Protein AF-A0A538RMP4-F1 (afdb_monomer_lite)

Structure (mmCIF, N/CA/C/O backbone):
data_AF-A0A538RMP4-F1
#
_entry.id   AF-A0A538RMP4-F1
#
loop_
_atom_site.group_PDB
_atom_site.id
_atom_site.type_symbol
_atom_site.label_atom_id
_atom_site.label_alt_id
_atom_site.label_comp_id
_atom_site.label_asym_id
_atom_site.label_entity_id
_atom_site.label_seq_id
_atom_site.pdbx_PDB_ins_code
_atom_site.Cartn_x
_atom_site.Cartn_y
_atom_site.Cartn_z
_atom_site.occupancy
_atom_site.B_iso_or_equiv
_atom_site.auth_seq_id
_atom_site.auth_comp_id
_atom_site.auth_asym_id
_atom_site.auth_atom_id
_atom_site.pdbx_PDB_model_num
ATOM 1 N N . MET A 1 1 ? 78.921 9.841 -45.146 1.00 33.06 1 MET A N 1
ATOM 2 C CA . MET A 1 1 ? 80.187 10.019 -44.394 1.00 33.06 1 MET A CA 1
ATOM 3 C C . MET A 1 1 ? 80.258 8.972 -43.280 1.00 33.06 1 MET A C 1
ATOM 5 O O . MET A 1 1 ? 79.299 8.904 -42.537 1.00 33.06 1 MET A O 1
ATOM 9 N N . LYS A 1 2 ? 81.363 8.197 -43.219 1.00 30.70 2 LYS A N 1
ATOM 10 C CA . LYS A 1 2 ? 81.940 7.390 -42.096 1.00 30.70 2 LYS A CA 1
ATOM 11 C C . LYS A 1 2 ? 81.006 6.424 -41.310 1.00 30.70 2 LYS A C 1
ATOM 13 O O . LYS A 1 2 ? 80.068 6.867 -40.678 1.00 30.70 2 LYS A O 1
ATOM 18 N N . ARG A 1 3 ? 81.182 5.088 -41.451 1.00 29.80 3 ARG A N 1
ATOM 19 C CA . ARG A 1 3 ? 81.912 4.120 -40.553 1.00 29.80 3 ARG A CA 1
ATOM 20 C C . ARG A 1 3 ? 81.340 4.068 -39.115 1.00 29.80 3 ARG A C 1
ATOM 22 O O . ARG A 1 3 ? 81.229 5.123 -38.525 1.00 29.80 3 ARG A O 1
ATOM 29 N N . GLY A 1 4 ? 81.050 2.950 -38.435 1.00 28.67 4 GLY A N 1
ATOM 30 C CA . GLY A 1 4 ? 81.331 1.512 -38.581 1.00 28.67 4 GLY A CA 1
ATOM 31 C C . GLY A 1 4 ? 80.819 0.736 -37.330 1.00 28.67 4 GLY A C 1
ATOM 32 O O . GLY A 1 4 ? 80.361 1.353 -36.378 1.00 28.67 4 GLY A O 1
ATOM 33 N N . ARG A 1 5 ? 80.873 -0.606 -37.387 1.00 29.41 5 ARG A N 1
ATOM 34 C CA . ARG A 1 5 ? 80.289 -1.664 -36.512 1.00 29.41 5 ARG A CA 1
ATOM 35 C C . ARG A 1 5 ? 80.741 -1.750 -35.027 1.00 29.41 5 ARG A C 1
ATOM 37 O O . ARG A 1 5 ? 81.821 -1.276 -34.699 1.00 29.41 5 ARG A O 1
ATOM 44 N N . LEU A 1 6 ? 79.989 -2.607 -34.292 1.00 27.27 6 LEU A N 1
ATOM 45 C CA . LEU A 1 6 ? 80.189 -3.312 -32.989 1.00 27.27 6 LEU A CA 1
ATOM 46 C C . LEU A 1 6 ? 79.572 -2.597 -31.761 1.00 27.27 6 LEU A C 1
ATOM 48 O O . LEU A 1 6 ? 79.733 -1.398 -31.636 1.00 27.27 6 LEU A O 1
ATOM 52 N N . ALA A 1 7 ? 78.855 -3.219 -30.811 1.00 27.61 7 ALA A N 1
ATOM 53 C CA . ALA A 1 7 ? 78.671 -4.625 -30.448 1.00 27.61 7 ALA A CA 1
ATOM 54 C C . ALA A 1 7 ? 77.345 -4.858 -29.680 1.00 27.61 7 ALA A C 1
ATOM 56 O O . ALA A 1 7 ? 76.921 -4.050 -28.860 1.00 27.61 7 ALA A O 1
ATOM 57 N N . THR A 1 8 ? 76.747 -6.025 -29.911 1.00 33.31 8 THR A N 1
ATOM 58 C CA . THR A 1 8 ? 75.803 -6.754 -29.048 1.00 33.31 8 THR A CA 1
ATOM 59 C C . THR A 1 8 ? 76.396 -7.081 -27.672 1.00 33.31 8 THR A C 1
ATOM 61 O O . THR A 1 8 ? 77.446 -7.719 -27.630 1.00 33.31 8 THR A O 1
ATOM 64 N N . ARG A 1 9 ? 75.678 -6.746 -26.587 1.00 31.12 9 ARG A N 1
ATOM 65 C CA . ARG A 1 9 ? 75.470 -7.511 -25.327 1.00 31.12 9 ARG A CA 1
ATOM 66 C C . ARG A 1 9 ? 75.148 -6.538 -24.193 1.00 31.12 9 ARG A C 1
ATOM 68 O O . ARG A 1 9 ? 76.014 -5.771 -23.793 1.00 31.12 9 ARG A O 1
ATOM 75 N N . GLY A 1 10 ? 73.934 -6.610 -23.646 1.00 31.98 10 GLY A N 1
ATOM 76 C CA . GLY A 1 10 ? 73.626 -5.824 -22.453 1.00 31.98 10 GLY A CA 1
ATOM 77 C C . GLY A 1 10 ? 72.192 -5.783 -21.939 1.00 31.98 10 GLY A C 1
ATOM 78 O O . GLY A 1 10 ? 71.909 -4.824 -21.255 1.00 31.98 10 GLY A O 1
ATOM 79 N N . TYR A 1 11 ? 71.311 -6.759 -22.200 1.00 30.06 11 TYR A N 1
ATOM 80 C CA . TYR A 1 11 ? 70.056 -6.918 -21.432 1.00 30.06 11 TYR A CA 1
ATOM 81 C C . TYR A 1 11 ? 69.652 -8.394 -21.380 1.00 30.06 11 TYR A C 1
ATOM 83 O O . TYR A 1 11 ? 68.735 -8.847 -22.052 1.00 30.06 11 TYR A O 1
ATOM 91 N N . GLY A 1 12 ? 70.408 -9.170 -20.609 1.00 37.31 12 GLY A N 1
ATOM 92 C CA . GLY A 1 12 ? 70.147 -10.583 -20.356 1.00 37.31 12 GLY A CA 1
ATOM 93 C C . GLY A 1 12 ? 70.353 -10.896 -18.886 1.00 37.31 12 GLY A C 1
ATOM 94 O O . GLY A 1 12 ? 71.245 -11.666 -18.579 1.00 37.31 12 GLY A O 1
ATOM 95 N N . PHE A 1 13 ? 69.598 -10.243 -17.993 1.00 31.55 13 PHE A N 1
ATOM 96 C CA . PHE A 1 13 ? 69.517 -10.620 -16.570 1.00 31.55 13 PHE A CA 1
ATOM 97 C C . PHE A 1 13 ? 68.197 -10.235 -15.864 1.00 31.55 13 PHE A C 1
ATOM 99 O O . PHE A 1 13 ? 68.100 -10.373 -14.652 1.00 31.55 13 PHE A O 1
ATOM 106 N N . LEU A 1 14 ? 67.150 -9.829 -16.597 1.00 33.41 14 LEU A N 1
ATOM 107 C CA . LEU A 1 14 ? 65.811 -9.572 -16.023 1.00 33.41 14 LEU A CA 1
ATOM 108 C C . LEU A 1 14 ? 64.699 -10.481 -16.579 1.00 33.41 14 LEU A C 1
ATOM 110 O O . LEU A 1 14 ? 63.563 -10.394 -16.133 1.00 33.41 14 LEU A O 1
ATOM 114 N N . ALA A 1 15 ? 65.019 -11.403 -17.494 1.00 36.19 15 ALA A N 1
ATOM 115 C CA . ALA A 1 15 ? 64.038 -12.313 -18.099 1.00 36.19 15 ALA A CA 1
ATOM 116 C C . ALA A 1 15 ? 64.035 -13.739 -17.505 1.00 36.19 15 ALA A C 1
ATOM 118 O O . ALA A 1 15 ? 63.148 -14.525 -17.819 1.00 36.19 15 ALA A O 1
ATOM 119 N N . ALA A 1 16 ? 64.988 -14.088 -16.630 1.00 33.38 16 ALA A N 1
ATOM 120 C CA . ALA A 1 16 ? 65.097 -15.441 -16.062 1.00 33.38 16 ALA A CA 1
ATOM 121 C C . ALA A 1 16 ? 64.462 -15.596 -14.662 1.00 33.38 16 ALA A C 1
ATOM 123 O O . ALA A 1 16 ? 64.239 -16.717 -14.220 1.00 33.38 16 ALA A O 1
ATOM 124 N N . GLY A 1 17 ? 64.133 -14.494 -13.974 1.00 33.03 17 GLY A N 1
ATOM 125 C CA . GLY A 1 17 ? 63.445 -14.532 -12.673 1.00 33.03 17 GLY A CA 1
ATOM 126 C C . GLY A 1 17 ? 61.918 -14.636 -12.772 1.00 33.03 17 GLY A C 1
ATOM 127 O O . GLY A 1 17 ? 61.279 -15.152 -11.864 1.00 33.03 17 GLY A O 1
ATOM 128 N N . ALA A 1 18 ? 61.330 -14.199 -13.890 1.00 35.31 18 ALA A N 1
ATOM 129 C CA . ALA A 1 18 ? 59.878 -14.191 -14.079 1.00 35.31 18 ALA A CA 1
ATOM 130 C C . ALA A 1 18 ? 59.322 -15.511 -14.649 1.00 35.31 18 ALA A C 1
ATOM 132 O O . ALA A 1 18 ? 58.129 -15.772 -14.536 1.00 35.31 18 ALA A O 1
ATOM 133 N N . PHE A 1 19 ? 60.174 -16.370 -15.224 1.00 32.66 19 PHE A N 1
ATOM 134 C CA . PHE A 1 19 ? 59.731 -17.606 -15.885 1.00 32.66 19 PHE A CA 1
ATOM 135 C C . PHE A 1 19 ? 59.685 -18.839 -14.966 1.00 32.66 19 PHE A C 1
ATOM 137 O O . PHE A 1 19 ? 58.978 -19.794 -15.271 1.00 32.66 19 PHE A O 1
ATOM 144 N N . SER A 1 20 ? 60.356 -18.810 -13.807 1.00 30.67 20 SER A N 1
ATOM 145 C CA . SER A 1 20 ? 60.280 -19.899 -12.814 1.00 30.67 20 SER A CA 1
ATOM 146 C C . SER A 1 20 ? 59.171 -19.713 -11.770 1.00 30.67 20 SER A C 1
ATOM 148 O O . SER A 1 20 ? 58.892 -20.643 -11.020 1.00 30.67 20 SER A O 1
ATOM 150 N N . ALA A 1 21 ? 58.502 -18.555 -11.735 1.00 31.05 21 ALA A N 1
ATOM 151 C CA . ALA A 1 21 ? 57.351 -18.314 -10.856 1.00 31.05 21 ALA A CA 1
ATOM 152 C C . ALA A 1 21 ? 56.003 -18.713 -11.493 1.00 31.05 21 ALA A C 1
ATOM 154 O O . ALA A 1 21 ? 55.017 -18.870 -10.780 1.00 31.05 21 ALA A O 1
ATOM 155 N N . LEU A 1 22 ? 55.955 -18.927 -12.816 1.00 33.03 22 LEU A N 1
ATOM 156 C CA . LEU A 1 22 ? 54.717 -19.255 -13.538 1.00 33.03 22 LEU A CA 1
ATOM 157 C C . LEU A 1 22 ? 54.430 -20.764 -13.677 1.00 33.03 22 LEU A C 1
ATOM 159 O O . LEU A 1 22 ? 53.358 -21.132 -14.142 1.00 33.03 22 LEU A O 1
ATOM 163 N N . MET A 1 23 ? 55.350 -21.644 -13.268 1.00 30.30 23 MET A N 1
ATOM 164 C CA . MET A 1 23 ? 55.207 -23.108 -13.399 1.00 30.30 23 MET A CA 1
ATOM 165 C C . MET A 1 23 ? 54.836 -23.830 -12.088 1.00 30.30 23 MET A C 1
ATOM 167 O O . MET A 1 23 ? 54.738 -25.052 -12.081 1.00 30.30 23 MET A O 1
ATOM 171 N N . LEU A 1 24 ? 54.591 -23.103 -10.986 1.00 30.56 24 LEU A N 1
ATOM 172 C CA . LEU A 1 24 ? 54.107 -23.685 -9.717 1.00 30.56 24 LEU A CA 1
ATOM 173 C C . LEU A 1 24 ? 52.641 -23.355 -9.369 1.00 30.56 24 LEU A C 1
ATOM 175 O O . LEU A 1 24 ? 52.151 -23.821 -8.347 1.00 30.56 24 LEU A O 1
ATOM 179 N N . ALA A 1 25 ? 51.916 -22.615 -10.215 1.00 32.22 25 ALA A N 1
ATOM 180 C CA . ALA A 1 25 ? 50.516 -22.228 -9.973 1.00 32.22 25 ALA A CA 1
ATOM 181 C C . ALA A 1 25 ? 49.486 -23.059 -10.775 1.00 32.22 25 ALA A C 1
ATOM 183 O O . ALA A 1 25 ? 48.353 -22.630 -10.960 1.00 32.22 25 ALA A O 1
ATOM 184 N N . GLY A 1 26 ? 49.887 -24.229 -11.285 1.00 33.25 26 GLY A N 1
ATOM 185 C CA . GLY A 1 26 ? 49.091 -25.054 -12.204 1.00 33.25 26 GLY A CA 1
ATOM 186 C C . GLY A 1 26 ? 48.867 -26.494 -11.747 1.00 33.25 26 GLY A C 1
ATOM 187 O O . GLY A 1 26 ? 48.781 -27.383 -12.588 1.00 33.25 26 GLY A O 1
ATOM 188 N N . MET A 1 27 ? 48.804 -26.757 -10.440 1.00 29.56 27 MET A N 1
ATOM 189 C CA . MET A 1 27 ? 48.223 -28.014 -9.960 1.00 29.56 27 MET A CA 1
ATOM 190 C C . MET A 1 27 ? 46.710 -27.816 -9.820 1.00 29.56 27 MET A C 1
ATOM 192 O O . MET A 1 27 ? 46.310 -26.864 -9.147 1.00 29.56 27 MET A O 1
ATOM 196 N N . PRO A 1 28 ? 45.861 -28.665 -10.432 1.00 30.44 28 PRO A N 1
ATOM 197 C CA . PRO A 1 28 ? 44.431 -28.619 -10.177 1.00 30.44 28 PRO A CA 1
ATOM 198 C C . PRO A 1 28 ? 44.243 -28.896 -8.689 1.00 30.44 28 PRO A C 1
ATOM 200 O O . PRO A 1 28 ? 44.585 -29.976 -8.203 1.00 30.44 28 PRO A O 1
ATOM 203 N N . ALA A 1 29 ? 43.754 -27.900 -7.950 1.00 30.69 29 ALA A N 1
ATOM 204 C CA . ALA A 1 29 ? 43.217 -28.149 -6.628 1.00 30.69 29 ALA A CA 1
ATOM 205 C C . ALA A 1 29 ? 42.148 -29.226 -6.814 1.00 30.69 29 ALA A C 1
ATOM 207 O O . ALA A 1 29 ? 41.192 -29.031 -7.567 1.00 30.69 29 ALA A O 1
ATOM 208 N N . GLY A 1 30 ? 42.371 -30.396 -6.212 1.00 28.25 30 GLY A N 1
ATOM 209 C CA . GLY A 1 30 ? 41.362 -31.436 -6.168 1.00 28.25 30 GLY A CA 1
ATOM 210 C C . GLY A 1 30 ? 40.080 -30.800 -5.657 1.00 28.25 30 GLY A C 1
ATOM 211 O O . GLY A 1 30 ? 40.077 -30.199 -4.584 1.00 28.25 30 GLY A O 1
ATOM 212 N N . VAL A 1 31 ? 39.026 -30.883 -6.463 1.00 30.55 31 VAL A N 1
ATOM 213 C CA . VAL A 1 31 ? 37.676 -30.519 -6.056 1.00 30.55 31 VAL A CA 1
ATOM 214 C C . VAL A 1 31 ? 37.330 -31.453 -4.902 1.00 30.55 31 VAL A C 1
ATOM 216 O O . VAL A 1 31 ? 36.962 -32.607 -5.110 1.00 30.55 31 VAL A O 1
ATOM 219 N N . SER A 1 32 ? 37.535 -30.994 -3.668 1.00 33.44 32 SER A N 1
ATOM 220 C CA . SER A 1 32 ? 36.871 -31.607 -2.530 1.00 33.44 32 SER A CA 1
ATOM 221 C C . SER A 1 32 ? 35.388 -31.326 -2.705 1.00 33.44 32 SER A C 1
ATOM 223 O O . SER A 1 32 ? 35.019 -30.179 -2.960 1.00 33.44 32 SER A O 1
ATOM 225 N N . ALA A 1 33 ? 34.554 -32.358 -2.586 1.00 30.78 33 ALA A N 1
ATOM 226 C CA . ALA A 1 33 ? 33.108 -32.206 -2.541 1.00 30.78 33 ALA A CA 1
ATOM 227 C C . ALA A 1 33 ? 32.745 -31.053 -1.591 1.00 30.78 33 ALA A C 1
ATOM 229 O O . ALA A 1 33 ? 33.179 -31.049 -0.435 1.00 30.78 33 ALA A O 1
ATOM 230 N N . GLN A 1 34 ? 32.020 -30.057 -2.106 1.00 28.77 34 GLN A N 1
ATOM 231 C CA . GLN A 1 34 ? 31.504 -28.964 -1.291 1.00 28.77 34 GLN A CA 1
ATOM 232 C C . GLN A 1 34 ? 30.661 -29.555 -0.163 1.00 28.77 34 GLN A C 1
ATOM 234 O O . GLN A 1 34 ? 29.852 -30.461 -0.375 1.00 28.77 34 GLN A O 1
ATOM 239 N N . ASN A 1 35 ? 30.911 -29.085 1.053 1.00 30.67 35 ASN A N 1
ATOM 240 C CA . ASN A 1 35 ? 30.190 -29.536 2.230 1.00 30.67 35 ASN A CA 1
ATOM 241 C C . ASN A 1 35 ? 28.821 -28.834 2.251 1.00 30.67 35 ASN A C 1
ATOM 243 O O . ASN A 1 35 ? 28.726 -27.671 1.873 1.00 30.67 35 ASN A O 1
ATOM 247 N N . MET A 1 36 ? 27.766 -29.509 2.714 1.00 36.47 36 MET A N 1
ATOM 248 C CA . MET A 1 36 ? 26.370 -29.020 2.698 1.00 36.47 36 MET A CA 1
ATOM 249 C C . MET A 1 36 ? 26.142 -27.665 3.402 1.00 36.47 36 MET A C 1
ATOM 251 O O . MET A 1 36 ? 25.078 -27.075 3.252 1.00 36.47 36 MET A O 1
ATOM 255 N N . VAL A 1 37 ? 27.127 -27.160 4.153 1.00 38.53 37 VAL A N 1
ATOM 256 C CA . VAL A 1 37 ? 27.102 -25.837 4.802 1.00 38.53 37 VAL A CA 1
ATOM 257 C C . VAL A 1 37 ? 27.294 -24.688 3.792 1.00 38.53 37 VAL A C 1
ATOM 259 O O . VAL A 1 37 ? 26.820 -23.583 4.041 1.00 38.53 37 VAL A O 1
ATOM 262 N N . ASP A 1 38 ? 27.892 -24.943 2.621 1.00 35.31 38 ASP A N 1
ATOM 263 C CA . ASP A 1 38 ? 28.027 -23.940 1.549 1.00 35.31 38 ASP A CA 1
ATOM 264 C C . ASP A 1 38 ? 26.698 -23.671 0.806 1.00 35.31 38 ASP A C 1
ATOM 266 O O . ASP A 1 38 ? 26.561 -22.637 0.157 1.00 35.31 38 ASP A O 1
ATOM 270 N N . TYR A 1 39 ? 25.699 -24.558 0.936 1.00 39.03 39 TYR A N 1
ATOM 271 C CA . TYR A 1 39 ? 24.376 -24.432 0.297 1.00 39.03 39 TYR A CA 1
ATOM 272 C C . TYR A 1 39 ? 23.325 -23.714 1.163 1.00 39.03 39 TYR A C 1
ATOM 274 O O . TYR A 1 39 ? 22.231 -23.429 0.686 1.00 39.03 39 TYR A O 1
ATOM 282 N N . THR A 1 40 ? 23.643 -23.400 2.424 1.00 36.94 40 THR A N 1
ATOM 283 C CA . THR A 1 40 ? 22.779 -22.603 3.322 1.00 36.94 40 THR A CA 1
ATOM 284 C C . THR A 1 40 ? 23.194 -21.134 3.400 1.00 36.94 40 THR A C 1
ATOM 286 O O . THR A 1 40 ? 22.779 -20.416 4.309 1.00 36.94 40 THR A O 1
ATOM 289 N N . ASN A 1 41 ? 24.062 -20.678 2.497 1.00 39.88 41 ASN A N 1
ATOM 290 C CA . ASN A 1 41 ? 24.567 -19.319 2.553 1.00 39.88 41 ASN A CA 1
ATOM 291 C C . ASN A 1 41 ? 23.560 -18.363 1.910 1.00 39.88 41 ASN A C 1
ATOM 293 O O . ASN A 1 41 ? 23.322 -18.424 0.705 1.00 39.88 41 ASN A O 1
ATOM 297 N N . TYR A 1 42 ? 23.025 -17.439 2.715 1.00 41.75 42 TYR A N 1
ATOM 298 C CA . TYR A 1 42 ? 22.528 -16.166 2.198 1.00 41.75 42 TYR A CA 1
ATOM 299 C C . TYR A 1 42 ? 23.577 -15.632 1.212 1.00 41.75 42 TYR A C 1
ATOM 301 O O . TYR A 1 42 ? 24.753 -15.566 1.593 1.00 41.75 42 TYR A O 1
ATOM 309 N N . PRO A 1 43 ? 23.214 -15.281 -0.034 1.00 41.94 43 PRO A N 1
ATOM 310 C CA . PRO A 1 43 ? 24.154 -14.674 -0.960 1.00 41.94 43 PRO A CA 1
ATOM 311 C C . PRO A 1 43 ? 24.964 -13.580 -0.256 1.00 41.94 43 PRO A C 1
ATOM 313 O O . PRO A 1 43 ? 24.392 -12.661 0.327 1.00 41.94 43 PRO A O 1
ATOM 316 N N . ILE A 1 44 ? 26.298 -13.674 -0.315 1.00 39.47 44 ILE A N 1
ATOM 317 C CA . ILE A 1 44 ? 27.253 -12.739 0.322 1.00 39.47 44 ILE A CA 1
ATOM 318 C C . ILE A 1 44 ? 27.020 -11.268 -0.105 1.00 39.47 44 ILE A C 1
ATOM 320 O O . ILE A 1 44 ? 27.551 -10.347 0.512 1.00 39.47 44 ILE A O 1
ATOM 324 N N . PHE A 1 45 ? 26.199 -11.044 -1.135 1.00 41.78 45 PHE A N 1
ATOM 325 C CA . PHE A 1 45 ? 25.865 -9.745 -1.717 1.00 41.78 45 PHE A CA 1
ATOM 326 C C . PHE A 1 45 ? 24.465 -9.215 -1.364 1.00 41.78 45 PHE A C 1
ATOM 328 O O . PHE A 1 45 ? 24.097 -8.146 -1.845 1.00 41.78 45 PHE A O 1
ATOM 335 N N . LEU A 1 46 ? 23.677 -9.912 -0.539 1.00 41.47 46 LEU A N 1
ATOM 336 C CA . LEU A 1 46 ? 22.384 -9.384 -0.098 1.00 41.47 46 LEU A CA 1
ATOM 337 C C . LEU A 1 46 ? 22.580 -8.319 0.977 1.00 41.47 46 LEU A C 1
ATOM 339 O O . LEU A 1 46 ? 23.123 -8.593 2.050 1.00 41.47 46 LEU A O 1
ATOM 343 N N . SER A 1 47 ? 22.092 -7.106 0.710 1.00 46.19 47 SER A N 1
ATOM 344 C CA . SER A 1 47 ? 21.916 -6.123 1.772 1.00 46.19 47 SER A CA 1
ATOM 345 C C . SER A 1 47 ? 20.894 -6.682 2.756 1.00 46.19 47 SER A C 1
ATOM 347 O O . SER A 1 47 ? 19.794 -7.053 2.346 1.00 46.19 47 SER A O 1
ATOM 349 N N . GLN A 1 48 ? 21.236 -6.747 4.042 1.00 49.94 48 GLN A N 1
ATOM 350 C CA . GLN A 1 48 ? 20.229 -6.961 5.078 1.00 49.94 48 GLN A CA 1
ATOM 351 C C . GLN A 1 48 ? 19.140 -5.899 4.900 1.00 49.94 48 GLN A C 1
ATOM 353 O O . GLN A 1 48 ? 19.463 -4.717 4.776 1.00 49.94 48 GLN A O 1
ATOM 358 N N . THR A 1 49 ? 17.874 -6.313 4.839 1.00 55.28 49 THR A N 1
ATOM 359 C CA . THR A 1 49 ? 16.746 -5.386 4.753 1.00 55.28 49 THR A CA 1
ATOM 360 C C . THR A 1 49 ? 16.778 -4.503 5.996 1.00 55.28 49 THR A C 1
ATOM 362 O O . THR A 1 49 ? 16.604 -4.989 7.113 1.00 55.28 49 THR A O 1
ATOM 365 N N . VAL A 1 50 ? 17.077 -3.219 5.819 1.00 70.94 50 VAL A N 1
ATOM 366 C CA . VAL A 1 50 ? 17.144 -2.266 6.927 1.00 70.94 50 VAL A CA 1
ATOM 367 C C . VAL A 1 50 ? 15.723 -1.779 7.211 1.00 70.94 50 VAL A C 1
ATOM 369 O O . VAL A 1 50 ? 15.090 -1.257 6.289 1.00 70.94 50 VAL A O 1
ATOM 372 N N . PRO A 1 51 ? 15.203 -1.920 8.445 1.00 77.25 51 PRO A N 1
ATOM 373 C CA . PRO A 1 51 ? 13.896 -1.376 8.794 1.00 77.25 51 PRO A CA 1
ATOM 374 C C . PRO A 1 51 ? 13.838 0.139 8.529 1.00 77.25 51 PRO A C 1
ATOM 376 O O . PRO A 1 51 ? 14.789 0.848 8.869 1.00 77.25 51 PRO A O 1
ATOM 379 N N . PRO A 1 52 ? 12.752 0.667 7.938 1.00 86.38 52 PRO A N 1
ATOM 380 C CA . PRO A 1 52 ? 12.599 2.103 7.743 1.00 86.38 52 PRO A CA 1
ATOM 381 C C . PRO A 1 52 ? 12.374 2.840 9.067 1.00 86.38 52 PRO A C 1
ATOM 383 O O . PRO A 1 52 ? 11.758 2.304 9.992 1.00 86.38 52 PRO A O 1
ATOM 386 N N . ASN A 1 53 ? 12.812 4.100 9.120 1.00 89.75 53 ASN A N 1
ATOM 387 C CA . ASN A 1 53 ? 12.557 4.996 10.247 1.00 89.75 53 ASN A CA 1
ATOM 388 C C . ASN A 1 53 ? 11.220 5.706 10.063 1.00 89.75 53 ASN A C 1
ATOM 390 O O . ASN A 1 53 ? 11.072 6.482 9.122 1.00 89.75 53 ASN A O 1
ATOM 394 N N . ILE A 1 54 ? 10.277 5.510 10.978 1.00 92.19 54 ILE A N 1
ATOM 395 C CA . ILE A 1 54 ? 8.919 6.047 10.873 1.00 92.19 54 ILE A CA 1
ATOM 396 C C . ILE A 1 54 ? 8.595 6.867 12.120 1.00 92.19 54 ILE A C 1
ATOM 398 O O . ILE A 1 54 ? 8.471 6.332 13.224 1.00 92.19 54 ILE A O 1
ATOM 402 N N . LEU A 1 55 ? 8.432 8.175 11.938 1.00 92.56 55 LEU A N 1
ATOM 403 C CA . LEU A 1 55 ? 7.934 9.082 12.963 1.00 92.56 55 LEU A CA 1
ATOM 404 C C . LEU A 1 55 ? 6.420 9.263 12.801 1.00 92.56 55 LEU A C 1
ATOM 406 O O . LEU A 1 55 ? 5.961 9.874 11.838 1.00 92.56 55 LEU A O 1
ATOM 410 N N . PHE A 1 56 ? 5.644 8.784 13.770 1.00 91.69 56 PHE A N 1
ATOM 411 C CA . PHE A 1 56 ? 4.228 9.126 13.883 1.00 91.69 56 PHE A CA 1
ATOM 412 C C . PHE A 1 56 ? 4.097 10.520 14.487 1.00 91.69 56 PHE A C 1
ATOM 414 O O . PHE A 1 56 ? 4.559 10.756 15.605 1.00 91.69 56 PHE A O 1
ATOM 421 N N . LEU A 1 57 ? 3.438 11.425 13.770 1.00 91.50 57 LEU A N 1
ATOM 422 C CA . LEU A 1 57 ? 3.143 12.777 14.228 1.00 91.50 57 LEU A CA 1
ATOM 423 C C . LEU A 1 57 ? 1.633 12.928 14.419 1.00 91.50 57 LEU A C 1
ATOM 425 O O . LEU A 1 57 ? 0.872 12.957 13.456 1.00 91.50 57 LEU A O 1
ATOM 429 N N . VAL A 1 58 ? 1.185 12.988 15.668 1.00 89.69 58 VAL A N 1
ATOM 430 C CA . VAL A 1 58 ? -0.241 12.950 16.012 1.00 89.69 58 VAL A CA 1
ATOM 431 C C . VAL A 1 58 ? -0.720 14.328 16.459 1.00 89.69 58 VAL A C 1
ATOM 433 O O . VAL A 1 58 ? -0.196 14.912 17.410 1.00 89.69 58 VAL A O 1
ATOM 436 N N . ASP A 1 59 ? -1.751 14.836 15.792 1.00 86.38 59 ASP A N 1
ATOM 437 C CA . ASP A 1 59 ? -2.396 16.102 16.127 1.00 86.38 59 ASP A CA 1
ATOM 438 C C . ASP A 1 59 ? -3.554 15.892 17.112 1.00 86.38 59 ASP A C 1
ATOM 440 O O . ASP A 1 59 ? -4.514 15.187 16.809 1.00 86.38 59 ASP A O 1
ATOM 444 N N . MET A 1 60 ? -3.474 16.541 18.277 1.00 77.56 60 MET A N 1
ATOM 445 C CA . MET A 1 60 ? -4.515 16.580 19.317 1.00 77.56 60 MET A CA 1
ATOM 446 C C . MET A 1 60 ? -5.004 18.015 19.585 1.00 77.56 60 MET A C 1
ATOM 448 O O . MET A 1 60 ? -5.403 18.359 20.704 1.00 77.56 60 MET A O 1
ATOM 452 N N . GLY A 1 61 ? -4.952 18.871 18.566 1.00 75.06 61 GLY A N 1
ATOM 453 C CA . GLY A 1 61 ? -5.419 20.247 18.627 1.00 75.06 61 GLY A CA 1
ATOM 454 C C . GLY A 1 61 ? -6.931 20.372 18.800 1.00 75.06 61 GLY A C 1
ATOM 455 O O . GLY A 1 61 ? -7.693 19.400 18.739 1.00 75.06 61 GLY A O 1
ATOM 456 N N . ASN A 1 62 ? -7.393 21.602 19.006 1.00 70.25 62 ASN A N 1
ATOM 457 C CA . ASN A 1 62 ? -8.786 21.921 19.327 1.00 70.25 62 ASN A CA 1
ATOM 458 C C . ASN A 1 62 ? -9.819 21.400 18.303 1.00 70.25 62 ASN A C 1
ATOM 460 O O . ASN A 1 62 ? -10.957 21.125 18.672 1.00 70.25 62 ASN A O 1
ATOM 464 N N . TYR A 1 63 ? -9.449 21.188 17.040 1.00 73.31 63 TYR A N 1
ATOM 465 C CA . TYR A 1 63 ? -10.348 20.643 16.020 1.00 73.31 63 TYR A CA 1
ATOM 466 C C . TYR A 1 63 ? -10.624 19.142 16.163 1.00 73.31 63 TYR A C 1
ATOM 468 O O . TYR A 1 63 ? -11.530 18.627 15.505 1.00 73.31 63 TYR A O 1
ATOM 476 N N . THR A 1 64 ? -9.910 18.448 17.052 1.00 77.25 64 THR A N 1
ATOM 477 C CA . THR A 1 64 ? -10.214 17.062 17.440 1.00 77.25 64 THR A CA 1
ATOM 478 C C . THR A 1 64 ? -11.328 16.962 18.498 1.00 77.25 64 THR A C 1
ATOM 480 O O . THR A 1 64 ? -11.845 15.870 18.744 1.00 77.25 64 THR A O 1
ATOM 483 N N . LEU A 1 65 ? -11.745 18.090 19.096 1.00 71.88 65 LEU A N 1
ATOM 484 C CA . LEU A 1 65 ? -12.843 18.169 20.077 1.00 71.88 65 LEU A CA 1
ATOM 485 C C . LEU A 1 65 ? -14.237 18.114 19.455 1.00 71.88 65 LEU A C 1
ATOM 487 O O . LEU A 1 65 ? -15.210 17.842 20.160 1.00 71.88 65 LEU A O 1
ATOM 491 N N . GLU A 1 66 ? -14.342 18.407 18.161 1.00 74.19 66 GLU A N 1
ATOM 492 C CA . GLU A 1 66 ? -15.601 18.337 17.425 1.00 74.19 66 GLU A CA 1
ATOM 493 C C . GLU A 1 66 ? -16.145 16.898 17.443 1.00 74.19 66 GLU A C 1
ATOM 495 O O . GLU A 1 66 ? -15.380 15.926 17.435 1.00 74.19 66 GLU A O 1
ATOM 500 N N . ALA A 1 67 ? -17.474 16.753 17.416 1.00 79.62 67 ALA A N 1
ATOM 501 C CA . ALA A 1 67 ? -18.097 15.446 17.226 1.00 79.62 67 ALA A CA 1
ATOM 502 C C . ALA A 1 67 ? -17.528 14.770 15.963 1.00 79.62 67 ALA A C 1
ATOM 504 O O . ALA A 1 67 ? -17.383 15.418 14.922 1.00 79.62 67 ALA A O 1
ATOM 505 N N . ALA A 1 68 ? -17.218 13.475 16.053 1.00 82.69 68 ALA A N 1
ATOM 506 C CA . ALA A 1 68 ? -16.709 12.701 14.919 1.00 82.69 68 ALA A CA 1
ATOM 507 C C . ALA A 1 68 ? -17.757 12.594 13.802 1.00 82.69 68 ALA A C 1
ATOM 509 O O . ALA A 1 68 ? -17.418 12.582 12.621 1.00 82.69 68 ALA A O 1
ATOM 510 N N . TYR A 1 69 ? -19.036 12.568 14.187 1.00 84.31 69 TYR A N 1
ATOM 511 C CA . TYR A 1 69 ? -20.160 12.359 13.284 1.00 84.31 69 TYR A CA 1
ATOM 512 C C . TYR A 1 69 ? -21.094 13.568 13.275 1.00 84.31 69 TYR A C 1
ATOM 514 O O . TYR A 1 69 ? -21.796 13.842 14.257 1.00 84.31 69 TYR A O 1
ATOM 522 N N . SER A 1 70 ? -21.105 14.274 12.145 1.00 75.44 70 SER A N 1
ATOM 523 C CA . SER A 1 70 ? -22.004 15.387 11.846 1.00 75.44 70 SER A CA 1
ATOM 524 C C . SER A 1 70 ? -22.574 15.290 10.433 1.00 75.44 70 SER A C 1
ATOM 526 O O . SER A 1 70 ? -22.035 14.592 9.573 1.00 75.44 70 SER A O 1
ATOM 528 N N . GLY A 1 71 ? -23.683 15.993 10.196 1.00 67.50 71 GLY A N 1
ATOM 529 C CA . GLY A 1 71 ? -24.327 16.052 8.888 1.00 67.50 71 GLY A CA 1
ATOM 530 C C . GLY A 1 71 ? -23.453 16.750 7.842 1.00 67.50 71 GLY A C 1
ATOM 531 O O . GLY A 1 71 ? -22.539 17.517 8.162 1.00 67.50 71 GLY A O 1
ATOM 532 N N . SER A 1 72 ? -23.749 16.519 6.561 1.00 62.94 72 SER A N 1
ATOM 533 C CA . SER A 1 72 ? -23.035 17.165 5.457 1.00 62.94 72 SER A CA 1
ATOM 534 C C . SER A 1 72 ? -23.095 18.693 5.591 1.00 62.94 72 SER A C 1
ATOM 536 O O . SER A 1 72 ? -24.170 19.276 5.721 1.00 62.94 72 SER A O 1
ATOM 538 N N . ASN A 1 73 ? -21.931 19.346 5.547 1.00 61.84 73 ASN A N 1
ATOM 539 C CA . ASN A 1 73 ? -21.756 20.794 5.732 1.00 61.84 73 ASN A CA 1
ATOM 540 C C . ASN A 1 73 ? -22.073 21.350 7.128 1.00 61.84 73 ASN A C 1
ATOM 542 O O . ASN A 1 73 ? -22.285 22.559 7.262 1.00 61.84 73 ASN A O 1
ATOM 546 N N . GLN A 1 74 ? -22.066 20.509 8.163 1.00 63.91 74 GLN A N 1
ATOM 547 C CA . GLN A 1 74 ? -22.339 20.924 9.537 1.00 63.91 74 GLN A CA 1
ATOM 548 C C . GLN A 1 74 ? -21.184 20.619 10.470 1.00 63.91 74 GLN A C 1
ATOM 550 O O . GLN A 1 74 ? -20.532 19.577 10.377 1.00 63.91 74 GLN A O 1
ATOM 555 N N . ARG A 1 75 ? -20.981 21.525 11.427 1.00 62.59 75 ARG A N 1
ATOM 556 C CA . ARG A 1 75 ? -20.001 21.356 12.495 1.00 62.59 75 ARG A CA 1
ATOM 557 C C . ARG A 1 75 ? -20.615 21.674 13.841 1.00 62.59 75 ARG A C 1
ATOM 559 O O . ARG A 1 75 ? -21.298 22.679 14.022 1.00 62.59 75 ARG A O 1
ATOM 566 N N . TYR A 1 76 ? -20.278 20.828 14.800 1.00 67.12 76 TYR A N 1
ATOM 567 C CA . TYR A 1 76 ? -20.534 21.068 16.207 1.00 67.12 76 TYR A CA 1
ATOM 568 C C . TYR A 1 76 ? -19.291 21.719 16.802 1.00 67.12 76 TYR A C 1
ATOM 570 O O . TYR A 1 76 ? -18.425 21.040 17.351 1.00 67.12 76 TYR A O 1
ATOM 578 N N . TRP A 1 77 ? -19.181 23.037 16.624 1.00 57.72 77 TRP A N 1
ATOM 579 C CA . TRP A 1 77 ? -18.171 23.831 17.317 1.00 57.72 77 TRP A CA 1
ATOM 580 C C . TRP A 1 77 ? -18.354 23.689 18.825 1.00 57.72 77 TRP A C 1
ATOM 582 O O . TRP A 1 77 ? -19.405 23.280 19.320 1.00 57.72 77 TRP A O 1
ATOM 592 N N . ILE A 1 78 ? -17.333 24.041 19.577 1.00 54.41 78 ILE A N 1
ATOM 593 C CA . ILE A 1 78 ? -17.407 23.985 21.023 1.00 54.41 78 ILE A CA 1
ATOM 594 C C . ILE A 1 78 ? -18.079 25.271 21.526 1.00 54.41 78 ILE A C 1
ATOM 596 O O . ILE A 1 78 ? -17.689 26.362 21.120 1.00 54.41 78 ILE A O 1
ATOM 600 N N . SER A 1 79 ? -19.111 25.160 22.368 1.00 53.41 79 SER A N 1
ATOM 601 C CA . SER A 1 79 ? -19.821 26.325 22.917 1.00 53.41 79 SER A CA 1
ATOM 602 C C . SER A 1 79 ? -18.883 27.210 23.750 1.00 53.41 79 SER A C 1
ATOM 604 O O . SER A 1 79 ? -18.266 26.724 24.695 1.00 53.41 79 SER A O 1
ATOM 606 N N . PHE A 1 80 ? -18.808 28.511 23.445 1.00 43.50 80 PHE A N 1
ATOM 607 C CA . PHE A 1 80 ? -18.021 29.490 24.204 1.00 43.50 80 PHE A CA 1
ATOM 608 C C . PHE A 1 80 ? -18.915 30.264 25.177 1.00 43.50 80 PHE A C 1
ATOM 610 O O . PHE A 1 80 ? -19.774 31.035 24.756 1.00 43.50 80 PHE A O 1
ATOM 617 N N . LYS A 1 81 ? -18.664 30.146 26.485 1.00 40.72 81 LYS A N 1
ATOM 618 C CA . LYS A 1 81 ? -19.165 31.122 27.462 1.00 40.72 81 LYS A CA 1
ATOM 619 C C . LYS A 1 81 ? -18.150 32.257 27.607 1.00 40.72 81 LYS A C 1
ATOM 621 O O . LYS A 1 81 ? -17.309 32.226 28.501 1.00 40.72 81 LYS A O 1
ATOM 626 N N . ALA A 1 82 ? -18.191 33.246 26.716 1.00 33.25 82 ALA A N 1
ATOM 627 C CA . ALA A 1 82 ? -17.419 34.474 26.904 1.00 33.25 82 ALA A CA 1
ATOM 628 C C . ALA A 1 82 ? -18.139 35.387 27.913 1.00 33.25 82 ALA A C 1
ATOM 630 O O . ALA A 1 82 ? -19.363 35.454 27.950 1.00 33.25 82 ALA A O 1
ATOM 631 N N . GLY A 1 83 ? -17.381 36.047 28.787 1.00 35.69 83 GLY A N 1
ATOM 632 C CA . GLY A 1 83 ? -17.914 36.855 29.884 1.00 35.69 83 GLY A CA 1
ATOM 633 C C . GLY A 1 83 ? -18.936 37.929 29.472 1.00 35.69 83 GLY A C 1
ATOM 634 O O . GLY A 1 83 ? -18.865 38.520 28.401 1.00 35.69 83 GLY A O 1
ATOM 635 N N . THR A 1 84 ? -19.818 38.227 30.433 1.00 33.62 84 THR A N 1
ATOM 636 C CA . THR A 1 84 ? -21.093 38.977 30.393 1.00 33.62 84 THR A CA 1
ATOM 637 C C . THR A 1 84 ? -22.268 38.209 29.782 1.00 33.62 84 THR A C 1
ATOM 639 O O . THR A 1 84 ? -22.201 37.675 28.687 1.00 33.62 84 THR A O 1
ATOM 642 N N . ALA A 1 85 ? -23.358 38.128 30.553 1.00 39.25 85 ALA A N 1
ATOM 643 C CA . ALA A 1 85 ? -24.505 37.228 30.389 1.00 39.25 85 ALA A CA 1
ATOM 644 C C . ALA A 1 85 ? -25.395 37.477 29.145 1.00 39.25 85 ALA A C 1
ATOM 646 O O . ALA A 1 85 ? -26.577 37.150 29.174 1.00 39.25 85 ALA A O 1
ATOM 647 N N . ALA A 1 86 ? -24.864 38.101 28.091 1.00 40.12 86 ALA A N 1
ATOM 648 C CA . ALA A 1 86 ? -25.618 38.544 26.921 1.00 40.12 86 ALA A CA 1
ATOM 649 C C . ALA A 1 86 ? -25.320 37.753 25.630 1.00 40.12 86 ALA A C 1
ATOM 651 O O . ALA A 1 86 ? -26.184 37.729 24.760 1.00 40.12 86 ALA A O 1
ATOM 652 N N . ASP A 1 87 ? -24.175 37.066 25.515 1.00 44.53 87 ASP A N 1
ATOM 653 C CA . ASP A 1 87 ? -23.814 36.250 24.339 1.00 44.53 87 ASP A CA 1
ATOM 654 C C . ASP A 1 87 ? -23.595 34.786 24.730 1.00 44.53 87 ASP A C 1
ATOM 656 O O . ASP A 1 87 ? -22.477 34.287 24.849 1.00 44.53 87 ASP A O 1
ATOM 660 N N . LEU A 1 88 ? -24.698 34.086 24.968 1.00 50.72 88 LEU A N 1
ATOM 661 C CA . LEU A 1 88 ? -24.694 32.696 25.392 1.00 50.72 88 LEU A CA 1
ATOM 662 C C . LEU A 1 88 ? -25.299 31.832 24.276 1.00 50.72 88 LEU A C 1
ATOM 664 O O . LEU A 1 88 ? -26.513 31.731 24.152 1.00 50.72 88 LEU A O 1
ATOM 668 N N . LYS A 1 89 ? -24.467 31.260 23.401 1.00 54.28 89 LYS A N 1
ATOM 669 C CA . LYS A 1 89 ? -24.926 30.364 22.327 1.00 54.28 89 LYS A CA 1
ATOM 670 C C . LYS A 1 89 ? -24.244 29.014 22.440 1.00 54.28 89 LYS A C 1
ATOM 672 O O . LYS A 1 89 ? -23.028 28.945 22.297 1.00 54.28 89 LYS A O 1
ATOM 677 N N . TYR A 1 90 ? -25.029 27.957 22.635 1.00 59.31 90 TYR A N 1
ATOM 678 C CA . TYR A 1 90 ? -24.524 26.589 22.541 1.00 59.31 90 TYR A CA 1
ATOM 679 C C . TYR A 1 90 ? -24.644 26.069 21.111 1.00 59.31 90 TYR A C 1
ATOM 681 O O . TYR A 1 90 ? -25.672 26.245 20.449 1.00 59.31 90 TYR A O 1
ATOM 689 N N . SER A 1 91 ? -23.610 25.374 20.654 1.00 65.12 91 SER A N 1
ATOM 690 C CA . SER A 1 91 ? -23.604 24.677 19.372 1.00 65.12 91 SER A CA 1
ATOM 691 C C . SER A 1 91 ? -24.556 23.488 19.405 1.00 65.12 91 SER A C 1
ATOM 693 O O . SER A 1 91 ? -24.402 22.583 20.233 1.00 65.12 91 SER A O 1
ATOM 695 N N . ALA A 1 92 ? -25.521 23.472 18.489 1.00 71.12 92 ALA A N 1
ATOM 696 C CA . ALA A 1 92 ? -26.504 22.401 18.387 1.00 71.12 92 ALA A CA 1
ATOM 697 C C . ALA A 1 92 ? -26.758 21.981 16.934 1.00 71.12 92 ALA A C 1
ATOM 699 O O . ALA A 1 92 ? -26.314 22.643 16.006 1.00 71.12 92 ALA A O 1
ATOM 700 N N . ASN A 1 93 ? -27.508 20.899 16.716 1.00 75.12 93 ASN A N 1
ATOM 701 C CA . ASN A 1 93 ? -28.064 20.564 15.393 1.00 75.12 93 ASN A CA 1
ATOM 702 C C . ASN A 1 93 ? -29.403 21.271 15.110 1.00 75.12 93 ASN A C 1
ATOM 704 O O . ASN A 1 93 ? -30.041 20.991 14.102 1.00 75.12 93 ASN A O 1
ATOM 708 N N . VAL A 1 94 ? -29.859 22.166 15.987 1.00 72.31 94 VAL A N 1
ATOM 709 C CA . VAL A 1 94 ? -31.112 22.924 15.845 1.00 72.31 94 VAL A CA 1
ATOM 710 C C . VAL A 1 94 ? -30.891 24.388 16.218 1.00 72.31 94 VAL A C 1
ATOM 712 O O . VAL A 1 94 ? -29.993 24.701 16.998 1.00 72.31 94 VAL A O 1
ATOM 715 N N . THR A 1 95 ? -31.731 25.280 15.691 1.00 67.38 95 THR A N 1
ATOM 716 C CA . THR A 1 95 ? -31.730 26.704 16.055 1.00 67.38 95 THR A CA 1
ATOM 717 C C . THR A 1 95 ? -32.968 27.035 16.889 1.00 67.38 95 THR A C 1
ATOM 719 O O . THR A 1 95 ? -34.089 26.950 16.391 1.00 67.38 95 THR A O 1
ATOM 722 N N . VAL A 1 96 ? -32.774 27.447 18.146 1.00 63.34 96 VAL A N 1
ATOM 723 C CA . VAL A 1 96 ? -33.843 27.824 19.087 1.00 63.34 96 VAL A CA 1
ATOM 724 C C . VAL A 1 96 ? -33.597 29.250 19.592 1.00 63.34 96 VAL A C 1
ATOM 726 O O . VAL A 1 96 ? -32.700 29.497 20.387 1.00 63.34 96 VAL A O 1
ATOM 729 N N . THR A 1 97 ? -34.389 30.206 19.116 1.00 51.03 97 THR A N 1
ATOM 730 C CA . THR A 1 97 ? -34.518 31.595 19.605 1.00 51.03 97 THR A CA 1
ATOM 731 C C . THR A 1 97 ? -35.733 31.698 20.558 1.00 51.03 97 THR A C 1
ATOM 733 O O . THR A 1 97 ? -36.662 30.904 20.444 1.00 51.03 97 THR A O 1
ATOM 736 N N . ASP A 1 98 ? -35.732 32.628 21.517 1.00 49.16 98 ASP A N 1
ATOM 737 C CA . ASP A 1 98 ? -36.786 32.865 22.540 1.00 49.16 98 ASP A CA 1
ATOM 738 C C . ASP A 1 98 ? -36.872 31.922 23.764 1.00 49.16 98 ASP A C 1
ATOM 740 O O . ASP A 1 98 ? -37.752 32.088 24.621 1.00 49.16 98 ASP A O 1
ATOM 744 N N . ALA A 1 99 ? -35.909 31.015 23.957 1.00 46.44 99 ALA A N 1
ATOM 745 C CA . ALA A 1 99 ? -35.660 30.458 25.288 1.00 46.44 99 ALA A CA 1
ATOM 746 C C . ALA A 1 99 ? -35.112 31.577 26.193 1.00 46.44 99 ALA A C 1
ATOM 748 O O . ALA A 1 99 ? -34.169 32.279 25.833 1.00 46.44 99 ALA A O 1
ATOM 749 N N . THR A 1 100 ? -35.716 31.807 27.359 1.00 40.22 100 THR A N 1
ATOM 750 C CA . THR A 1 100 ? -35.180 32.764 28.339 1.00 40.22 100 THR A CA 1
ATOM 751 C C . THR A 1 100 ? -33.814 32.281 28.834 1.00 40.22 100 THR A C 1
ATOM 753 O O . THR A 1 100 ? -33.760 31.430 29.719 1.00 40.22 100 THR A O 1
ATOM 756 N N . GLY A 1 101 ? -32.746 32.849 28.264 1.00 49.16 101 GLY A N 1
ATOM 757 C CA . GLY A 1 101 ? -31.347 32.549 28.574 1.00 49.16 101 GLY A CA 1
ATOM 758 C C . GLY A 1 101 ? -30.740 31.497 27.647 1.00 49.16 101 GLY A C 1
ATOM 759 O O . GLY A 1 101 ? -30.690 30.344 28.027 1.00 49.16 101 GLY A O 1
ATOM 760 N N . ASP A 1 102 ? -30.215 31.927 26.494 1.00 52.03 102 ASP A N 1
ATOM 761 C CA . ASP A 1 102 ? -29.154 31.250 25.710 1.00 52.03 102 ASP A CA 1
ATOM 762 C C . ASP A 1 102 ? -29.652 30.496 24.456 1.00 52.03 102 ASP A C 1
ATOM 764 O O . ASP A 1 102 ? -30.099 29.350 24.555 1.00 52.03 102 ASP A O 1
ATOM 768 N N . PRO A 1 103 ? -29.609 31.093 23.242 1.00 57.41 103 PRO A N 1
ATOM 769 C CA . PRO A 1 103 ? -30.064 30.397 22.038 1.00 57.41 103 PRO A CA 1
ATOM 770 C C . PRO A 1 103 ? -29.135 29.239 21.624 1.00 57.41 103 PRO A C 1
ATOM 772 O O . PRO A 1 103 ? -27.949 29.442 21.367 1.00 57.41 103 PRO A O 1
ATOM 775 N N . LEU A 1 104 ? -29.683 28.023 21.491 1.00 65.88 104 LEU A N 1
ATOM 776 C CA . LEU A 1 104 ? -29.029 26.901 20.798 1.00 65.88 104 LEU A CA 1
ATOM 777 C C . LEU A 1 104 ? -28.969 27.219 19.297 1.00 65.88 104 LEU A C 1
ATOM 779 O O . LEU A 1 104 ? -29.988 27.626 18.734 1.00 65.88 104 LEU A O 1
ATOM 783 N N . VAL A 1 105 ? -27.819 27.053 18.639 1.00 65.19 105 VAL A N 1
ATOM 784 C CA . VAL A 1 105 ? -27.649 27.448 17.229 1.00 65.19 105 VAL A CA 1
ATOM 785 C C . VAL A 1 105 ? -26.947 26.368 16.410 1.00 65.19 105 VAL A C 1
ATOM 787 O O . VAL A 1 105 ? -25.847 25.931 16.754 1.00 65.19 105 VAL A O 1
ATOM 790 N N . ALA A 1 106 ? -27.556 26.007 15.277 1.00 68.94 106 ALA A N 1
ATOM 791 C CA . ALA A 1 106 ? -26.909 25.217 14.237 1.00 68.94 106 ALA A CA 1
ATOM 792 C C . ALA A 1 106 ? -25.948 26.069 13.407 1.00 68.94 106 ALA A C 1
ATOM 794 O O . ALA A 1 106 ? -26.284 27.187 13.009 1.00 68.94 106 ALA A O 1
ATOM 795 N N . ALA A 1 107 ? -24.760 25.532 13.129 1.00 63.72 107 ALA A N 1
ATOM 796 C CA . ALA A 1 107 ? -23.726 26.200 12.349 1.00 63.72 107 ALA A CA 1
ATOM 797 C C . ALA A 1 107 ? -23.263 25.336 11.172 1.00 63.72 107 ALA A C 1
ATOM 799 O O . ALA A 1 107 ? -23.201 24.106 11.255 1.00 63.72 107 ALA A O 1
ATOM 800 N N . ASN A 1 108 ? -22.927 25.996 10.066 1.00 61.50 108 ASN A N 1
ATOM 801 C CA . ASN A 1 108 ? -22.308 25.329 8.927 1.00 61.50 108 ASN A CA 1
ATOM 802 C C . ASN A 1 108 ? -20.809 25.056 9.176 1.00 61.50 108 ASN A C 1
ATOM 804 O O . ASN A 1 108 ? -20.242 25.469 10.189 1.00 61.50 108 ASN A O 1
ATOM 808 N N . ASN A 1 109 ? -20.140 24.401 8.221 1.00 58.78 109 ASN A N 1
ATOM 809 C CA . ASN A 1 109 ? -18.694 24.123 8.270 1.00 58.78 109 ASN A CA 1
ATOM 810 C C . ASN A 1 109 ? -17.803 25.356 8.508 1.00 58.78 109 ASN A C 1
ATOM 812 O O . ASN A 1 109 ? -16.679 25.205 8.991 1.00 58.78 109 ASN A O 1
ATOM 816 N N . ASN A 1 110 ? -18.299 26.553 8.196 1.00 54.47 110 ASN A N 1
ATOM 817 C CA . ASN A 1 110 ? -17.572 27.808 8.351 1.00 54.47 110 ASN A CA 1
ATOM 818 C C . ASN A 1 110 ? -17.859 28.484 9.700 1.00 54.47 110 ASN A C 1
ATOM 820 O O . ASN A 1 110 ? -17.390 29.591 9.914 1.00 54.47 110 ASN A O 1
ATOM 824 N N . GLY A 1 111 ? -18.629 27.865 10.603 1.00 55.38 111 GLY A N 1
ATOM 825 C CA . GLY A 1 111 ? -18.989 28.458 11.897 1.00 55.38 111 GLY A CA 1
ATOM 826 C C . GLY A 1 111 ? -20.074 29.536 11.805 1.00 55.38 111 GLY A C 1
ATOM 827 O O . GLY A 1 111 ? -20.371 30.207 12.791 1.00 55.38 111 GLY A O 1
ATOM 828 N N . VAL A 1 112 ? -20.701 29.705 10.636 1.00 60.72 112 VAL A N 1
ATOM 829 C CA . VAL A 1 112 ? -21.794 30.663 10.451 1.00 60.72 112 VAL A CA 1
ATOM 830 C C . VAL A 1 112 ? -23.093 30.030 10.930 1.00 60.72 112 VAL A C 1
ATOM 832 O O . VAL A 1 112 ? -23.466 28.942 10.481 1.00 60.72 112 VAL A O 1
ATOM 835 N N . ALA A 1 113 ? -23.797 30.739 11.814 1.00 62.56 113 ALA A N 1
ATOM 836 C CA . ALA A 1 113 ? -25.139 30.375 12.244 1.00 62.56 113 ALA A CA 1
ATOM 837 C C . ALA A 1 113 ? -26.065 30.215 11.031 1.00 62.56 113 ALA A C 1
ATOM 839 O O . ALA A 1 113 ? -26.201 31.126 10.211 1.00 62.56 113 ALA A O 1
ATOM 840 N N . ILE A 1 114 ? -26.742 29.076 10.942 1.00 63.03 114 ILE A N 1
ATOM 841 C CA . ILE A 1 114 ? -27.740 28.811 9.910 1.00 63.03 114 ILE A CA 1
ATOM 842 C C . ILE A 1 114 ? -29.018 29.558 10.317 1.00 63.03 114 ILE A C 1
ATOM 844 O O . ILE A 1 114 ? -29.916 29.008 10.952 1.00 63.03 114 ILE A O 1
ATOM 848 N N . ASN A 1 115 ? -29.076 30.857 10.011 1.00 58.00 115 ASN A N 1
ATOM 849 C CA . ASN A 1 115 ? -30.251 31.689 10.256 1.00 58.00 115 ASN A CA 1
ATOM 850 C C . ASN A 1 115 ? -31.172 31.624 9.034 1.00 58.00 115 ASN A C 1
ATOM 852 O O . ASN A 1 115 ? -31.040 32.410 8.099 1.00 58.00 115 ASN A O 1
ATOM 856 N N . THR A 1 116 ? -32.067 30.639 9.010 1.00 49.75 116 THR A N 1
ATOM 857 C CA . THR A 1 116 ? -33.066 30.510 7.945 1.00 49.75 116 THR A CA 1
ATOM 858 C C . THR A 1 116 ? -34.449 30.453 8.575 1.00 49.75 116 THR A C 1
ATOM 860 O O . THR A 1 116 ? -34.695 29.674 9.492 1.00 49.75 116 THR A O 1
ATOM 863 N N . SER A 1 117 ? -35.355 31.314 8.119 1.00 45.66 117 SER A N 1
ATOM 864 C CA . SER A 1 117 ? -36.709 31.496 8.655 1.00 45.66 117 SER A CA 1
ATOM 865 C C . SER A 1 117 ? -37.665 30.316 8.374 1.00 45.66 117 SER A C 1
ATOM 867 O O . SER A 1 117 ? -38.836 30.542 8.089 1.00 45.66 117 SER A O 1
ATOM 869 N N . GLY A 1 118 ? -37.196 29.062 8.415 1.00 51.44 118 GLY A N 1
ATOM 870 C CA . GLY A 1 118 ? -38.001 27.899 8.022 1.00 51.44 118 GLY A CA 1
ATOM 871 C C . GLY A 1 118 ? -37.386 26.519 8.272 1.00 51.44 118 GLY A C 1
ATOM 872 O O . GLY A 1 118 ? -37.541 25.637 7.432 1.00 51.44 118 GLY A O 1
ATOM 873 N N . VAL A 1 119 ? -36.689 26.297 9.389 1.00 52.81 119 VAL A N 1
ATOM 874 C CA . VAL A 1 119 ? -36.158 24.959 9.715 1.00 52.81 119 VAL A CA 1
ATOM 875 C C . VAL A 1 119 ? -37.277 24.064 10.274 1.00 52.81 119 VAL A C 1
ATOM 877 O O . VAL A 1 119 ? -37.800 24.330 11.352 1.00 52.81 119 VAL A O 1
ATOM 880 N N . THR A 1 120 ? -37.641 22.999 9.551 1.00 55.47 120 THR A N 1
ATOM 881 C CA . THR A 1 120 ? -38.668 22.009 9.947 1.00 55.47 120 THR A CA 1
ATOM 882 C C . THR A 1 120 ? -38.092 20.720 10.553 1.00 55.47 120 THR A C 1
ATOM 884 O O . THR A 1 120 ? -38.852 19.895 11.059 1.00 55.47 120 THR A O 1
ATOM 887 N N . SER A 1 121 ? -36.764 20.534 10.536 1.00 63.22 121 SER A N 1
ATOM 888 C CA . SER A 1 121 ? -36.067 19.340 11.042 1.00 63.22 121 SER A CA 1
ATOM 889 C C . SER A 1 121 ? -34.659 19.665 11.569 1.00 63.22 121 SER A C 1
ATOM 891 O O . SER A 1 121 ? -34.088 20.682 11.172 1.00 63.22 121 SER A O 1
ATOM 893 N N . PRO A 1 122 ? -34.060 18.816 12.428 1.00 73.06 122 PRO A N 1
ATOM 894 C CA . PRO A 1 122 ? -32.661 18.962 12.821 1.00 73.06 122 PRO A CA 1
ATOM 895 C C . PRO A 1 122 ? -31.729 18.947 11.611 1.00 73.06 122 PRO A C 1
ATOM 897 O O . PRO A 1 122 ? -32.012 18.301 10.603 1.00 73.06 122 PRO A O 1
ATOM 900 N N . ALA A 1 123 ? -30.615 19.659 11.729 1.00 69.00 123 ALA A N 1
ATOM 901 C CA . ALA A 1 123 ? -29.610 19.778 10.690 1.00 69.00 123 ALA A CA 1
ATOM 902 C C . ALA A 1 123 ? -28.935 18.410 10.422 1.00 69.00 123 ALA A C 1
ATOM 904 O O . ALA A 1 123 ? -28.709 18.043 9.272 1.00 69.00 123 ALA A O 1
ATOM 905 N N . ASP A 1 124 ? -28.706 17.613 11.465 1.00 79.25 124 ASP A N 1
ATOM 906 C CA . ASP A 1 124 ? -28.120 16.271 11.395 1.00 79.25 124 ASP A CA 1
ATOM 907 C C . ASP A 1 124 ? -28.995 15.277 12.164 1.00 79.25 124 ASP A C 1
ATOM 909 O O . ASP A 1 124 ? -29.522 15.593 13.240 1.00 79.25 124 ASP A O 1
ATOM 913 N N . THR A 1 125 ? -29.133 14.076 11.607 1.00 84.00 125 THR A N 1
ATOM 914 C CA . THR A 1 125 ? -29.999 13.000 12.092 1.00 84.00 125 THR A CA 1
ATOM 915 C C . THR A 1 125 ? -29.267 11.667 12.039 1.00 84.00 125 THR A C 1
ATOM 917 O O . THR A 1 125 ? -28.593 11.367 11.058 1.00 84.00 125 THR A O 1
ATOM 920 N N . PHE A 1 126 ? -29.453 10.845 13.068 1.00 89.00 126 PHE A N 1
ATOM 921 C CA . PHE A 1 126 ? -28.916 9.488 13.123 1.00 89.00 126 PHE A CA 1
ATOM 922 C C . PHE A 1 126 ? -29.440 8.614 11.973 1.00 89.00 126 PHE A C 1
ATOM 924 O O . PHE A 1 126 ? -30.655 8.500 11.793 1.00 89.00 126 PHE A O 1
ATOM 931 N N . ASP A 1 127 ? -28.530 7.955 11.255 1.00 89.50 127 ASP A N 1
ATOM 932 C CA . ASP A 1 127 ? -28.849 6.946 10.245 1.00 89.50 127 ASP A CA 1
ATOM 933 C C . ASP A 1 127 ? -28.592 5.547 10.815 1.00 89.50 127 ASP A C 1
ATOM 935 O O . ASP A 1 127 ? -27.452 5.136 11.013 1.00 89.50 127 ASP A O 1
ATOM 939 N N . SER A 1 128 ? -29.658 4.786 11.066 1.00 89.00 128 SER A N 1
ATOM 940 C CA . SER A 1 128 ? -29.528 3.437 11.622 1.00 89.00 128 SER A CA 1
ATOM 941 C C . SER A 1 128 ? -28.909 2.423 10.659 1.00 89.00 128 SER A C 1
ATOM 943 O O . SER A 1 128 ? -28.470 1.371 11.108 1.00 89.00 128 SER A O 1
ATOM 945 N N . SER A 1 129 ? -28.882 2.692 9.352 1.00 88.75 129 SER A N 1
ATOM 946 C CA . SER A 1 129 ? -28.240 1.797 8.380 1.00 88.75 129 SER A CA 1
ATOM 947 C C . SER A 1 129 ? -26.712 1.914 8.382 1.00 88.75 129 SER A C 1
ATOM 949 O O . SER A 1 129 ? -26.023 1.003 7.923 1.00 88.75 129 SER A O 1
ATOM 951 N N . LYS A 1 130 ? -26.181 3.004 8.945 1.00 87.75 130 LYS A N 1
ATOM 952 C CA . LYS A 1 130 ? -24.753 3.295 9.026 1.00 87.75 130 LYS A CA 1
ATOM 953 C C . LYS A 1 130 ? -24.157 2.783 10.336 1.00 87.75 130 LYS A C 1
ATOM 955 O O . LYS A 1 130 ? -24.744 2.972 11.398 1.00 87.75 130 LYS A O 1
ATOM 960 N N . SER A 1 131 ? -22.976 2.167 10.272 1.00 89.06 131 SER A N 1
ATOM 961 C CA . SER A 1 131 ? -22.195 1.811 11.464 1.00 89.06 131 SER A CA 1
ATOM 962 C C . SER A 1 131 ? -21.290 2.974 11.862 1.00 89.06 131 SER A C 1
ATOM 964 O O . SER A 1 131 ? -20.502 3.452 11.049 1.00 89.06 131 SER A O 1
ATOM 966 N N . TYR A 1 132 ? -21.394 3.427 13.106 1.00 89.25 132 TYR A N 1
ATOM 967 C CA . TYR A 1 132 ? -20.563 4.491 13.657 1.00 89.25 132 TYR A CA 1
ATOM 968 C C . TYR A 1 132 ? -19.494 3.884 14.559 1.00 89.25 132 TYR A C 1
ATOM 970 O O . TYR A 1 132 ? -19.814 3.170 15.506 1.00 89.25 132 TYR A O 1
ATOM 978 N N . TYR A 1 133 ? -18.226 4.177 14.289 1.00 88.94 133 TYR A N 1
ATOM 979 C CA . TYR A 1 133 ? -17.109 3.714 15.109 1.00 88.94 133 TYR A CA 1
ATOM 980 C C . TYR A 1 133 ? -16.959 4.556 16.384 1.00 88.94 133 TYR A C 1
ATOM 982 O O . TYR A 1 133 ? -17.156 5.771 16.385 1.00 88.94 133 TYR A O 1
ATOM 990 N N . GLY A 1 134 ? -16.606 3.924 17.491 1.00 87.81 134 GLY A N 1
ATOM 991 C CA . GLY A 1 134 ? -16.419 4.592 18.772 1.00 87.81 134 GLY A CA 1
ATOM 992 C C . GLY A 1 134 ? -16.281 3.579 19.893 1.00 87.81 134 GLY A C 1
ATOM 993 O O . GLY A 1 134 ? -16.085 2.384 19.640 1.00 87.81 134 GLY A O 1
ATOM 994 N N . MET A 1 135 ? -16.390 4.052 21.135 1.00 86.56 135 MET A N 1
ATOM 995 C CA . MET A 1 135 ? -16.180 3.233 22.334 1.00 86.56 135 MET A CA 1
ATOM 996 C C . MET A 1 135 ? -17.204 2.098 22.472 1.00 86.56 135 MET A C 1
ATOM 998 O O . MET A 1 135 ? -16.880 1.025 22.984 1.00 86.56 135 MET A O 1
ATOM 1002 N N . TYR A 1 136 ? -18.418 2.287 21.957 1.00 89.81 136 TYR A N 1
ATOM 1003 C CA . TYR A 1 136 ? -19.465 1.274 21.961 1.00 89.81 136 TYR A CA 1
ATOM 1004 C C . TYR A 1 136 ? -19.347 0.381 20.727 1.00 89.81 136 TYR A C 1
ATOM 1006 O O . TYR A 1 136 ? -18.766 0.750 19.707 1.00 89.81 136 TYR A O 1
ATOM 1014 N N . ASP A 1 137 ? -19.890 -0.820 20.811 1.00 88.75 137 ASP A N 1
ATOM 1015 C CA . ASP A 1 137 ? -20.010 -1.713 19.671 1.00 88.75 137 ASP A CA 1
ATOM 1016 C C . ASP A 1 137 ? -21.369 -1.504 18.994 1.00 88.75 137 ASP A C 1
ATOM 1018 O O . ASP A 1 137 ? -22.412 -1.528 19.654 1.00 88.75 137 ASP A O 1
ATOM 1022 N N . SER A 1 138 ? -21.365 -1.310 17.673 1.00 90.81 138 SER A N 1
ATOM 1023 C CA . SER A 1 138 ? -22.566 -1.008 16.887 1.00 90.81 138 SER A CA 1
ATOM 1024 C C . SER A 1 138 ? -23.622 -2.118 16.895 1.00 90.81 138 SER A C 1
ATOM 1026 O O . SER A 1 138 ? -24.791 -1.846 16.606 1.00 90.81 138 SER A O 1
ATOM 1028 N N . LEU A 1 139 ? -23.248 -3.358 17.218 1.00 89.69 139 LEU A N 1
ATOM 1029 C CA . LEU A 1 139 ? -24.159 -4.496 17.338 1.00 89.69 139 LEU A CA 1
ATOM 1030 C C . LEU A 1 139 ? -24.609 -4.745 18.779 1.00 89.69 139 LEU A C 1
ATOM 1032 O O . LEU A 1 139 ? -25.536 -5.524 18.984 1.00 89.69 139 LEU A O 1
ATOM 1036 N N . ARG A 1 140 ? -24.008 -4.100 19.784 1.00 90.06 140 ARG A N 1
ATOM 1037 C CA . ARG A 1 140 ? -24.323 -4.362 21.194 1.00 90.06 140 ARG A CA 1
ATOM 1038 C C . ARG A 1 140 ? -25.316 -3.358 21.768 1.00 90.06 140 ARG A C 1
ATOM 1040 O O . ARG A 1 140 ? -25.411 -2.198 21.366 1.00 90.06 140 ARG A O 1
ATOM 1047 N N . CYS A 1 141 ? -26.055 -3.849 22.750 1.00 92.88 141 CYS A N 1
ATOM 1048 C CA . CYS A 1 141 ? -27.008 -3.114 23.555 1.00 92.88 141 CYS A CA 1
ATOM 1049 C C . CYS A 1 141 ? -26.489 -3.011 24.982 1.00 92.88 141 CYS A C 1
ATOM 1051 O O . CYS A 1 141 ? -25.972 -3.989 25.529 1.00 92.88 141 CYS A O 1
ATOM 1053 N N . TYR A 1 142 ? -26.673 -1.847 25.597 1.00 93.75 142 TYR A N 1
ATOM 1054 C CA . TYR A 1 142 ? -26.071 -1.519 26.881 1.00 93.75 142 TYR A CA 1
ATOM 1055 C C . TYR A 1 142 ? -27.112 -1.169 27.944 1.00 93.75 142 TYR A C 1
ATOM 1057 O O . TYR A 1 142 ? -28.147 -0.561 27.667 1.00 93.75 142 TYR A O 1
ATOM 1065 N N . THR A 1 143 ? -26.810 -1.520 29.189 1.00 92.94 143 THR A N 1
ATOM 1066 C CA . THR A 1 143 ? -27.485 -1.009 30.387 1.00 92.94 143 THR A CA 1
ATOM 1067 C C . THR A 1 143 ? -26.524 -0.130 31.174 1.00 92.94 143 THR A C 1
ATOM 1069 O O . THR A 1 143 ? -25.311 -0.294 31.089 1.00 92.94 143 THR A O 1
ATOM 1072 N N . THR A 1 144 ? -27.045 0.788 31.976 1.00 88.44 144 THR A N 1
ATOM 1073 C CA . THR A 1 144 ? -26.223 1.675 32.806 1.00 88.44 144 THR A CA 1
ATOM 1074 C C . THR A 1 144 ? -26.009 1.046 34.183 1.00 88.44 144 THR A C 1
ATOM 1076 O O . THR A 1 144 ? -26.974 0.695 34.864 1.00 88.44 144 THR A O 1
ATOM 1079 N N . GLY A 1 145 ? -24.752 0.861 34.577 1.00 81.69 145 GLY A N 1
ATOM 1080 C CA . GLY A 1 145 ? -24.322 0.537 35.935 1.00 81.69 145 GLY A CA 1
ATOM 1081 C C . GLY A 1 145 ? -24.089 1.794 36.775 1.00 81.69 145 GLY A C 1
ATOM 1082 O O . GLY A 1 145 ? -24.531 2.881 36.417 1.00 81.69 145 GLY A O 1
ATOM 1083 N N . SER A 1 146 ? -23.377 1.654 37.898 1.00 78.06 146 SER A N 1
ATOM 1084 C CA . SER A 1 146 ? -23.121 2.783 38.803 1.00 78.06 146 SER A CA 1
ATOM 1085 C C . SER A 1 146 ? -22.311 3.910 38.161 1.00 78.06 146 SER A C 1
ATOM 1087 O O . SER A 1 146 ? -22.579 5.055 38.488 1.00 78.06 146 SER A O 1
ATOM 1089 N N . ASN A 1 147 ? -21.366 3.599 37.264 1.00 82.38 147 ASN A N 1
ATOM 1090 C CA . ASN A 1 147 ? -20.526 4.586 36.569 1.00 82.38 147 ASN A CA 1
ATOM 1091 C C . ASN A 1 147 ? -20.148 4.157 35.134 1.00 82.38 147 ASN A C 1
ATOM 1093 O O . ASN A 1 147 ? -19.175 4.659 34.593 1.00 82.38 147 ASN A O 1
ATOM 1097 N N . SER A 1 148 ? -20.855 3.200 34.528 1.00 88.06 148 SER A N 1
ATOM 1098 C CA . SER A 1 148 ? -20.452 2.638 33.232 1.00 88.06 148 SER A CA 1
ATOM 1099 C C . SER A 1 148 ? -21.617 2.039 32.457 1.00 88.06 148 SER A C 1
ATOM 1101 O O . SER A 1 148 ? -22.667 1.715 33.013 1.00 88.06 148 SER A O 1
ATOM 1103 N N . PHE A 1 149 ? -21.427 1.878 31.156 1.00 91.94 149 PHE A N 1
ATOM 1104 C CA . PHE A 1 149 ? -22.270 1.104 30.267 1.00 91.94 149 PHE A CA 1
ATOM 1105 C C . PHE A 1 149 ? -21.791 -0.347 30.268 1.00 91.94 149 PHE A C 1
ATOM 1107 O O . PHE A 1 149 ? -20.650 -0.662 29.924 1.00 91.94 149 PHE A O 1
ATOM 1114 N N . ASN A 1 150 ? -22.698 -1.232 30.657 1.00 91.94 150 ASN A N 1
ATOM 1115 C CA . ASN A 1 150 ? -22.478 -2.664 30.759 1.00 91.94 150 ASN A CA 1
ATOM 1116 C C . ASN A 1 150 ? -23.212 -3.372 29.623 1.00 91.94 150 ASN A C 1
ATOM 1118 O O . ASN A 1 150 ? -24.298 -2.943 29.221 1.00 91.94 150 ASN A O 1
ATOM 1122 N N . TYR A 1 151 ? -22.638 -4.467 29.137 1.00 90.44 151 TYR A N 1
ATOM 1123 C CA . TYR A 1 151 ? -23.272 -5.330 28.151 1.00 90.44 151 TYR A CA 1
ATOM 1124 C C . TYR A 1 151 ? -24.651 -5.799 28.639 1.00 90.44 151 TYR A C 1
ATOM 1126 O O . TYR A 1 151 ? -24.818 -6.186 29.798 1.00 90.44 151 TYR A O 1
ATOM 1134 N N . ALA A 1 152 ? -25.638 -5.773 27.744 1.00 90.38 152 ALA A N 1
ATOM 1135 C CA . ALA A 1 152 ? -26.971 -6.308 27.995 1.00 90.38 152 ALA A CA 1
ATOM 1136 C C . ALA A 1 152 ? -27.367 -7.379 26.972 1.00 90.38 152 ALA A C 1
ATOM 1138 O O . ALA A 1 152 ? -27.747 -8.484 27.355 1.00 90.38 152 ALA A O 1
ATOM 1139 N N . SER A 1 153 ? -27.309 -7.057 25.679 1.00 88.38 153 SER A N 1
ATOM 1140 C CA . SER A 1 153 ? -27.685 -7.976 24.596 1.00 88.38 153 SER A CA 1
ATOM 1141 C C . SER A 1 153 ? -27.002 -7.610 23.274 1.00 88.38 153 SER A C 1
ATOM 1143 O O . SER A 1 153 ? -26.308 -6.596 23.190 1.00 88.38 153 SER A O 1
ATOM 1145 N N . VAL A 1 154 ? -27.193 -8.440 22.247 1.00 86.81 154 VAL A N 1
ATOM 1146 C CA . VAL A 1 154 ? -26.659 -8.254 20.891 1.00 86.81 154 VAL A CA 1
ATOM 1147 C C . VAL A 1 154 ? -27.798 -8.175 19.873 1.00 86.81 154 VAL A C 1
ATOM 1149 O O . VAL A 1 154 ? -28.823 -8.845 20.014 1.00 86.81 154 VAL A O 1
ATOM 1152 N N . LYS A 1 155 ? -27.616 -7.342 18.851 1.00 87.25 155 LYS A N 1
ATOM 1153 C CA . LYS A 1 155 ? -28.520 -7.149 17.714 1.00 87.25 155 LYS A CA 1
ATOM 1154 C C . LYS A 1 155 ? -28.140 -8.060 16.547 1.00 87.25 155 LYS A C 1
ATOM 1156 O O . LYS A 1 155 ? -26.970 -8.388 16.376 1.00 87.25 155 LYS A O 1
ATOM 1161 N N . ALA A 1 156 ? -29.113 -8.412 15.704 1.00 85.19 156 ALA A N 1
ATOM 1162 C CA . ALA A 1 156 ? -28.858 -9.186 14.486 1.00 85.19 156 ALA A CA 1
ATOM 1163 C C . ALA A 1 156 ? -28.279 -8.315 13.355 1.00 85.19 156 ALA A C 1
ATOM 1165 O O . ALA A 1 156 ? -27.447 -8.774 12.577 1.00 85.19 156 ALA A O 1
ATOM 1166 N N . SER A 1 157 ? -28.701 -7.053 13.278 1.00 87.75 157 SER A N 1
ATOM 1167 C CA . SER A 1 157 ? -28.192 -6.043 12.352 1.00 87.75 157 SER A CA 1
ATOM 1168 C C . SER A 1 157 ? -27.914 -4.725 13.076 1.00 87.75 157 SER A C 1
ATOM 1170 O O . SER A 1 157 ? -28.562 -4.387 14.067 1.00 87.75 157 SER A O 1
ATOM 1172 N N . VAL A 1 158 ? -26.991 -3.923 12.537 1.00 88.00 158 VAL A N 1
ATOM 1173 C CA . VAL A 1 158 ? -26.698 -2.559 13.018 1.00 88.00 158 VAL A CA 1
ATOM 1174 C C . VAL A 1 158 ? -27.961 -1.685 13.039 1.00 88.00 158 VAL A C 1
ATOM 1176 O O . VAL A 1 158 ? -28.128 -0.871 13.950 1.00 88.00 158 VAL A O 1
ATOM 1179 N N . SER A 1 159 ? -28.877 -1.912 12.092 1.00 89.38 159 SER A N 1
ATOM 1180 C CA . SER A 1 159 ? -30.132 -1.162 11.954 1.00 89.38 159 SER A CA 1
ATOM 1181 C C . SER A 1 159 ? -31.205 -1.486 12.998 1.00 89.38 159 SER A C 1
ATOM 1183 O O . SER A 1 159 ? -32.075 -0.644 13.271 1.00 89.38 159 SER A O 1
ATOM 1185 N N . ASP A 1 160 ? -31.116 -2.649 13.646 1.00 89.81 160 ASP A N 1
ATOM 1186 C CA . ASP A 1 160 ? -32.068 -3.081 14.671 1.00 89.81 160 ASP A CA 1
ATOM 1187 C C . ASP A 1 160 ? -31.946 -2.229 15.940 1.00 89.81 160 ASP A C 1
ATOM 1189 O O . ASP A 1 160 ? -30.912 -1.610 16.187 1.00 89.81 160 ASP A O 1
ATOM 1193 N N . ALA A 1 161 ? -33.015 -2.142 16.737 1.00 87.88 161 ALA A N 1
ATOM 1194 C CA . ALA A 1 161 ? -33.032 -1.405 18.009 1.00 87.88 161 ALA A CA 1
ATOM 1195 C C . ALA A 1 161 ? -32.902 -2.345 19.209 1.00 87.88 161 ALA A C 1
ATOM 1197 O O . ALA A 1 161 ? -33.274 -3.513 19.141 1.00 87.88 161 ALA A O 1
ATOM 1198 N N . CYS A 1 162 ? -32.426 -1.807 20.330 1.00 84.38 162 CYS A N 1
ATOM 1199 C CA . CYS A 1 162 ? -31.974 -2.585 21.479 1.00 84.38 162 CYS A CA 1
ATOM 1200 C C . CYS A 1 162 ? -33.061 -2.985 22.483 1.00 84.38 162 CYS A C 1
ATOM 1202 O O . CYS A 1 162 ? -32.752 -3.643 23.465 1.00 84.38 162 CYS A O 1
ATOM 1204 N N . GLY A 1 163 ? -34.331 -2.653 22.235 1.00 83.69 163 GLY A N 1
ATOM 1205 C CA . GLY A 1 163 ? -35.449 -2.895 23.159 1.00 83.69 163 GLY A CA 1
ATOM 1206 C C . GLY A 1 163 ? -35.634 -1.768 24.186 1.00 83.69 163 GLY A C 1
ATOM 1207 O O . GLY A 1 163 ? -34.740 -0.962 24.421 1.00 83.69 163 GLY A O 1
ATOM 1208 N N . ASN A 1 164 ? -36.821 -1.678 24.795 1.00 87.75 164 ASN A N 1
ATOM 1209 C CA . ASN A 1 164 ? -37.291 -0.467 25.499 1.00 87.75 164 ASN A CA 1
ATOM 1210 C C . ASN A 1 164 ? -36.528 -0.074 26.781 1.00 87.75 164 ASN A C 1
ATOM 1212 O O . ASN A 1 164 ? -36.744 1.022 27.299 1.00 87.75 164 ASN A O 1
ATOM 1216 N N . SER A 1 165 ? -35.665 -0.943 27.310 1.00 88.81 165 SER A N 1
ATOM 1217 C CA . SER A 1 165 ? -34.911 -0.715 28.554 1.00 88.81 165 SER A CA 1
ATOM 1218 C C . SER A 1 165 ? -33.412 -0.504 28.338 1.00 88.81 165 SER A C 1
ATOM 1220 O O . SER A 1 165 ? -32.688 -0.331 29.315 1.00 88.81 165 SER A O 1
ATOM 1222 N N . TYR A 1 166 ? -32.942 -0.526 27.090 1.00 92.06 166 TYR A N 1
ATOM 1223 C CA . TYR A 1 166 ? -31.519 -0.573 26.768 1.00 92.06 166 TYR A CA 1
ATOM 1224 C C . TYR A 1 166 ? -31.094 0.592 25.873 1.00 92.06 166 TYR A C 1
ATOM 1226 O O . TYR A 1 166 ? -31.908 1.231 25.204 1.00 92.06 166 TYR A O 1
ATOM 1234 N N . TRP A 1 167 ? -29.793 0.854 25.871 1.00 93.31 167 TRP A N 1
ATOM 1235 C CA . TRP A 1 167 ? -29.132 1.816 25.005 1.00 93.31 167 TRP A CA 1
ATOM 1236 C C . TRP A 1 167 ? -28.535 1.117 23.787 1.00 93.31 167 TRP A C 1
ATOM 1238 O O . TRP A 1 167 ? -27.855 0.101 23.923 1.00 93.31 167 TRP A O 1
ATOM 1248 N N . ASP A 1 168 ? -28.770 1.668 22.602 1.00 94.31 168 ASP A N 1
ATOM 1249 C CA . ASP A 1 168 ? -28.206 1.182 21.344 1.00 94.31 168 ASP A CA 1
ATOM 1250 C C . ASP A 1 168 ? -26.764 1.673 21.169 1.00 94.31 168 ASP A C 1
ATOM 1252 O O . ASP A 1 168 ? -26.516 2.878 21.120 1.00 94.31 168 ASP A O 1
ATOM 1256 N N . GLY A 1 169 ? -25.808 0.742 21.075 1.00 93.25 169 GLY A N 1
ATOM 1257 C CA . GLY A 1 169 ? -24.387 1.055 20.937 1.00 93.25 169 GLY A CA 1
ATOM 1258 C C . GLY A 1 169 ? -24.049 1.862 19.686 1.00 93.25 169 GLY A C 1
ATOM 1259 O O . GLY A 1 169 ? -23.256 2.799 19.756 1.00 93.25 169 GLY A O 1
ATOM 1260 N N . ASN A 1 170 ? -24.709 1.583 18.557 1.00 93.25 170 ASN A N 1
ATOM 1261 C CA . ASN A 1 170 ? -24.488 2.340 17.322 1.00 93.25 170 ASN A CA 1
ATOM 1262 C C . ASN A 1 170 ? -24.979 3.789 17.463 1.00 93.25 170 ASN A C 1
ATOM 1264 O O . ASN A 1 170 ? -24.326 4.737 17.023 1.00 93.25 170 ASN A O 1
ATOM 1268 N N . PHE A 1 171 ? -26.125 3.962 18.127 1.00 93.69 171 PHE A N 1
ATOM 1269 C CA . PHE A 1 171 ? -26.675 5.278 18.441 1.00 93.69 171 PHE A CA 1
ATOM 1270 C C . PHE A 1 171 ? -25.772 6.053 19.405 1.00 93.69 171 PHE A C 1
ATOM 1272 O O . PHE A 1 171 ? -25.513 7.235 19.177 1.00 93.69 171 PHE A O 1
ATOM 1279 N N . LEU A 1 172 ? -25.255 5.390 20.445 1.00 93.75 172 LEU A N 1
ATOM 1280 C CA . LEU A 1 172 ? -24.315 5.993 21.386 1.00 93.75 172 LEU A CA 1
ATOM 1281 C C . LEU A 1 172 ? -23.037 6.463 20.679 1.00 93.75 172 LEU A C 1
ATOM 1283 O O . LEU A 1 172 ? -22.642 7.605 20.882 1.00 93.75 172 LEU A O 1
ATOM 1287 N N . ASN A 1 173 ? -22.454 5.671 19.772 1.00 92.06 173 ASN A N 1
ATOM 1288 C CA . ASN A 1 173 ? -21.284 6.099 18.994 1.00 92.06 173 ASN A CA 1
ATOM 1289 C C . ASN A 1 173 ? -21.547 7.363 18.158 1.00 92.06 173 ASN A C 1
ATOM 1291 O O . ASN A 1 173 ? -20.740 8.291 18.177 1.00 92.06 173 ASN A O 1
ATOM 1295 N N . TRP A 1 174 ? -22.677 7.446 17.448 1.00 91.06 174 TRP A N 1
ATOM 1296 C CA . TRP A 1 174 ? -23.047 8.668 16.717 1.00 91.06 174 TRP A CA 1
ATOM 1297 C C . TRP A 1 174 ? -23.253 9.871 17.648 1.00 91.06 174 TRP A C 1
ATOM 1299 O O . TRP A 1 174 ? -22.960 11.017 17.284 1.00 91.06 174 TRP A O 1
ATOM 1309 N N . LEU A 1 175 ? -23.799 9.620 18.837 1.00 90.06 175 LEU A N 1
ATOM 1310 C CA . LEU A 1 175 ? -24.167 10.654 19.788 1.00 90.06 175 LEU A CA 1
ATOM 1311 C C . LEU A 1 175 ? -22.954 11.222 20.535 1.00 90.06 175 LEU A C 1
ATOM 1313 O O . LEU A 1 175 ? -22.871 12.439 20.688 1.00 90.06 175 LEU A O 1
ATOM 1317 N N . THR A 1 176 ? -22.040 10.366 21.002 1.00 88.69 176 THR A N 1
ATOM 1318 C CA . THR A 1 176 ? -21.049 10.721 22.031 1.00 88.69 176 THR A CA 1
ATOM 1319 C C . THR A 1 176 ? -19.606 10.793 21.538 1.00 88.69 176 THR A C 1
ATOM 1321 O O . THR A 1 176 ? -18.778 11.402 22.212 1.00 88.69 176 THR A O 1
ATOM 1324 N N . THR A 1 177 ? -19.273 10.194 20.393 1.00 87.56 177 THR A N 1
ATOM 1325 C CA . THR A 1 177 ? -17.882 10.115 19.919 1.00 87.56 177 THR A CA 1
ATOM 1326 C C . THR A 1 177 ? -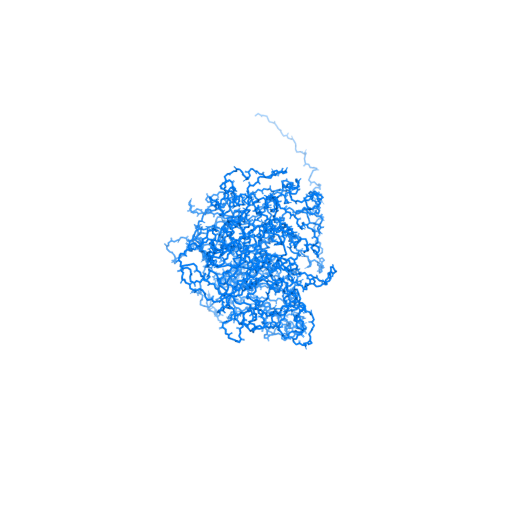17.380 11.458 19.377 1.00 87.56 177 THR A C 1
ATOM 1328 O O . THR A 1 177 ? -17.985 12.037 18.467 1.00 87.56 177 THR A O 1
ATOM 1331 N N . ARG A 1 178 ? -16.231 11.939 19.878 1.00 82.69 178 ARG A N 1
ATOM 1332 C CA . ARG A 1 178 ? -15.460 13.028 19.250 1.00 82.69 178 ARG A CA 1
ATOM 1333 C C . ARG A 1 178 ? -14.304 12.445 18.443 1.00 82.69 178 ARG A C 1
ATOM 1335 O O . ARG A 1 178 ? -13.962 11.260 18.546 1.00 82.69 178 ARG A O 1
ATOM 1342 N N . LYS A 1 179 ? -13.706 13.278 17.592 1.00 83.69 179 LYS A N 1
ATOM 1343 C CA . LYS A 1 179 ? -12.593 12.850 16.729 1.00 83.69 179 LYS A CA 1
ATOM 1344 C C . LYS A 1 179 ? -11.408 12.355 17.557 1.00 83.69 179 LYS A C 1
ATOM 1346 O O . LYS A 1 179 ? -10.803 11.346 17.211 1.00 83.69 179 LYS A O 1
ATOM 1351 N N . LYS A 1 180 ? -11.133 13.007 18.691 1.00 81.62 180 LYS A N 1
ATOM 1352 C CA . LYS A 1 180 ? -10.102 12.588 19.646 1.00 81.62 180 LYS A CA 1
ATOM 1353 C C . LYS A 1 180 ? -10.316 11.165 20.173 1.00 81.62 180 LYS A C 1
ATOM 1355 O O . LYS A 1 180 ? -9.376 10.377 20.121 1.00 81.62 180 LYS A O 1
ATOM 1360 N N . GLU A 1 181 ? -11.512 10.818 20.663 1.00 83.12 181 GLU A N 1
ATOM 1361 C CA . GLU A 1 181 ? -11.776 9.456 21.159 1.00 83.12 181 GLU A CA 1
ATOM 1362 C C . GLU A 1 181 ? -11.523 8.414 20.078 1.00 83.12 181 GLU A C 1
ATOM 1364 O O . GLU A 1 181 ? -10.926 7.380 20.354 1.00 83.12 181 GLU A O 1
ATOM 1369 N N . THR A 1 182 ? -11.925 8.715 18.843 1.00 87.06 182 THR A N 1
ATOM 1370 C CA . THR A 1 182 ? -11.688 7.833 17.696 1.00 87.06 182 THR A CA 1
ATOM 1371 C C . THR A 1 182 ? -10.192 7.622 17.465 1.00 87.06 182 THR A C 1
ATOM 1373 O O . THR A 1 182 ? -9.746 6.480 17.387 1.00 87.06 182 THR A O 1
ATOM 1376 N N . ILE A 1 183 ? -9.402 8.703 17.414 1.00 86.62 183 ILE A N 1
ATOM 1377 C CA . ILE A 1 183 ? -7.949 8.628 17.205 1.00 86.62 183 ILE A CA 1
ATOM 1378 C C . ILE A 1 183 ? -7.284 7.823 18.330 1.00 86.62 183 ILE A C 1
ATOM 1380 O O . ILE A 1 183 ? -6.483 6.935 18.055 1.00 86.62 183 ILE A O 1
ATOM 1384 N N . TYR A 1 184 ? -7.632 8.063 19.595 1.00 83.06 184 TYR A N 1
ATOM 1385 C CA . TYR A 1 184 ? -7.061 7.300 20.709 1.00 83.06 184 TYR A CA 1
ATOM 1386 C C . TYR A 1 184 ? -7.455 5.840 20.723 1.00 83.06 184 TYR A C 1
ATOM 1388 O O . TYR A 1 184 ? -6.599 4.989 20.961 1.00 83.06 184 TYR A O 1
ATOM 1396 N N . GLN A 1 185 ? -8.719 5.543 20.456 1.00 82.75 185 GLN A N 1
ATOM 1397 C CA . GLN A 1 185 ? -9.171 4.167 20.404 1.00 82.75 185 GLN A CA 1
ATOM 1398 C C . GLN A 1 185 ? -8.436 3.399 19.302 1.00 82.75 185 GLN A C 1
ATOM 1400 O O . GLN A 1 185 ? -7.985 2.284 19.548 1.00 82.75 185 GLN A O 1
ATOM 1405 N N . VAL A 1 186 ? -8.241 4.014 18.129 1.00 85.88 186 VAL A N 1
ATOM 1406 C CA . VAL A 1 186 ? -7.466 3.415 17.034 1.00 85.88 186 VAL A CA 1
ATOM 1407 C C . VAL A 1 186 ? -5.989 3.269 17.398 1.00 85.88 186 VAL A C 1
ATOM 1409 O O . VAL A 1 186 ? -5.417 2.215 17.158 1.00 85.88 186 VAL A O 1
ATOM 1412 N N . LEU A 1 187 ? -5.350 4.278 17.997 1.00 83.50 187 LEU A N 1
ATOM 1413 C CA . LEU A 1 187 ? -3.907 4.247 18.265 1.00 83.50 187 LEU A CA 1
ATOM 1414 C C . LEU A 1 187 ? -3.518 3.358 19.456 1.00 83.50 187 LEU A C 1
ATOM 1416 O O . LEU A 1 187 ? -2.549 2.605 19.364 1.00 83.50 187 LEU A O 1
ATOM 1420 N N . VAL A 1 188 ? -4.243 3.446 20.576 1.00 79.75 188 VAL A N 1
ATOM 1421 C CA . VAL A 1 188 ? -3.849 2.849 21.869 1.00 79.75 188 VAL A CA 1
ATOM 1422 C C . VAL A 1 188 ? -4.966 2.092 22.602 1.00 79.75 188 VAL A C 1
ATOM 1424 O O . VAL A 1 188 ? -4.767 1.695 23.749 1.00 79.75 188 VAL A O 1
ATOM 1427 N N . GLY A 1 189 ? -6.149 1.912 22.009 1.00 82.19 189 GLY A N 1
ATOM 1428 C CA . GLY A 1 189 ? -7.194 1.043 22.567 1.00 82.19 189 GLY A CA 1
ATOM 1429 C C . GLY A 1 189 ? -7.730 1.460 23.951 1.00 82.19 189 GLY A C 1
ATOM 1430 O O . GLY A 1 189 ? -7.894 2.652 24.219 1.00 82.19 189 GLY A O 1
ATOM 1431 N N . GLY A 1 190 ? -8.003 0.477 24.829 1.00 75.31 190 GLY A N 1
ATOM 1432 C CA . GLY A 1 190 ? -8.632 0.608 26.167 1.00 75.31 190 GLY A CA 1
ATOM 1433 C C . GLY A 1 190 ? -7.697 0.423 27.382 1.00 75.31 190 GLY A C 1
ATOM 1434 O O . GLY A 1 190 ? -6.517 0.119 27.227 1.00 75.31 190 GLY A O 1
ATOM 1435 N N . GLU A 1 191 ? -8.153 0.681 28.619 1.00 70.06 191 GLU A N 1
ATOM 1436 C CA . GLU A 1 191 ? -7.323 0.665 29.857 1.00 70.06 191 GLU A CA 1
ATOM 1437 C C . GLU A 1 191 ? -7.329 -0.686 30.610 1.00 70.06 191 GLU A C 1
ATOM 1439 O O . GLU A 1 191 ? -8.409 -1.246 30.822 1.00 70.06 191 GLU A O 1
ATOM 1444 N N . PRO A 1 192 ? -6.168 -1.229 31.039 1.00 62.75 192 PRO A N 1
ATOM 1445 C CA . PRO A 1 192 ? -6.082 -2.480 31.811 1.00 62.75 192 PRO A CA 1
ATOM 1446 C C . PRO A 1 192 ? -6.288 -2.290 33.334 1.00 62.75 192 PRO A C 1
ATOM 1448 O O . PRO A 1 192 ? -6.178 -1.184 33.853 1.00 62.75 192 PRO A O 1
ATOM 1451 N N . ILE A 1 193 ? -6.543 -3.378 34.084 1.00 53.41 193 ILE A N 1
ATOM 1452 C CA . ILE A 1 193 ? -6.574 -3.419 35.572 1.00 53.41 193 ILE A CA 1
ATOM 1453 C C . ILE A 1 193 ? -5.791 -4.664 36.051 1.00 53.41 193 ILE A C 1
ATOM 1455 O O . ILE A 1 193 ? -6.140 -5.738 35.562 1.00 53.41 193 ILE A O 1
ATOM 1459 N N . PRO A 1 194 ? -4.855 -4.620 37.036 1.00 51.69 194 PRO A N 1
ATOM 1460 C CA . PRO A 1 194 ? -4.048 -3.505 37.555 1.00 51.69 194 PRO A CA 1
ATOM 1461 C C . PRO A 1 194 ? -2.797 -3.245 36.683 1.00 51.69 194 PRO A C 1
ATOM 1463 O O . PRO A 1 194 ? -2.527 -3.976 35.742 1.00 51.69 194 PRO A O 1
ATOM 1466 N N . ALA A 1 195 ? -1.989 -2.233 37.033 1.00 45.25 195 ALA A N 1
ATOM 1467 C CA . ALA A 1 195 ? -0.762 -1.797 36.335 1.00 45.25 195 ALA A CA 1
ATOM 1468 C C . ALA A 1 195 ? 0.362 -2.856 36.175 1.00 45.25 195 ALA A C 1
ATOM 1470 O O . ALA A 1 195 ? 1.440 -2.542 35.669 1.00 45.25 195 ALA A O 1
ATOM 1471 N N . GLN A 1 196 ? 0.136 -4.101 36.604 1.00 45.12 196 GLN A N 1
ATOM 1472 C CA . GLN A 1 196 ? 0.960 -5.238 36.212 1.00 45.12 196 GLN A CA 1
ATOM 1473 C C . GLN A 1 196 ? 0.335 -5.842 34.962 1.00 45.12 196 GLN A C 1
ATOM 1475 O O . GLN A 1 196 ? -0.750 -6.407 35.033 1.00 45.12 196 GLN A O 1
ATOM 1480 N N . ALA A 1 197 ? 1.018 -5.645 33.834 1.00 45.41 197 ALA A N 1
ATOM 1481 C CA . ALA A 1 197 ? 0.608 -6.074 32.507 1.00 45.41 197 ALA A CA 1
ATOM 1482 C C . ALA A 1 197 ? -0.118 -7.428 32.533 1.00 45.41 197 ALA A C 1
ATOM 1484 O O . ALA A 1 197 ? 0.467 -8.437 32.936 1.00 45.41 197 ALA A O 1
ATOM 1485 N N . ASN A 1 198 ? -1.366 -7.459 32.053 1.00 51.81 198 ASN A N 1
ATOM 1486 C CA . ASN A 1 198 ? -1.894 -8.700 31.506 1.00 51.81 198 ASN A CA 1
ATOM 1487 C C . ASN A 1 198 ? -0.853 -9.201 30.494 1.00 51.81 198 ASN A C 1
ATOM 1489 O O . ASN A 1 198 ? -0.381 -8.419 29.666 1.00 51.81 198 ASN A O 1
ATOM 1493 N N . GLN A 1 199 ? -0.448 -10.470 30.582 1.00 49.03 199 GLN A N 1
ATOM 1494 C CA . GLN A 1 199 ? 0.576 -11.025 29.684 1.00 49.03 199 GLN A CA 1
ATOM 1495 C C . GLN A 1 199 ? 0.153 -10.956 28.206 1.00 49.03 199 GLN A C 1
ATOM 1497 O O . GLN A 1 199 ? 1.011 -11.000 27.332 1.00 49.03 199 GLN A O 1
ATOM 1502 N N . ASP A 1 200 ? -1.150 -10.810 27.940 1.00 54.12 200 ASP A N 1
ATOM 1503 C CA . ASP A 1 200 ? -1.745 -10.660 26.610 1.00 54.12 200 ASP A CA 1
ATOM 1504 C C . ASP A 1 200 ? -1.961 -9.195 26.165 1.00 54.12 200 ASP A C 1
ATOM 1506 O O . ASP A 1 200 ? -2.390 -8.956 25.038 1.00 54.12 200 ASP A O 1
ATOM 1510 N N . GLY A 1 201 ? -1.682 -8.206 27.027 1.00 58.66 201 GLY A N 1
ATOM 1511 C CA . GLY A 1 201 ? -1.836 -6.777 26.728 1.00 58.66 201 GLY A CA 1
ATOM 1512 C C . GLY A 1 201 ? -3.278 -6.251 26.650 1.00 58.66 201 GLY A C 1
ATOM 1513 O O . GLY A 1 201 ? -3.456 -5.076 26.321 1.00 58.66 201 GLY A O 1
ATOM 1514 N N . THR A 1 202 ? -4.293 -7.069 26.952 1.00 65.56 202 THR A N 1
ATOM 1515 C CA . THR A 1 202 ? -5.714 -6.690 26.854 1.00 65.56 202 THR A CA 1
ATOM 1516 C C . THR A 1 202 ? -6.159 -5.734 27.962 1.00 65.56 202 THR A C 1
ATOM 1518 O O . THR A 1 202 ? -5.605 -5.709 29.066 1.00 65.56 202 THR A O 1
ATOM 1521 N N . ALA A 1 203 ? -7.188 -4.941 27.668 1.00 72.00 203 ALA A N 1
ATOM 1522 C CA . ALA A 1 203 ? -7.752 -3.946 28.568 1.00 72.00 203 ALA A CA 1
ATOM 1523 C C . ALA A 1 203 ? -9.195 -4.257 28.998 1.00 72.00 203 ALA A C 1
ATOM 1525 O O . ALA A 1 203 ? -9.928 -4.990 28.337 1.00 72.00 203 ALA A O 1
ATOM 1526 N N . ASN A 1 204 ? -9.605 -3.666 30.122 1.00 75.81 204 ASN A N 1
ATOM 1527 C CA . ASN A 1 204 ? -10.847 -3.984 30.826 1.00 75.81 204 ASN A CA 1
ATOM 1528 C C . ASN A 1 204 ? -11.926 -2.902 30.685 1.00 75.81 204 ASN A C 1
ATOM 1530 O O . ASN A 1 204 ? -13.092 -3.172 30.975 1.00 75.81 204 ASN A O 1
ATOM 1534 N N . LYS A 1 205 ? -11.560 -1.692 30.249 1.00 80.62 205 LYS A N 1
ATOM 1535 C CA . LYS A 1 205 ? -12.506 -0.589 30.041 1.00 80.62 205 LYS A CA 1
ATOM 1536 C C . LYS A 1 205 ? -12.132 0.315 28.865 1.00 80.62 205 LYS A C 1
ATOM 1538 O O . LYS A 1 205 ? -10.959 0.409 28.495 1.00 80.62 205 LYS A O 1
ATOM 1543 N N . LEU A 1 206 ? -13.139 0.965 28.286 1.00 84.81 206 LEU A N 1
ATOM 1544 C CA . LEU A 1 206 ? -12.994 2.069 27.332 1.00 84.81 206 LEU A CA 1
ATOM 1545 C C . LEU A 1 206 ? -13.622 3.317 27.941 1.00 84.81 206 LEU A C 1
ATOM 1547 O O . LEU A 1 206 ? -14.802 3.284 28.281 1.00 84.81 206 LEU A O 1
ATOM 1551 N N . ASP A 1 207 ? -12.867 4.410 28.011 1.00 80.75 207 ASP A N 1
ATOM 1552 C CA . ASP A 1 207 ? -13.278 5.597 28.760 1.00 80.75 207 ASP A CA 1
ATOM 1553 C C . ASP A 1 207 ? -13.307 6.831 27.857 1.00 80.75 207 ASP A C 1
ATOM 1555 O O . ASP A 1 207 ? -12.431 7.037 27.013 1.00 80.75 207 ASP A O 1
ATOM 1559 N N . GLY A 1 208 ? -14.319 7.671 28.053 1.00 77.75 208 GLY A N 1
ATOM 1560 C CA . GLY A 1 208 ? -14.408 8.995 27.459 1.00 77.75 208 GLY A CA 1
ATOM 1561 C C . GLY A 1 208 ? -13.468 9.977 28.151 1.00 77.75 208 GLY A C 1
ATOM 1562 O O . GLY A 1 208 ? -13.239 9.906 29.356 1.00 77.75 208 GLY A O 1
ATOM 1563 N N . GLU A 1 209 ? -12.938 10.936 27.394 1.00 74.25 209 GLU A N 1
ATOM 1564 C CA . GLU A 1 209 ? -11.968 11.896 27.923 1.00 74.25 209 GLU A CA 1
ATOM 1565 C C . GLU A 1 209 ? -12.627 12.847 28.952 1.00 74.25 209 GLU A C 1
ATOM 1567 O O . GLU A 1 209 ? -13.518 13.628 28.572 1.00 74.25 209 GLU A O 1
ATOM 1572 N N . PRO A 1 210 ? -12.178 12.832 30.228 1.00 68.75 210 PRO A N 1
ATOM 1573 C CA . PRO A 1 210 ? -12.763 13.640 31.297 1.00 68.75 210 PRO A CA 1
ATOM 1574 C C . PRO A 1 210 ? -12.448 15.136 31.168 1.00 68.75 210 PRO A C 1
ATOM 1576 O O . PRO A 1 210 ? -13.157 15.960 31.746 1.00 68.75 210 PRO A O 1
ATOM 1579 N N . LYS A 1 211 ? -11.409 15.526 30.418 1.00 65.75 211 LYS A N 1
ATOM 1580 C CA . LYS A 1 211 ? -11.002 16.930 30.272 1.00 65.75 211 LYS A CA 1
ATOM 1581 C C . LYS A 1 211 ? -11.584 17.558 29.009 1.00 65.75 211 LYS A C 1
ATOM 1583 O O . LYS A 1 211 ? -11.426 17.046 27.904 1.00 65.75 211 LYS A O 1
ATOM 1588 N N . THR A 1 212 ? -12.234 18.711 29.160 1.00 58.44 212 THR A N 1
ATOM 1589 C CA . THR A 1 212 ? -12.806 19.461 28.025 1.00 58.44 212 THR A CA 1
ATOM 1590 C C . THR A 1 212 ? -12.307 20.890 27.895 1.00 58.44 212 THR A C 1
ATOM 1592 O O . THR A 1 212 ? -12.579 21.506 26.872 1.00 58.44 212 THR A O 1
ATOM 1595 N N . GLY A 1 213 ? -11.569 21.408 28.884 1.00 55.12 213 GLY A N 1
ATOM 1596 C CA . GLY A 1 213 ? -11.004 22.758 28.881 1.00 55.12 213 GLY A CA 1
ATOM 1597 C C . GLY A 1 213 ? -10.048 23.027 27.712 1.00 55.12 213 GLY A C 1
ATOM 1598 O O . GLY A 1 213 ? -9.319 22.137 27.269 1.00 55.12 213 GLY A O 1
ATOM 1599 N N . GLN A 1 214 ? -9.986 24.284 27.260 1.00 50.22 214 GLN A N 1
ATOM 1600 C CA . GLN A 1 214 ? -8.910 24.765 26.390 1.00 50.22 214 GLN A CA 1
ATOM 1601 C C . GLN A 1 214 ? -7.579 24.559 27.126 1.00 50.22 214 GLN A C 1
ATOM 1603 O O . GLN A 1 214 ? -7.457 24.953 28.285 1.00 50.22 214 GLN A O 1
ATOM 1608 N N . ASN A 1 215 ? -6.610 23.905 26.478 1.00 49.75 215 ASN A N 1
ATOM 1609 C CA . ASN A 1 215 ? -5.333 23.468 27.074 1.00 49.75 215 ASN A CA 1
ATOM 1610 C C . ASN A 1 215 ? -5.422 22.340 28.115 1.00 49.75 215 ASN A C 1
ATOM 1612 O O . ASN A 1 215 ? -4.498 22.171 28.910 1.00 49.75 215 ASN A O 1
ATOM 1616 N N . GLY A 1 216 ? -6.511 21.566 28.150 1.00 48.91 216 GLY A N 1
ATOM 1617 C CA . GLY A 1 216 ? -6.597 20.410 29.043 1.00 48.91 216 GLY A CA 1
ATOM 1618 C C . GLY A 1 216 ? -6.671 20.777 30.524 1.00 48.91 216 GLY A C 1
ATOM 1619 O O . GLY A 1 216 ? -6.312 19.957 31.379 1.00 48.91 216 GLY A O 1
ATOM 1620 N N . SER A 1 217 ? -7.108 22.003 30.839 1.00 49.97 217 SER A N 1
ATOM 1621 C CA . SER A 1 217 ? -7.360 22.417 32.217 1.00 49.97 217 SER A CA 1
ATOM 1622 C C . SER A 1 217 ? -8.424 21.521 32.863 1.00 49.97 217 SER A C 1
ATOM 1624 O O . SER A 1 217 ? -9.301 20.960 32.202 1.00 49.97 217 SER A O 1
ATOM 1626 N N . THR A 1 218 ? -8.356 21.391 34.189 1.00 48.81 218 THR A N 1
ATOM 1627 C CA . THR A 1 218 ? -9.312 20.654 35.035 1.00 48.81 218 THR A CA 1
ATOM 1628 C C . THR A 1 218 ? -10.674 21.349 35.158 1.00 48.81 218 THR A C 1
ATOM 1630 O O . THR A 1 218 ? -11.383 21.128 36.141 1.00 48.81 218 THR A O 1
ATOM 1633 N N . ASP A 1 219 ? -11.018 22.251 34.238 1.00 49.34 219 ASP A N 1
ATOM 1634 C CA . ASP A 1 219 ? -12.184 23.120 34.361 1.00 49.34 219 ASP A CA 1
ATOM 1635 C C . ASP A 1 219 ? -13.463 22.318 34.096 1.00 49.34 219 ASP A C 1
ATOM 1637 O O . ASP A 1 219 ? -13.992 22.276 32.989 1.00 49.34 219 ASP A O 1
ATOM 1641 N N . THR A 1 220 ? -13.938 21.655 35.149 1.00 49.91 220 THR A N 1
ATOM 1642 C CA . THR A 1 220 ? -15.284 21.088 35.217 1.00 49.91 220 THR A CA 1
ATOM 1643 C C . THR A 1 220 ? -16.320 22.215 35.139 1.00 49.91 220 THR A C 1
ATOM 1645 O O . THR A 1 220 ? -16.105 23.309 35.670 1.00 49.91 220 THR A O 1
ATOM 1648 N N . CYS A 1 221 ? -17.485 21.950 34.544 1.00 50.09 221 CYS A N 1
ATOM 1649 C CA . CYS A 1 221 ? -18.646 22.850 34.429 1.00 50.09 221 CYS A CA 1
ATOM 1650 C C . CYS A 1 221 ? -19.233 23.327 35.776 1.00 50.09 221 CYS A C 1
ATOM 1652 O O . CYS A 1 221 ? -20.312 23.912 35.813 1.00 50.09 221 CYS A O 1
ATOM 1654 N N . ALA A 1 222 ? -18.558 23.079 36.898 1.00 44.94 222 ALA A N 1
ATOM 1655 C CA . ALA A 1 222 ? -19.055 23.289 38.250 1.00 44.94 222 ALA A CA 1
ATOM 1656 C C . ALA A 1 222 ? -19.245 24.768 38.633 1.00 44.94 222 ALA A C 1
ATOM 1658 O O . ALA A 1 222 ? -19.907 25.051 39.631 1.00 44.94 222 ALA A O 1
ATOM 1659 N N . THR A 1 223 ? -18.682 25.726 37.881 1.00 42.59 223 THR A N 1
ATOM 1660 C CA . THR A 1 223 ? -18.857 27.158 38.170 1.00 42.59 223 THR A CA 1
ATOM 1661 C C . THR A 1 223 ? -19.150 27.982 36.919 1.00 42.59 223 THR A C 1
ATOM 1663 O O . THR A 1 223 ? -18.520 27.867 35.874 1.00 42.59 223 THR A O 1
ATOM 1666 N N . ASN A 1 224 ? -20.111 28.889 37.054 1.00 39.81 224 ASN A N 1
ATOM 1667 C CA . ASN A 1 224 ? -20.606 29.809 36.034 1.00 39.81 224 ASN A CA 1
ATOM 1668 C C . ASN A 1 224 ? -19.614 30.929 35.644 1.00 39.81 224 ASN A C 1
ATOM 1670 O O . ASN A 1 224 ? -19.974 31.783 34.831 1.00 39.81 224 ASN A O 1
ATOM 1674 N N . SER A 1 225 ? -18.391 30.915 36.177 1.00 38.91 225 SER A N 1
ATOM 1675 C CA . SER A 1 225 ? -17.315 31.887 35.951 1.00 38.91 225 SER A CA 1
ATOM 1676 C C . SER A 1 225 ? -16.217 31.405 34.986 1.00 38.91 225 SER A C 1
ATOM 1678 O O . SER A 1 225 ? -15.266 32.152 34.749 1.00 38.91 225 SER A O 1
ATOM 1680 N N . LYS A 1 226 ? -16.324 30.188 34.428 1.00 42.25 226 LYS A N 1
ATOM 1681 C CA . LYS A 1 226 ? -15.329 29.577 33.527 1.00 42.25 226 LYS A CA 1
ATOM 1682 C C . LYS A 1 226 ? -15.970 29.050 32.235 1.00 42.25 226 LYS A C 1
ATOM 1684 O O . LYS A 1 226 ? -17.134 28.655 32.238 1.00 42.25 226 LYS A O 1
ATOM 1689 N N . SER A 1 227 ? -15.211 29.074 31.139 1.00 45.16 227 SER A N 1
ATOM 1690 C CA . SER A 1 227 ? -15.621 28.563 29.824 1.00 45.16 227 SER A CA 1
ATOM 1691 C C . SER A 1 227 ? -15.591 27.036 29.831 1.00 45.16 227 SER A C 1
ATOM 1693 O O . SER A 1 227 ? -14.518 26.453 29.962 1.00 45.16 227 SER A O 1
ATOM 1695 N N . CYS A 1 228 ? -16.748 26.392 29.696 1.00 51.19 228 CYS A N 1
ATOM 1696 C CA . CYS A 1 228 ? -16.857 24.942 29.610 1.00 51.19 228 CYS A CA 1
ATOM 1697 C C . CYS A 1 228 ? -17.489 24.506 28.284 1.00 51.19 228 CYS A C 1
ATOM 1699 O O . CYS A 1 228 ? -18.269 25.235 27.669 1.00 51.19 228 CYS A O 1
ATOM 1701 N N . TRP A 1 229 ? -17.106 23.319 27.831 1.00 59.00 229 TRP A N 1
ATOM 1702 C CA . TRP A 1 229 ? -17.096 22.951 26.422 1.00 59.00 229 TRP A CA 1
ATOM 1703 C C . TRP A 1 229 ? -17.997 21.730 26.188 1.00 59.00 229 TRP A C 1
ATOM 1705 O O . TRP A 1 229 ? -17.622 20.603 26.511 1.00 59.00 229 TRP A O 1
ATOM 1715 N N . ARG A 1 230 ? -19.207 21.948 25.655 1.00 69.12 230 ARG A N 1
ATOM 1716 C CA . ARG A 1 230 ? -20.188 20.893 25.326 1.00 69.12 230 ARG A CA 1
ATOM 1717 C C . ARG A 1 230 ? -20.809 21.154 23.952 1.00 69.12 230 ARG A C 1
ATOM 1719 O O . ARG A 1 230 ? -21.064 22.312 23.612 1.00 69.12 230 ARG A O 1
ATOM 1726 N N . PHE A 1 231 ? -21.084 20.094 23.191 1.00 74.56 231 PHE A N 1
ATOM 1727 C CA . PHE A 1 231 ? -21.990 20.154 22.037 1.00 74.56 231 PHE A CA 1
ATOM 1728 C C . PHE A 1 231 ? -23.313 19.470 22.376 1.00 74.56 231 PHE A C 1
ATOM 1730 O O . PHE A 1 231 ? -23.369 18.598 23.248 1.00 74.56 231 PHE A O 1
ATOM 1737 N N . VAL A 1 232 ? -24.382 19.885 21.696 1.00 76.50 232 VAL A N 1
ATOM 1738 C CA . VAL A 1 232 ? -25.739 19.414 21.978 1.00 76.50 232 VAL A CA 1
ATOM 1739 C C . VAL A 1 232 ? -26.371 18.815 20.726 1.00 76.50 232 VAL A C 1
ATOM 1741 O O . VAL A 1 232 ? -26.406 19.448 19.674 1.00 76.50 232 VAL A O 1
ATOM 1744 N N . LYS A 1 233 ? -26.930 17.608 20.833 1.00 81.88 233 LYS A N 1
ATOM 1745 C CA . LYS A 1 233 ? -27.758 17.005 19.782 1.00 81.88 233 LYS A CA 1
ATOM 1746 C C . LYS A 1 233 ? -29.202 16.894 20.264 1.00 81.88 233 LYS A C 1
ATOM 1748 O O . LYS A 1 233 ? -29.481 16.271 21.286 1.00 81.88 233 LYS A O 1
ATOM 1753 N N . PHE A 1 234 ? -30.125 17.502 19.528 1.00 79.75 234 PHE A N 1
ATOM 1754 C CA . PHE A 1 234 ? -31.554 17.252 19.660 1.00 79.75 234 PHE A CA 1
ATOM 1755 C C . PHE A 1 234 ? -31.949 16.068 18.781 1.00 79.75 234 PHE A C 1
ATOM 1757 O O . PHE A 1 234 ? -31.628 16.041 17.590 1.00 79.75 234 PHE A O 1
ATOM 1764 N N . VAL A 1 235 ? -32.669 15.110 19.359 1.00 84.31 235 VAL A N 1
ATOM 1765 C CA . VAL A 1 235 ? -33.126 13.909 18.656 1.00 84.31 235 VAL A CA 1
ATOM 1766 C C . VAL A 1 235 ? -34.645 13.772 18.806 1.00 84.31 235 VAL A C 1
ATOM 1768 O O . VAL A 1 235 ? -35.137 13.708 19.938 1.00 84.31 235 VAL A O 1
ATOM 1771 N N . PRO A 1 236 ? -35.407 13.713 17.696 1.00 82.12 236 PRO A N 1
ATOM 1772 C CA . PRO A 1 236 ? -36.852 13.504 17.736 1.00 82.12 236 PRO A CA 1
ATOM 1773 C C . PRO A 1 236 ? -37.242 12.148 18.341 1.00 82.12 236 PRO A C 1
ATOM 1775 O O . PRO A 1 236 ? -36.570 11.137 18.138 1.00 82.12 236 PRO A O 1
ATOM 1778 N N . SER A 1 237 ? -38.392 12.099 19.015 1.00 82.56 237 SER A N 1
ATOM 1779 C CA . SER A 1 237 ? -38.973 10.871 19.587 1.00 82.56 237 SER A CA 1
ATOM 1780 C C . SER A 1 237 ? -39.200 9.769 18.553 1.00 82.56 237 SER A C 1
ATOM 1782 O O . SER A 1 237 ? -39.049 8.598 18.881 1.00 82.56 237 SER A O 1
ATOM 1784 N N . THR A 1 238 ? -39.486 10.123 17.299 1.00 83.19 238 THR A N 1
ATOM 1785 C CA . THR A 1 238 ? -39.619 9.172 16.186 1.00 83.19 238 THR A CA 1
ATOM 1786 C C . THR A 1 238 ? -38.311 8.449 15.855 1.00 83.19 238 THR A C 1
ATOM 1788 O O . THR A 1 238 ? -38.346 7.316 15.388 1.00 83.19 238 THR A O 1
ATOM 1791 N N . THR A 1 239 ? -37.157 9.069 16.118 1.00 87.19 239 THR A N 1
ATOM 1792 C CA . THR A 1 239 ? -35.833 8.448 15.958 1.00 87.19 239 THR A CA 1
ATOM 1793 C C . THR A 1 239 ? -35.448 7.630 17.192 1.00 87.19 239 THR A C 1
ATOM 1795 O O . THR A 1 239 ? -34.847 6.566 17.061 1.00 87.19 239 THR A O 1
ATOM 1798 N N . LEU A 1 240 ? -35.806 8.104 18.390 1.00 87.88 240 LEU A N 1
ATOM 1799 C CA . LEU A 1 240 ? -35.515 7.420 19.658 1.00 87.88 240 LEU A CA 1
ATOM 1800 C C . LEU A 1 240 ? -36.366 6.156 19.851 1.00 87.88 240 LEU A C 1
ATOM 1802 O O . LEU A 1 240 ? -35.863 5.134 20.322 1.00 87.88 240 LEU A O 1
ATOM 1806 N N . TRP A 1 241 ? -37.640 6.224 19.457 1.00 88.31 241 TRP A N 1
ATOM 1807 C CA . TRP A 1 241 ? -38.658 5.186 19.638 1.00 88.31 241 TRP A CA 1
ATOM 1808 C C . TRP A 1 241 ? -39.465 4.977 18.347 1.00 88.31 241 TRP A C 1
ATOM 1810 O O . TRP A 1 241 ? -40.653 5.304 18.294 1.00 88.31 241 TRP A O 1
ATOM 1820 N N . PRO A 1 242 ? -38.838 4.440 17.283 1.00 76.44 242 PRO A N 1
ATOM 1821 C CA . PRO A 1 242 ? -39.495 4.254 15.989 1.00 76.44 242 PRO A CA 1
ATOM 1822 C C . PRO A 1 242 ? -40.672 3.267 16.045 1.00 76.44 242 PRO A C 1
ATOM 1824 O O . PRO A 1 242 ? -41.615 3.400 15.267 1.00 76.44 242 PRO A O 1
ATOM 1827 N N . THR A 1 243 ? -40.661 2.302 16.978 1.00 72.94 243 THR A N 1
ATOM 1828 C CA . THR A 1 243 ? -41.813 1.432 17.268 1.00 72.94 243 THR A CA 1
ATOM 1829 C C . THR A 1 243 ? -41.975 1.227 18.778 1.00 72.94 243 THR A C 1
ATOM 1831 O O . THR A 1 243 ? -41.003 1.279 19.526 1.00 72.94 243 THR A O 1
ATOM 1834 N N . GLY A 1 244 ? -43.197 0.965 19.254 1.00 62.31 244 GLY A N 1
ATOM 1835 C CA . GLY A 1 244 ? -43.486 0.837 20.692 1.00 62.31 244 GLY A CA 1
ATOM 1836 C C . GLY A 1 244 ? -42.808 -0.344 21.408 1.00 62.31 244 GLY A C 1
ATOM 1837 O O . GLY A 1 244 ? -42.825 -0.389 22.636 1.00 62.31 244 GLY A O 1
ATOM 1838 N N . SER A 1 245 ? -42.216 -1.292 20.673 1.00 66.19 245 SER A N 1
ATOM 1839 C CA . SER A 1 245 ? -41.500 -2.460 21.214 1.00 66.19 245 SER A CA 1
ATOM 1840 C C . SER A 1 245 ? -39.979 -2.409 21.026 1.00 66.19 245 SER A C 1
ATOM 1842 O O . SER A 1 245 ? -39.283 -3.277 21.550 1.00 66.19 245 SER A O 1
ATOM 1844 N N . THR A 1 246 ? -39.453 -1.433 20.277 1.00 75.25 246 THR A N 1
ATOM 1845 C CA . THR A 1 246 ? -38.018 -1.310 19.987 1.00 75.25 246 THR A CA 1
ATOM 1846 C C . THR A 1 246 ? -37.559 0.138 20.139 1.00 75.25 246 THR A C 1
ATOM 1848 O O . THR A 1 246 ? -38.052 1.026 19.441 1.00 75.25 246 THR A O 1
ATOM 1851 N N . ALA A 1 247 ? -36.563 0.365 20.992 1.00 86.12 247 ALA A N 1
ATOM 1852 C CA . ALA A 1 247 ? -36.031 1.687 21.297 1.00 86.12 247 ALA A CA 1
ATOM 1853 C C . ALA A 1 247 ? -34.518 1.777 21.053 1.00 86.12 247 ALA A C 1
ATOM 1855 O O . ALA A 1 247 ? -33.807 0.775 21.153 1.00 86.12 247 ALA A O 1
ATOM 1856 N N . ARG A 1 248 ? -34.028 2.986 20.754 1.00 91.31 248 ARG A N 1
ATOM 1857 C CA . ARG A 1 248 ? -32.590 3.320 20.729 1.00 91.31 248 ARG A CA 1
ATOM 1858 C C . ARG A 1 248 ? -32.066 3.715 22.109 1.00 91.31 248 ARG A C 1
ATOM 1860 O O . ARG A 1 248 ? -30.885 3.558 22.394 1.00 91.31 248 ARG A O 1
ATOM 1867 N N . VAL A 1 249 ? -32.950 4.252 22.946 1.00 90.81 249 VAL A N 1
ATOM 1868 C CA . VAL A 1 249 ? -32.675 4.665 24.326 1.00 90.81 249 VAL A CA 1
ATOM 1869 C C . VAL A 1 249 ? -33.834 4.237 25.230 1.00 90.81 249 VAL A C 1
ATOM 1871 O O . VAL A 1 249 ? -34.959 4.103 24.734 1.00 90.81 249 VAL A O 1
ATOM 1874 N N . PRO A 1 250 ? -33.628 4.080 26.548 1.00 89.62 250 PRO A N 1
ATOM 1875 C CA . PRO A 1 250 ? -34.696 3.673 27.454 1.00 89.62 250 PRO A CA 1
ATOM 1876 C C . PRO A 1 250 ? -35.948 4.561 27.356 1.00 89.62 250 PRO A C 1
ATOM 1878 O O . PRO A 1 250 ? -35.861 5.789 27.390 1.00 89.62 250 PRO A O 1
ATOM 1881 N N . THR A 1 251 ? -37.136 3.952 27.286 1.00 85.69 251 THR A N 1
ATOM 1882 C CA . THR A 1 251 ? -38.422 4.681 27.190 1.00 85.69 251 THR A CA 1
ATOM 1883 C C . THR A 1 251 ? -38.783 5.447 28.465 1.00 85.69 251 THR A C 1
ATOM 1885 O O . THR A 1 251 ? -39.749 6.202 28.482 1.00 85.69 251 THR A O 1
ATOM 1888 N N . THR A 1 252 ? -38.042 5.234 29.554 1.00 82.50 252 THR A N 1
ATOM 1889 C CA . THR A 1 252 ? -38.198 5.941 30.834 1.00 82.50 252 THR A CA 1
ATOM 1890 C C . THR A 1 252 ? -37.564 7.332 30.836 1.00 82.50 252 THR A C 1
ATOM 1892 O O . THR A 1 252 ? -37.747 8.068 31.804 1.00 82.50 252 THR A O 1
ATOM 1895 N N . LEU A 1 253 ? -36.799 7.691 29.800 1.00 80.00 253 LEU A N 1
ATOM 1896 C CA . LEU A 1 253 ? -36.151 8.998 29.710 1.00 80.00 253 LEU A CA 1
ATOM 1897 C C . LEU A 1 253 ? -37.175 10.129 29.497 1.00 80.00 253 LEU A C 1
ATOM 1899 O O . LEU A 1 253 ? -38.154 9.950 28.767 1.00 80.00 253 LEU A O 1
ATOM 1903 N N . PRO A 1 254 ? -36.965 11.307 30.112 1.00 72.12 254 PRO A N 1
ATOM 1904 C CA . PRO A 1 254 ? -37.883 12.432 29.986 1.00 72.12 254 PRO A CA 1
ATOM 1905 C C . PRO A 1 254 ? -37.873 12.998 28.560 1.00 72.12 254 PRO A C 1
ATOM 1907 O O . PRO A 1 254 ? -36.814 13.232 27.985 1.00 72.12 254 PRO A O 1
ATOM 1910 N N . VAL A 1 255 ? -39.058 13.271 28.006 1.00 68.56 255 VAL A N 1
ATOM 1911 C CA . VAL A 1 255 ? -39.221 13.899 26.684 1.00 68.56 255 VAL A CA 1
ATOM 1912 C C . VAL A 1 255 ? -39.516 15.389 26.848 1.00 68.56 255 VAL A C 1
ATOM 1914 O O . VAL A 1 255 ? -40.363 15.780 27.657 1.00 68.56 255 VAL A O 1
ATOM 1917 N N . ALA A 1 256 ? -38.833 16.224 26.068 1.00 63.47 256 ALA A N 1
ATOM 1918 C CA . ALA A 1 256 ? -39.092 17.654 25.957 1.00 63.47 256 ALA A CA 1
ATOM 1919 C C . ALA A 1 256 ? -39.889 17.964 24.676 1.00 63.47 256 ALA A C 1
ATOM 1921 O O . ALA A 1 256 ? -39.684 17.347 23.629 1.00 63.47 256 ALA A O 1
ATOM 1922 N N . THR A 1 257 ? -40.787 18.946 24.744 1.00 59.72 257 THR A N 1
ATOM 1923 C CA . THR A 1 257 ? -41.429 19.534 23.555 1.00 59.72 257 THR A CA 1
ATOM 1924 C C . THR A 1 257 ? -40.655 20.789 23.165 1.00 59.72 257 THR A C 1
ATOM 1926 O O . THR A 1 257 ? -40.342 21.595 24.042 1.00 59.72 257 THR A O 1
ATOM 1929 N N . VAL A 1 258 ? -40.324 20.947 21.880 1.00 56.78 258 VAL A N 1
ATOM 1930 C CA . VAL A 1 258 ? -39.515 22.067 21.375 1.00 56.78 258 VAL A CA 1
ATOM 1931 C C . VAL A 1 258 ? -40.269 22.792 20.265 1.00 56.78 258 VAL A C 1
ATOM 1933 O O . VAL A 1 258 ? -40.519 22.217 19.209 1.00 56.78 258 VAL A O 1
ATOM 1936 N N . ASP A 1 259 ? -40.577 24.068 20.483 1.00 54.94 259 ASP A N 1
ATOM 1937 C CA . ASP A 1 259 ? -41.065 24.962 19.432 1.00 54.94 259 ASP A CA 1
ATOM 1938 C C . ASP A 1 259 ? -39.863 25.654 18.762 1.00 54.94 259 ASP A C 1
ATOM 1940 O O . ASP A 1 259 ? -39.039 26.272 19.443 1.00 54.94 259 ASP A O 1
ATOM 1944 N N . LEU A 1 260 ? -39.728 25.532 17.433 1.00 53.19 260 LEU A N 1
ATOM 1945 C CA . LEU A 1 260 ? -38.686 26.228 16.667 1.00 53.19 260 LEU A CA 1
ATOM 1946 C C . LEU A 1 260 ? -39.172 27.599 16.177 1.00 53.19 260 LEU A C 1
ATOM 1948 O O . LEU A 1 260 ? -40.369 27.876 16.073 1.00 53.19 260 LEU A O 1
ATOM 1952 N N . ASN A 1 261 ? -38.222 28.480 15.855 1.00 50.84 261 ASN A N 1
ATOM 1953 C CA . ASN A 1 261 ? -38.539 29.845 15.433 1.00 50.84 261 ASN A CA 1
ATOM 1954 C C . ASN A 1 261 ? -39.234 29.882 14.080 1.00 50.84 261 ASN A C 1
ATOM 1956 O O . ASN A 1 261 ? -38.766 29.287 13.115 1.00 50.84 261 ASN A O 1
ATOM 1960 N N . GLY A 1 262 ? -40.331 30.637 14.015 1.00 48.22 262 GLY A N 1
ATOM 1961 C CA . GLY A 1 262 ? -41.100 30.844 12.789 1.00 48.22 262 GLY A CA 1
ATOM 1962 C C . GLY A 1 262 ? -42.424 30.081 12.712 1.00 48.22 262 GLY A C 1
ATOM 1963 O O . GLY A 1 262 ? -43.052 30.096 11.660 1.00 48.22 262 GLY A O 1
ATOM 1964 N N . GLY A 1 263 ? -42.882 29.455 13.802 1.00 46.78 263 GLY A N 1
ATOM 1965 C CA . GLY A 1 263 ? -44.232 28.876 13.878 1.00 46.78 263 GLY A CA 1
ATOM 1966 C C . GLY A 1 263 ? -44.367 27.455 13.320 1.00 46.78 263 GLY A C 1
ATOM 1967 O O . GLY A 1 263 ? -45.487 26.999 13.102 1.00 46.78 263 GLY A O 1
ATOM 1968 N N . GLY A 1 264 ? -43.251 26.750 13.104 1.00 54.41 264 GLY A N 1
ATOM 1969 C CA . GLY A 1 264 ? -43.241 25.308 12.849 1.00 54.41 264 GLY A CA 1
ATOM 1970 C C . GLY A 1 264 ? -43.055 24.512 14.146 1.00 54.41 264 GLY A C 1
ATOM 1971 O O . GLY A 1 264 ? -42.131 24.782 14.912 1.00 54.41 264 GLY A O 1
ATOM 1972 N N . THR A 1 265 ? -43.911 23.519 14.394 1.00 52.31 265 THR A N 1
ATOM 1973 C CA . THR A 1 265 ? -43.760 22.590 15.524 1.00 52.31 265 THR A CA 1
ATOM 1974 C C . THR A 1 265 ? -42.745 21.510 15.157 1.00 52.31 265 THR A C 1
ATOM 1976 O O . THR A 1 265 ? -42.986 20.735 14.230 1.00 52.31 265 THR A O 1
ATOM 1979 N N . VAL A 1 266 ? -41.629 21.417 15.887 1.00 54.28 266 VAL A N 1
ATOM 1980 C CA . VAL A 1 266 ? -40.825 20.189 15.877 1.00 54.28 266 VAL A CA 1
ATOM 1981 C C . VAL A 1 266 ? -41.432 19.218 16.881 1.00 54.28 266 VAL A C 1
ATOM 1983 O O . VAL A 1 266 ? -41.866 19.598 17.966 1.00 54.28 266 VAL A O 1
ATOM 1986 N N . ALA A 1 267 ? -41.524 17.952 16.478 1.00 62.12 267 ALA A N 1
ATOM 1987 C CA . ALA A 1 267 ? -42.044 16.872 17.306 1.00 62.12 267 ALA A CA 1
ATOM 1988 C C . ALA A 1 267 ? -41.320 16.783 18.667 1.00 62.12 267 ALA A C 1
ATOM 1990 O O . ALA A 1 267 ? -40.182 17.225 18.819 1.00 62.12 267 ALA A O 1
ATOM 1991 N N . SER A 1 268 ? -41.959 16.163 19.662 1.00 74.50 268 SER A N 1
ATOM 1992 C CA . SER A 1 268 ? -41.345 15.884 20.967 1.00 74.50 268 SER A CA 1
ATOM 1993 C C . SER A 1 268 ? -40.036 15.092 20.812 1.00 74.50 268 SER A C 1
ATOM 1995 O O . SER A 1 268 ? -39.956 14.217 19.949 1.00 74.50 268 SER A O 1
ATOM 1997 N N . GLY A 1 269 ? -39.017 15.367 21.630 1.00 77.88 269 GLY A N 1
ATOM 1998 C CA . GLY A 1 269 ? -37.689 14.744 21.538 1.00 77.88 269 GLY A CA 1
ATOM 1999 C C . GLY A 1 269 ? -36.823 14.969 22.781 1.00 77.88 269 GLY A C 1
ATOM 2000 O O . GLY A 1 269 ? -37.313 15.432 23.810 1.00 77.88 269 GLY A O 1
ATOM 2001 N N . ILE A 1 270 ? -35.536 14.628 22.704 1.00 80.12 270 ILE A N 1
ATOM 2002 C CA . ILE A 1 270 ? -34.574 14.780 23.809 1.00 80.12 270 ILE A CA 1
ATOM 2003 C C . ILE A 1 270 ? -33.369 15.606 23.353 1.00 80.12 270 ILE A C 1
ATOM 2005 O O . ILE A 1 270 ? -32.879 15.435 22.238 1.00 80.12 270 ILE A O 1
ATOM 2009 N N . PHE A 1 271 ? -32.881 16.481 24.237 1.00 78.94 271 PHE A N 1
ATOM 2010 C CA . PHE A 1 271 ? -31.564 17.101 24.106 1.00 78.94 271 PHE A CA 1
ATOM 2011 C C . PHE A 1 271 ? -30.522 16.279 24.858 1.00 78.94 271 PHE A C 1
ATOM 2013 O O . PHE A 1 271 ? -30.666 16.039 26.060 1.00 78.94 271 PHE A O 1
ATOM 2020 N N . PHE A 1 272 ? -29.466 15.909 24.146 1.00 82.00 272 PHE A N 1
ATOM 2021 C CA . PHE A 1 272 ? -28.296 15.228 24.674 1.00 82.00 272 PHE A CA 1
ATOM 2022 C C . PHE A 1 272 ? -27.105 16.180 24.614 1.00 82.00 272 PHE A C 1
ATOM 2024 O O . PHE A 1 272 ? -26.750 16.657 23.536 1.00 82.00 272 PHE A O 1
ATOM 2031 N N . GLY A 1 273 ? -26.513 16.478 25.765 1.00 79.06 273 GLY A N 1
ATOM 2032 C CA . GLY A 1 273 ? -25.269 17.232 25.878 1.00 79.06 273 GLY A CA 1
ATOM 2033 C C . GLY A 1 273 ? -24.106 16.277 26.105 1.00 79.06 273 GLY A C 1
ATOM 2034 O O . GLY A 1 273 ? -24.227 15.354 26.904 1.00 79.06 273 GLY A O 1
ATOM 2035 N N . VAL A 1 274 ? -22.982 16.485 25.427 1.00 79.75 274 VAL A N 1
ATOM 2036 C CA . VAL A 1 274 ? -21.800 15.621 25.570 1.00 79.75 274 VAL A CA 1
ATOM 2037 C C . VAL A 1 274 ? -20.582 16.460 25.932 1.00 79.75 274 VAL A C 1
ATOM 2039 O O . VAL A 1 274 ? -20.301 17.475 25.291 1.00 79.75 274 VAL A O 1
ATOM 2042 N N . GLY A 1 275 ? -19.864 16.026 26.967 1.00 74.88 275 GLY A N 1
ATOM 2043 C CA . GLY A 1 275 ? -18.594 16.599 27.407 1.00 74.88 275 GLY A CA 1
ATOM 2044 C C . GLY A 1 275 ? -18.127 15.975 28.723 1.00 74.88 275 GLY A C 1
ATOM 2045 O O . GLY A 1 275 ? -18.899 15.339 29.419 1.00 74.88 275 GLY A O 1
ATOM 2046 N N . GLU A 1 276 ? -16.858 16.153 29.076 1.00 73.69 276 GLU A N 1
ATOM 2047 C CA . GLU A 1 276 ? -16.286 15.784 30.387 1.00 73.69 276 GLU A CA 1
ATOM 2048 C C . GLU A 1 276 ? -16.414 14.290 30.686 1.00 73.69 276 GLU A C 1
ATOM 2050 O O . GLU A 1 276 ? -16.766 13.887 31.793 1.00 73.69 276 GLU A O 1
ATOM 2055 N N . GLY A 1 277 ? -16.218 13.462 29.657 1.00 78.81 277 GLY A N 1
ATOM 2056 C CA . GLY A 1 277 ? -16.434 12.022 29.748 1.00 78.81 277 GLY A CA 1
ATOM 2057 C C . GLY A 1 277 ? -17.852 11.663 30.194 1.00 78.81 277 GLY A C 1
ATOM 2058 O O . GLY A 1 277 ? -18.038 10.622 30.804 1.00 78.81 277 GLY A O 1
ATOM 2059 N N . THR A 1 278 ? -18.845 12.526 29.954 1.00 80.50 278 THR A N 1
ATOM 2060 C CA . THR A 1 278 ? -20.209 12.375 30.471 1.00 80.50 278 THR A CA 1
ATOM 2061 C C . THR A 1 278 ? -21.251 12.730 29.404 1.00 80.50 278 THR A C 1
ATOM 2063 O O . THR A 1 278 ? -21.134 13.715 28.669 1.00 80.50 278 THR A O 1
ATOM 2066 N N . LEU A 1 279 ? -22.301 11.914 29.322 1.00 85.19 279 LEU A N 1
ATOM 2067 C CA . LEU A 1 279 ? -23.530 12.196 28.591 1.00 85.19 279 LEU A CA 1
ATOM 2068 C C . LEU A 1 279 ? -24.554 12.819 29.544 1.00 85.19 279 LEU A C 1
ATOM 2070 O O . LEU A 1 279 ? -24.936 12.224 30.551 1.00 85.19 279 LEU A O 1
ATOM 2074 N N . PHE A 1 280 ? -25.029 14.006 29.191 1.00 79.75 280 PHE A N 1
ATOM 2075 C CA . PHE A 1 280 ? -26.031 14.763 29.926 1.00 79.75 280 PHE A CA 1
ATOM 2076 C C . PHE A 1 280 ? -27.368 14.712 29.196 1.00 79.75 280 PHE A C 1
ATOM 2078 O O . PHE A 1 280 ? -27.447 14.967 27.992 1.00 79.75 280 PHE A O 1
ATOM 2085 N N . ILE A 1 281 ? -28.437 14.444 29.938 1.00 78.56 281 ILE A N 1
ATOM 2086 C CA . ILE A 1 281 ? -29.807 14.480 29.426 1.00 78.56 281 ILE A CA 1
ATOM 2087 C C . ILE A 1 281 ? -30.543 15.633 30.095 1.00 78.56 281 ILE A C 1
ATOM 2089 O O . ILE A 1 281 ? -30.426 15.842 31.302 1.00 78.56 281 ILE A O 1
ATOM 2093 N N . ASN A 1 282 ? -31.299 16.391 29.304 1.00 70.56 282 ASN A N 1
ATOM 2094 C CA . ASN A 1 282 ? -32.061 17.522 29.822 1.00 70.56 282 ASN A CA 1
ATOM 2095 C C . ASN A 1 282 ? -33.096 17.095 30.882 1.00 70.56 282 ASN A C 1
ATOM 2097 O O . ASN A 1 282 ? -33.831 16.127 30.676 1.00 70.56 282 ASN A O 1
ATOM 2101 N N . ASP A 1 283 ? -33.195 17.854 31.978 1.00 56.28 283 ASP A N 1
ATOM 2102 C CA . ASP A 1 283 ? -34.250 17.712 32.983 1.00 56.28 283 ASP A CA 1
ATOM 2103 C C . ASP A 1 283 ? -35.386 18.726 32.751 1.00 56.28 283 ASP A C 1
ATOM 2105 O O . ASP A 1 283 ? -35.198 19.942 32.774 1.00 56.28 283 ASP A O 1
ATOM 2109 N N . ASN A 1 284 ? -36.608 18.229 32.555 1.00 50.91 284 ASN A N 1
ATOM 2110 C CA . ASN A 1 284 ? -37.789 19.036 32.234 1.00 50.91 284 ASN A CA 1
ATOM 2111 C C . ASN A 1 284 ? -38.453 19.658 33.491 1.00 50.91 284 ASN A C 1
ATOM 2113 O O . ASN A 1 284 ? -39.660 19.910 33.516 1.00 50.91 284 ASN A O 1
ATOM 2117 N N . THR A 1 285 ? -37.711 19.881 34.583 1.00 43.28 285 THR A N 1
ATOM 2118 C CA . THR A 1 285 ? -38.300 20.174 35.905 1.00 43.28 285 THR A CA 1
ATOM 2119 C C . THR A 1 285 ? -38.831 21.599 36.118 1.00 43.28 285 THR A C 1
ATOM 2121 O O . THR A 1 285 ? -39.433 21.856 37.166 1.00 43.28 285 THR A O 1
ATOM 2124 N N . LYS A 1 286 ? -38.778 22.525 35.142 1.00 41.03 286 LYS A N 1
ATOM 2125 C CA . LYS A 1 286 ? -39.546 23.791 35.228 1.00 41.03 286 LYS A CA 1
ATOM 2126 C C . LYS A 1 286 ? -40.883 23.755 34.480 1.00 41.03 286 LYS A C 1
ATOM 2128 O O . LYS A 1 286 ? -41.029 24.140 33.327 1.00 41.03 286 LYS A O 1
ATOM 2133 N N . LYS A 1 287 ? -41.882 23.395 35.287 1.00 38.66 287 LYS A N 1
ATOM 2134 C CA . LYS A 1 287 ? -43.353 23.397 35.184 1.00 38.66 287 LYS A CA 1
ATOM 2135 C C . LYS A 1 287 ? -44.076 24.625 34.576 1.00 38.66 287 LYS A C 1
ATOM 2137 O O . LYS A 1 287 ? -45.237 24.834 34.915 1.00 38.66 287 LYS A O 1
ATOM 2142 N N . THR A 1 288 ? -43.473 25.436 33.705 1.00 38.34 288 THR A N 1
ATOM 2143 C CA . THR A 1 288 ? -44.150 26.587 33.065 1.00 38.34 288 THR A CA 1
ATOM 2144 C C . THR A 1 288 ? -43.535 26.952 31.705 1.00 38.34 288 THR A C 1
ATOM 2146 O O . THR A 1 288 ? -42.935 28.013 31.564 1.00 38.34 288 THR A O 1
ATOM 2149 N N . GLY A 1 289 ? -43.666 26.081 30.700 1.00 44.28 289 GLY A N 1
ATOM 2150 C CA . GLY A 1 289 ? -43.683 26.462 29.275 1.00 44.28 289 GLY A CA 1
ATOM 2151 C C . GLY A 1 289 ? -42.481 27.211 28.671 1.00 44.28 289 GLY A C 1
ATOM 2152 O O . GLY A 1 289 ? -42.636 27.761 27.587 1.00 44.28 289 GLY A O 1
ATOM 2153 N N . LYS A 1 290 ? -41.309 27.268 29.321 1.00 46.12 290 LYS A N 1
ATOM 2154 C CA . LYS A 1 290 ? -40.077 27.855 28.759 1.00 46.12 290 LYS A CA 1
ATOM 2155 C C . LYS A 1 290 ? -38.840 27.065 29.189 1.00 46.12 290 LYS A C 1
ATOM 2157 O O . LYS A 1 290 ? -38.681 26.770 30.372 1.00 46.12 290 LYS A O 1
ATOM 2162 N N . VAL A 1 291 ? -37.977 26.752 28.220 1.00 45.47 291 VAL A N 1
ATOM 2163 C CA . VAL A 1 291 ? -36.691 26.051 28.398 1.00 45.47 291 VAL A CA 1
ATOM 2164 C C . VAL A 1 291 ? -35.747 26.901 29.264 1.00 45.47 291 VAL A C 1
ATOM 2166 O O . VAL A 1 291 ? -35.652 28.113 29.070 1.00 45.47 291 VAL A O 1
ATOM 2169 N N . THR A 1 292 ? -35.093 26.282 30.252 1.00 41.09 292 THR A N 1
ATOM 2170 C CA . THR A 1 292 ? -34.166 26.927 31.202 1.00 41.09 292 THR A CA 1
ATOM 2171 C C . THR A 1 292 ? -32.719 27.012 30.704 1.00 41.09 292 THR A C 1
ATOM 2173 O O . THR A 1 292 ? -32.246 26.117 30.011 1.00 41.09 292 THR A O 1
ATOM 2176 N N . ALA A 1 293 ? -32.019 28.056 31.170 1.00 45.41 293 ALA A N 1
ATOM 2177 C CA . ALA A 1 293 ? -30.713 28.594 30.751 1.00 45.41 293 ALA A CA 1
ATOM 2178 C C . ALA A 1 293 ? -29.442 27.719 30.894 1.00 45.41 293 ALA A C 1
ATOM 2180 O O . ALA A 1 293 ? -28.333 28.232 30.903 1.00 45.41 293 ALA A O 1
ATOM 2181 N N . SER A 1 294 ? -29.591 26.409 31.061 1.00 51.47 294 SER A N 1
ATOM 2182 C CA . SER A 1 294 ? -28.551 25.387 30.878 1.00 51.47 294 SER A CA 1
ATOM 2183 C C . SER A 1 294 ? -29.254 24.053 31.130 1.00 51.47 294 SER A C 1
ATOM 2185 O O . SER A 1 294 ? -29.472 23.692 32.292 1.00 51.47 294 SER A O 1
ATOM 2187 N N . PRO A 1 295 ? -29.717 23.338 30.089 1.00 52.31 295 PRO A N 1
ATOM 2188 C CA . PRO A 1 295 ? -30.560 22.156 30.278 1.00 52.31 295 PRO A CA 1
ATOM 2189 C C . PRO A 1 295 ? -29.874 21.009 31.047 1.00 52.31 295 PRO A C 1
ATOM 2191 O O . PRO A 1 295 ? -30.525 20.032 31.401 1.00 52.31 295 PRO A O 1
ATOM 2194 N N . PHE A 1 296 ? -28.575 21.118 31.347 1.00 58.44 296 PHE A N 1
ATOM 2195 C CA . PHE A 1 296 ? -27.736 20.000 31.781 1.00 58.44 296 PHE A CA 1
ATOM 2196 C C . PHE A 1 296 ? -27.155 20.117 33.204 1.00 58.44 296 PHE A C 1
ATOM 2198 O O . PHE A 1 296 ? -26.497 19.184 33.658 1.00 58.44 296 PHE A O 1
ATOM 2205 N N . ASP A 1 297 ? -27.413 21.208 33.941 1.00 52.19 297 ASP A N 1
ATOM 2206 C CA . ASP A 1 297 ? -26.665 21.512 35.181 1.00 52.19 297 ASP A CA 1
ATOM 2207 C C . ASP A 1 297 ? -27.396 21.203 36.507 1.00 52.19 297 ASP A C 1
ATOM 2209 O O . ASP A 1 297 ? -26.832 21.436 37.575 1.00 52.19 297 ASP A O 1
ATOM 2213 N N . THR A 1 298 ? -28.638 20.693 36.501 1.00 49.97 298 THR A N 1
ATOM 2214 C CA . THR A 1 298 ? -29.465 20.647 37.736 1.00 49.97 298 THR A CA 1
ATOM 2215 C C . THR A 1 298 ? -29.861 19.264 38.274 1.00 49.97 298 THR A C 1
ATOM 2217 O O . THR A 1 298 ? -30.346 19.201 39.404 1.00 49.97 298 THR A O 1
ATOM 2220 N N . ALA A 1 299 ? -29.593 18.152 37.571 1.00 53.97 299 ALA A N 1
ATOM 2221 C CA . ALA A 1 299 ? -29.988 16.808 38.025 1.00 53.97 299 ALA A CA 1
ATOM 2222 C C . ALA A 1 299 ? -28.853 15.760 37.916 1.00 53.97 299 ALA A C 1
ATOM 2224 O O . ALA A 1 299 ? -28.580 15.275 36.817 1.00 53.97 299 ALA A O 1
ATOM 2225 N N . PRO A 1 300 ? -28.246 15.317 39.041 1.00 59.91 300 PRO A N 1
ATOM 2226 C CA . PRO A 1 300 ? -27.278 14.210 39.062 1.00 59.91 300 PRO A CA 1
ATOM 2227 C C . PRO A 1 300 ? -27.823 12.883 38.505 1.00 59.91 300 PRO A C 1
ATOM 2229 O O . PRO A 1 300 ? -27.058 12.045 38.050 1.00 59.91 300 PRO A O 1
ATOM 2232 N N . ALA A 1 301 ? -29.148 12.689 38.520 1.00 63.09 301 ALA A N 1
ATOM 2233 C CA . ALA A 1 301 ? -29.810 11.478 38.026 1.00 63.09 301 ALA A CA 1
ATOM 2234 C C . ALA A 1 301 ? -29.846 11.353 36.486 1.00 63.09 301 ALA A C 1
ATOM 2236 O O . ALA A 1 301 ? -30.205 10.295 35.979 1.00 63.09 301 ALA A O 1
ATOM 2237 N N . ASN A 1 302 ? -29.483 12.410 35.748 1.00 74.06 302 ASN A N 1
ATOM 2238 C CA . ASN A 1 302 ? -29.520 12.462 34.280 1.00 74.06 302 ASN A CA 1
ATOM 2239 C C . ASN A 1 302 ? -28.115 12.592 33.660 1.00 74.06 302 ASN A C 1
ATOM 2241 O O . ASN A 1 302 ? -27.962 13.124 32.557 1.00 74.06 302 ASN A O 1
ATOM 2245 N N . GLN A 1 303 ? -27.093 12.136 34.386 1.00 81.00 303 GLN A N 1
ATOM 2246 C CA . GLN A 1 303 ? -25.693 12.148 33.973 1.00 81.00 303 GLN A CA 1
ATOM 2247 C C . GLN A 1 303 ? -25.192 10.710 33.856 1.00 81.00 303 GLN A C 1
ATOM 2249 O O . GLN A 1 303 ? -25.324 9.926 34.794 1.00 81.00 303 GLN A O 1
ATOM 2254 N N . TYR A 1 304 ? -24.625 10.372 32.703 1.00 86.00 304 TYR A N 1
ATOM 2255 C CA . TYR A 1 304 ? -24.141 9.031 32.394 1.00 86.00 304 TYR A CA 1
ATOM 2256 C C . TYR A 1 304 ? -22.661 9.116 32.025 1.00 86.00 304 TYR A C 1
ATOM 2258 O O . TYR A 1 304 ? -22.347 9.628 30.947 1.00 86.00 304 TYR A O 1
ATOM 2266 N N . PRO A 1 305 ? -21.743 8.654 32.889 1.00 86.31 305 PRO A N 1
ATOM 2267 C CA . PRO A 1 305 ? -20.332 8.587 32.541 1.00 86.31 305 PRO A CA 1
ATOM 2268 C C . PRO A 1 305 ? -20.121 7.724 31.291 1.00 86.31 305 PRO A C 1
ATOM 2270 O O . PRO A 1 305 ? -20.686 6.635 31.158 1.00 86.31 305 PRO A O 1
ATOM 2273 N N . LEU A 1 306 ? -19.328 8.236 30.358 1.00 88.81 306 LEU A N 1
ATOM 2274 C CA . LEU A 1 306 ? -18.917 7.562 29.135 1.00 88.81 306 LEU A CA 1
ATOM 2275 C C . LEU A 1 306 ? -17.800 6.581 29.479 1.00 88.81 306 LEU A C 1
ATOM 2277 O O . LEU A 1 306 ? -16.623 6.879 29.328 1.00 88.81 306 LEU A O 1
ATOM 2281 N N . GLU A 1 307 ? -18.181 5.422 29.986 1.00 88.50 307 GLU A N 1
ATOM 2282 C CA . GLU A 1 307 ? -17.276 4.316 30.280 1.00 88.50 307 GLU A CA 1
ATOM 2283 C C . GLU A 1 307 ? -17.940 3.027 29.799 1.00 88.50 307 GLU A C 1
ATOM 2285 O O . GLU A 1 307 ? -19.123 2.816 30.059 1.00 88.50 307 GLU A O 1
ATOM 2290 N N . VAL A 1 308 ? -17.211 2.157 29.106 1.00 89.12 308 VAL A N 1
ATOM 2291 C CA . VAL A 1 308 ? -17.677 0.823 28.711 1.00 89.12 308 VAL A CA 1
ATOM 2292 C C . VAL A 1 308 ? -16.887 -0.212 29.489 1.00 89.12 308 VAL A C 1
ATOM 2294 O O . VAL A 1 308 ? -15.674 -0.330 29.321 1.00 89.12 308 VAL A O 1
ATOM 2297 N N . ASN A 1 309 ? -17.582 -1.002 30.304 1.00 87.06 309 ASN A N 1
ATOM 2298 C CA . ASN A 1 309 ? -16.961 -2.087 31.053 1.00 87.06 309 ASN A CA 1
ATOM 2299 C C . ASN A 1 309 ? -16.880 -3.355 30.192 1.00 87.06 309 ASN A C 1
ATOM 2301 O O . ASN A 1 309 ? -17.882 -4.052 29.991 1.00 87.06 309 ASN A O 1
ATOM 2305 N N . LEU A 1 310 ? -15.674 -3.684 29.725 1.00 84.44 310 LEU A N 1
ATOM 2306 C CA . LEU A 1 310 ? -15.428 -4.824 28.840 1.00 84.44 310 LEU A CA 1
ATOM 2307 C C . LEU A 1 310 ? -15.542 -6.180 29.558 1.00 84.44 310 LEU A C 1
ATOM 2309 O O . LEU A 1 310 ? -15.578 -7.201 28.886 1.00 84.44 310 LEU A O 1
ATOM 2313 N N . LEU A 1 311 ? -15.642 -6.217 30.894 1.00 81.62 311 LEU A N 1
ATOM 2314 C CA . LEU A 1 311 ? -15.772 -7.456 31.684 1.00 81.62 311 LEU A CA 1
ATOM 2315 C C . LEU A 1 311 ? -17.215 -7.954 31.833 1.00 81.62 311 LEU A C 1
ATOM 2317 O O . LEU A 1 311 ? -17.453 -8.996 32.440 1.00 81.62 311 LEU A O 1
ATOM 2321 N N . THR A 1 312 ? -18.192 -7.188 31.356 1.00 82.12 312 THR A N 1
ATOM 2322 C CA . THR A 1 312 ? -19.615 -7.481 31.602 1.00 82.12 312 THR A CA 1
ATOM 2323 C C . THR A 1 312 ? -20.236 -8.424 30.584 1.00 82.12 312 THR A C 1
ATOM 2325 O O . THR A 1 312 ? -21.383 -8.838 30.751 1.00 82.12 312 THR A O 1
ATOM 2328 N N . GLU A 1 313 ? -19.492 -8.780 29.542 1.00 78.75 313 GLU A N 1
ATOM 2329 C CA . GLU A 1 313 ? -19.977 -9.679 28.512 1.00 78.75 313 GLU A CA 1
ATOM 2330 C C . GLU A 1 313 ? -19.906 -11.148 28.974 1.00 78.75 313 GLU A C 1
ATOM 2332 O O . GLU A 1 313 ? -18.894 -11.579 29.534 1.00 78.75 313 GLU A O 1
ATOM 2337 N N . PRO A 1 314 ? -20.980 -11.939 28.804 1.00 70.62 314 PRO A N 1
ATOM 2338 C CA . PRO A 1 314 ? -21.023 -13.287 29.342 1.00 70.62 314 PRO A CA 1
ATOM 2339 C C . PRO A 1 314 ? -20.256 -14.269 28.438 1.00 70.62 314 PRO A C 1
ATOM 2341 O O . PRO A 1 314 ? -20.326 -14.206 27.213 1.00 70.62 314 PRO A O 1
ATOM 2344 N N . ASN A 1 315 ? -19.564 -15.233 29.050 1.00 62.56 315 ASN A N 1
ATOM 2345 C CA . ASN A 1 315 ? -18.920 -16.351 28.350 1.00 62.56 315 ASN A CA 1
ATOM 2346 C C . ASN A 1 315 ? -19.970 -17.398 27.941 1.00 62.56 315 ASN A C 1
ATOM 2348 O O . ASN A 1 315 ? -20.174 -18.372 28.670 1.00 62.56 315 ASN A O 1
ATOM 2352 N N . VAL A 1 316 ? -20.692 -17.201 26.834 1.00 58.59 316 VAL A N 1
ATOM 2353 C CA . VAL A 1 316 ? -21.732 -18.154 26.400 1.00 58.59 316 VAL A CA 1
ATOM 2354 C C . VAL A 1 316 ? -21.672 -18.366 24.893 1.00 58.59 316 VAL A C 1
ATOM 2356 O O . VAL A 1 316 ? -21.669 -17.359 24.196 1.00 58.59 316 VAL A O 1
ATOM 2359 N N . PRO A 1 317 ? -21.712 -19.626 24.403 1.00 54.00 317 PRO A N 1
ATOM 2360 C CA . PRO A 1 317 ? -21.784 -20.891 25.129 1.00 54.00 317 PRO A CA 1
ATOM 2361 C C . PRO A 1 317 ? -20.412 -21.452 25.528 1.00 54.00 317 PRO A C 1
ATOM 2363 O O . PRO A 1 317 ? -19.375 -21.175 24.933 1.00 54.00 317 PRO A O 1
ATOM 2366 N N . SER A 1 318 ? -20.440 -22.308 26.550 1.00 46.81 318 SER A N 1
ATOM 2367 C CA . SER A 1 318 ? -19.315 -23.107 27.032 1.00 46.81 318 SER A CA 1
ATOM 2368 C C . SER A 1 318 ? -18.855 -24.120 25.972 1.00 46.81 318 SER A C 1
ATOM 2370 O O . SER A 1 318 ? -19.249 -25.287 26.004 1.00 46.81 318 SER A O 1
ATOM 2372 N N . GLY A 1 319 ? -18.058 -23.687 25.002 1.00 46.22 319 GLY A N 1
ATOM 2373 C CA . GLY A 1 319 ? -17.327 -24.591 24.118 1.00 46.22 319 GLY A CA 1
ATOM 2374 C C . GLY A 1 319 ? -16.083 -25.165 24.808 1.00 46.22 319 GLY A C 1
ATOM 2375 O O . GLY A 1 319 ? -15.480 -24.533 25.670 1.00 46.22 319 GLY A O 1
ATOM 2376 N N . THR A 1 320 ? -15.666 -26.371 24.431 1.00 47.69 320 THR A N 1
ATOM 2377 C CA . THR A 1 320 ? -14.344 -26.922 24.765 1.00 47.69 320 THR A CA 1
ATOM 2378 C C . THR A 1 320 ? -13.406 -26.661 23.586 1.00 47.69 320 THR A C 1
ATOM 2380 O O . THR A 1 320 ? -13.472 -27.376 22.589 1.00 47.69 320 THR A O 1
ATOM 2383 N N . GLY A 1 321 ? -12.567 -25.627 23.669 1.00 49.19 321 GLY A N 1
ATOM 2384 C CA . GLY A 1 321 ? -11.596 -25.256 22.634 1.00 49.19 321 GLY A CA 1
ATOM 2385 C C . GLY A 1 321 ? -10.375 -24.572 23.249 1.00 49.19 321 GLY A C 1
ATOM 2386 O O . GLY A 1 321 ? -10.501 -23.874 24.252 1.00 49.19 321 GLY A O 1
ATOM 2387 N N . SER A 1 322 ? -9.188 -24.832 22.697 1.00 46.59 322 SER A N 1
ATOM 2388 C CA . SER A 1 322 ? -7.924 -24.255 23.173 1.00 46.59 322 SER A CA 1
ATOM 2389 C C . SER A 1 322 ? -7.825 -22.773 22.798 1.00 46.59 322 SER A C 1
ATOM 2391 O O . SER A 1 322 ? -8.206 -22.393 21.695 1.00 46.59 322 SER A O 1
ATOM 2393 N N . VAL A 1 323 ? -7.257 -21.956 23.691 1.00 48.50 323 VAL A N 1
ATOM 2394 C CA . VAL A 1 323 ? -7.026 -20.496 23.566 1.00 48.50 323 VAL A CA 1
ATOM 2395 C C . VAL A 1 323 ? -5.929 -20.160 22.528 1.00 48.50 323 VAL A C 1
ATOM 2397 O O . VAL A 1 323 ? -5.318 -19.099 22.572 1.00 48.50 323 VAL A O 1
ATOM 2400 N N . SER A 1 324 ? -5.622 -21.081 21.611 1.00 44.53 324 SER A N 1
ATOM 2401 C CA . SER A 1 324 ? -4.531 -20.953 20.645 1.00 44.53 324 SER A CA 1
ATOM 2402 C C . SER A 1 324 ? -4.970 -20.151 19.411 1.00 44.53 324 SER A C 1
ATOM 2404 O O . SER A 1 324 ? -5.608 -20.680 18.501 1.00 44.53 324 SER A O 1
ATOM 2406 N N . ASP A 1 325 ? -4.614 -18.868 19.439 1.00 44.56 325 ASP A N 1
ATOM 2407 C CA . ASP A 1 325 ? -4.311 -17.916 18.356 1.00 44.56 325 ASP A CA 1
ATOM 2408 C C . ASP A 1 325 ? -5.342 -17.521 17.286 1.00 44.56 325 ASP A C 1
ATOM 2410 O O . ASP A 1 325 ? -5.200 -16.431 16.731 1.00 44.56 325 ASP A O 1
ATOM 2414 N N . ASN A 1 326 ? -6.439 -18.246 17.061 1.00 51.66 326 ASN A N 1
ATOM 2415 C CA . ASN A 1 326 ? -7.420 -17.853 16.035 1.00 51.66 326 ASN A CA 1
ATOM 2416 C C . ASN A 1 326 ? -8.762 -17.414 16.642 1.00 51.66 326 ASN A C 1
ATOM 2418 O O . ASN A 1 326 ? -9.724 -18.180 16.642 1.00 51.66 326 ASN A O 1
ATOM 2422 N N . CYS A 1 327 ? -8.858 -16.170 17.134 1.00 54.47 327 CYS A N 1
ATOM 2423 C CA . CYS A 1 327 ? -10.182 -15.570 17.346 1.00 54.47 327 CYS A CA 1
ATOM 2424 C C . CYS A 1 327 ? -10.845 -15.338 15.991 1.00 54.47 327 CYS A C 1
ATOM 2426 O O . CYS A 1 327 ? -10.324 -14.594 15.159 1.00 54.47 327 CYS A O 1
ATOM 2428 N N . ILE A 1 328 ? -12.005 -15.952 15.792 1.00 52.62 328 ILE A N 1
ATOM 2429 C CA . ILE A 1 328 ? -12.899 -15.621 14.689 1.00 52.62 328 ILE A CA 1
ATOM 2430 C C . ILE A 1 328 ? -13.795 -14.484 15.184 1.00 52.62 328 ILE A C 1
ATOM 2432 O O . ILE A 1 328 ? -14.531 -14.640 16.159 1.00 52.62 328 ILE A O 1
ATOM 2436 N N . VAL A 1 329 ? -13.681 -13.321 14.543 1.00 48.09 329 VAL A N 1
ATOM 2437 C CA . VAL A 1 329 ? -14.432 -12.110 14.898 1.00 48.09 329 VAL A CA 1
ATOM 2438 C C . VAL A 1 329 ? -15.935 -12.381 14.789 1.00 48.09 329 VAL A C 1
ATOM 2440 O O . VAL A 1 329 ? -16.410 -12.853 13.758 1.00 48.09 329 VAL A O 1
ATOM 2443 N N . GLY A 1 330 ? -16.689 -12.049 15.839 1.00 50.53 330 GLY A N 1
ATOM 2444 C CA . GLY A 1 330 ? -18.154 -12.072 15.808 1.00 50.53 330 GLY A CA 1
ATOM 2445 C C . GLY A 1 330 ? -18.806 -13.453 15.901 1.00 50.53 330 GLY A C 1
ATOM 2446 O O . GLY A 1 330 ? -19.983 -13.558 15.568 1.00 50.53 330 GLY A O 1
ATOM 2447 N N . ASP A 1 331 ? -18.092 -14.491 16.351 1.00 54.75 331 ASP A N 1
ATOM 2448 C CA . ASP A 1 331 ? -18.702 -15.786 16.671 1.00 54.75 331 ASP A CA 1
ATOM 2449 C C . ASP A 1 331 ? -19.160 -15.831 18.146 1.00 54.75 331 ASP A C 1
ATOM 2451 O O . ASP A 1 331 ? -18.347 -16.098 19.040 1.00 54.75 331 ASP A O 1
ATOM 2455 N N . PRO A 1 332 ? -20.456 -15.602 18.441 1.00 52.00 332 PRO A N 1
ATOM 2456 C CA . PRO A 1 332 ? -20.983 -15.728 19.794 1.00 52.00 332 PRO A CA 1
ATOM 2457 C C . PRO A 1 332 ? -21.002 -17.187 20.271 1.00 52.00 332 PRO A C 1
ATOM 2459 O O . PRO A 1 332 ? -21.433 -17.431 21.387 1.00 52.00 332 PRO A O 1
ATOM 2462 N N . LEU A 1 333 ? -20.596 -18.168 19.452 1.00 53.28 333 LEU A N 1
ATOM 2463 C CA . LEU A 1 333 ? -20.554 -19.588 19.804 1.00 53.28 333 LEU A CA 1
ATOM 2464 C C . LEU A 1 333 ? -19.173 -20.058 20.307 1.00 53.28 333 LEU A C 1
ATOM 2466 O O . LEU A 1 333 ? -19.035 -21.218 20.707 1.00 53.28 333 LEU A O 1
ATOM 2470 N N . PHE A 1 334 ? -18.162 -19.180 20.334 1.00 60.88 334 PHE A N 1
ATOM 2471 C CA . PHE A 1 334 ? -16.793 -19.522 20.730 1.00 60.88 334 PHE A CA 1
ATOM 2472 C C . PHE A 1 334 ? -16.567 -19.508 22.256 1.00 60.88 334 PHE A C 1
ATOM 2474 O O . PHE A 1 334 ? -16.930 -18.572 22.965 1.00 60.88 334 PHE A O 1
ATOM 2481 N N . ALA A 1 335 ? -15.854 -20.522 22.760 1.00 56.34 335 ALA A N 1
ATOM 2482 C CA . ALA A 1 335 ? -15.536 -20.722 24.182 1.00 56.34 335 ALA A CA 1
ATOM 2483 C C . ALA A 1 335 ? -14.742 -19.580 24.849 1.00 56.34 335 ALA A C 1
ATOM 2485 O O . ALA A 1 335 ? -14.768 -19.445 26.071 1.00 56.34 335 ALA A O 1
ATOM 2486 N N . GLY A 1 336 ? -14.022 -18.782 24.054 1.00 61.50 336 GLY A N 1
ATOM 2487 C CA . GLY A 1 336 ? -13.229 -17.626 24.481 1.00 61.50 336 GLY A CA 1
ATOM 2488 C C . GLY A 1 336 ? -13.777 -16.291 23.974 1.00 61.50 336 GLY A C 1
ATOM 2489 O O . GLY A 1 336 ? -12.999 -15.362 23.781 1.00 61.50 336 GLY A O 1
ATOM 2490 N N . HIS A 1 337 ? -15.087 -16.191 23.718 1.00 67.12 337 HIS A N 1
ATOM 2491 C CA . HIS A 1 337 ? -15.722 -14.999 23.145 1.00 67.12 337 HIS A CA 1
ATOM 2492 C C . HIS A 1 337 ? -15.375 -13.697 23.888 1.00 67.12 337 HIS A C 1
ATOM 2494 O O . HIS A 1 337 ? -15.009 -12.722 23.241 1.00 67.12 337 HIS A O 1
ATOM 2500 N N . LEU A 1 338 ? -15.400 -13.688 25.229 1.00 70.06 338 LEU A N 1
ATOM 2501 C CA . LEU A 1 338 ? -15.026 -12.508 26.022 1.00 70.06 338 LEU A CA 1
ATOM 2502 C C . LEU A 1 338 ? -13.571 -12.090 25.781 1.00 70.06 338 LEU A C 1
ATOM 2504 O O . LEU A 1 338 ? -13.296 -10.908 25.621 1.00 70.06 338 LEU A O 1
ATOM 2508 N N . ILE A 1 339 ? -12.651 -13.056 25.717 1.00 68.94 339 ILE A N 1
ATOM 2509 C CA . ILE A 1 339 ? -11.226 -12.796 25.469 1.00 68.94 339 ILE A CA 1
ATOM 2510 C C . ILE A 1 339 ? -11.045 -12.214 24.067 1.00 68.94 339 ILE A C 1
ATOM 2512 O O . ILE A 1 339 ? -10.308 -11.250 23.893 1.00 68.94 339 ILE A O 1
ATOM 2516 N N . CYS A 1 340 ? -11.747 -12.753 23.069 1.00 68.19 340 CYS A N 1
ATOM 2517 C CA . CYS A 1 340 ? -11.695 -12.237 21.704 1.00 68.19 340 CYS A CA 1
ATOM 2518 C C . CYS A 1 340 ? -12.306 -10.835 21.598 1.00 68.19 340 CYS A C 1
ATOM 2520 O O . CYS A 1 340 ? -11.681 -9.947 21.030 1.00 68.19 340 CYS A O 1
ATOM 2522 N N . TYR A 1 341 ? -13.457 -10.595 22.228 1.00 73.12 341 TYR A N 1
ATOM 2523 C CA . TYR A 1 341 ? -14.057 -9.266 22.299 1.00 73.12 341 TYR A CA 1
ATOM 2524 C C . TYR A 1 341 ? -13.133 -8.256 22.985 1.00 73.12 341 TYR A C 1
ATOM 2526 O O . TYR A 1 341 ? -12.919 -7.160 22.468 1.00 73.12 341 TYR A O 1
ATOM 2534 N N . GLN A 1 342 ? -12.537 -8.626 24.121 1.00 74.44 342 GLN A N 1
ATOM 2535 C CA . GLN A 1 342 ? -11.551 -7.796 24.803 1.00 74.44 342 GLN A CA 1
ATOM 2536 C C . GLN A 1 342 ? -10.363 -7.527 23.891 1.00 74.44 342 GLN A C 1
ATOM 2538 O O . GLN A 1 342 ? -10.017 -6.373 23.682 1.00 74.44 342 GLN A O 1
ATOM 2543 N N . ARG A 1 343 ? -9.760 -8.546 23.285 1.00 72.31 343 ARG A N 1
ATOM 2544 C CA . ARG A 1 343 ? -8.622 -8.378 22.377 1.00 72.31 343 ARG A CA 1
ATOM 2545 C C . ARG A 1 343 ? -8.939 -7.437 21.213 1.00 72.31 343 ARG A C 1
ATOM 2547 O O . ARG A 1 343 ? -8.155 -6.533 20.935 1.00 72.31 343 ARG A O 1
ATOM 2554 N N . ASP A 1 344 ? -10.104 -7.593 20.596 1.00 72.94 344 ASP A N 1
ATOM 2555 C CA . ASP A 1 344 ? -10.510 -6.805 19.433 1.00 72.94 344 ASP A CA 1
ATOM 2556 C C . ASP A 1 344 ? -10.830 -5.348 19.801 1.00 72.94 344 ASP A C 1
ATOM 2558 O O . ASP A 1 344 ? -10.495 -4.431 19.052 1.00 72.94 344 ASP A O 1
ATOM 2562 N N . ARG A 1 345 ? -11.451 -5.112 20.965 1.00 77.12 345 ARG A N 1
ATOM 2563 C CA . ARG A 1 345 ? -11.891 -3.774 21.404 1.00 77.12 345 ARG A CA 1
ATOM 2564 C C . ARG A 1 345 ? -10.866 -3.011 22.228 1.00 77.12 345 ARG A C 1
ATOM 2566 O O . ARG A 1 345 ? -10.968 -1.792 22.339 1.00 77.12 345 ARG A O 1
ATOM 2573 N N . SER A 1 346 ? -9.932 -3.716 22.854 1.00 75.00 346 SER A N 1
ATOM 2574 C CA . SER A 1 346 ? -9.038 -3.146 23.860 1.00 75.00 346 SER A CA 1
ATOM 2575 C C . SER A 1 346 ? -7.640 -2.829 23.341 1.00 75.00 346 SER A C 1
ATOM 2577 O O . SER A 1 346 ? -6.952 -2.023 23.964 1.00 75.00 346 SER A O 1
ATOM 2579 N N . LEU A 1 347 ? -7.232 -3.409 22.208 1.00 75.69 347 LEU A N 1
ATOM 2580 C CA . LEU A 1 347 ? -5.920 -3.174 21.610 1.00 75.69 347 LEU A CA 1
ATOM 2581 C C . LEU A 1 347 ? -6.001 -2.098 20.525 1.00 75.69 347 LEU A C 1
ATOM 2583 O O . LEU A 1 347 ? -6.792 -2.211 19.589 1.00 75.69 347 LEU A O 1
ATOM 2587 N N . GLY A 1 348 ? -5.148 -1.083 20.631 1.00 76.06 348 GLY A N 1
ATOM 2588 C CA . GLY A 1 348 ? -4.898 -0.124 19.559 1.00 76.06 348 GLY A CA 1
ATOM 2589 C C . GLY A 1 348 ? -3.772 -0.566 18.625 1.00 76.06 348 GLY A C 1
ATOM 2590 O O . GLY A 1 348 ? -3.064 -1.543 18.879 1.00 76.06 348 GLY A O 1
ATOM 2591 N N . LEU A 1 349 ? -3.568 0.201 17.560 1.00 79.38 349 LEU A N 1
ATOM 2592 C CA . LEU A 1 349 ? -2.537 0.003 16.551 1.00 79.38 349 LEU A CA 1
ATOM 2593 C C . LEU A 1 349 ? -1.150 -0.202 17.170 1.00 79.38 349 LEU A C 1
ATOM 2595 O O . LEU A 1 349 ? -0.508 -1.201 16.873 1.00 79.38 349 LEU A O 1
ATOM 2599 N N . PHE A 1 350 ? -0.703 0.669 18.082 1.00 75.38 350 PHE A N 1
ATOM 2600 C CA . PHE A 1 350 ? 0.638 0.566 18.681 1.00 75.38 350 PHE A CA 1
ATOM 2601 C C . PHE A 1 350 ? 0.848 -0.707 19.514 1.00 75.38 350 PHE A C 1
ATOM 2603 O O . PHE A 1 350 ? 1.987 -1.106 19.732 1.00 75.38 350 PHE A O 1
ATOM 2610 N N . GLN A 1 351 ? -0.230 -1.361 19.958 1.00 72.06 351 GLN A N 1
ATOM 2611 C CA . GLN A 1 351 ? -0.166 -2.643 20.666 1.00 72.06 351 GLN A CA 1
ATOM 2612 C C . GLN A 1 351 ? -0.244 -3.843 19.710 1.00 72.06 351 GLN A C 1
ATOM 2614 O O . GLN A 1 351 ? 0.262 -4.912 20.038 1.00 72.06 351 GLN A O 1
ATOM 2619 N N . LYS A 1 352 ? -0.883 -3.679 18.542 1.00 67.75 352 LYS A N 1
ATOM 2620 C CA . LYS A 1 352 ? -1.006 -4.711 17.497 1.00 67.75 352 LYS A CA 1
ATOM 2621 C C . LYS A 1 352 ? 0.166 -4.712 16.510 1.00 67.75 352 LYS A C 1
ATOM 2623 O O . LYS A 1 352 ? 0.389 -5.715 15.835 1.00 67.75 352 LYS A O 1
ATOM 2628 N N . MET A 1 353 ? 0.878 -3.593 16.376 1.00 63.50 353 MET A N 1
ATOM 2629 C CA . MET A 1 353 ? 1.954 -3.449 15.401 1.00 63.50 353 MET A CA 1
ATOM 2630 C C . MET A 1 353 ? 3.088 -4.432 15.689 1.00 63.50 353 MET A C 1
ATOM 2632 O O . MET A 1 353 ? 3.686 -4.426 16.763 1.00 63.50 353 MET A O 1
ATOM 2636 N N . ARG A 1 354 ? 3.423 -5.246 14.683 1.00 53.97 354 ARG A N 1
ATOM 2637 C CA . ARG A 1 354 ? 4.675 -6.002 14.660 1.00 53.97 354 ARG A CA 1
ATOM 2638 C C . ARG A 1 354 ? 5.813 -5.023 14.395 1.00 53.97 354 ARG A C 1
ATOM 2640 O O . ARG A 1 354 ? 6.050 -4.635 13.256 1.00 53.97 354 ARG A O 1
ATOM 2647 N N . THR A 1 355 ? 6.502 -4.606 15.450 1.00 53.31 355 THR A N 1
ATOM 2648 C CA . THR A 1 355 ? 7.640 -3.677 15.362 1.00 53.31 355 THR A CA 1
ATOM 2649 C C . THR A 1 355 ? 8.893 -4.306 14.754 1.00 53.31 355 THR A C 1
ATOM 2651 O O . THR A 1 355 ? 9.858 -3.598 14.505 1.00 53.31 355 THR A O 1
ATOM 2654 N N . ASP A 1 356 ? 8.897 -5.614 14.487 1.00 57.66 356 ASP A N 1
ATOM 2655 C CA . ASP A 1 356 ? 10.087 -6.336 14.013 1.00 57.66 356 ASP A CA 1
ATOM 2656 C C . ASP A 1 356 ? 10.625 -5.806 12.670 1.00 57.66 356 ASP A C 1
ATOM 2658 O O . ASP A 1 356 ? 11.819 -5.911 12.401 1.00 57.66 356 ASP A O 1
ATOM 2662 N N . ASN A 1 357 ? 9.763 -5.177 11.861 1.00 67.75 357 ASN A N 1
ATOM 2663 C CA . ASN A 1 357 ? 10.101 -4.660 10.532 1.00 67.75 357 ASN A CA 1
ATOM 2664 C C . ASN A 1 357 ? 10.136 -3.121 10.449 1.00 67.75 357 ASN A C 1
ATOM 2666 O O . ASN A 1 357 ? 10.271 -2.586 9.351 1.00 67.75 357 ASN A O 1
ATOM 2670 N N . MET A 1 358 ? 9.995 -2.390 11.563 1.00 80.06 358 MET A N 1
ATOM 2671 C CA . MET A 1 358 ? 9.929 -0.918 11.574 1.00 80.06 358 MET A CA 1
ATOM 2672 C C . MET A 1 358 ? 10.729 -0.326 12.733 1.00 80.06 358 MET A C 1
ATOM 2674 O O . MET A 1 358 ? 10.637 -0.796 13.864 1.00 80.06 358 MET A O 1
ATOM 2678 N N . HIS A 1 359 ? 11.432 0.778 12.485 1.00 85.00 359 HIS A N 1
ATOM 2679 C CA . HIS A 1 359 ? 12.042 1.579 13.539 1.00 85.00 359 HIS A CA 1
ATOM 2680 C C . HIS A 1 359 ? 11.165 2.808 13.810 1.00 85.00 359 HIS A C 1
ATOM 2682 O O . HIS A 1 359 ? 10.995 3.645 12.930 1.00 85.00 359 HIS A O 1
ATOM 2688 N N . VAL A 1 360 ? 10.540 2.897 14.991 1.00 86.25 360 VAL A N 1
ATOM 2689 C CA . VAL A 1 360 ? 9.394 3.800 15.223 1.00 86.25 360 VAL A CA 1
ATOM 2690 C C . VAL A 1 360 ? 9.664 4.841 16.310 1.00 86.25 360 VAL A C 1
ATOM 2692 O O . VAL A 1 360 ? 10.239 4.526 17.348 1.00 86.25 360 VAL A O 1
ATOM 2695 N N . ALA A 1 361 ? 9.161 6.060 16.103 1.00 86.75 361 ALA A N 1
ATOM 2696 C CA . ALA A 1 361 ? 9.014 7.103 17.118 1.00 86.75 361 ALA A CA 1
ATOM 2697 C C . ALA A 1 361 ? 7.592 7.701 17.082 1.00 86.75 361 ALA A C 1
ATOM 2699 O O . ALA A 1 361 ? 6.937 7.680 16.041 1.00 86.75 361 ALA A O 1
ATOM 2700 N N . VAL A 1 362 ? 7.105 8.245 18.203 1.00 85.88 362 VAL A N 1
ATOM 2701 C CA . VAL A 1 362 ? 5.787 8.903 18.300 1.00 85.88 362 VAL A CA 1
ATOM 2702 C C . VAL A 1 362 ? 5.923 10.278 18.942 1.00 85.88 362 VAL A C 1
ATOM 2704 O O . VAL A 1 362 ? 6.362 10.415 20.089 1.00 85.88 362 VAL A O 1
ATOM 2707 N N . MET A 1 363 ? 5.481 11.294 18.211 1.00 86.19 363 MET A N 1
ATOM 2708 C CA . MET A 1 363 ? 5.436 12.690 18.620 1.00 86.19 363 MET A CA 1
ATOM 2709 C C . MET A 1 363 ? 4.001 13.205 18.568 1.00 86.19 363 MET A C 1
ATOM 2711 O O . MET A 1 363 ? 3.249 12.910 17.643 1.00 86.19 363 MET A O 1
ATOM 2715 N N . PHE A 1 364 ? 3.631 14.003 19.563 1.00 84.56 364 PHE A N 1
ATOM 2716 C CA . PHE A 1 364 ? 2.374 14.743 19.577 1.00 84.56 364 PHE A CA 1
ATOM 2717 C C . PHE A 1 364 ? 2.646 16.211 19.298 1.00 84.56 364 PHE A C 1
ATOM 2719 O O . PHE A 1 364 ? 3.601 16.769 19.828 1.00 84.56 364 PHE A O 1
ATOM 2726 N N . ILE A 1 365 ? 1.809 16.859 18.500 1.00 81.31 365 ILE A N 1
ATOM 2727 C CA . ILE A 1 365 ? 1.954 18.291 18.223 1.00 81.31 365 ILE A CA 1
ATOM 2728 C C . ILE A 1 365 ? 1.695 19.084 19.516 1.00 81.31 365 ILE A C 1
ATOM 2730 O O . ILE A 1 365 ? 0.669 18.884 20.175 1.00 81.31 365 ILE A O 1
ATOM 2734 N N . ASN A 1 366 ? 2.623 19.967 19.916 1.00 68.75 366 ASN A N 1
ATOM 2735 C CA . ASN A 1 366 ? 2.495 20.710 21.171 1.00 68.75 366 ASN A CA 1
ATOM 2736 C C . ASN A 1 366 ? 1.645 21.969 20.983 1.00 68.75 366 ASN A C 1
ATOM 2738 O O . ASN A 1 366 ? 2.106 23.086 20.749 1.00 68.75 366 ASN A O 1
ATOM 2742 N N . ALA A 1 367 ? 0.355 21.776 21.183 1.00 58.31 367 ALA A N 1
ATOM 2743 C CA . ALA A 1 367 ? -0.646 22.801 20.994 1.00 58.31 367 ALA A CA 1
ATOM 2744 C C . ALA A 1 367 ? -0.897 23.691 22.234 1.00 58.31 367 ALA A C 1
ATOM 2746 O O . ALA A 1 367 ? -1.800 24.530 22.207 1.00 58.31 367 ALA A O 1
ATOM 2747 N N . SER A 1 368 ? -0.151 23.513 23.336 1.00 57.19 368 SER A N 1
ATOM 2748 C CA . SER A 1 368 ? -0.398 24.245 24.597 1.00 57.19 368 SER A CA 1
ATOM 2749 C C . SER A 1 368 ? 0.167 25.668 24.591 1.00 57.19 368 SER A C 1
ATOM 2751 O O . SER A 1 368 ? -0.438 26.578 25.160 1.00 57.19 368 SER A O 1
ATOM 2753 N N . THR A 1 369 ? 1.281 25.871 23.887 1.00 57.56 369 THR A N 1
ATOM 2754 C CA . THR A 1 369 ? 1.889 27.182 23.610 1.00 57.56 369 THR A CA 1
ATOM 2755 C C . THR A 1 369 ? 1.804 27.572 22.134 1.00 57.56 369 THR A C 1
ATOM 2757 O O . THR A 1 369 ? 2.028 28.734 21.820 1.00 57.56 369 THR A O 1
ATOM 2760 N N . GLY A 1 370 ? 1.406 26.639 21.252 1.00 59.38 370 GLY A N 1
ATOM 2761 C CA . GLY A 1 370 ? 1.298 26.863 19.804 1.00 59.38 370 GLY A CA 1
ATOM 2762 C C . GLY A 1 370 ? 2.601 26.656 19.040 1.00 59.38 370 GLY A C 1
ATOM 2763 O O . GLY A 1 370 ? 2.739 27.204 17.963 1.00 59.38 370 GLY A O 1
ATOM 2764 N N . GLN A 1 371 ? 3.562 25.908 19.590 1.00 68.75 371 GLN A N 1
ATOM 2765 C CA . GLN A 1 371 ? 4.895 25.770 19.004 1.00 68.75 371 GLN A CA 1
ATOM 2766 C C . GLN A 1 371 ? 5.460 24.356 19.205 1.00 68.75 371 GLN A C 1
ATOM 2768 O O . GLN A 1 371 ? 5.528 23.866 20.337 1.00 68.75 371 GLN A O 1
ATOM 2773 N N . GLY A 1 372 ? 5.920 23.741 18.112 1.00 74.31 372 GLY A N 1
ATOM 2774 C CA . GLY A 1 372 ? 6.693 22.496 18.094 1.00 74.31 372 GLY A CA 1
ATOM 2775 C C . GLY A 1 372 ? 5.902 21.208 18.348 1.00 74.31 372 GLY A C 1
ATOM 2776 O O . GLY A 1 372 ? 4.686 21.121 18.164 1.00 74.31 372 GLY A O 1
ATOM 2777 N N . GLY A 1 373 ? 6.617 20.176 18.793 1.00 77.75 373 GLY A N 1
ATOM 2778 C CA . GLY A 1 373 ? 6.092 18.840 19.066 1.00 77.75 373 GLY A CA 1
ATOM 2779 C C . GLY A 1 373 ? 6.715 18.237 20.323 1.00 77.75 373 GLY A C 1
ATOM 2780 O O . GLY A 1 373 ? 7.852 18.525 20.673 1.00 77.75 373 GLY A O 1
ATOM 2781 N N . SER A 1 374 ? 5.961 17.409 21.038 1.00 78.81 374 SER A N 1
ATOM 2782 C CA . SER A 1 374 ? 6.411 16.701 22.231 1.00 78.81 374 SER A CA 1
ATOM 2783 C C . SER A 1 374 ? 6.584 15.217 21.929 1.00 78.81 374 SER A C 1
ATOM 2785 O O . SER A 1 374 ? 5.615 14.497 21.664 1.00 78.81 374 SER A O 1
ATOM 2787 N N . LEU A 1 375 ? 7.832 14.754 21.977 1.00 80.25 375 LEU A N 1
ATOM 2788 C CA . LEU A 1 375 ? 8.183 13.353 21.774 1.00 80.25 375 LEU A CA 1
ATOM 2789 C C . LEU A 1 375 ? 7.710 12.512 22.966 1.00 80.25 375 LEU A C 1
ATOM 2791 O O . LEU A 1 375 ? 8.177 12.692 24.089 1.00 80.25 375 LEU A O 1
ATOM 2795 N N . GLN A 1 376 ? 6.790 11.581 22.713 1.00 79.06 376 GLN A N 1
ATOM 2796 C CA . GLN A 1 376 ? 6.278 10.655 23.731 1.00 79.06 376 GLN A CA 1
ATOM 2797 C C . GLN A 1 376 ? 7.029 9.328 23.727 1.00 79.06 376 GLN A C 1
ATOM 2799 O O . GLN A 1 376 ? 7.149 8.669 24.758 1.00 79.06 376 GLN A O 1
ATOM 2804 N N . PHE A 1 377 ? 7.530 8.941 22.558 1.00 77.50 377 PHE A N 1
ATOM 2805 C CA . PHE A 1 377 ? 8.223 7.686 22.337 1.00 77.50 377 PHE A CA 1
ATOM 2806 C C . PHE A 1 377 ? 9.353 7.919 21.339 1.00 77.50 377 PHE A C 1
ATOM 2808 O O . PHE A 1 377 ? 9.098 8.327 20.207 1.00 77.50 377 PHE A O 1
ATOM 2815 N N . ALA A 1 378 ? 10.596 7.716 21.768 1.00 79.88 378 ALA A N 1
ATOM 2816 C CA . ALA A 1 378 ? 11.761 7.881 20.903 1.00 79.88 378 ALA A CA 1
ATOM 2817 C C . ALA A 1 378 ? 12.115 6.575 20.178 1.00 79.88 378 ALA A C 1
ATOM 2819 O O . ALA A 1 378 ? 11.746 5.490 20.624 1.00 79.88 378 ALA A O 1
ATOM 2820 N N . PHE A 1 379 ? 12.908 6.698 19.114 1.00 82.38 379 PHE A N 1
ATOM 2821 C CA . PHE A 1 379 ? 13.590 5.574 18.474 1.00 82.38 379 PHE A CA 1
ATOM 2822 C C . PHE A 1 379 ? 14.359 4.719 19.505 1.00 82.38 379 PHE A C 1
ATOM 2824 O O . PHE A 1 379 ? 14.826 5.236 20.525 1.00 82.38 379 PHE A O 1
ATOM 2831 N N . ASP A 1 380 ? 14.436 3.408 19.262 1.00 79.00 380 ASP A N 1
ATOM 2832 C CA . ASP A 1 380 ? 14.978 2.366 20.155 1.00 79.00 380 ASP A CA 1
ATOM 2833 C C . ASP A 1 380 ? 14.305 2.192 21.539 1.00 79.00 380 ASP A C 1
ATOM 2835 O O . ASP A 1 380 ? 14.728 1.335 22.324 1.00 79.00 380 ASP A O 1
ATOM 2839 N N . GLN A 1 381 ? 13.272 2.966 21.896 1.00 77.56 381 GLN A N 1
ATOM 2840 C CA . GLN A 1 381 ? 12.583 2.769 23.177 1.00 77.56 381 GLN A CA 1
ATOM 2841 C C . GLN A 1 381 ? 11.659 1.546 23.133 1.00 77.56 381 GLN A C 1
ATOM 2843 O O . GLN A 1 381 ? 11.022 1.255 22.129 1.00 77.56 381 GLN A O 1
ATOM 2848 N N . SER A 1 382 ? 11.540 0.812 24.242 1.00 72.88 382 SER A N 1
ATOM 2849 C CA . SER A 1 382 ? 10.579 -0.296 24.335 1.00 72.88 382 SER A CA 1
ATOM 2850 C C . SER A 1 382 ? 9.173 0.233 24.626 1.00 72.88 382 SER A C 1
ATOM 2852 O O . SER A 1 382 ? 8.958 0.876 25.658 1.00 72.88 382 SER A O 1
ATOM 2854 N N . PHE A 1 383 ? 8.206 -0.063 23.752 1.00 71.50 383 PHE A N 1
ATOM 2855 C CA . PHE A 1 383 ? 6.804 0.303 23.966 1.00 71.50 383 PHE A CA 1
ATOM 2856 C C . PHE A 1 383 ? 6.208 -0.546 25.099 1.00 71.50 383 PHE A C 1
ATOM 2858 O O . PHE A 1 383 ? 6.215 -1.773 25.037 1.00 71.50 383 PHE A O 1
ATOM 2865 N N . ASN A 1 384 ? 5.727 0.091 26.168 1.00 69.62 384 ASN A N 1
ATOM 2866 C CA . ASN A 1 384 ? 5.208 -0.599 27.353 1.00 69.62 384 ASN A CA 1
ATOM 2867 C C . ASN A 1 384 ? 3.928 0.069 27.895 1.00 69.62 384 ASN A C 1
ATOM 2869 O O . ASN A 1 384 ? 3.457 1.074 27.367 1.00 69.62 384 ASN A O 1
ATOM 2873 N N . ALA A 1 385 ? 3.351 -0.470 28.974 1.00 66.12 385 ALA A N 1
ATOM 2874 C CA . ALA A 1 385 ? 2.118 0.062 29.572 1.00 66.12 385 ALA A CA 1
ATOM 2875 C C . ALA A 1 385 ? 2.226 1.537 30.025 1.00 66.12 385 ALA A C 1
ATOM 2877 O O . ALA A 1 385 ? 1.237 2.273 29.998 1.00 66.12 385 ALA A O 1
ATOM 2878 N N . SER A 1 386 ? 3.427 1.996 30.398 1.00 69.00 386 SER A N 1
ATOM 2879 C CA . SER A 1 386 ? 3.685 3.409 30.702 1.00 69.00 386 SER A CA 1
ATOM 2880 C C . SER A 1 386 ? 3.595 4.272 29.441 1.00 69.00 386 SER A C 1
ATOM 2882 O O . SER A 1 386 ? 3.056 5.373 29.499 1.00 69.00 386 SER A O 1
ATOM 2884 N N . SER A 1 387 ? 4.038 3.761 28.287 1.00 70.75 387 SER A N 1
ATOM 2885 C CA . SER A 1 387 ? 3.914 4.435 26.985 1.00 70.75 387 SER A CA 1
ATOM 2886 C C . SER A 1 387 ? 2.446 4.654 26.603 1.00 70.75 387 SER A C 1
ATOM 2888 O O . SER A 1 387 ? 2.061 5.767 26.252 1.00 70.75 387 SER A O 1
ATOM 2890 N N . VAL A 1 388 ? 1.600 3.627 26.760 1.00 71.94 388 VAL A N 1
ATOM 2891 C CA . VAL A 1 388 ? 0.139 3.724 26.551 1.00 71.94 388 VAL A CA 1
ATOM 2892 C C . VAL A 1 388 ? -0.477 4.784 27.469 1.00 71.94 388 VAL A C 1
ATOM 2894 O O . VAL A 1 388 ? -1.250 5.636 27.027 1.00 71.94 388 VAL A O 1
ATOM 2897 N N . THR A 1 389 ? -0.086 4.773 28.745 1.00 71.12 389 THR A N 1
ATOM 2898 C CA . THR A 1 389 ? -0.548 5.748 29.742 1.00 71.12 389 THR A CA 1
ATOM 2899 C C . THR A 1 389 ? -0.105 7.175 29.391 1.00 71.12 389 THR A C 1
ATOM 2901 O O . THR A 1 389 ? -0.898 8.109 29.489 1.00 71.12 389 THR A O 1
ATOM 2904 N N . GLY A 1 390 ? 1.136 7.361 28.929 1.00 71.25 390 GLY A N 1
ATOM 2905 C CA . GLY A 1 390 ? 1.672 8.651 28.486 1.00 71.25 390 GLY A CA 1
ATOM 2906 C C . GLY A 1 390 ? 0.940 9.226 27.271 1.00 71.25 390 GLY A C 1
ATOM 2907 O O . GLY A 1 390 ? 0.637 10.419 27.257 1.00 71.25 390 GLY A O 1
ATOM 2908 N N . ILE A 1 391 ? 0.582 8.375 26.302 1.00 75.00 391 ILE A N 1
ATOM 2909 C CA . ILE A 1 391 ? -0.210 8.767 25.126 1.00 75.00 391 ILE A CA 1
ATOM 2910 C C . ILE A 1 391 ? -1.622 9.210 25.533 1.00 75.00 391 ILE A C 1
ATOM 2912 O O . ILE A 1 391 ? -2.095 10.244 25.068 1.00 75.00 391 ILE A O 1
ATOM 2916 N N . ARG A 1 392 ? -2.290 8.487 26.439 1.00 72.81 392 ARG A N 1
ATOM 2917 C CA . ARG A 1 392 ? -3.626 8.890 26.922 1.00 72.81 392 ARG A CA 1
ATOM 2918 C C . ARG A 1 392 ? -3.627 10.151 27.761 1.00 72.81 392 ARG A C 1
ATOM 2920 O O . ARG A 1 392 ? -4.590 10.908 27.731 1.00 72.81 392 ARG A O 1
ATOM 2927 N N . ASN A 1 393 ? -2.548 10.380 28.497 1.00 71.94 393 ASN A N 1
ATOM 2928 C CA . ASN A 1 393 ? -2.376 11.601 29.267 1.00 71.94 393 ASN A CA 1
ATOM 2929 C C . ASN A 1 393 ? -2.065 12.815 28.385 1.00 71.94 393 ASN A C 1
ATOM 2931 O O . ASN A 1 393 ? -2.017 13.924 28.916 1.00 71.94 393 ASN A O 1
ATOM 2935 N N . GLN A 1 394 ? -1.888 12.650 27.066 1.00 72.31 394 GLN A N 1
ATOM 2936 C CA . GLN A 1 394 ? -1.790 13.797 26.172 1.00 72.31 394 GLN A CA 1
ATOM 2937 C C . GLN A 1 394 ? -3.101 14.579 26.201 1.00 72.31 394 GLN A C 1
ATOM 2939 O O . GLN A 1 394 ? -4.194 14.099 25.891 1.00 72.31 394 GLN A O 1
ATOM 2944 N N . HIS A 1 395 ? -3.005 15.821 26.649 1.00 66.50 395 HIS A N 1
ATOM 2945 C CA . HIS A 1 395 ? -4.174 16.663 26.773 1.00 66.50 395 HIS A CA 1
ATOM 2946 C C . HIS A 1 395 ? -4.472 17.371 25.462 1.00 66.50 395 HIS A C 1
ATOM 2948 O O . HIS A 1 395 ? -3.595 17.635 24.646 1.00 66.50 395 HIS A O 1
ATOM 2954 N N . LEU A 1 396 ? -5.751 17.681 25.287 1.00 66.25 396 LEU A N 1
ATOM 2955 C CA . LEU A 1 396 ? -6.193 18.576 24.232 1.00 66.25 396 LEU A CA 1
ATOM 2956 C C . LEU A 1 396 ? -5.583 19.942 24.446 1.00 66.25 396 LEU A C 1
ATOM 2958 O O . LEU A 1 396 ? -5.568 20.442 25.575 1.00 66.25 396 LEU A O 1
ATOM 2962 N N . ALA A 1 397 ? -5.152 20.566 23.365 1.00 67.12 397 ALA A N 1
ATOM 2963 C CA . ALA A 1 397 ? -4.598 21.892 23.470 1.00 67.12 397 ALA A CA 1
ATOM 2964 C C . ALA A 1 397 ? -5.194 22.867 22.454 1.00 67.12 397 ALA A C 1
ATOM 2966 O O . ALA A 1 397 ? -5.880 22.477 21.510 1.00 67.12 397 ALA A O 1
ATOM 2967 N N . ALA A 1 398 ? -5.081 24.158 22.772 1.00 65.75 398 ALA A N 1
ATOM 2968 C CA . ALA A 1 398 ? -5.830 25.220 22.107 1.00 65.75 398 ALA A CA 1
ATOM 2969 C C . ALA A 1 398 ? -5.471 25.386 20.632 1.00 65.75 398 ALA A C 1
ATOM 2971 O O . ALA A 1 398 ? -6.299 25.880 19.868 1.00 65.75 398 ALA A O 1
ATOM 2972 N N . ASN A 1 399 ? -4.249 25.009 20.276 1.00 72.75 399 ASN A N 1
ATOM 2973 C CA . ASN A 1 399 ? -3.646 25.301 18.988 1.00 72.75 399 ASN A CA 1
ATOM 2974 C C . ASN A 1 399 ? -3.518 24.016 18.156 1.00 72.75 399 ASN A C 1
ATOM 2976 O O . ASN A 1 399 ? -3.902 22.939 18.605 1.00 72.75 399 ASN A O 1
ATOM 2980 N N . ALA A 1 400 ? -3.021 24.127 16.933 1.00 77.25 400 ALA A N 1
ATOM 2981 C CA . ALA A 1 400 ? -2.684 22.996 16.074 1.00 77.25 400 ALA A CA 1
ATOM 2982 C C . ALA A 1 400 ? -1.548 23.446 15.140 1.00 77.25 400 ALA A C 1
ATOM 2984 O O . ALA A 1 400 ? -1.811 23.723 13.974 1.00 77.25 400 ALA A O 1
ATOM 2985 N N . PRO A 1 401 ? -0.323 23.630 15.664 1.00 81.69 401 PRO A N 1
ATOM 2986 C CA . PRO A 1 401 ? 0.823 24.105 14.889 1.00 81.69 401 PRO A CA 1
ATOM 2987 C C . PRO A 1 401 ? 1.399 22.954 14.040 1.00 81.69 401 PRO A C 1
ATOM 2989 O O . PRO A 1 401 ? 2.328 22.252 14.455 1.00 81.69 401 PRO A O 1
ATOM 2992 N N . LEU A 1 402 ? 0.762 22.660 12.899 1.00 86.19 402 LEU A N 1
ATOM 2993 C CA . LEU A 1 402 ? 1.073 21.476 12.091 1.00 86.19 402 LEU A CA 1
ATOM 2994 C C . LEU A 1 402 ? 2.462 21.587 11.464 1.00 86.19 402 LEU A C 1
ATOM 2996 O O . LEU A 1 402 ? 3.225 20.615 11.485 1.00 86.19 402 LEU A O 1
ATOM 3000 N N . SER A 1 403 ? 2.802 22.767 10.947 1.00 86.19 403 SER A N 1
ATOM 3001 C CA . SER A 1 403 ? 4.092 23.014 10.298 1.00 86.19 403 SER A CA 1
ATOM 3002 C C . SER A 1 403 ? 5.242 22.969 11.300 1.00 86.19 403 SER A C 1
ATOM 3004 O O . SER A 1 403 ? 6.289 22.394 11.016 1.00 86.19 403 SER A O 1
ATOM 3006 N N . GLU A 1 404 ? 5.052 23.522 12.496 1.00 85.38 404 GLU A N 1
ATOM 3007 C CA . GLU A 1 404 ? 6.037 23.520 13.577 1.00 85.38 404 GLU A CA 1
ATOM 3008 C C . GLU A 1 404 ? 6.231 22.115 14.146 1.00 85.38 404 GLU A C 1
ATOM 3010 O O . GLU A 1 404 ? 7.360 21.717 14.432 1.00 85.38 404 GLU A O 1
ATOM 3015 N N . GLY A 1 405 ? 5.147 21.343 14.277 1.00 87.81 405 GLY A N 1
ATOM 3016 C CA . GLY A 1 405 ? 5.212 19.934 14.654 1.00 87.81 405 GLY A CA 1
ATOM 3017 C C . GLY A 1 405 ? 6.029 19.115 13.653 1.00 87.81 405 GLY A C 1
ATOM 3018 O O . GLY A 1 405 ? 6.892 18.332 14.053 1.00 87.81 405 GLY A O 1
ATOM 3019 N N . LEU A 1 406 ? 5.817 19.333 12.349 1.00 91.00 406 LEU A N 1
ATOM 3020 C CA . LEU A 1 406 ? 6.616 18.684 11.309 1.00 91.00 406 LEU A CA 1
ATOM 3021 C C . LEU A 1 406 ? 8.076 19.160 11.336 1.00 91.00 406 LEU A C 1
ATOM 3023 O O . LEU A 1 406 ? 8.982 18.331 11.262 1.00 91.00 406 LEU A O 1
ATOM 3027 N N . TYR A 1 407 ? 8.317 20.462 11.508 1.00 89.88 407 TYR A N 1
ATOM 3028 C CA . TYR A 1 407 ? 9.661 21.040 11.608 1.00 89.88 407 TYR A CA 1
ATOM 3029 C C . TYR A 1 407 ? 10.433 20.435 12.787 1.00 89.88 407 TYR A C 1
ATOM 3031 O O . TYR A 1 407 ? 11.589 20.040 12.645 1.00 89.88 407 TYR A O 1
ATOM 3039 N N . GLU A 1 408 ? 9.781 20.285 13.941 1.00 88.00 408 GLU A N 1
ATOM 3040 C CA . GLU A 1 408 ? 10.348 19.631 15.121 1.00 88.00 408 GLU A CA 1
ATOM 3041 C C . GLU A 1 408 ? 10.644 18.139 14.868 1.00 88.00 408 GLU A C 1
ATOM 3043 O O . GLU A 1 408 ? 11.665 17.616 15.326 1.00 88.00 408 GLU A O 1
ATOM 3048 N N . GLY A 1 409 ? 9.804 17.459 14.082 1.00 89.75 409 GLY A N 1
ATOM 3049 C CA . GLY A 1 409 ? 10.069 16.113 13.571 1.00 89.75 409 GLY A CA 1
ATOM 3050 C C . GLY A 1 409 ? 11.323 16.041 12.695 1.00 89.75 409 GLY A C 1
ATOM 3051 O O . GLY A 1 409 ? 12.159 15.156 12.882 1.00 89.75 409 GLY A O 1
ATOM 3052 N N . LEU A 1 410 ? 11.525 17.004 11.791 1.00 90.88 410 LEU A N 1
ATOM 3053 C CA . LEU A 1 410 ? 12.758 17.096 11.000 1.00 90.88 410 LEU A CA 1
ATOM 3054 C C . LEU A 1 410 ? 13.983 17.370 11.889 1.00 90.88 410 LEU A C 1
ATOM 3056 O O . LEU A 1 410 ? 15.064 16.833 11.638 1.00 90.88 410 LEU A O 1
ATOM 3060 N N . CYS A 1 411 ? 13.828 18.149 12.964 1.00 87.56 411 CYS A N 1
ATOM 3061 C CA . CYS A 1 411 ? 14.894 18.360 13.947 1.00 87.56 411 CYS A CA 1
ATOM 3062 C C . CYS A 1 411 ? 15.274 17.066 14.681 1.00 87.56 411 CYS A C 1
ATOM 3064 O O . CYS A 1 411 ? 16.463 16.825 14.910 1.00 87.56 411 CYS A O 1
ATOM 3066 N N . LEU A 1 412 ? 14.304 16.185 14.961 1.00 87.12 412 LEU A N 1
ATOM 3067 C CA . LEU A 1 412 ? 14.575 14.846 15.494 1.00 87.12 412 LEU A CA 1
ATOM 3068 C C . LEU A 1 412 ? 15.407 14.006 14.514 1.00 87.12 412 LEU A C 1
ATOM 3070 O O . LEU A 1 412 ? 16.385 13.389 14.933 1.00 87.12 412 LEU A O 1
ATOM 3074 N N . TYR A 1 413 ? 15.074 14.035 13.217 1.00 89.50 413 TYR A N 1
ATOM 3075 C CA . TYR A 1 413 ? 15.859 13.371 12.166 1.00 89.50 413 TYR A CA 1
ATOM 3076 C C . TYR A 1 413 ? 17.281 13.911 12.044 1.00 89.50 413 TYR A C 1
ATOM 3078 O O . TYR A 1 413 ? 18.229 13.136 11.897 1.00 89.50 413 TYR A O 1
ATOM 3086 N N . ARG A 1 414 ? 17.446 15.230 12.172 1.00 86.81 414 ARG A N 1
ATOM 3087 C CA . ARG A 1 414 ? 18.757 15.882 12.152 1.00 86.81 414 ARG A CA 1
ATOM 3088 C C . ARG A 1 414 ? 19.603 15.556 13.382 1.00 86.81 414 ARG A C 1
ATOM 3090 O O . ARG A 1 414 ? 20.823 15.470 13.238 1.00 86.81 414 ARG A O 1
ATOM 3097 N N . LYS A 1 415 ? 18.978 15.397 14.561 1.00 79.81 415 LYS A N 1
ATOM 3098 C CA . LYS A 1 415 ? 19.523 15.024 15.890 1.00 79.81 415 LYS A CA 1
ATOM 3099 C C . LYS A 1 415 ? 20.636 15.918 16.468 1.00 79.81 415 LYS A C 1
ATOM 3101 O O . LYS A 1 415 ? 20.615 16.243 17.650 1.00 79.81 415 LYS A O 1
ATOM 3106 N N . SER A 1 416 ? 21.600 16.340 15.656 1.00 68.06 416 SER A N 1
ATOM 3107 C CA . SER A 1 416 ? 22.829 17.066 16.007 1.00 68.06 416 SER A CA 1
ATOM 3108 C C . SER A 1 416 ? 22.642 18.388 16.763 1.00 68.06 416 SER A C 1
ATOM 3110 O O . SER A 1 416 ? 23.602 18.859 17.369 1.00 68.06 416 SER A O 1
ATOM 3112 N N . GLN A 1 417 ? 21.448 18.989 16.746 1.00 70.00 417 GLN A N 1
ATOM 3113 C CA . GLN A 1 417 ? 21.190 20.316 17.328 1.00 70.00 417 GLN A CA 1
ATOM 3114 C C . GLN A 1 417 ? 20.191 20.315 18.497 1.00 70.00 417 GLN A C 1
ATOM 3116 O O . GLN A 1 417 ? 20.003 21.353 19.127 1.00 70.00 417 GLN A O 1
ATOM 3121 N N . GLY A 1 418 ? 19.601 19.163 18.839 1.00 75.62 418 GLY A N 1
ATOM 3122 C CA . GLY A 1 418 ? 18.540 19.084 19.847 1.00 75.62 418 GLY A CA 1
ATOM 3123 C C . GLY A 1 418 ? 17.185 19.611 19.340 1.00 75.62 418 GLY A C 1
ATOM 3124 O O . GLY A 1 418 ? 16.971 19.641 18.126 1.00 75.62 418 GLY A O 1
ATOM 3125 N N . PRO A 1 419 ? 16.254 19.970 20.246 1.00 80.75 419 PRO A N 1
ATOM 3126 C CA . PRO A 1 419 ? 14.924 20.443 19.868 1.00 80.75 419 PRO A CA 1
ATOM 3127 C C . PRO A 1 419 ? 14.969 21.849 19.252 1.00 80.75 419 PRO A C 1
ATOM 3129 O O . PRO A 1 419 ? 15.802 22.679 19.632 1.00 80.75 419 PRO A O 1
ATOM 3132 N N . CYS A 1 420 ? 14.052 22.127 18.327 1.00 83.81 420 CYS A N 1
ATOM 3133 C CA . CYS A 1 420 ? 13.981 23.408 17.616 1.00 83.81 420 CYS A CA 1
ATOM 3134 C C . CYS A 1 420 ? 13.048 24.418 18.284 1.00 83.81 420 CYS A C 1
ATOM 3136 O O . CYS A 1 420 ? 13.263 25.626 18.147 1.00 83.81 420 CYS A O 1
ATOM 3138 N N . TYR A 1 421 ? 12.084 23.927 19.064 1.00 81.44 421 TYR A N 1
ATOM 3139 C CA . TYR A 1 421 ? 11.188 24.743 19.874 1.00 81.44 421 TYR A CA 1
ATOM 3140 C C . TYR A 1 421 ? 11.404 24.552 21.382 1.00 81.44 421 TYR A C 1
ATOM 3142 O O . TYR A 1 421 ? 11.612 23.444 21.881 1.00 81.44 421 TYR A O 1
ATOM 3150 N N . SER A 1 422 ? 11.304 25.643 22.145 1.00 75.19 422 SER A N 1
ATOM 3151 C CA . SER A 1 422 ? 11.519 25.668 23.604 1.00 75.19 422 SER A CA 1
ATOM 3152 C C . SER A 1 422 ? 10.511 24.833 24.394 1.00 75.19 422 SER A C 1
ATOM 3154 O O . SER A 1 422 ? 10.780 24.412 25.523 1.00 75.19 422 SER A O 1
ATOM 3156 N N . ASN A 1 423 ? 9.367 24.546 23.774 1.00 68.00 423 ASN A N 1
ATOM 3157 C CA . ASN A 1 423 ? 8.240 23.843 24.367 1.00 68.00 423 ASN A CA 1
ATOM 3158 C C . ASN A 1 423 ? 8.210 22.341 24.044 1.00 68.00 423 ASN A C 1
ATOM 3160 O O . ASN A 1 423 ? 7.303 21.649 24.502 1.00 68.00 423 ASN A O 1
ATOM 3164 N N . SER A 1 424 ? 9.199 21.794 23.334 1.00 67.75 424 SER A N 1
ATOM 3165 C CA . SER A 1 424 ? 9.228 20.383 22.900 1.00 67.75 424 SER A CA 1
ATOM 3166 C C . SER A 1 424 ? 9.436 19.348 24.033 1.00 67.75 424 SER A C 1
ATOM 3168 O O . SER A 1 424 ? 9.577 18.152 23.786 1.00 67.75 424 SER A O 1
ATOM 3170 N N . GLY A 1 425 ? 9.370 19.775 25.302 1.00 56.97 425 GLY A N 1
ATOM 3171 C CA . GLY A 1 425 ? 9.542 18.938 26.495 1.00 56.97 425 GLY A CA 1
ATOM 3172 C C . GLY A 1 425 ? 10.985 18.922 27.014 1.00 56.97 425 GLY A C 1
ATOM 3173 O O . GLY A 1 425 ? 11.934 19.250 26.312 1.00 56.97 425 GLY A O 1
ATOM 3174 N N . SER A 1 426 ? 11.163 18.595 28.299 1.00 47.66 426 SER A N 1
ATOM 3175 C CA . SER A 1 426 ? 12.468 18.625 28.979 1.00 47.66 426 SER A CA 1
ATOM 3176 C C . SER A 1 426 ? 13.513 17.722 28.300 1.00 47.66 426 SER A C 1
ATOM 3178 O O . SER A 1 426 ? 13.204 16.587 27.937 1.00 47.66 426 SER A O 1
ATOM 3180 N N . TRP A 1 427 ? 14.755 18.224 28.238 1.00 43.94 427 TRP A N 1
ATOM 3181 C CA . TRP A 1 427 ? 16.053 17.694 27.766 1.00 43.94 427 TRP A CA 1
ATOM 3182 C C . TRP A 1 427 ? 16.459 16.247 28.150 1.00 43.94 427 TRP A C 1
ATOM 3184 O O . TRP A 1 427 ? 17.645 15.913 28.135 1.00 43.94 427 TRP A O 1
ATOM 3194 N N . SER A 1 428 ? 15.529 15.372 28.517 1.00 43.62 428 SER A N 1
ATOM 3195 C CA . SER A 1 428 ? 15.767 13.964 28.868 1.00 43.62 428 SER A CA 1
ATOM 3196 C C . SER A 1 428 ? 15.085 12.964 27.927 1.00 43.62 428 SER A C 1
ATOM 3198 O O . SER A 1 428 ? 15.299 11.763 28.067 1.00 43.62 428 SER A O 1
ATOM 3200 N N . THR A 1 429 ? 14.303 13.430 26.950 1.00 52.06 429 THR A N 1
ATOM 3201 C CA . THR A 1 429 ? 13.569 12.580 26.001 1.00 52.06 429 THR A CA 1
ATOM 3202 C C . THR A 1 429 ? 14.167 12.722 24.604 1.00 52.06 429 THR A C 1
ATOM 3204 O O . THR A 1 429 ? 14.043 13.770 23.992 1.00 52.06 429 THR A O 1
ATOM 3207 N N . GLY A 1 430 ? 14.867 11.694 24.113 1.00 54.34 430 GLY A N 1
ATOM 3208 C CA . GLY A 1 430 ? 15.173 11.452 22.692 1.00 54.34 430 GLY A CA 1
ATOM 3209 C C . GLY A 1 430 ? 16.023 12.466 21.905 1.00 54.34 430 GLY A C 1
ATOM 3210 O O . GLY A 1 430 ? 16.740 12.036 21.019 1.00 54.34 430 GLY A O 1
ATOM 3211 N N . TYR A 1 431 ? 16.033 13.764 22.205 1.00 62.25 431 TYR A N 1
ATOM 3212 C CA . TYR A 1 431 ? 16.762 14.794 21.452 1.00 62.25 431 TYR A CA 1
ATOM 3213 C C . TYR A 1 431 ? 18.210 14.985 21.923 1.00 62.25 431 TYR A C 1
ATOM 3215 O O . TYR A 1 431 ? 19.091 15.280 21.123 1.00 62.25 431 TYR A O 1
ATOM 3223 N N . SER A 1 432 ? 18.472 14.800 23.217 1.00 51.66 432 SER A N 1
ATOM 3224 C CA . SER A 1 432 ? 19.721 15.208 23.886 1.00 51.66 432 SER A CA 1
ATOM 3225 C C . SER A 1 432 ? 20.483 14.067 24.568 1.00 51.66 432 SER A C 1
ATOM 3227 O O . SER A 1 432 ? 21.652 14.236 24.915 1.00 51.66 432 SER A O 1
ATOM 3229 N N . SER A 1 433 ? 19.876 12.892 24.757 1.00 52.47 433 SER A N 1
ATOM 3230 C CA . SER A 1 433 ? 20.585 11.716 25.271 1.00 52.47 433 SER A CA 1
ATOM 3231 C C . SER A 1 433 ? 21.417 11.068 24.158 1.00 52.47 433 SER A C 1
ATOM 3233 O O . SER A 1 433 ? 20.862 10.626 23.154 1.00 52.47 433 SER A O 1
ATOM 3235 N N . GLY A 1 434 ? 22.740 11.012 24.337 1.00 57.78 434 GLY A N 1
ATOM 3236 C CA . GLY A 1 434 ? 23.664 10.211 23.518 1.00 57.78 434 GLY A CA 1
ATOM 3237 C C . GLY A 1 434 ? 24.327 10.912 22.322 1.00 57.78 434 GLY A C 1
ATOM 3238 O O . GLY A 1 434 ? 25.419 10.506 21.945 1.00 57.78 434 GLY A O 1
ATOM 3239 N N . GLY A 1 435 ? 23.742 11.986 21.777 1.00 71.19 435 GLY A N 1
ATOM 3240 C CA . GLY A 1 435 ? 24.248 12.642 20.558 1.00 71.19 435 GLY A CA 1
ATOM 3241 C C . GLY A 1 435 ? 23.948 11.849 19.277 1.00 71.19 435 GLY A C 1
ATOM 3242 O O . GLY A 1 435 ? 23.023 11.039 19.256 1.00 71.19 435 GLY A O 1
ATOM 3243 N N . ILE A 1 436 ? 24.697 12.114 18.202 1.00 80.00 436 ILE A N 1
ATOM 3244 C CA . ILE A 1 436 ? 24.673 11.296 16.973 1.00 80.00 436 ILE A CA 1
ATOM 3245 C C . ILE A 1 436 ? 25.334 9.931 17.222 1.00 80.00 436 ILE A C 1
ATOM 3247 O O . ILE A 1 436 ? 26.223 9.827 18.066 1.00 80.00 436 ILE A O 1
ATOM 3251 N N . ALA A 1 437 ? 24.932 8.905 16.466 1.00 82.31 437 ALA A N 1
ATOM 3252 C CA . ALA A 1 437 ? 25.445 7.534 16.574 1.00 82.31 437 ALA A CA 1
ATOM 3253 C C . ALA A 1 437 ? 25.271 6.906 17.976 1.00 82.31 437 ALA A C 1
ATOM 3255 O O . ALA A 1 437 ? 26.149 6.201 18.475 1.00 82.31 437 ALA A O 1
ATOM 3256 N N . ALA A 1 438 ? 24.135 7.181 18.618 1.00 83.44 438 ALA A N 1
ATOM 3257 C CA . ALA A 1 438 ? 23.765 6.645 19.923 1.00 83.44 438 ALA A CA 1
ATOM 3258 C C . ALA A 1 438 ? 22.262 6.339 19.980 1.00 83.44 438 ALA A C 1
ATOM 3260 O O . ALA A 1 438 ? 21.513 6.748 19.098 1.00 83.44 438 ALA A O 1
ATOM 3261 N N . ALA A 1 439 ? 21.815 5.650 21.035 1.00 80.69 439 ALA A N 1
ATOM 3262 C CA . ALA A 1 439 ? 20.406 5.297 21.220 1.00 80.69 439 ALA A CA 1
ATOM 3263 C C . ALA A 1 439 ? 19.476 6.518 21.069 1.00 80.69 439 ALA A C 1
ATOM 3265 O O . ALA A 1 439 ? 19.691 7.568 21.690 1.00 80.69 439 ALA A O 1
ATOM 3266 N N . GLY A 1 440 ? 18.442 6.369 20.240 1.00 78.00 440 GLY A N 1
ATOM 3267 C CA . GLY A 1 440 ? 17.514 7.442 19.893 1.00 78.00 440 GLY A CA 1
ATOM 3268 C C . GLY A 1 440 ? 18.014 8.405 18.808 1.00 78.00 440 GLY A C 1
ATOM 3269 O O . GLY A 1 440 ? 17.372 9.429 18.580 1.00 78.00 440 GLY A O 1
ATOM 3270 N N . ASP A 1 441 ? 19.174 8.176 18.183 1.00 86.44 441 ASP A N 1
ATOM 3271 C CA . ASP A 1 441 ? 19.480 8.722 16.851 1.00 86.44 441 ASP A CA 1
ATOM 3272 C C . ASP A 1 441 ? 18.720 7.874 15.816 1.00 86.44 441 ASP A C 1
ATOM 3274 O O . ASP A 1 441 ? 18.938 6.666 15.774 1.00 86.44 441 ASP A O 1
ATOM 3278 N N . PRO A 1 442 ? 17.867 8.464 14.960 1.00 88.00 442 PRO A N 1
ATOM 3279 C CA . PRO A 1 442 ? 17.102 7.709 13.964 1.00 88.00 442 PRO A CA 1
ATOM 3280 C C . PRO A 1 442 ? 17.971 6.842 13.043 1.00 88.00 442 PRO A C 1
ATOM 3282 O O . PRO A 1 442 ? 17.535 5.793 12.585 1.00 88.00 442 PRO A O 1
ATOM 3285 N N . PHE A 1 443 ? 19.215 7.246 12.781 1.00 88.31 443 PHE A N 1
ATOM 3286 C CA . PHE A 1 443 ? 20.123 6.509 11.902 1.00 88.31 443 PHE A CA 1
ATOM 3287 C C . PHE A 1 443 ? 21.009 5.509 12.655 1.00 88.31 443 PHE A C 1
ATOM 3289 O O . PHE A 1 443 ? 21.798 4.818 12.016 1.00 88.31 443 PHE A O 1
ATOM 3296 N N . PHE A 1 444 ? 20.911 5.406 13.983 1.00 87.12 444 PHE A N 1
ATOM 3297 C CA . PHE A 1 444 ? 21.646 4.435 14.793 1.00 87.12 444 PHE A CA 1
ATOM 3298 C C . PHE A 1 444 ? 20.714 3.328 15.274 1.00 87.12 444 PHE A C 1
ATOM 3300 O O . PHE A 1 444 ? 19.742 3.594 15.967 1.00 87.12 444 PHE A O 1
ATOM 3307 N N . PHE A 1 445 ? 21.037 2.078 14.950 1.00 84.62 445 PHE A N 1
ATOM 3308 C CA . PHE A 1 445 ? 20.239 0.928 15.365 1.00 84.62 445 PHE A CA 1
ATOM 3309 C C . PHE A 1 445 ? 20.893 0.276 16.578 1.00 84.62 445 PHE A C 1
ATOM 3311 O O . PHE A 1 445 ? 21.955 -0.340 16.444 1.00 84.62 445 PHE A O 1
ATOM 3318 N N . VAL A 1 446 ? 20.264 0.357 17.757 1.00 82.44 446 VAL A N 1
ATOM 3319 C CA . VAL A 1 446 ? 20.810 -0.253 18.989 1.00 82.44 446 VAL A CA 1
ATOM 3320 C C . VAL A 1 446 ? 20.958 -1.770 18.846 1.00 82.44 446 VAL A C 1
ATOM 3322 O O . VAL A 1 446 ? 21.928 -2.342 19.341 1.00 82.44 446 VAL A O 1
ATOM 3325 N N . SER A 1 447 ? 20.045 -2.418 18.118 1.00 77.81 447 SER A N 1
ATOM 3326 C CA . SER A 1 447 ? 20.086 -3.860 17.839 1.00 77.81 447 SER A CA 1
ATOM 3327 C C . SER A 1 447 ? 21.325 -4.291 17.047 1.00 77.81 447 SER A C 1
ATOM 3329 O O . SER A 1 447 ? 21.825 -5.396 17.250 1.00 77.81 447 SER A O 1
ATOM 33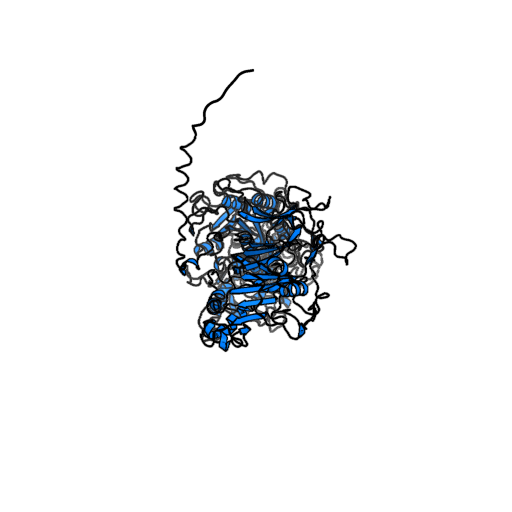31 N N . MET A 1 448 ? 21.837 -3.419 16.174 1.00 78.75 448 MET A N 1
ATOM 3332 C CA . MET A 1 448 ? 23.013 -3.673 15.332 1.00 78.75 448 MET A CA 1
ATOM 3333 C C . MET A 1 448 ? 24.274 -2.972 15.853 1.00 78.75 448 MET A C 1
ATOM 3335 O O . MET A 1 448 ? 25.372 -3.238 15.371 1.00 78.75 448 MET A O 1
ATOM 3339 N N . ASN A 1 449 ? 24.124 -2.081 16.839 1.00 83.81 449 ASN A N 1
ATOM 3340 C CA . ASN A 1 449 ? 25.170 -1.210 17.370 1.00 83.81 449 ASN A CA 1
ATOM 3341 C C . ASN A 1 449 ? 25.942 -0.463 16.260 1.00 83.81 449 ASN A C 1
ATOM 3343 O O . ASN A 1 449 ? 27.172 -0.367 16.291 1.00 83.81 449 ASN A O 1
ATOM 3347 N N . GLN A 1 450 ? 25.219 0.030 15.250 1.00 84.50 450 GLN A N 1
ATOM 3348 C CA . GLN A 1 450 ? 25.795 0.653 14.059 1.00 84.50 450 GLN A CA 1
ATOM 3349 C C . GLN A 1 450 ? 24.894 1.766 13.507 1.00 84.50 450 GLN A C 1
ATOM 3351 O O . GLN A 1 450 ? 23.667 1.670 13.547 1.00 84.50 450 GLN A O 1
ATOM 3356 N N . THR A 1 451 ? 25.518 2.805 12.941 1.00 84.12 451 THR A N 1
ATOM 3357 C CA . THR A 1 451 ? 24.832 3.834 12.150 1.00 84.12 451 THR A CA 1
ATOM 3358 C C . THR A 1 451 ? 24.622 3.363 10.711 1.00 84.12 451 THR A C 1
ATOM 3360 O O . THR A 1 451 ? 25.586 3.020 10.021 1.00 84.12 451 THR A O 1
ATOM 3363 N N . ILE A 1 452 ? 23.377 3.377 10.242 1.00 81.25 452 ILE A N 1
ATOM 3364 C CA . ILE A 1 452 ? 22.979 2.910 8.915 1.00 81.25 452 ILE A CA 1
ATOM 3365 C C . ILE A 1 452 ? 22.515 4.096 8.072 1.00 81.25 452 ILE A C 1
ATOM 3367 O O . ILE A 1 452 ? 21.449 4.656 8.296 1.00 81.25 452 ILE A O 1
ATOM 3371 N N . ARG A 1 453 ? 23.310 4.475 7.067 1.00 77.69 453 ARG A N 1
ATOM 3372 C CA . ARG A 1 453 ? 23.045 5.661 6.228 1.00 77.69 453 ARG A CA 1
ATOM 3373 C C . ARG A 1 453 ? 21.967 5.473 5.153 1.00 77.69 453 ARG A C 1
ATOM 3375 O O . ARG A 1 453 ? 21.417 6.460 4.687 1.00 77.69 453 ARG A O 1
ATOM 3382 N N . CYS A 1 454 ? 21.714 4.232 4.730 1.00 72.88 454 CYS A N 1
ATOM 3383 C CA . CYS A 1 454 ? 20.779 3.905 3.646 1.00 72.88 454 CYS A CA 1
ATOM 3384 C C . CYS A 1 454 ? 19.342 3.654 4.131 1.00 72.88 454 CYS A C 1
ATOM 3386 O O . CYS A 1 454 ? 18.484 3.300 3.327 1.00 72.88 454 CYS A O 1
ATOM 3388 N N . CYS A 1 455 ? 19.059 3.809 5.431 1.00 78.25 455 CYS A N 1
ATOM 3389 C CA . CYS A 1 455 ? 17.694 3.660 5.927 1.00 78.25 455 CYS A CA 1
ATOM 3390 C C . CYS A 1 455 ? 16.806 4.794 5.389 1.00 78.25 455 CYS A C 1
ATOM 3392 O O . CYS A 1 455 ? 17.134 5.978 5.499 1.00 78.25 455 CYS A O 1
ATOM 3394 N N . LYS A 1 456 ? 15.665 4.427 4.799 1.00 85.25 456 LYS A N 1
ATOM 3395 C CA . LYS A 1 456 ? 14.666 5.401 4.348 1.00 85.25 456 LYS A CA 1
ATOM 3396 C C . LYS A 1 456 ? 13.906 5.944 5.562 1.00 85.25 456 LYS A C 1
ATOM 3398 O O . LYS A 1 456 ? 13.575 5.188 6.478 1.00 85.25 456 LYS A O 1
ATOM 3403 N N . SER A 1 457 ? 13.657 7.252 5.571 1.00 90.94 457 SER A N 1
ATOM 3404 C CA . SER A 1 457 ? 13.024 7.961 6.687 1.00 90.94 457 SER A CA 1
ATOM 3405 C C . SER A 1 457 ? 11.676 8.553 6.279 1.00 90.94 457 SER A C 1
ATOM 3407 O O . SER A 1 457 ? 11.533 9.091 5.182 1.00 90.94 457 SER A O 1
ATOM 3409 N N . PHE A 1 458 ? 10.686 8.448 7.164 1.00 94.94 458 PHE A N 1
ATOM 3410 C CA . PHE A 1 458 ? 9.290 8.772 6.884 1.00 94.94 458 PHE A CA 1
ATOM 3411 C C . PHE A 1 458 ? 8.628 9.479 8.065 1.00 94.94 458 PHE A C 1
ATOM 3413 O O . PHE A 1 458 ? 8.804 9.080 9.215 1.00 94.94 458 PHE A O 1
ATOM 3420 N N . VAL A 1 459 ? 7.785 10.466 7.780 1.00 96.62 459 VAL A N 1
ATOM 3421 C CA . VAL A 1 459 ? 6.850 11.032 8.761 1.00 96.62 459 VAL A CA 1
ATOM 3422 C C . VAL A 1 459 ? 5.439 10.652 8.355 1.00 96.62 459 VAL A C 1
ATOM 3424 O O . VAL A 1 459 ? 5.039 10.929 7.231 1.00 96.62 459 VAL A O 1
ATOM 3427 N N . LEU A 1 460 ? 4.683 10.057 9.275 1.00 95.75 460 LEU A N 1
ATOM 3428 C CA . LEU A 1 460 ? 3.259 9.784 9.117 1.00 95.75 460 LEU A CA 1
ATOM 3429 C C . LEU A 1 460 ? 2.464 10.707 10.041 1.00 95.75 460 LEU A C 1
ATOM 3431 O O . LEU A 1 460 ? 2.401 10.483 11.252 1.00 95.75 460 LEU A O 1
ATOM 3435 N N . MET A 1 461 ? 1.863 11.750 9.471 1.00 94.62 461 MET A N 1
ATOM 3436 C CA . MET A 1 461 ? 1.013 12.680 10.206 1.00 94.62 461 MET A CA 1
ATOM 3437 C C . MET A 1 461 ? -0.426 12.164 10.284 1.00 94.62 461 MET A C 1
ATOM 3439 O O . MET A 1 461 ? -1.041 11.865 9.266 1.00 94.62 461 MET A O 1
ATOM 3443 N N . ILE A 1 462 ? -0.992 12.116 11.488 1.00 93.38 462 ILE A N 1
ATOM 3444 C CA . ILE A 1 462 ? -2.403 11.800 11.732 1.00 93.38 462 ILE A CA 1
ATOM 3445 C C . ILE A 1 462 ? -3.056 13.065 12.281 1.00 93.38 462 ILE A C 1
ATOM 3447 O O . ILE A 1 462 ? -2.841 13.424 13.441 1.00 93.38 462 ILE A O 1
ATOM 3451 N N . SER A 1 463 ? -3.827 13.759 11.443 1.00 89.19 463 SER A N 1
ATOM 3452 C CA . SER A 1 463 ? -4.421 15.051 11.796 1.00 89.19 463 SER A CA 1
ATOM 3453 C C . SER A 1 463 ? -5.755 15.288 11.085 1.00 89.19 463 SER A C 1
ATOM 3455 O O . SER A 1 463 ? -5.956 14.805 9.973 1.00 89.19 463 SER A O 1
ATOM 3457 N N . PRO A 1 464 ? -6.676 16.075 11.669 1.00 83.25 464 PRO A N 1
ATOM 3458 C CA . PRO A 1 464 ? -7.796 16.666 10.943 1.00 83.25 464 PRO A CA 1
ATOM 3459 C C . PRO A 1 464 ? -7.394 17.748 9.916 1.00 83.25 464 PRO A C 1
ATOM 3461 O O . PRO A 1 464 ? -8.285 18.358 9.327 1.00 83.25 464 PRO A O 1
ATOM 3464 N N . GLY A 1 465 ? -6.105 18.063 9.739 1.00 82.19 465 GLY A N 1
ATOM 3465 C CA . GLY A 1 465 ? -5.594 18.955 8.690 1.00 82.19 465 GLY A CA 1
ATOM 3466 C C . GLY A 1 465 ? -5.994 20.424 8.841 1.00 82.19 465 GLY A C 1
ATOM 3467 O O . GLY A 1 465 ? -6.212 21.115 7.851 1.00 82.19 465 GLY A O 1
ATOM 3468 N N . LYS A 1 466 ? -6.164 20.920 10.069 1.00 76.44 466 LYS A N 1
ATOM 3469 C CA . LYS A 1 466 ? -6.555 22.315 10.316 1.00 76.44 466 LYS A CA 1
ATOM 3470 C C . LYS A 1 466 ? -5.562 23.002 11.251 1.00 76.44 466 LYS A C 1
ATOM 3472 O O . LYS A 1 466 ? -5.678 22.850 12.465 1.00 76.44 466 LYS A O 1
ATOM 3477 N N . GLY A 1 467 ? -4.648 23.793 10.690 1.00 71.88 467 GLY A N 1
ATOM 3478 C CA . GLY A 1 467 ? -3.694 24.575 11.478 1.00 71.88 467 GLY A CA 1
ATOM 3479 C C . GLY A 1 467 ? -4.364 25.676 12.317 1.00 71.88 467 GLY A C 1
ATOM 3480 O O . GLY A 1 467 ? -5.285 26.347 11.842 1.00 71.88 467 GLY A O 1
ATOM 3481 N N . VAL A 1 468 ? -3.923 25.862 13.567 1.00 69.94 468 VAL A N 1
ATOM 3482 C CA . VAL A 1 468 ? -4.319 26.981 14.454 1.00 69.94 468 VAL A CA 1
ATOM 3483 C C . VAL A 1 468 ? -3.083 27.545 15.123 1.00 69.94 468 VAL A C 1
ATOM 3485 O O . VAL A 1 468 ? -2.423 26.802 15.850 1.00 69.94 468 VAL A O 1
ATOM 3488 N N . LEU A 1 469 ? -2.857 28.856 14.962 1.00 67.00 469 LEU A N 1
ATOM 3489 C CA . LEU A 1 469 ? -1.602 29.508 15.362 1.00 67.00 469 LEU A CA 1
ATOM 3490 C C . LEU A 1 469 ? -0.408 28.723 14.814 1.00 67.00 469 LEU A C 1
ATOM 3492 O O . LEU A 1 469 ? 0.444 28.269 15.566 1.00 67.00 469 LEU A O 1
ATOM 3496 N N . ASP A 1 470 ? -0.464 28.496 13.508 1.00 68.88 470 ASP A N 1
ATOM 3497 C CA . ASP A 1 470 ? 0.589 27.866 12.727 1.00 68.88 470 ASP A CA 1
ATOM 3498 C C . ASP A 1 470 ? 1.518 28.971 12.175 1.00 68.88 470 ASP A C 1
ATOM 3500 O O . ASP A 1 470 ? 1.229 30.164 12.311 1.00 68.88 470 ASP A O 1
ATOM 3504 N N . GLY A 1 471 ? 2.609 28.604 11.514 1.00 68.00 471 GLY A N 1
ATOM 3505 C CA . GLY A 1 471 ? 3.512 29.529 10.834 1.00 68.00 471 GLY A CA 1
ATOM 3506 C C . GLY A 1 471 ? 4.535 30.270 11.712 1.00 68.00 471 GLY A C 1
ATOM 3507 O O . GLY A 1 471 ? 5.189 31.192 11.210 1.00 68.00 471 GLY A O 1
ATOM 3508 N N . ASP A 1 472 ? 4.715 29.892 12.979 1.00 75.75 472 ASP A N 1
ATOM 3509 C CA . ASP A 1 472 ? 5.724 30.470 13.868 1.00 75.75 472 ASP A CA 1
ATOM 3510 C C . ASP A 1 472 ? 7.120 29.875 13.606 1.00 75.75 472 ASP A C 1
ATOM 3512 O O . ASP A 1 472 ? 7.357 28.666 13.678 1.00 75.75 472 ASP A O 1
ATOM 3516 N N . ALA A 1 473 ? 8.097 30.752 13.357 1.00 76.44 473 ALA A N 1
ATOM 3517 C CA . ALA A 1 473 ? 9.495 30.352 13.213 1.00 76.44 473 ALA A CA 1
ATOM 3518 C C . ALA A 1 473 ? 10.049 29.735 14.518 1.00 76.44 473 ALA A C 1
ATOM 3520 O O . ALA A 1 473 ? 9.643 30.147 15.609 1.00 76.44 473 ALA A O 1
ATOM 3521 N N . PRO A 1 474 ? 11.007 28.792 14.434 1.00 80.81 474 PRO A N 1
ATOM 3522 C CA . PRO A 1 474 ? 11.591 28.154 15.612 1.00 80.81 474 PRO A CA 1
ATOM 3523 C C . PRO A 1 474 ? 12.302 29.152 16.535 1.00 80.81 474 PRO A C 1
ATOM 3525 O O . PRO A 1 474 ? 13.004 30.056 16.075 1.00 80.81 474 PRO A O 1
ATOM 3528 N N . ASP A 1 475 ? 12.133 28.972 17.849 1.00 80.62 475 ASP A N 1
ATOM 3529 C CA . ASP A 1 475 ? 12.583 29.910 18.886 1.00 80.62 475 ASP A CA 1
ATOM 3530 C C . ASP A 1 475 ? 13.866 29.473 19.621 1.00 80.62 475 ASP A C 1
ATOM 3532 O O . ASP A 1 475 ? 14.528 30.313 20.237 1.00 80.62 475 ASP A O 1
ATOM 3536 N N . LEU A 1 476 ? 14.266 28.196 19.530 1.00 79.88 476 LEU A N 1
ATOM 3537 C CA . LEU A 1 476 ? 15.556 27.717 20.044 1.00 79.88 476 LEU A CA 1
ATOM 3538 C C . LEU A 1 476 ? 16.636 27.668 18.968 1.00 79.88 476 LEU A C 1
ATOM 3540 O O . LEU A 1 476 ? 17.738 28.177 19.186 1.00 79.88 476 LEU A O 1
ATOM 3544 N N . GLN A 1 477 ? 16.362 26.998 17.849 1.00 77.56 477 GLN A N 1
ATOM 3545 C CA . GLN A 1 477 ? 17.327 26.745 16.775 1.00 77.56 477 GLN A CA 1
ATOM 3546 C C . GLN A 1 477 ? 16.599 26.696 15.428 1.00 77.56 477 GLN A C 1
ATOM 3548 O O . GLN A 1 477 ? 15.562 26.054 15.315 1.00 77.56 477 GLN A O 1
ATOM 3553 N N . SER A 1 478 ? 17.176 27.304 14.387 1.00 80.12 478 SER A N 1
ATOM 3554 C CA . SER A 1 478 ? 16.653 27.255 13.011 1.00 80.12 478 SER A CA 1
ATOM 3555 C C . SER A 1 478 ? 17.640 26.533 12.079 1.00 80.12 478 SER A C 1
ATOM 3557 O O . SER A 1 478 ? 18.314 27.192 11.284 1.00 80.12 478 SER A O 1
ATOM 3559 N N . PRO A 1 479 ? 17.790 25.196 12.189 1.00 77.00 479 PRO A N 1
ATOM 3560 C CA . PRO A 1 479 ? 18.701 24.405 11.353 1.00 77.00 479 PRO A CA 1
ATOM 3561 C C . PRO A 1 479 ? 18.383 24.470 9.861 1.00 77.00 479 PRO A C 1
ATOM 3563 O O . PRO A 1 479 ? 19.266 24.240 9.028 1.00 77.00 479 PRO A O 1
ATOM 3566 N N . PHE A 1 480 ? 17.113 24.685 9.540 1.00 82.81 480 PHE A N 1
ATOM 3567 C CA . PHE A 1 480 ? 16.602 24.695 8.179 1.00 82.81 480 PHE A CA 1
ATOM 3568 C C . PHE A 1 480 ? 16.526 26.137 7.678 1.00 82.81 480 PHE A C 1
ATOM 3570 O O . PHE A 1 480 ? 16.553 27.083 8.472 1.00 82.81 480 PHE A O 1
ATOM 3577 N N . GLY A 1 481 ? 16.485 26.307 6.354 1.00 71.19 481 GLY A N 1
ATOM 3578 C CA . GLY A 1 481 ? 16.386 27.623 5.722 1.00 71.19 481 GLY A CA 1
ATOM 3579 C C . GLY A 1 481 ? 15.173 28.427 6.207 1.00 71.19 481 GLY A C 1
ATOM 3580 O O . GLY A 1 481 ? 14.387 27.990 7.043 1.00 71.19 481 GLY A O 1
ATOM 3581 N N . ASN A 1 482 ? 14.996 29.634 5.681 1.00 73.38 482 ASN A N 1
ATOM 3582 C CA . ASN A 1 482 ? 13.918 30.521 6.111 1.00 73.38 482 ASN A CA 1
ATOM 3583 C C . ASN A 1 482 ? 12.541 30.083 5.557 1.00 73.38 482 ASN A C 1
ATOM 3585 O O . ASN A 1 482 ? 12.008 30.706 4.640 1.00 73.38 482 ASN A O 1
ATOM 3589 N N . LEU A 1 483 ? 11.993 28.996 6.109 1.00 79.62 483 LEU A N 1
ATOM 3590 C CA . LEU A 1 483 ? 10.755 28.343 5.659 1.00 79.62 483 LEU A CA 1
ATOM 3591 C C . LEU A 1 483 ? 9.489 29.126 6.037 1.00 79.62 483 LEU A C 1
ATOM 3593 O O . LEU A 1 483 ? 8.488 29.059 5.339 1.00 79.62 483 LEU A O 1
ATOM 3597 N N . PHE A 1 484 ? 9.544 29.936 7.095 1.00 75.44 484 PHE A N 1
ATOM 3598 C CA . PHE A 1 484 ? 8.365 30.618 7.646 1.00 75.44 484 PHE A CA 1
ATOM 3599 C C . PHE A 1 484 ? 8.176 32.061 7.155 1.00 75.44 484 PHE A C 1
ATOM 3601 O O . PHE A 1 484 ? 7.207 32.725 7.523 1.00 75.44 484 PHE A O 1
ATOM 3608 N N . THR A 1 485 ? 9.078 32.587 6.317 1.00 67.81 485 THR A N 1
ATOM 3609 C CA . THR A 1 485 ? 8.947 33.961 5.782 1.00 67.81 485 THR A CA 1
ATOM 3610 C C . THR A 1 485 ? 9.114 34.074 4.260 1.00 67.81 485 THR A C 1
ATOM 3612 O O . THR A 1 485 ? 9.069 35.181 3.723 1.00 67.81 485 THR A O 1
ATOM 3615 N N . GLY A 1 486 ? 9.269 32.944 3.558 1.00 65.62 486 GLY A N 1
ATOM 3616 C CA . GLY A 1 486 ? 9.375 32.867 2.096 1.00 65.62 486 GLY A CA 1
ATOM 3617 C C . GLY A 1 486 ? 8.030 32.784 1.361 1.00 65.62 486 GLY A C 1
ATOM 3618 O O . GLY A 1 486 ? 6.957 32.866 1.970 1.00 65.62 486 GLY A O 1
ATOM 3619 N N . THR A 1 487 ? 8.092 32.611 0.037 1.00 68.19 487 THR A N 1
ATOM 3620 C CA . THR A 1 487 ? 6.927 32.288 -0.806 1.00 68.19 487 THR A CA 1
ATOM 3621 C C . THR A 1 487 ? 6.385 30.915 -0.433 1.00 68.19 487 THR A C 1
ATOM 3623 O O . THR A 1 487 ? 7.165 29.987 -0.268 1.00 68.19 487 THR A O 1
ATOM 3626 N N . ASN A 1 488 ? 5.067 30.826 -0.289 1.00 71.88 488 ASN A N 1
ATOM 3627 C CA . ASN A 1 488 ? 4.358 29.606 0.064 1.00 71.88 488 ASN A CA 1
ATOM 3628 C C . ASN A 1 488 ? 4.191 28.690 -1.161 1.00 71.88 488 ASN A C 1
ATOM 3630 O O . ASN A 1 488 ? 3.808 29.169 -2.235 1.00 71.88 488 ASN A O 1
ATOM 3634 N N . ILE A 1 489 ? 4.493 27.406 -1.000 1.00 77.69 489 ILE A N 1
ATOM 3635 C CA . ILE A 1 489 ? 4.211 26.350 -1.973 1.00 77.69 489 ILE A CA 1
ATOM 3636 C C . ILE A 1 489 ? 2.871 25.697 -1.616 1.00 77.69 489 ILE A C 1
ATOM 3638 O O . ILE A 1 489 ? 2.620 25.412 -0.456 1.00 77.69 489 ILE A O 1
ATOM 3642 N N . GLY A 1 490 ? 2.041 25.394 -2.618 1.00 74.56 490 GLY A N 1
ATOM 3643 C CA . GLY A 1 490 ? 0.819 24.612 -2.419 1.00 74.56 490 GLY A CA 1
ATOM 3644 C C . GLY A 1 490 ? -0.400 25.436 -2.000 1.00 74.56 490 GLY A C 1
ATOM 3645 O O . GLY A 1 490 ? -0.770 26.383 -2.701 1.00 74.56 490 GLY A O 1
ATOM 3646 N N . VAL A 1 491 ? -1.112 25.007 -0.954 1.00 69.19 491 VAL A N 1
ATOM 3647 C CA . VAL A 1 491 ? -2.425 25.571 -0.593 1.00 69.19 491 VAL A CA 1
ATOM 3648 C C . VAL A 1 491 ? -2.270 26.819 0.281 1.00 69.19 491 VAL A C 1
ATOM 3650 O O . VAL A 1 491 ? -1.974 26.736 1.469 1.00 69.19 491 VAL A O 1
ATOM 3653 N N . ASP A 1 492 ? -2.597 27.984 -0.286 1.00 63.69 492 ASP A N 1
ATOM 3654 C CA . ASP A 1 492 ? -2.681 29.255 0.446 1.00 63.69 492 ASP A CA 1
ATOM 3655 C C . ASP A 1 492 ? -4.092 29.473 1.037 1.00 63.69 492 ASP A C 1
ATOM 3657 O O . ASP A 1 492 ? -5.074 29.747 0.329 1.00 63.69 492 ASP A O 1
ATOM 3661 N N . TYR A 1 493 ? -4.213 29.354 2.361 1.00 54.91 493 TYR A N 1
ATOM 3662 C CA . TYR A 1 493 ? -5.455 29.629 3.085 1.00 54.91 493 TYR A CA 1
ATOM 3663 C C . TYR A 1 493 ? -5.653 31.132 3.330 1.00 54.91 493 TYR A C 1
ATOM 3665 O O . TYR A 1 493 ? -5.301 31.679 4.370 1.00 54.91 493 TYR A O 1
ATOM 3673 N N . THR A 1 494 ? -6.358 31.798 2.415 1.00 43.69 494 THR A N 1
ATOM 3674 C CA . THR A 1 494 ? -6.742 33.220 2.564 1.00 43.69 494 THR A CA 1
ATOM 3675 C C . THR A 1 494 ? -7.998 33.462 3.425 1.00 43.69 494 THR A C 1
ATOM 3677 O O . THR A 1 494 ? -8.400 34.609 3.632 1.00 43.69 494 THR A O 1
ATOM 3680 N N . GLN A 1 495 ? -8.649 32.408 3.937 1.00 40.56 495 GLN A N 1
ATOM 3681 C CA . GLN A 1 495 ? -9.892 32.496 4.717 1.00 40.56 495 GLN A CA 1
ATOM 3682 C C . GLN A 1 495 ? -9.674 31.960 6.137 1.00 40.56 495 GLN A C 1
ATOM 3684 O O . GLN A 1 495 ? -9.636 30.750 6.359 1.00 40.56 495 GLN A O 1
ATOM 3689 N N . ALA A 1 496 ? -9.573 32.872 7.106 1.00 39.19 496 ALA A N 1
ATOM 3690 C CA . ALA A 1 496 ? -9.575 32.540 8.527 1.00 39.19 496 ALA A CA 1
ATOM 3691 C C . ALA A 1 496 ? -10.833 31.722 8.886 1.00 39.19 496 ALA A C 1
ATOM 3693 O O . ALA A 1 496 ? -11.943 32.150 8.544 1.00 39.19 496 ALA A O 1
ATOM 3694 N N . PRO A 1 497 ? -10.723 30.599 9.618 1.00 41.62 497 PRO A N 1
ATOM 3695 C CA . PRO A 1 497 ? -11.876 30.016 10.292 1.00 41.62 497 PRO A CA 1
ATOM 3696 C C . PRO A 1 497 ? -12.524 31.092 11.178 1.00 41.62 497 PRO A C 1
ATOM 3698 O O . PRO A 1 497 ? -11.818 31.830 11.871 1.00 41.62 497 PRO A O 1
ATOM 3701 N N . LEU A 1 498 ? -13.857 31.218 11.147 1.00 37.31 498 LEU A N 1
ATOM 3702 C CA . LEU A 1 498 ? -14.610 32.252 11.874 1.00 37.31 498 LEU A CA 1
ATOM 3703 C C . LEU A 1 498 ? -14.617 32.007 13.396 1.00 37.31 498 LEU A C 1
ATOM 3705 O O . LEU A 1 498 ? -15.637 31.711 14.004 1.00 37.31 498 LEU A O 1
ATOM 3709 N N . SER A 1 499 ? -13.454 32.166 14.013 1.00 41.38 499 SER A N 1
ATOM 3710 C CA . SER A 1 499 ? -13.263 32.607 15.397 1.00 41.38 499 SER A CA 1
ATOM 3711 C C . SER A 1 499 ? -11.910 33.310 15.587 1.00 41.38 499 SER A C 1
ATOM 3713 O O . SER A 1 499 ? -11.491 33.539 16.721 1.00 41.38 499 SER A O 1
ATOM 3715 N N . MET A 1 500 ? -11.202 33.640 14.499 1.00 41.16 500 MET A N 1
ATOM 3716 C CA . MET A 1 500 ? -9.904 34.307 14.540 1.00 41.16 500 MET A CA 1
ATOM 3717 C C . MET A 1 500 ? -10.037 35.718 13.959 1.00 41.16 500 MET A C 1
ATOM 3719 O O . MET A 1 500 ? -10.608 35.920 12.889 1.00 41.16 500 MET A O 1
ATOM 3723 N N . THR A 1 501 ? -9.550 36.724 14.686 1.00 36.34 501 THR A N 1
ATOM 3724 C CA . THR A 1 501 ? -9.416 38.085 14.151 1.00 36.34 501 THR A CA 1
ATOM 3725 C C . THR A 1 501 ? -8.459 38.061 12.954 1.00 36.34 501 THR A C 1
ATOM 3727 O O . THR A 1 501 ? -7.579 37.210 12.887 1.00 36.34 501 THR A O 1
ATOM 3730 N N . ALA A 1 502 ? -8.576 39.008 12.018 1.00 37.84 502 ALA A N 1
ATOM 3731 C CA . ALA A 1 502 ? -7.721 39.081 10.820 1.00 37.84 502 ALA A CA 1
ATOM 3732 C C . ALA A 1 502 ? -6.200 39.135 11.112 1.00 37.84 502 ALA A C 1
ATOM 3734 O O . ALA A 1 502 ? -5.395 38.908 10.217 1.00 37.84 502 ALA A O 1
ATOM 3735 N N . ALA A 1 503 ? -5.799 39.409 12.359 1.00 38.09 503 ALA A N 1
ATOM 3736 C CA . ALA A 1 503 ? -4.413 39.334 12.819 1.00 38.09 503 ALA A CA 1
ATOM 3737 C C . ALA A 1 503 ? -3.942 37.896 13.134 1.00 38.09 503 ALA A C 1
ATOM 3739 O O . ALA A 1 503 ? -2.760 37.609 12.990 1.00 38.09 503 ALA A O 1
ATOM 3740 N N . ASN A 1 504 ? -4.865 36.998 13.497 1.00 40.09 504 ASN A N 1
ATOM 3741 C CA . ASN A 1 504 ? -4.624 35.582 13.802 1.00 40.09 504 ASN A CA 1
ATOM 3742 C C . ASN A 1 504 ? -5.033 34.653 12.638 1.00 40.09 504 ASN A C 1
ATOM 3744 O O . ASN A 1 504 ? -5.025 33.438 12.779 1.00 40.09 504 ASN A O 1
ATOM 3748 N N . ALA A 1 505 ? -5.433 35.238 11.506 1.00 39.19 505 ALA A N 1
ATOM 3749 C CA . ALA A 1 505 ? -5.679 34.568 10.231 1.00 39.19 505 ALA A CA 1
ATOM 3750 C C . ALA A 1 505 ? -4.385 34.210 9.482 1.00 39.19 505 ALA A C 1
ATOM 3752 O O . ALA A 1 505 ? -4.439 33.549 8.449 1.00 39.19 505 ALA A O 1
ATOM 3753 N N . LYS A 1 506 ? -3.232 34.691 9.966 1.00 40.91 506 LYS A N 1
ATOM 3754 C CA . LYS A 1 506 ? -1.933 34.240 9.482 1.00 40.91 506 LYS A CA 1
ATOM 3755 C C . LYS A 1 506 ? -1.786 32.760 9.842 1.00 40.91 506 LYS A C 1
ATOM 3757 O O . LYS A 1 506 ? -1.811 32.441 11.024 1.00 40.91 506 LYS A O 1
ATOM 3762 N N . ALA A 1 507 ? -1.637 31.936 8.807 1.00 51.41 507 ALA A N 1
ATOM 3763 C CA . ALA A 1 507 ? -1.246 30.531 8.837 1.00 51.41 507 ALA A CA 1
ATOM 3764 C C . ALA A 1 507 ? -2.290 29.537 9.383 1.00 51.41 507 ALA A C 1
ATOM 3766 O O . ALA A 1 507 ? -2.276 29.108 10.534 1.00 51.41 507 ALA A O 1
ATOM 3767 N N . ALA A 1 508 ? -3.198 29.109 8.503 1.00 53.03 508 ALA A N 1
ATOM 3768 C CA . ALA A 1 508 ? -3.957 27.870 8.675 1.00 53.03 508 ALA A CA 1
ATOM 3769 C C . ALA A 1 508 ? -3.177 26.698 8.049 1.00 53.03 508 ALA A C 1
ATOM 3771 O O . ALA A 1 508 ? -3.612 26.132 7.050 1.00 53.03 508 ALA A O 1
ATOM 3772 N N . GLY A 1 509 ? -2.004 26.374 8.604 1.00 55.31 509 GLY A N 1
ATOM 3773 C CA . GLY A 1 509 ? -1.145 25.303 8.081 1.00 55.31 509 GLY A CA 1
ATOM 3774 C C . GLY A 1 509 ? -0.496 25.590 6.732 1.00 55.31 509 GLY A C 1
ATOM 3775 O O . GLY A 1 509 ? 0.015 24.673 6.107 1.00 55.31 509 GLY A O 1
ATOM 3776 N N . ASP A 1 510 ? -0.487 26.848 6.293 1.00 65.31 510 ASP A N 1
ATOM 3777 C CA . ASP A 1 510 ? 0.087 27.270 5.013 1.00 65.31 510 ASP A CA 1
ATOM 3778 C C . ASP A 1 510 ? 1.550 26.808 4.864 1.00 65.31 510 ASP A C 1
ATOM 3780 O O . ASP A 1 510 ? 1.965 26.398 3.788 1.00 65.31 510 ASP A O 1
ATOM 3784 N N . ARG A 1 511 ? 2.336 26.787 5.943 1.00 80.31 511 ARG A N 1
ATOM 3785 C CA . ARG A 1 511 ? 3.748 26.367 5.912 1.00 80.31 511 ARG A CA 1
ATOM 3786 C C . ARG A 1 511 ? 3.978 24.862 5.939 1.00 80.31 511 ARG A C 1
ATOM 3788 O O . ARG A 1 511 ? 5.131 24.441 5.836 1.00 80.31 511 ARG A O 1
ATOM 3795 N N . LEU A 1 512 ? 2.933 24.045 6.042 1.00 86.25 512 LEU A N 1
ATOM 3796 C CA . LEU A 1 512 ? 3.095 22.598 6.146 1.00 86.25 512 LEU A CA 1
ATOM 3797 C C . LEU A 1 512 ? 3.708 22.036 4.860 1.00 86.25 512 LEU A C 1
ATOM 3799 O O . LEU A 1 512 ? 4.636 21.232 4.926 1.00 86.25 512 LEU A O 1
ATOM 3803 N N . ASP A 1 513 ? 3.241 22.531 3.715 1.00 86.56 513 ASP A N 1
ATOM 3804 C CA . ASP A 1 513 ? 3.737 22.190 2.382 1.00 86.56 513 ASP A CA 1
ATOM 3805 C C . ASP A 1 513 ? 5.226 22.553 2.237 1.00 86.56 513 ASP A C 1
ATOM 3807 O O . ASP A 1 513 ? 6.025 21.726 1.796 1.00 86.56 513 ASP A O 1
ATOM 3811 N N . ASP A 1 514 ? 5.619 23.752 2.688 1.00 86.81 514 ASP A N 1
ATOM 3812 C CA . ASP A 1 514 ? 7.003 24.246 2.643 1.00 86.81 514 ASP A CA 1
ATOM 3813 C C . ASP A 1 514 ? 7.949 23.360 3.477 1.00 86.81 514 ASP A C 1
ATOM 3815 O O . ASP A 1 514 ? 9.045 22.999 3.034 1.00 86.81 514 ASP A O 1
ATOM 3819 N N . VAL A 1 515 ? 7.533 22.991 4.695 1.00 89.75 515 VAL A N 1
ATOM 3820 C CA . VAL A 1 515 ? 8.329 22.142 5.596 1.00 89.75 515 VAL A CA 1
ATOM 3821 C C . VAL A 1 515 ? 8.402 20.706 5.074 1.00 89.75 515 VAL A C 1
ATOM 3823 O O . VAL A 1 515 ? 9.480 20.106 5.090 1.00 89.75 515 VAL A O 1
ATOM 3826 N N . ALA A 1 516 ? 7.292 20.164 4.569 1.00 92.75 516 ALA A N 1
ATOM 3827 C CA . ALA A 1 516 ? 7.239 18.829 3.981 1.00 92.75 516 ALA A CA 1
ATOM 3828 C C . ALA A 1 516 ? 8.133 18.736 2.733 1.00 92.75 516 ALA A C 1
ATOM 3830 O O . ALA A 1 516 ? 8.943 17.814 2.617 1.00 92.75 516 ALA A O 1
ATOM 3831 N N . TYR A 1 517 ? 8.070 19.740 1.855 1.00 91.19 517 TYR A N 1
ATOM 3832 C CA . TYR A 1 517 ? 8.926 19.855 0.675 1.00 91.19 517 TYR A CA 1
ATOM 3833 C C . TYR A 1 517 ? 10.413 19.967 1.034 1.00 91.19 517 TYR A C 1
ATOM 3835 O O . TYR A 1 517 ? 11.258 19.310 0.420 1.00 91.19 517 TYR A O 1
ATOM 3843 N N . TYR A 1 518 ? 10.753 20.753 2.062 1.00 91.31 518 TYR A N 1
ATOM 3844 C CA . TYR A 1 518 ? 12.134 20.864 2.536 1.00 91.31 518 TYR A CA 1
ATOM 3845 C C . TYR A 1 518 ? 12.660 19.520 3.047 1.00 91.31 518 TYR A C 1
ATOM 3847 O O . TYR A 1 518 ? 13.750 19.102 2.658 1.00 91.31 518 TYR A O 1
ATOM 3855 N N . GLY A 1 519 ? 11.879 18.824 3.880 1.00 91.25 519 GLY A N 1
ATOM 3856 C CA . GLY A 1 519 ? 12.232 17.496 4.384 1.00 91.25 519 GLY A CA 1
ATOM 3857 C C . GLY A 1 519 ? 12.498 16.490 3.263 1.00 91.25 519 GLY A C 1
ATOM 3858 O O . GLY A 1 519 ? 13.377 15.639 3.398 1.00 91.25 519 GLY A O 1
ATOM 3859 N N . ARG A 1 520 ? 11.791 16.623 2.136 1.00 91.56 520 ARG A N 1
ATOM 3860 C CA . ARG A 1 520 ? 11.901 15.710 1.000 1.00 91.56 520 ARG A CA 1
ATOM 3861 C C . ARG A 1 520 ? 13.076 15.991 0.063 1.00 91.56 520 ARG A C 1
ATOM 3863 O O . ARG A 1 520 ? 13.620 15.045 -0.508 1.00 91.56 520 ARG A O 1
ATOM 3870 N N . THR A 1 521 ? 13.444 17.259 -0.110 1.00 89.50 521 THR A N 1
ATOM 3871 C CA . THR A 1 521 ? 14.432 17.701 -1.116 1.00 89.50 521 THR A CA 1
ATOM 3872 C C . THR A 1 521 ? 15.812 17.996 -0.542 1.00 89.50 521 THR A C 1
ATOM 3874 O O . THR A 1 521 ? 16.796 18.018 -1.276 1.00 89.50 521 THR A O 1
ATOM 3877 N N . GLN A 1 522 ? 15.909 18.250 0.763 1.00 88.44 522 GLN A N 1
ATOM 3878 C CA . GLN A 1 522 ? 17.159 18.647 1.399 1.00 88.44 522 GLN A CA 1
ATOM 3879 C C . GLN A 1 522 ? 17.766 17.506 2.204 1.00 88.44 522 GLN A C 1
ATOM 3881 O O . GLN A 1 522 ? 17.069 16.663 2.766 1.00 88.44 522 GLN A O 1
ATOM 3886 N N . ASP A 1 523 ? 19.093 17.514 2.292 1.00 89.25 523 ASP A N 1
ATOM 3887 C CA . ASP A 1 523 ? 19.813 16.616 3.182 1.00 89.25 523 ASP A CA 1
ATOM 3888 C C . ASP A 1 523 ? 19.703 17.094 4.637 1.00 89.25 523 ASP A C 1
ATOM 3890 O O . ASP A 1 523 ? 20.167 18.184 4.993 1.00 89.25 523 ASP A O 1
ATOM 3894 N N . LEU A 1 524 ? 19.099 16.271 5.495 1.00 88.69 524 LEU A N 1
ATOM 3895 C CA . LEU A 1 524 ? 18.967 16.562 6.921 1.00 88.69 524 LEU A CA 1
ATOM 3896 C C . LEU A 1 524 ? 20.207 16.152 7.732 1.00 88.69 524 LEU A C 1
ATOM 3898 O O . LEU A 1 524 ? 20.337 16.596 8.879 1.00 88.69 524 LEU A O 1
ATOM 3902 N N . ARG A 1 525 ? 21.112 15.325 7.181 1.00 85.75 525 ARG A N 1
ATOM 3903 C CA . ARG A 1 525 ? 22.252 14.728 7.902 1.00 85.75 525 ARG A CA 1
ATOM 3904 C C . ARG A 1 525 ? 23.576 14.889 7.159 1.00 85.75 525 ARG A C 1
ATOM 3906 O O . ARG A 1 525 ? 24.165 13.937 6.668 1.00 85.75 525 ARG A O 1
ATOM 3913 N N . SER A 1 526 ? 24.155 16.082 7.279 1.00 84.12 526 SER A N 1
ATOM 3914 C CA . SER A 1 526 ? 25.472 16.396 6.706 1.00 84.12 526 SER A CA 1
ATOM 3915 C C . SER A 1 526 ? 26.649 15.566 7.252 1.00 84.12 526 SER A C 1
ATOM 3917 O O . SER A 1 526 ? 27.748 15.628 6.707 1.00 84.12 526 SER A O 1
ATOM 3919 N N . ASP A 1 527 ? 26.483 14.885 8.392 1.00 85.00 527 ASP A N 1
ATOM 3920 C CA . ASP A 1 527 ? 27.486 13.971 8.956 1.00 85.00 527 ASP A CA 1
ATOM 3921 C C . ASP A 1 527 ? 27.508 12.599 8.264 1.00 85.00 527 ASP A C 1
ATOM 3923 O O . ASP A 1 527 ? 28.483 11.855 8.402 1.00 85.00 527 ASP A O 1
ATOM 3927 N N . LEU A 1 528 ? 26.461 12.269 7.510 1.00 84.69 528 LEU A N 1
ATOM 3928 C CA . LEU A 1 528 ? 26.361 11.055 6.717 1.00 84.69 528 LEU A CA 1
ATOM 3929 C C . LEU A 1 528 ? 26.662 11.371 5.248 1.00 84.69 528 LEU A C 1
ATOM 3931 O O . LEU A 1 528 ? 26.602 12.504 4.788 1.00 84.69 528 LEU A O 1
ATOM 3935 N N . SER A 1 529 ? 27.080 10.348 4.504 1.00 79.12 529 SER A N 1
ATOM 3936 C CA . SER A 1 529 ? 27.304 10.484 3.063 1.00 79.12 529 SER A CA 1
ATOM 3937 C C . SER A 1 529 ? 26.025 10.156 2.300 1.00 79.12 529 SER A C 1
ATOM 3939 O O . SER A 1 529 ? 25.371 9.155 2.605 1.00 79.12 529 SER A O 1
ATOM 3941 N N . GLY A 1 530 ? 25.730 10.939 1.265 1.00 77.81 530 GLY A N 1
ATOM 3942 C CA . GLY A 1 530 ? 24.461 10.877 0.536 1.00 77.81 530 GLY A CA 1
ATOM 3943 C C . GLY A 1 530 ? 23.470 11.910 1.069 1.00 77.81 530 GLY A C 1
ATOM 3944 O O . GLY A 1 530 ? 23.843 12.749 1.877 1.00 77.81 530 GLY A O 1
ATOM 3945 N N . THR A 1 531 ? 22.230 11.854 0.595 1.00 82.12 531 THR A N 1
ATOM 3946 C CA . THR A 1 531 ? 21.160 12.769 1.011 1.00 82.12 531 THR A CA 1
ATOM 3947 C C . THR A 1 531 ? 20.192 12.023 1.916 1.00 82.12 531 THR A C 1
ATOM 3949 O O . THR A 1 531 ? 19.554 11.063 1.482 1.00 82.12 531 THR A O 1
ATOM 3952 N N . GLN A 1 532 ? 20.051 12.461 3.165 1.00 87.62 532 GLN A N 1
ATOM 3953 C CA . GLN A 1 532 ? 19.056 11.933 4.093 1.00 87.62 532 GLN A CA 1
ATOM 3954 C C . GLN A 1 532 ? 17.798 12.793 4.034 1.00 87.62 532 GLN A C 1
ATOM 3956 O O . GLN A 1 532 ? 17.636 13.737 4.808 1.00 87.62 532 GLN A O 1
ATOM 3961 N N . SER A 1 533 ? 16.916 12.449 3.098 1.00 89.44 533 SER A N 1
ATOM 3962 C CA . SER A 1 533 ? 15.583 13.042 2.989 1.00 89.44 533 SER A CA 1
ATOM 3963 C C . SER A 1 533 ? 14.544 12.248 3.784 1.00 89.44 533 SER A C 1
ATOM 3965 O O . SER A 1 533 ? 14.738 11.080 4.134 1.00 89.44 533 SER A O 1
ATOM 3967 N N . VAL A 1 534 ? 13.425 12.904 4.075 1.00 92.31 534 VAL A N 1
ATOM 3968 C CA . VAL A 1 534 ? 12.279 12.348 4.791 1.00 92.31 534 VAL A CA 1
ATOM 3969 C C . VAL A 1 534 ? 11.048 12.473 3.905 1.00 92.31 534 VAL A C 1
ATOM 3971 O O . VAL A 1 534 ? 10.706 13.572 3.475 1.00 92.31 534 VAL A O 1
ATOM 3974 N N . ALA A 1 535 ? 10.373 11.355 3.643 1.00 94.00 535 ALA A N 1
ATOM 3975 C CA . ALA A 1 535 ? 9.116 11.356 2.904 1.00 94.00 535 ALA A CA 1
ATOM 3976 C C . ALA A 1 535 ? 7.925 11.591 3.846 1.00 94.00 535 ALA A C 1
ATOM 3978 O O . ALA A 1 535 ? 7.813 10.961 4.901 1.00 94.00 535 ALA A O 1
ATOM 3979 N N . PHE A 1 536 ? 7.027 12.491 3.455 1.00 96.44 536 PHE A N 1
ATOM 3980 C CA . PHE A 1 536 ? 5.844 12.859 4.223 1.00 96.44 536 PHE A CA 1
ATOM 3981 C C . PHE A 1 536 ? 4.610 12.080 3.760 1.00 96.44 536 PHE A C 1
ATOM 3983 O O . PHE A 1 536 ? 4.266 12.059 2.578 1.00 96.44 536 PHE A O 1
ATOM 3990 N N . TYR A 1 537 ? 3.947 11.462 4.729 1.00 97.31 537 TYR A N 1
ATOM 3991 C CA . TYR A 1 537 ? 2.685 10.753 4.603 1.00 97.31 537 TYR A CA 1
ATOM 3992 C C . TYR A 1 537 ? 1.660 11.405 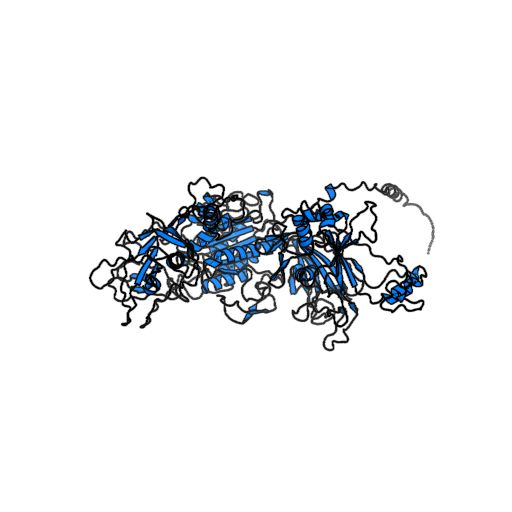5.523 1.00 97.31 537 TYR A C 1
ATOM 3994 O O . TYR A 1 537 ? 1.990 11.822 6.638 1.00 97.31 537 TYR A O 1
ATOM 4002 N N . ALA A 1 538 ? 0.404 11.453 5.091 1.00 95.81 538 ALA A N 1
ATOM 4003 C CA . ALA A 1 538 ? -0.659 12.060 5.877 1.00 95.81 538 ALA A CA 1
ATOM 4004 C C . ALA A 1 538 ? -1.938 11.227 5.867 1.00 95.81 538 ALA A C 1
ATOM 4006 O O . ALA A 1 538 ? -2.392 10.772 4.822 1.00 95.81 538 ALA A O 1
ATOM 4007 N N . VAL A 1 539 ? -2.552 11.092 7.042 1.00 95.06 539 VAL A N 1
ATOM 4008 C CA . VAL A 1 539 ? -3.882 10.518 7.233 1.00 95.06 539 VAL A CA 1
ATOM 4009 C C . VAL A 1 539 ? -4.817 11.620 7.714 1.00 95.06 539 VAL A C 1
ATOM 4011 O O . VAL A 1 539 ? -4.637 12.173 8.805 1.00 95.06 539 VAL A O 1
ATOM 4014 N N . ASN A 1 540 ? -5.837 11.925 6.915 1.00 90.81 540 ASN A N 1
ATOM 4015 C CA . ASN A 1 540 ? -6.876 12.878 7.286 1.00 90.81 540 ASN A CA 1
ATOM 4016 C C . ASN A 1 540 ? -7.834 12.255 8.302 1.00 90.81 540 ASN A C 1
ATOM 4018 O O . ASN A 1 540 ? -8.744 11.527 7.925 1.00 90.81 540 ASN A O 1
ATOM 4022 N N . ALA A 1 541 ? -7.667 12.562 9.585 1.00 89.81 541 ALA A N 1
ATOM 4023 C CA . ALA A 1 541 ? -8.498 12.040 10.664 1.00 89.81 541 ALA A CA 1
ATOM 4024 C C . ALA A 1 541 ? -9.793 12.861 10.827 1.00 89.81 541 ALA A C 1
ATOM 4026 O O . ALA A 1 541 ? -9.926 13.680 11.742 1.00 89.81 541 ALA A O 1
ATOM 4027 N N . MET A 1 542 ? -10.768 12.645 9.936 1.00 85.88 542 MET A N 1
ATOM 4028 C CA . MET A 1 542 ? -12.081 13.312 9.943 1.00 85.88 542 MET A CA 1
ATOM 4029 C C . MET A 1 542 ? -11.994 14.854 9.850 1.00 85.88 542 MET A C 1
ATOM 4031 O O . MET A 1 542 ? -12.780 15.593 10.461 1.00 85.88 542 MET A O 1
ATOM 4035 N N . GLY A 1 543 ? -11.037 15.381 9.084 1.00 76.75 543 GLY A N 1
ATOM 4036 C CA . GLY A 1 543 ? -10.838 16.821 8.861 1.00 76.75 543 GLY A CA 1
ATOM 4037 C C . GLY A 1 543 ? -11.860 17.492 7.939 1.00 76.75 543 GLY A C 1
ATOM 4038 O O . GLY A 1 543 ? -12.044 18.718 7.967 1.00 76.75 543 GLY A O 1
ATOM 4039 N N . GLY A 1 544 ? -12.581 16.692 7.150 1.00 77.44 544 GLY A N 1
ATOM 4040 C CA . GLY A 1 544 ? -13.433 17.165 6.058 1.00 77.44 544 GLY A CA 1
ATOM 4041 C C . GLY A 1 544 ? -12.622 17.751 4.888 1.00 77.44 544 GLY A C 1
ATOM 4042 O O . GLY A 1 544 ? -11.404 17.600 4.864 1.00 77.44 544 GLY A O 1
ATOM 4043 N N . PRO A 1 545 ? -13.269 18.451 3.933 1.00 76.38 545 PRO A N 1
ATOM 4044 C CA . PRO A 1 545 ? -12.619 18.896 2.691 1.00 76.38 545 PRO A CA 1
ATOM 4045 C C . PRO A 1 545 ? -11.422 19.827 2.880 1.00 76.38 545 PRO A C 1
ATOM 4047 O O . PRO A 1 545 ? -10.420 19.681 2.196 1.00 76.38 545 PRO A O 1
ATOM 4050 N N . ASN A 1 546 ? -11.492 20.754 3.839 1.00 74.81 546 ASN A N 1
ATOM 4051 C CA . ASN A 1 546 ? -10.374 21.666 4.097 1.00 74.81 546 ASN A CA 1
ATOM 4052 C C . ASN A 1 546 ? -9.165 20.910 4.674 1.00 74.81 546 ASN A C 1
ATOM 4054 O O . ASN A 1 546 ? -8.045 21.111 4.229 1.00 74.81 546 ASN A O 1
ATOM 4058 N N . GLY A 1 547 ? -9.407 19.996 5.621 1.00 78.31 547 GLY A N 1
ATOM 4059 C CA . GLY A 1 547 ? -8.342 19.161 6.175 1.00 78.31 547 GLY A CA 1
ATOM 4060 C C . GLY A 1 547 ? -7.704 18.253 5.133 1.00 78.31 547 GLY A C 1
ATOM 4061 O O . GLY A 1 547 ? -6.485 18.128 5.075 1.00 78.31 547 GLY A O 1
ATOM 4062 N N . ALA A 1 548 ? -8.543 17.683 4.266 1.00 83.56 548 ALA A N 1
ATOM 4063 C CA . ALA A 1 548 ? -8.105 16.881 3.140 1.00 83.56 548 ALA A CA 1
ATOM 4064 C C . ALA A 1 548 ? -7.217 17.678 2.181 1.00 83.56 548 ALA A C 1
ATOM 4066 O O . ALA A 1 548 ? -6.131 17.220 1.853 1.00 83.56 548 ALA A O 1
ATOM 4067 N N . ALA A 1 549 ? -7.643 18.880 1.782 1.00 82.94 549 ALA A N 1
ATOM 4068 C CA . ALA A 1 549 ? -6.894 19.718 0.852 1.00 82.94 549 ALA A CA 1
ATOM 4069 C C . ALA A 1 549 ? -5.495 20.071 1.377 1.00 82.94 549 ALA A C 1
ATOM 4071 O O . ALA A 1 549 ? -4.526 19.930 0.634 1.00 82.94 549 ALA A O 1
ATOM 4072 N N . LEU A 1 550 ? -5.383 20.473 2.650 1.00 83.94 550 LEU A N 1
ATOM 4073 C CA . LEU A 1 550 ? -4.091 20.802 3.252 1.00 83.94 550 LEU A CA 1
ATOM 4074 C C . LEU A 1 550 ? -3.166 19.580 3.312 1.00 83.94 550 LEU A C 1
ATOM 4076 O O . LEU A 1 550 ? -2.038 19.621 2.837 1.00 83.94 550 LEU A O 1
ATOM 4080 N N . LEU A 1 551 ? -3.651 18.477 3.885 1.00 90.44 551 LEU A N 1
ATOM 4081 C CA . LEU A 1 551 ? -2.837 17.278 4.081 1.00 90.44 551 LEU A CA 1
ATOM 4082 C C . LEU A 1 551 ? -2.458 16.607 2.759 1.00 90.44 551 LEU A C 1
ATOM 4084 O O . LEU A 1 551 ? -1.353 16.087 2.649 1.00 90.44 551 LEU A O 1
ATOM 4088 N N . ALA A 1 552 ? -3.340 16.637 1.759 1.00 90.25 552 ALA A N 1
ATOM 4089 C CA . ALA A 1 552 ? -3.029 16.148 0.422 1.00 90.25 552 ALA A CA 1
ATOM 4090 C C . ALA A 1 552 ? -2.001 17.045 -0.278 1.00 90.25 552 ALA A C 1
ATOM 4092 O O . ALA A 1 552 ? -1.087 16.531 -0.912 1.00 90.25 552 ALA A O 1
ATOM 4093 N N . SER A 1 553 ? -2.087 18.372 -0.133 1.00 87.94 553 SER A N 1
ATOM 4094 C CA . SER A 1 553 ? -1.048 19.275 -0.648 1.00 87.94 553 SER A CA 1
ATOM 4095 C C . SER A 1 553 ? 0.315 18.952 -0.027 1.00 87.94 553 SER A C 1
ATOM 4097 O O . SER A 1 553 ? 1.282 18.701 -0.749 1.00 87.94 553 SER A O 1
ATOM 4099 N N . ALA A 1 554 ? 0.371 18.802 1.297 1.00 90.62 554 ALA A N 1
ATOM 4100 C CA . ALA A 1 554 ? 1.612 18.493 1.999 1.00 90.62 554 ALA A CA 1
ATOM 4101 C C . ALA A 1 554 ? 2.157 17.109 1.625 1.00 90.62 554 ALA A C 1
ATOM 4103 O O . ALA A 1 554 ? 3.360 16.942 1.437 1.00 90.62 554 ALA A O 1
ATOM 4104 N N . ALA A 1 555 ? 1.280 16.116 1.462 1.00 94.19 555 ALA A N 1
ATOM 4105 C CA . ALA A 1 555 ? 1.624 14.783 0.969 1.00 94.19 555 ALA A CA 1
ATOM 4106 C C . ALA A 1 555 ? 2.175 14.825 -0.462 1.00 94.19 555 ALA A C 1
ATOM 4108 O O . ALA A 1 555 ? 3.200 14.209 -0.739 1.00 94.19 555 ALA A O 1
ATOM 4109 N N . LYS A 1 556 ? 1.578 15.626 -1.350 1.00 90.94 556 LYS A N 1
ATOM 4110 C CA . LYS A 1 556 ? 2.085 15.843 -2.707 1.00 90.94 556 LYS A CA 1
ATOM 4111 C C . LYS A 1 556 ? 3.497 16.427 -2.695 1.00 90.94 556 LYS A C 1
ATOM 4113 O O . LYS A 1 556 ? 4.370 15.902 -3.373 1.00 90.94 556 LYS A O 1
ATOM 4118 N N . TYR A 1 557 ? 3.740 17.494 -1.935 1.00 90.62 557 TYR A N 1
ATOM 4119 C CA . TYR A 1 557 ? 5.042 18.173 -1.941 1.00 90.62 557 TYR A CA 1
ATOM 4120 C C . TYR A 1 557 ? 6.106 17.501 -1.063 1.00 90.62 557 TYR A C 1
ATOM 4122 O O . TYR A 1 557 ? 7.291 17.625 -1.351 1.00 90.62 557 TYR A O 1
ATOM 4130 N N . GLY A 1 558 ? 5.722 16.772 -0.016 1.00 92.31 558 GLY A N 1
ATOM 4131 C CA . GLY A 1 558 ? 6.659 16.082 0.874 1.00 92.31 558 GLY A CA 1
ATOM 4132 C C . GLY A 1 558 ? 6.803 14.581 0.629 1.00 92.31 558 GLY A C 1
ATOM 4133 O O . GLY A 1 558 ? 7.738 13.969 1.140 1.00 92.31 558 GLY A O 1
ATOM 4134 N N . GLY A 1 559 ? 5.896 13.958 -0.121 1.00 91.88 559 GLY A N 1
ATOM 4135 C CA . GLY A 1 559 ? 5.867 12.512 -0.363 1.00 91.88 559 GLY A CA 1
ATOM 4136 C C . GLY A 1 559 ? 6.327 12.075 -1.754 1.00 91.88 559 GLY A C 1
ATOM 4137 O O . GLY A 1 559 ? 6.579 10.879 -1.944 1.00 91.88 559 GLY A O 1
ATOM 4138 N N . PHE A 1 560 ? 6.467 13.019 -2.694 1.00 90.94 560 PHE A N 1
ATOM 4139 C CA . PHE A 1 560 ? 6.749 12.725 -4.101 1.00 90.94 560 PHE A CA 1
ATOM 4140 C C . PHE A 1 560 ? 8.043 11.938 -4.327 1.00 90.94 560 PHE A C 1
ATOM 4142 O O . PHE A 1 560 ? 8.981 11.940 -3.524 1.00 90.94 560 PHE A O 1
ATOM 4149 N N . GLU A 1 561 ? 8.113 11.249 -5.452 1.00 87.12 561 GLU A N 1
ATOM 4150 C CA . GLU A 1 561 ? 9.312 10.608 -5.967 1.00 87.12 561 GLU A CA 1
ATOM 4151 C C . GLU A 1 561 ? 9.879 11.474 -7.077 1.00 87.12 561 GLU A C 1
ATOM 4153 O O . GLU A 1 561 ? 9.261 11.617 -8.123 1.00 87.12 561 GLU A O 1
ATOM 4158 N N . ASP A 1 562 ? 11.038 12.078 -6.814 1.00 84.62 562 ASP A N 1
ATOM 4159 C CA . ASP A 1 562 ? 11.771 12.858 -7.805 1.00 84.62 562 ASP A CA 1
ATOM 4160 C C . ASP A 1 562 ? 12.309 11.909 -8.883 1.00 84.62 562 ASP A C 1
ATOM 4162 O O . ASP A 1 562 ? 13.296 11.197 -8.667 1.00 84.62 562 ASP A O 1
ATOM 4166 N N . ARG A 1 563 ? 11.598 11.841 -10.012 1.00 85.19 563 ARG A N 1
ATOM 4167 C CA . ARG A 1 563 ? 11.885 10.887 -11.092 1.00 85.19 563 ARG A CA 1
ATOM 4168 C C . ARG A 1 563 ? 12.819 11.473 -12.142 1.00 85.19 563 ARG A C 1
ATOM 4170 O O . ARG A 1 563 ? 13.467 10.718 -12.857 1.00 85.19 563 ARG A O 1
ATOM 4177 N N . ASN A 1 564 ? 12.921 12.790 -12.270 1.00 83.50 564 ASN A N 1
ATOM 4178 C CA . ASN A 1 564 ? 13.816 13.451 -13.230 1.00 83.50 564 ASN A CA 1
ATOM 4179 C C . ASN A 1 564 ? 15.025 14.130 -12.558 1.00 83.50 564 ASN A C 1
ATOM 4181 O O . ASN A 1 564 ? 15.852 14.729 -13.249 1.00 83.50 564 ASN A O 1
ATOM 4185 N N . ASN A 1 565 ? 15.158 13.987 -11.238 1.00 81.19 565 ASN A N 1
ATOM 4186 C CA . ASN A 1 565 ? 16.239 14.531 -10.427 1.00 81.19 565 ASN A CA 1
ATOM 4187 C C . ASN A 1 565 ? 16.318 16.071 -10.501 1.00 81.19 565 ASN A C 1
ATOM 4189 O O . ASN A 1 565 ? 17.415 16.647 -10.508 1.00 81.19 565 ASN A O 1
ATOM 4193 N N . ASP A 1 566 ? 15.166 16.742 -10.593 1.00 84.62 566 ASP A N 1
ATOM 4194 C CA . ASP A 1 566 ? 15.058 18.206 -10.590 1.00 84.62 566 ASP A CA 1
ATOM 4195 C C . ASP A 1 566 ? 14.635 18.792 -9.229 1.00 84.62 566 ASP A C 1
ATOM 4197 O O . ASP A 1 566 ? 14.631 20.015 -9.052 1.00 84.62 566 ASP A O 1
ATOM 4201 N N . ASN A 1 567 ? 14.391 17.926 -8.238 1.00 84.62 567 ASN A N 1
ATOM 4202 C CA . ASN A 1 567 ? 13.887 18.240 -6.902 1.00 84.62 567 ASN A CA 1
ATOM 4203 C C . ASN A 1 567 ? 12.554 18.996 -6.893 1.00 84.62 567 ASN A C 1
ATOM 4205 O O . ASN A 1 567 ? 12.265 19.707 -5.929 1.00 84.62 567 ASN A O 1
ATOM 4209 N N . ALA A 1 568 ? 11.722 18.877 -7.917 1.00 84.50 568 ALA A N 1
ATOM 4210 C CA . ALA A 1 568 ? 10.435 19.541 -7.995 1.00 84.50 568 ALA A CA 1
ATOM 4211 C C . ALA A 1 568 ? 9.325 18.558 -8.394 1.00 84.50 568 ALA A C 1
ATOM 4213 O O . ALA A 1 568 ? 9.562 17.421 -8.767 1.00 84.50 568 ALA A O 1
ATOM 4214 N N . VAL A 1 569 ? 8.073 18.985 -8.199 1.00 84.31 569 VAL A N 1
ATOM 4215 C CA . VAL A 1 569 ? 6.876 18.168 -8.476 1.00 84.31 569 VAL A CA 1
ATOM 4216 C C . VAL A 1 569 ? 6.295 18.565 -9.834 1.00 84.31 569 VAL A C 1
ATOM 4218 O O . VAL A 1 569 ? 5.134 18.972 -9.951 1.00 84.31 569 VAL A O 1
ATOM 4221 N N . ASN A 1 570 ? 7.141 18.602 -10.857 1.00 80.06 570 ASN A N 1
ATOM 4222 C CA . ASN A 1 570 ? 6.847 19.190 -12.164 1.00 80.06 570 ASN A CA 1
ATOM 4223 C C . ASN A 1 570 ? 7.342 18.328 -13.332 1.00 80.06 570 ASN A C 1
ATOM 4225 O O . ASN A 1 570 ? 7.529 18.872 -14.429 1.00 80.06 570 ASN A O 1
ATOM 4229 N N . LEU A 1 571 ? 7.468 17.008 -13.144 1.00 80.38 571 LEU A N 1
ATOM 4230 C CA . LEU A 1 571 ? 7.740 16.091 -14.249 1.00 80.38 571 LEU A CA 1
ATOM 4231 C C . LEU A 1 571 ? 6.804 16.370 -15.431 1.00 80.38 571 LEU A C 1
ATOM 4233 O O . LEU A 1 571 ? 5.576 16.450 -15.302 1.00 80.38 571 LEU A O 1
ATOM 4237 N N . THR A 1 572 ? 7.417 16.563 -16.600 1.00 66.31 572 THR A N 1
ATOM 4238 C CA . THR A 1 572 ? 6.721 16.961 -17.824 1.00 66.31 572 THR A CA 1
ATOM 4239 C C . THR A 1 572 ? 5.883 15.794 -18.341 1.00 66.31 572 THR A C 1
ATOM 4241 O O . THR A 1 572 ? 6.415 14.807 -18.838 1.00 66.31 572 THR A O 1
ATOM 4244 N N . GLY A 1 573 ? 4.560 15.920 -18.230 1.00 60.38 573 GLY A N 1
ATOM 4245 C CA . GLY A 1 573 ? 3.596 14.902 -18.644 1.00 60.38 573 GLY A CA 1
ATOM 4246 C C . GLY A 1 573 ? 2.363 14.942 -17.751 1.00 60.38 573 GLY A C 1
ATOM 4247 O O . GLY A 1 573 ? 2.315 14.265 -16.731 1.00 60.38 573 GLY A O 1
ATOM 4248 N N . SER A 1 574 ? 1.364 15.748 -18.118 1.00 68.00 574 SER A N 1
ATOM 4249 C CA . SER A 1 574 ? 0.079 15.778 -17.420 1.00 68.00 574 SER A CA 1
ATOM 4250 C C . SER A 1 574 ? -0.727 14.526 -17.764 1.00 68.00 574 SER A C 1
ATOM 4252 O O . SER A 1 574 ? -1.346 14.436 -18.825 1.00 68.00 574 SER A O 1
ATOM 4254 N N . GLN A 1 575 ? -0.711 13.541 -16.873 1.00 80.44 575 GLN A N 1
ATOM 4255 C CA . GLN A 1 575 ? -1.542 12.350 -16.978 1.00 80.44 575 GLN A CA 1
ATOM 4256 C C . GLN A 1 575 ? -2.996 12.726 -16.706 1.00 80.44 575 GLN A C 1
ATOM 4258 O O . GLN A 1 575 ? -3.287 13.431 -15.744 1.00 80.44 575 GLN A O 1
ATOM 4263 N N . ALA A 1 576 ? -3.920 12.283 -17.558 1.00 85.62 576 ALA A N 1
ATOM 4264 C CA . ALA A 1 576 ? -5.338 12.419 -17.253 1.00 85.62 576 ALA A CA 1
ATOM 4265 C C . ALA A 1 576 ? -5.668 11.521 -16.054 1.00 85.62 576 ALA A C 1
ATOM 4267 O O . ALA A 1 576 ? -5.419 10.317 -16.106 1.00 85.62 576 ALA A O 1
ATOM 4268 N N . CYS A 1 577 ? -6.239 12.112 -15.013 1.00 86.88 577 CYS A N 1
ATOM 4269 C CA . CYS A 1 577 ? -6.642 11.423 -13.794 1.00 86.88 577 CYS A CA 1
ATOM 4270 C C . CYS A 1 577 ? -8.124 11.701 -13.508 1.00 86.88 577 CYS A C 1
ATOM 4272 O O . CYS A 1 577 ? -8.710 12.643 -14.057 1.00 86.88 577 CYS A O 1
ATOM 4274 N N . THR A 1 578 ? -8.765 10.880 -12.677 1.00 88.38 578 THR A N 1
ATOM 4275 C CA . THR A 1 578 ? -10.152 11.113 -12.235 1.00 88.38 578 THR A CA 1
ATOM 4276 C C . THR A 1 578 ? -10.272 10.910 -10.737 1.00 88.38 578 THR A C 1
ATOM 4278 O O . THR A 1 578 ? -9.969 9.828 -10.250 1.00 88.38 578 THR A O 1
ATOM 4281 N N . TYR A 1 579 ? -10.804 11.915 -10.036 1.00 83.62 579 TYR A N 1
ATOM 4282 C CA . TYR A 1 579 ? -11.030 11.833 -8.594 1.00 83.62 579 TYR A CA 1
ATOM 4283 C C . TYR A 1 579 ? -11.913 10.624 -8.235 1.00 83.62 579 TYR A C 1
ATOM 4285 O O . TYR A 1 579 ? -13.012 10.503 -8.800 1.00 83.62 579 TYR A O 1
ATOM 4293 N N . PRO A 1 580 ? -11.510 9.780 -7.262 1.00 84.38 580 PRO A N 1
ATOM 4294 C CA . PRO A 1 580 ? -12.337 8.711 -6.735 1.00 84.38 580 PRO A CA 1
ATOM 4295 C C . PRO A 1 580 ? -13.718 9.213 -6.332 1.00 84.38 580 PRO A C 1
ATOM 4297 O O . PRO A 1 580 ? -13.882 10.302 -5.766 1.00 84.38 580 PRO A O 1
ATOM 4300 N N . ALA A 1 581 ? -14.736 8.393 -6.587 1.00 80.19 581 ALA A N 1
ATOM 4301 C CA . ALA A 1 581 ? -16.091 8.700 -6.161 1.00 80.19 581 ALA A CA 1
ATOM 4302 C C . ALA A 1 581 ? -16.133 8.896 -4.634 1.00 80.19 581 ALA A C 1
ATOM 4304 O O . ALA A 1 581 ? -15.760 8.010 -3.874 1.00 80.19 581 ALA A O 1
ATOM 4305 N N . GLY A 1 582 ? -16.601 10.064 -4.183 1.00 71.25 582 GLY A N 1
ATOM 4306 C CA . GLY A 1 582 ? -16.673 10.405 -2.757 1.00 71.25 582 GLY A CA 1
ATOM 4307 C C . GLY A 1 582 ? -15.444 11.125 -2.186 1.00 71.25 582 GLY A C 1
ATOM 4308 O O . GLY A 1 582 ? -15.529 11.574 -1.034 1.00 71.25 582 GLY A O 1
ATOM 4309 N N . SER A 1 583 ? -14.378 11.302 -2.985 1.00 78.69 583 SER A N 1
ATOM 4310 C CA . SER A 1 583 ? -13.171 12.056 -2.618 1.00 78.69 583 SER A CA 1
ATOM 4311 C C . SER A 1 583 ? -13.502 13.465 -2.122 1.00 78.69 583 SER A C 1
ATOM 4313 O O . SER A 1 583 ? -14.417 14.134 -2.614 1.00 78.69 583 SER A O 1
ATOM 4315 N N . LYS A 1 584 ? -12.754 13.925 -1.115 1.00 73.81 584 LYS A N 1
ATOM 4316 C CA . LYS A 1 584 ? -12.889 15.273 -0.541 1.00 73.81 584 LYS A CA 1
ATOM 4317 C C . LYS A 1 584 ? -11.988 16.315 -1.206 1.00 73.81 584 LYS A C 1
ATOM 4319 O O . LYS A 1 584 ? -12.094 17.486 -0.849 1.00 73.81 584 LYS A O 1
ATOM 4324 N N . LEU A 1 585 ? -11.149 15.901 -2.159 1.00 78.44 585 LEU A N 1
ATOM 4325 C CA . LEU A 1 585 ? -10.211 16.770 -2.880 1.00 78.44 585 LEU A CA 1
ATOM 4326 C C . LEU A 1 585 ? -10.818 17.395 -4.142 1.00 78.44 585 LEU A C 1
ATOM 4328 O O . LEU A 1 585 ? -10.401 18.474 -4.556 1.00 78.44 585 LEU A O 1
ATOM 4332 N N . GLY A 1 586 ? -11.820 16.751 -4.742 1.00 80.69 586 GLY A N 1
ATOM 4333 C CA . GLY A 1 586 ? -12.438 17.219 -5.977 1.00 80.69 586 GLY A CA 1
ATOM 4334 C C . GLY A 1 586 ? -13.447 16.230 -6.554 1.00 80.69 586 GLY A C 1
ATOM 4335 O O . GLY A 1 586 ? -13.764 15.206 -5.952 1.00 80.69 586 GLY A O 1
ATOM 4336 N N . SER A 1 587 ? -13.970 16.550 -7.738 1.00 81.94 587 SER A N 1
ATOM 4337 C CA . SER A 1 587 ? -14.856 15.671 -8.506 1.00 81.94 587 SER A CA 1
ATOM 4338 C C . SER A 1 587 ? -14.607 15.838 -10.003 1.00 81.94 587 SER A C 1
ATOM 4340 O O . SER A 1 587 ? -14.506 16.972 -10.470 1.00 81.94 587 SER A O 1
ATOM 4342 N N . GLY A 1 588 ? -14.589 14.737 -10.758 1.00 84.19 588 GLY A N 1
ATOM 4343 C CA . GLY A 1 588 ? -14.411 14.746 -12.216 1.00 84.19 588 GLY A CA 1
ATOM 4344 C C . GLY A 1 588 ? -12.972 14.472 -12.662 1.00 84.19 588 GLY A C 1
ATOM 4345 O O . GLY A 1 588 ? -12.180 13.923 -11.901 1.00 84.19 588 GLY A O 1
ATOM 4346 N N . ALA A 1 589 ? -12.659 14.821 -13.911 1.00 84.94 589 ALA A N 1
ATOM 4347 C CA . ALA A 1 589 ? -11.334 14.626 -14.497 1.00 84.94 589 ALA A CA 1
ATOM 4348 C C . ALA A 1 589 ? -10.397 15.807 -14.190 1.00 84.94 589 ALA A C 1
ATOM 4350 O O . ALA A 1 589 ? -10.833 16.960 -14.181 1.00 84.94 589 ALA A O 1
ATOM 4351 N N . SER A 1 590 ? -9.114 15.516 -13.985 1.00 85.94 590 SER A N 1
ATOM 4352 C CA . SER A 1 590 ? -8.041 16.499 -13.801 1.00 85.94 590 SER A CA 1
ATOM 4353 C C . SER A 1 590 ? -6.746 16.006 -14.460 1.00 85.94 590 SER A C 1
ATOM 4355 O O . SER A 1 590 ? -6.752 15.029 -15.214 1.00 85.94 590 SER A O 1
ATOM 4357 N N . THR A 1 591 ? -5.640 16.703 -14.208 1.00 84.88 591 THR A N 1
ATOM 4358 C CA . THR A 1 591 ? -4.300 16.311 -14.651 1.00 84.88 591 THR A CA 1
ATOM 4359 C C . THR A 1 591 ? -3.362 16.098 -13.471 1.00 84.88 591 THR A C 1
ATOM 4361 O O . THR A 1 591 ? -3.264 16.978 -12.612 1.00 84.88 591 THR A O 1
ATOM 4364 N N . SER A 1 592 ? -2.623 14.994 -13.477 1.00 88.12 592 SER A N 1
ATOM 4365 C CA . SER A 1 592 ? -1.598 14.650 -12.491 1.00 88.12 592 SER A CA 1
ATOM 4366 C C . SER A 1 592 ? -0.260 14.301 -13.147 1.00 88.12 592 SER A C 1
ATOM 4368 O O . SER A 1 592 ? -0.089 14.513 -14.348 1.00 88.12 592 SER A O 1
ATOM 4370 N N . ASN A 1 593 ? 0.724 13.853 -12.366 1.00 87.50 593 ASN A N 1
ATOM 4371 C CA . ASN A 1 593 ? 1.982 13.326 -12.888 1.00 87.50 593 ASN A CA 1
ATOM 4372 C C . ASN A 1 593 ? 2.467 12.137 -12.021 1.00 87.50 593 ASN A C 1
ATOM 4374 O O . ASN A 1 593 ? 2.073 12.049 -10.856 1.00 87.50 593 ASN A O 1
ATOM 4378 N N . PRO A 1 594 ? 3.342 11.264 -12.560 1.00 86.31 594 PRO A N 1
ATOM 4379 C CA . PRO A 1 594 ? 3.831 10.073 -11.855 1.00 86.31 594 PRO A CA 1
ATOM 4380 C C . PRO A 1 594 ? 4.640 10.318 -10.576 1.00 86.31 594 PRO A C 1
ATOM 4382 O O . PRO A 1 594 ? 4.970 9.359 -9.885 1.00 86.31 594 PRO A O 1
ATOM 4385 N N . GLU A 1 595 ? 5.059 11.550 -10.284 1.00 87.62 595 GLU A N 1
ATOM 4386 C CA . GLU A 1 595 ? 5.906 11.812 -9.114 1.00 87.62 595 GLU A CA 1
ATOM 4387 C C . GLU A 1 595 ? 5.111 11.740 -7.816 1.00 87.62 595 GLU A C 1
ATOM 4389 O O . GLU A 1 595 ? 5.671 11.427 -6.771 1.00 87.62 595 GLU A O 1
ATOM 4394 N N . TRP A 1 596 ? 3.811 12.029 -7.867 1.00 89.25 596 TRP A N 1
ATOM 4395 C CA . TRP A 1 596 ? 2.947 12.026 -6.686 1.00 89.25 596 TRP A CA 1
ATOM 4396 C C . TRP A 1 596 ? 1.659 11.215 -6.851 1.00 89.25 596 TRP A C 1
ATOM 4398 O O . TRP A 1 596 ? 1.020 10.951 -5.838 1.00 89.25 596 TRP A O 1
ATOM 4408 N N . ASP A 1 597 ? 1.275 10.856 -8.078 1.00 88.69 597 ASP A N 1
ATOM 4409 C CA . ASP A 1 597 ? 0.051 10.108 -8.397 1.00 88.69 597 ASP A CA 1
ATOM 4410 C C . ASP A 1 597 ? 0.352 9.110 -9.526 1.00 88.69 597 ASP A C 1
ATOM 4412 O O . ASP A 1 597 ? 0.264 9.425 -10.719 1.00 88.69 597 ASP A O 1
ATOM 4416 N N . ILE A 1 598 ? 0.798 7.912 -9.140 1.00 84.19 598 ILE A N 1
ATOM 4417 C CA . ILE A 1 598 ? 1.137 6.832 -10.075 1.00 84.19 598 ILE A CA 1
ATOM 4418 C C . ILE A 1 598 ? -0.129 6.130 -10.591 1.00 84.19 598 ILE A C 1
ATOM 4420 O O . ILE A 1 598 ? -0.154 5.668 -11.741 1.00 84.19 598 ILE A O 1
ATOM 4424 N N . ASP A 1 599 ? -1.168 6.011 -9.761 1.00 82.50 599 ASP A N 1
ATOM 4425 C CA . ASP A 1 599 ? -2.383 5.250 -10.073 1.00 82.50 599 ASP A CA 1
ATOM 4426 C C . ASP A 1 599 ? -3.450 6.042 -10.860 1.00 82.50 599 ASP A C 1
ATOM 4428 O O . ASP A 1 599 ? -4.364 5.441 -11.439 1.00 82.50 599 ASP A O 1
ATOM 4432 N N . LYS A 1 600 ? -3.237 7.354 -11.025 1.00 87.31 600 LYS A N 1
ATOM 4433 C CA . LYS A 1 600 ? -4.024 8.306 -11.823 1.00 87.31 600 LYS A CA 1
ATOM 4434 C C . LYS A 1 600 ? -5.402 8.585 -11.235 1.00 87.31 600 LYS A C 1
ATOM 4436 O O . LYS A 1 600 ? -6.365 8.819 -11.983 1.00 87.31 600 LYS A O 1
ATOM 4441 N N . ASP A 1 601 ? -5.510 8.608 -9.915 1.00 86.62 601 ASP A N 1
ATOM 4442 C CA . ASP A 1 601 ? -6.750 8.915 -9.207 1.00 86.62 601 ASP A CA 1
ATOM 4443 C C . ASP A 1 601 ? -6.853 10.400 -8.767 1.00 86.62 601 ASP A C 1
ATOM 4445 O O . ASP A 1 601 ? -7.846 10.839 -8.187 1.00 86.62 601 ASP A O 1
ATOM 4449 N N . CYS A 1 602 ? -5.881 11.246 -9.121 1.00 88.19 602 CYS A N 1
ATOM 4450 C CA . CYS A 1 602 ? -5.796 12.645 -8.685 1.00 88.19 602 CYS A CA 1
ATOM 4451 C C . CYS A 1 602 ? -5.664 12.826 -7.158 1.00 88.19 602 CYS A C 1
ATOM 4453 O O . CYS A 1 602 ? -5.916 13.929 -6.646 1.00 88.19 602 CYS A O 1
ATOM 4455 N N . VAL A 1 603 ? -5.293 11.780 -6.426 1.00 89.94 603 VAL A N 1
ATOM 4456 C CA . VAL A 1 603 ? -4.998 11.774 -4.997 1.00 89.94 603 VAL A CA 1
ATOM 4457 C C . VAL A 1 603 ? -3.512 11.442 -4.831 1.00 89.94 603 VAL A C 1
ATOM 4459 O O . VAL A 1 603 ? -2.992 10.571 -5.512 1.00 89.94 603 VAL A O 1
ATOM 4462 N N . PRO A 1 604 ? -2.770 12.151 -3.967 1.00 92.62 604 PRO A N 1
ATOM 4463 C CA . PRO A 1 604 ? -1.379 11.787 -3.731 1.00 92.62 604 PRO A CA 1
ATOM 4464 C C . PRO A 1 604 ? -1.236 10.398 -3.116 1.00 92.62 604 PRO A C 1
ATOM 4466 O O . PRO A 1 604 ? -1.878 10.117 -2.108 1.00 92.62 604 PRO A O 1
ATOM 4469 N N . ASP A 1 605 ? -0.311 9.590 -3.636 1.00 91.31 605 ASP A N 1
ATOM 4470 C CA . ASP A 1 605 ? -0.053 8.210 -3.183 1.00 91.31 605 ASP A CA 1
ATOM 4471 C C . ASP A 1 605 ? 0.341 8.124 -1.691 1.00 91.31 605 ASP A C 1
ATOM 4473 O O . ASP A 1 605 ? 0.250 7.075 -1.049 1.00 91.31 605 ASP A O 1
ATOM 4477 N N . THR A 1 606 ? 0.822 9.233 -1.118 1.00 94.88 606 THR A N 1
ATOM 4478 C CA . THR A 1 606 ? 1.197 9.349 0.300 1.00 94.88 606 THR A CA 1
ATOM 4479 C C . THR A 1 606 ? 0.105 9.981 1.175 1.00 94.88 606 THR A C 1
ATOM 4481 O O . THR A 1 606 ? 0.322 10.211 2.370 1.00 94.88 606 THR A O 1
ATOM 4484 N N . TYR A 1 607 ? -1.077 10.248 0.614 1.00 95.25 607 TYR A N 1
ATOM 4485 C CA . TYR A 1 607 ? -2.239 10.792 1.309 1.00 95.25 607 TYR A CA 1
ATOM 4486 C C . TYR A 1 607 ? -3.350 9.748 1.462 1.00 95.25 607 TYR A C 1
ATOM 4488 O O . TYR A 1 607 ? -3.762 9.093 0.512 1.00 95.25 607 TYR A O 1
ATOM 4496 N N . PHE A 1 608 ? -3.887 9.649 2.676 1.00 93.81 608 PHE A N 1
ATOM 4497 C CA . PHE A 1 608 ? -4.895 8.664 3.052 1.00 93.81 608 PHE A CA 1
ATOM 4498 C C . PHE A 1 608 ? -6.088 9.374 3.696 1.00 93.81 608 PHE A C 1
ATOM 4500 O O . PHE A 1 608 ? -5.957 10.047 4.724 1.00 93.81 608 PHE A O 1
ATOM 4507 N N . ASP A 1 609 ? -7.274 9.245 3.103 1.00 89.75 609 ASP A N 1
ATOM 4508 C CA . ASP A 1 609 ? -8.466 9.944 3.588 1.00 89.75 609 ASP A CA 1
ATOM 4509 C C . ASP A 1 609 ? -9.297 9.073 4.537 1.00 89.75 609 ASP A C 1
ATOM 4511 O O . ASP A 1 609 ? -10.050 8.202 4.105 1.00 89.75 609 ASP A O 1
ATOM 4515 N N . ALA A 1 610 ? -9.220 9.347 5.842 1.00 88.69 610 ALA A N 1
ATOM 4516 C CA . ALA A 1 610 ? -10.146 8.803 6.834 1.00 88.69 610 ALA A CA 1
ATOM 4517 C C . ALA A 1 610 ? -11.275 9.810 7.100 1.00 88.69 610 ALA A C 1
ATOM 4519 O O . ALA A 1 610 ? -11.404 10.403 8.178 1.00 88.69 610 ALA A O 1
ATOM 4520 N N . SER A 1 611 ? -12.111 10.006 6.078 1.00 78.56 611 SER A N 1
ATOM 4521 C CA . SER A 1 611 ? -13.284 10.884 6.143 1.00 78.56 611 SER A CA 1
ATOM 4522 C C . SER A 1 611 ? -14.255 10.501 7.270 1.00 78.56 611 SER A C 1
ATOM 4524 O O . SER A 1 611 ? -14.966 11.367 7.787 1.00 78.56 611 SER A O 1
ATOM 4526 N N . GLU A 1 612 ? -14.270 9.228 7.673 1.00 79.00 612 GLU A N 1
ATOM 4527 C CA . GLU A 1 612 ? -15.096 8.693 8.751 1.00 79.00 612 GLU A CA 1
ATOM 4528 C C . GLU A 1 612 ? -14.253 7.941 9.785 1.00 79.00 612 GLU A C 1
ATOM 4530 O O . GLU A 1 612 ? -13.222 7.350 9.471 1.00 79.00 612 GLU A O 1
ATOM 4535 N N . GLY A 1 613 ? -14.707 7.930 11.042 1.00 76.31 613 GLY A N 1
ATOM 4536 C CA . GLY A 1 613 ? -13.941 7.331 12.135 1.00 76.31 613 GLY A CA 1
ATOM 4537 C C . GLY A 1 613 ? -13.686 5.827 11.995 1.00 76.31 613 GLY A C 1
ATOM 4538 O O . GLY A 1 613 ? -12.663 5.347 12.471 1.00 76.31 613 GLY A O 1
ATOM 4539 N N . GLY A 1 614 ? -14.583 5.095 11.323 1.00 77.88 614 GLY A N 1
ATOM 4540 C CA . GLY A 1 614 ? -14.428 3.655 11.084 1.00 77.88 614 GLY A CA 1
ATOM 4541 C C . GLY A 1 614 ? -13.334 3.308 10.076 1.00 77.88 614 GLY A C 1
ATOM 4542 O O . GLY A 1 614 ? -12.749 2.233 10.171 1.00 77.88 614 GLY A O 1
ATOM 4543 N N . ASP A 1 615 ? -13.006 4.232 9.174 1.00 84.81 615 ASP A N 1
ATOM 4544 C CA . ASP A 1 615 ? -11.991 4.010 8.143 1.00 84.81 615 ASP A CA 1
ATOM 4545 C C . ASP A 1 615 ? -10.577 4.295 8.666 1.00 84.81 615 ASP A C 1
ATOM 4547 O O . ASP A 1 615 ? -9.595 3.873 8.060 1.00 84.81 615 ASP A O 1
ATOM 4551 N N . LEU A 1 616 ? -10.448 4.982 9.809 1.00 87.19 616 LEU A N 1
ATOM 4552 C CA . LEU A 1 616 ? -9.169 5.486 10.312 1.00 87.19 616 LEU A CA 1
ATOM 4553 C C . LEU A 1 616 ? -8.132 4.380 10.556 1.00 87.19 616 LEU A C 1
ATOM 4555 O O . LEU A 1 616 ? -6.984 4.536 10.148 1.00 87.19 616 LEU A O 1
ATOM 4559 N N . GLU A 1 617 ? -8.512 3.257 11.175 1.00 84.75 617 GLU A N 1
ATOM 4560 C CA . GLU A 1 617 ? -7.589 2.124 11.380 1.00 84.75 617 GLU A CA 1
ATOM 4561 C C . GLU A 1 617 ? -7.135 1.529 10.038 1.00 84.75 617 GLU A C 1
ATOM 4563 O O . GLU A 1 617 ? -5.948 1.267 9.845 1.00 84.75 617 GLU A O 1
ATOM 4568 N N . GLY A 1 618 ? -8.060 1.371 9.085 1.00 84.94 618 GLY A N 1
ATOM 4569 C CA . GLY A 1 618 ? -7.760 0.869 7.743 1.00 84.94 618 GLY A CA 1
ATOM 4570 C C . GLY A 1 618 ? -6.813 1.789 6.971 1.00 84.94 618 GLY A C 1
ATOM 4571 O O . GLY A 1 618 ? -5.837 1.315 6.398 1.00 84.94 618 GLY A O 1
ATOM 4572 N N . GLN A 1 619 ? -7.049 3.101 7.021 1.00 90.62 619 GLN A N 1
ATOM 4573 C CA . GLN A 1 619 ? -6.233 4.106 6.336 1.00 90.62 619 GLN A CA 1
ATOM 4574 C C . GLN A 1 619 ? -4.837 4.253 6.951 1.00 90.62 619 GLN A C 1
ATOM 4576 O O . GLN A 1 619 ? -3.860 4.381 6.220 1.00 90.62 619 GLN A O 1
ATOM 4581 N N . ILE A 1 620 ? -4.699 4.164 8.280 1.00 90.00 620 ILE A N 1
ATOM 4582 C CA . ILE A 1 620 ? -3.371 4.158 8.912 1.00 90.00 620 ILE A CA 1
ATOM 4583 C C . ILE A 1 620 ? -2.602 2.879 8.542 1.00 90.00 620 ILE A C 1
ATOM 4585 O O . ILE A 1 620 ? -1.417 2.953 8.223 1.00 90.00 620 ILE A O 1
ATOM 4589 N N . ASN A 1 621 ? -3.261 1.715 8.530 1.00 86.56 621 ASN A N 1
ATOM 4590 C CA . ASN A 1 621 ? -2.633 0.469 8.079 1.00 86.56 621 ASN A CA 1
ATOM 4591 C C . ASN A 1 621 ? -2.228 0.531 6.598 1.00 86.56 621 ASN A C 1
ATOM 4593 O O . ASN A 1 621 ? -1.145 0.066 6.251 1.00 86.56 621 ASN A O 1
ATOM 4597 N N . ALA A 1 622 ? -3.055 1.139 5.742 1.00 86.88 622 ALA A N 1
ATOM 4598 C CA . ALA A 1 622 ? -2.730 1.379 4.338 1.00 86.88 622 ALA A CA 1
ATOM 4599 C C . ALA A 1 622 ? -1.527 2.328 4.181 1.00 86.88 622 ALA A C 1
ATOM 4601 O O . ALA A 1 622 ? -0.635 2.053 3.381 1.00 86.88 622 ALA A O 1
ATOM 4602 N N . ALA A 1 623 ? -1.438 3.380 5.001 1.00 91.12 623 ALA A N 1
ATOM 4603 C CA . ALA A 1 623 ? -0.292 4.286 5.014 1.00 91.12 623 ALA A CA 1
ATOM 4604 C C . ALA A 1 623 ? 1.004 3.578 5.437 1.00 91.12 623 ALA A C 1
ATOM 4606 O O . ALA A 1 623 ? 2.033 3.711 4.777 1.00 91.12 623 ALA A O 1
ATOM 4607 N N . ILE A 1 624 ? 0.957 2.772 6.503 1.00 87.81 624 ILE A N 1
ATOM 4608 C CA . ILE A 1 624 ? 2.107 1.975 6.959 1.00 87.81 624 ILE A CA 1
ATOM 4609 C C . ILE A 1 624 ? 2.527 0.970 5.883 1.00 87.81 624 ILE A C 1
ATOM 4611 O O . ILE A 1 624 ? 3.713 0.850 5.586 1.00 87.81 624 ILE A O 1
ATOM 4615 N N . ALA A 1 625 ? 1.566 0.285 5.264 1.00 83.25 625 ALA A N 1
ATOM 4616 C CA . ALA A 1 625 ? 1.812 -0.625 4.154 1.00 83.25 625 ALA A CA 1
ATOM 4617 C C . ALA A 1 625 ? 2.520 0.064 2.978 1.00 83.25 625 ALA A C 1
ATOM 4619 O O . ALA A 1 625 ? 3.508 -0.454 2.455 1.00 83.25 625 ALA A O 1
ATOM 4620 N N . ALA A 1 626 ? 2.052 1.252 2.590 1.00 84.56 626 ALA A N 1
ATOM 4621 C CA . ALA A 1 626 ? 2.668 2.045 1.532 1.00 84.56 626 ALA A CA 1
ATOM 4622 C C . ALA A 1 626 ? 4.112 2.447 1.884 1.00 84.56 626 ALA A C 1
ATOM 4624 O O . ALA A 1 626 ? 5.006 2.327 1.043 1.00 84.56 626 ALA A O 1
ATOM 4625 N N . ILE A 1 627 ? 4.368 2.843 3.137 1.00 86.50 627 ILE A N 1
ATOM 4626 C CA . ILE A 1 627 ? 5.719 3.146 3.633 1.00 86.50 627 ILE A CA 1
ATOM 4627 C C . ILE A 1 627 ? 6.626 1.908 3.561 1.00 86.50 627 ILE A C 1
ATOM 4629 O O . ILE A 1 627 ? 7.738 1.988 3.037 1.00 86.50 627 ILE A O 1
ATOM 4633 N N . LEU A 1 628 ? 6.163 0.754 4.049 1.00 80.81 628 LEU A N 1
ATOM 4634 C CA . LEU A 1 628 ? 6.931 -0.497 4.030 1.00 80.81 628 LEU A CA 1
ATOM 4635 C C . LEU A 1 628 ? 7.250 -0.947 2.599 1.00 80.81 628 LEU A C 1
ATOM 4637 O O . LEU A 1 628 ? 8.384 -1.328 2.301 1.00 80.81 628 LEU A O 1
ATOM 4641 N N . LYS A 1 629 ? 6.282 -0.828 1.684 1.00 75.19 629 LYS A N 1
ATOM 4642 C CA . LYS A 1 629 ? 6.476 -1.111 0.257 1.00 75.19 629 LYS A CA 1
ATOM 4643 C C . LYS A 1 629 ? 7.549 -0.210 -0.359 1.00 75.19 629 LYS A C 1
ATOM 4645 O O . LYS A 1 629 ? 8.421 -0.711 -1.069 1.00 75.19 629 LYS A O 1
ATOM 4650 N N . LYS A 1 630 ? 7.541 1.088 -0.039 1.00 77.69 630 LYS A N 1
ATOM 4651 C CA . LYS A 1 630 ? 8.544 2.067 -0.501 1.00 77.69 630 LYS A CA 1
ATOM 4652 C C . LYS A 1 630 ? 9.929 1.856 0.122 1.00 77.69 630 LYS A C 1
ATOM 4654 O O . LYS A 1 630 ? 10.955 2.104 -0.518 1.00 77.69 630 LYS A O 1
ATOM 4659 N N . ALA A 1 631 ? 9.979 1.372 1.362 1.00 75.38 631 ALA A N 1
ATOM 4660 C CA . ALA A 1 631 ? 11.219 0.977 2.021 1.00 75.38 631 ALA A CA 1
ATOM 4661 C C . ALA A 1 631 ? 11.864 -0.245 1.343 1.00 75.38 631 ALA A C 1
ATOM 4663 O O . ALA A 1 631 ? 13.072 -0.246 1.116 1.00 75.38 631 ALA A O 1
ATOM 4664 N N . ALA A 1 632 ? 11.061 -1.242 0.957 1.00 63.16 632 ALA A N 1
ATOM 4665 C CA . ALA A 1 632 ? 11.548 -2.474 0.335 1.00 63.16 632 ALA A CA 1
ATOM 4666 C C . ALA A 1 632 ? 11.924 -2.340 -1.148 1.00 63.16 632 ALA A C 1
ATOM 4668 O O . ALA A 1 632 ? 12.840 -3.027 -1.600 1.00 63.16 632 ALA A O 1
ATOM 4669 N N . SER A 1 633 ? 11.256 -1.456 -1.903 1.00 53.25 633 SER A N 1
ATOM 4670 C CA . SER A 1 633 ? 11.377 -1.347 -3.371 1.00 53.25 633 SER A CA 1
ATOM 4671 C C . SER A 1 633 ? 12.775 -0.991 -3.906 1.00 53.25 633 SER A C 1
ATOM 4673 O O . SER A 1 633 ? 13.004 -1.112 -5.109 1.00 53.25 633 SER A O 1
ATOM 4675 N N . GLY A 1 634 ? 13.707 -0.590 -3.033 1.00 47.81 634 GLY A N 1
ATOM 4676 C CA . GLY A 1 634 ? 15.089 -0.232 -3.382 1.00 47.81 634 GLY A CA 1
ATOM 4677 C C . GLY A 1 634 ? 16.159 -1.269 -3.021 1.00 47.81 634 GLY A C 1
ATOM 4678 O O . GLY A 1 634 ? 17.253 -1.274 -3.582 1.00 47.81 634 GLY A O 1
ATOM 4679 N N . THR A 1 635 ? 15.861 -2.196 -2.108 1.00 47.12 635 THR A N 1
ATOM 4680 C CA . THR A 1 635 ? 16.909 -3.023 -1.495 1.00 47.12 635 THR A CA 1
ATOM 4681 C C . THR A 1 635 ? 17.258 -4.254 -2.338 1.00 47.12 635 THR A C 1
ATOM 4683 O O . THR A 1 635 ? 16.597 -5.289 -2.294 1.00 47.12 635 THR A O 1
ATOM 4686 N N . SER A 1 636 ? 18.367 -4.150 -3.074 1.00 48.94 636 SER A N 1
ATOM 4687 C CA . SER A 1 636 ? 19.163 -5.252 -3.641 1.00 48.94 636 SER A CA 1
ATOM 4688 C C . SER A 1 636 ? 18.489 -6.146 -4.697 1.00 48.94 636 SER A C 1
ATOM 4690 O O . SER A 1 636 ? 18.010 -7.241 -4.415 1.00 48.94 636 SER A O 1
ATOM 4692 N N . ILE A 1 637 ? 18.580 -5.738 -5.965 1.00 49.38 637 ILE A N 1
ATOM 4693 C CA . ILE A 1 637 ? 18.584 -6.692 -7.086 1.00 49.38 637 ILE A CA 1
ATOM 4694 C C . ILE A 1 637 ? 19.946 -7.392 -7.071 1.00 49.38 637 ILE A C 1
ATOM 4696 O O . ILE A 1 637 ? 20.971 -6.733 -7.240 1.00 49.38 637 ILE A O 1
ATOM 4700 N N . SER A 1 638 ? 19.985 -8.705 -6.820 1.00 50.75 638 SER A N 1
ATOM 4701 C CA . SER A 1 638 ? 21.269 -9.360 -6.523 1.00 50.75 638 SER A CA 1
ATOM 4702 C C . SER A 1 638 ? 22.049 -9.860 -7.743 1.00 50.75 638 SER A C 1
ATOM 4704 O O . SER A 1 638 ? 23.256 -10.011 -7.601 1.00 50.75 638 SER A O 1
ATOM 4706 N N . VAL A 1 639 ? 21.452 -10.106 -8.917 1.00 52.03 639 VAL A N 1
ATOM 4707 C CA . VAL A 1 639 ? 22.182 -10.475 -10.152 1.00 52.03 639 VAL A CA 1
ATOM 4708 C C . VAL A 1 639 ? 21.292 -10.174 -11.363 1.00 52.03 639 VAL A C 1
ATOM 4710 O O . VAL A 1 639 ? 20.185 -10.693 -11.444 1.00 52.03 639 VAL A O 1
ATOM 4713 N N . LEU A 1 640 ? 21.762 -9.364 -12.319 1.00 54.06 640 LEU A N 1
ATOM 4714 C CA . LEU A 1 640 ? 21.136 -9.256 -13.642 1.00 54.06 640 LEU A CA 1
ATOM 4715 C C . LEU A 1 640 ? 21.741 -10.334 -14.540 1.00 54.06 640 LEU A C 1
ATOM 4717 O O . LEU A 1 640 ? 22.830 -10.156 -15.087 1.00 54.06 640 LEU A O 1
ATOM 4721 N N . ALA A 1 641 ? 21.061 -11.469 -14.672 1.00 55.44 641 ALA A N 1
ATOM 4722 C CA . ALA A 1 641 ? 21.511 -12.528 -15.563 1.00 55.44 641 ALA A CA 1
ATOM 4723 C C . ALA A 1 641 ? 20.905 -12.306 -16.949 1.00 55.44 641 ALA A C 1
ATOM 4725 O O . ALA A 1 641 ? 19.688 -12.414 -17.106 1.00 55.44 641 ALA A O 1
ATOM 4726 N N . SER A 1 642 ? 21.742 -11.982 -17.939 1.00 57.41 642 SER A N 1
ATOM 4727 C CA . SER A 1 642 ? 21.283 -11.676 -19.290 1.00 57.41 642 SER A CA 1
ATOM 4728 C C . SER A 1 642 ? 21.760 -12.681 -20.338 1.00 57.41 642 SER A C 1
ATOM 4730 O O . SER A 1 642 ? 22.888 -13.181 -20.298 1.00 57.41 642 SER A O 1
ATOM 4732 N N . SER A 1 643 ? 20.892 -12.997 -21.297 1.00 57.31 643 SER A N 1
ATOM 4733 C CA . SER A 1 643 ? 21.263 -13.747 -22.495 1.00 57.31 643 SER A CA 1
ATOM 4734 C C . SER A 1 643 ? 20.733 -13.066 -23.746 1.00 57.31 643 SER A C 1
ATOM 4736 O O . SER A 1 643 ? 19.621 -12.541 -23.770 1.00 57.31 643 SER A O 1
ATOM 4738 N N . SER A 1 644 ? 21.555 -13.056 -24.792 1.00 60.81 644 SER A N 1
ATOM 4739 C CA . SER A 1 644 ? 21.181 -12.533 -26.100 1.00 60.81 644 SER A CA 1
ATOM 4740 C C . SER A 1 644 ? 20.960 -13.681 -27.080 1.00 60.81 644 SER A C 1
ATOM 4742 O O . SER A 1 644 ? 21.684 -14.681 -27.095 1.00 60.81 644 SER A O 1
ATOM 4744 N N . THR A 1 645 ? 19.950 -13.541 -27.930 1.00 56.97 645 THR A N 1
ATOM 4745 C CA . THR A 1 645 ? 19.664 -14.474 -29.032 1.00 56.97 645 THR A CA 1
ATOM 4746 C C . THR A 1 645 ? 20.560 -14.245 -30.248 1.00 56.97 645 THR A C 1
ATOM 4748 O O . THR A 1 645 ? 20.553 -15.063 -31.172 1.00 56.97 645 THR A O 1
ATOM 4751 N N . GLY A 1 646 ? 21.354 -13.170 -30.244 1.00 51.03 646 GLY A N 1
ATOM 4752 C CA . GLY A 1 646 ? 22.137 -12.691 -31.385 1.00 51.03 646 GLY A CA 1
ATOM 4753 C C . GLY A 1 646 ? 21.338 -11.818 -32.360 1.00 51.03 646 GLY A C 1
ATOM 4754 O O . GLY A 1 646 ? 21.954 -11.111 -33.148 1.00 51.03 646 GLY A O 1
ATOM 4755 N N . GLU A 1 647 ? 20.002 -11.809 -32.280 1.00 56.97 647 GLU A N 1
ATOM 4756 C CA . GLU A 1 647 ? 19.121 -10.942 -33.071 1.00 56.97 647 GLU A CA 1
ATOM 4757 C C . GLU A 1 647 ? 17.960 -10.431 -32.194 1.00 56.97 647 GLU A C 1
ATOM 4759 O O . GLU A 1 647 ? 17.163 -11.219 -31.682 1.00 56.97 647 GLU A O 1
ATOM 4764 N N . GLY A 1 648 ? 17.889 -9.109 -32.006 1.00 69.44 648 GLY A N 1
ATOM 4765 C CA . GLY A 1 648 ? 16.677 -8.376 -31.621 1.00 69.44 648 GLY A CA 1
ATOM 4766 C C . GLY A 1 648 ? 16.315 -8.245 -30.141 1.00 69.44 648 GLY A C 1
ATOM 4767 O O . GLY A 1 648 ? 15.633 -7.282 -29.806 1.00 69.44 648 GLY A O 1
ATOM 4768 N N . ALA A 1 649 ? 16.730 -9.154 -29.247 1.00 83.12 649 ALA A N 1
ATOM 4769 C CA . ALA A 1 649 ? 16.324 -9.088 -27.835 1.00 83.12 649 ALA A CA 1
ATOM 4770 C C . ALA A 1 649 ? 17.354 -9.621 -26.823 1.00 83.12 649 ALA A C 1
ATOM 4772 O O . ALA A 1 649 ? 18.197 -10.475 -27.127 1.00 83.12 649 ALA A O 1
ATOM 4773 N N . LEU A 1 650 ? 17.233 -9.117 -25.593 1.00 86.81 650 LEU A N 1
ATOM 4774 C CA . LEU A 1 650 ? 17.963 -9.514 -24.395 1.00 86.81 650 LEU A CA 1
ATOM 4775 C C . LEU A 1 650 ? 16.963 -10.030 -23.360 1.00 86.81 650 LEU A C 1
ATOM 4777 O O . LEU A 1 650 ? 16.006 -9.339 -23.025 1.00 86.81 650 LEU A O 1
ATOM 4781 N N . PHE A 1 651 ? 17.205 -11.212 -22.805 1.00 86.81 651 PHE A N 1
ATOM 4782 C CA . PHE A 1 651 ? 16.380 -11.754 -21.727 1.00 86.81 651 PHE A CA 1
ATOM 4783 C C . PHE A 1 651 ? 17.100 -11.596 -20.406 1.00 86.81 651 PHE A C 1
ATOM 4785 O O . PHE A 1 651 ? 18.259 -11.987 -20.302 1.00 86.81 651 PHE A O 1
ATOM 4792 N N . GLN A 1 652 ? 16.419 -11.033 -19.417 1.00 86.06 652 GLN A N 1
ATOM 4793 C CA . GLN A 1 652 ? 16.976 -10.686 -18.120 1.00 86.06 652 GLN A CA 1
ATOM 4794 C C . GLN A 1 652 ? 16.171 -11.359 -17.012 1.00 86.06 652 GLN A C 1
ATOM 4796 O O . GLN A 1 652 ? 14.945 -11.269 -16.999 1.00 86.06 652 GLN A O 1
ATOM 4801 N N . ALA A 1 653 ? 16.864 -12.004 -16.076 1.00 86.50 653 ALA A N 1
ATOM 4802 C CA . ALA A 1 653 ? 16.276 -12.473 -14.826 1.00 86.50 653 ALA A CA 1
ATOM 4803 C C . ALA A 1 653 ? 16.784 -11.650 -13.639 1.00 86.50 653 ALA A C 1
ATOM 4805 O O . ALA A 1 653 ? 17.941 -11.219 -13.633 1.00 86.50 653 ALA A O 1
ATOM 4806 N N . PHE A 1 654 ? 15.904 -11.427 -12.665 1.00 83.50 654 PHE A N 1
ATOM 4807 C CA . PHE A 1 654 ? 16.187 -10.730 -11.413 1.00 83.50 654 PHE A CA 1
ATOM 4808 C C . PHE A 1 654 ? 15.180 -11.151 -10.334 1.00 83.50 654 PHE A C 1
ATOM 4810 O O . PHE A 1 654 ? 14.204 -11.853 -10.605 1.00 83.50 654 PHE A O 1
ATOM 4817 N N . PHE A 1 655 ? 15.408 -10.735 -9.090 1.00 83.06 655 PHE A N 1
ATOM 4818 C CA . PHE A 1 655 ? 14.513 -11.043 -7.979 1.00 83.06 655 PHE A CA 1
ATOM 4819 C C . PHE A 1 655 ? 14.507 -9.934 -6.929 1.00 83.06 655 PHE A C 1
ATOM 4821 O O . PHE A 1 655 ? 15.463 -9.161 -6.833 1.00 83.06 655 PHE A O 1
ATOM 4828 N N . TYR A 1 656 ? 13.444 -9.905 -6.123 1.00 79.00 656 TYR A N 1
ATOM 4829 C CA . TYR A 1 656 ? 13.374 -9.100 -4.905 1.00 79.00 656 TYR A CA 1
ATOM 4830 C C . TYR A 1 656 ? 13.387 -10.014 -3.674 1.00 79.00 656 TYR A C 1
ATOM 4832 O O . TYR A 1 656 ? 12.524 -10.895 -3.564 1.00 79.00 656 TYR A O 1
ATOM 4840 N N . PRO A 1 657 ? 14.319 -9.808 -2.724 1.00 75.62 657 PRO A N 1
ATOM 4841 C CA . PRO A 1 657 ? 14.368 -10.588 -1.486 1.00 75.62 657 PRO A CA 1
ATOM 4842 C C . PRO A 1 657 ? 13.116 -10.403 -0.627 1.00 75.62 657 PRO A C 1
ATOM 4844 O O . PRO A 1 657 ? 12.665 -11.347 0.020 1.00 75.62 657 PRO A O 1
ATOM 4847 N N . SER A 1 658 ? 12.549 -9.195 -0.643 1.00 74.75 658 SER A N 1
ATOM 4848 C CA . SER A 1 658 ? 11.354 -8.817 0.104 1.00 74.75 658 SER A CA 1
ATOM 4849 C C . SER A 1 658 ? 10.521 -7.809 -0.693 1.00 74.75 658 SER A C 1
ATOM 4851 O O . SER A 1 658 ? 11.046 -6.959 -1.410 1.00 74.75 658 SER A O 1
ATOM 4853 N N . THR A 1 659 ? 9.204 -7.941 -0.627 1.00 73.69 659 THR A N 1
ATOM 4854 C CA . THR A 1 659 ? 8.197 -7.061 -1.224 1.00 73.69 659 THR A CA 1
ATOM 4855 C C . THR A 1 659 ? 7.021 -7.007 -0.265 1.00 73.69 659 THR A C 1
ATOM 4857 O O . THR A 1 659 ? 6.567 -8.049 0.182 1.00 73.69 659 THR A O 1
ATOM 4860 N N . PHE A 1 660 ? 6.506 -5.822 0.049 1.00 70.81 660 PHE A N 1
ATOM 4861 C CA . PHE A 1 660 ? 5.347 -5.704 0.936 1.00 70.81 660 PHE A CA 1
ATOM 4862 C C . PHE A 1 660 ? 4.048 -5.548 0.149 1.00 70.81 660 PHE A C 1
ATOM 4864 O O . PHE A 1 660 ? 3.981 -4.772 -0.806 1.00 70.81 660 PHE A O 1
ATOM 4871 N N . GLU A 1 661 ? 3.024 -6.269 0.595 1.00 73.19 661 GLU A N 1
ATOM 4872 C CA . GLU A 1 661 ? 1.655 -6.232 0.083 1.00 73.19 661 GLU A CA 1
ATOM 4873 C C . GLU A 1 661 ? 0.717 -6.012 1.265 1.00 73.19 661 GLU A C 1
ATOM 4875 O O . GLU A 1 661 ? 0.517 -6.884 2.112 1.00 73.19 661 GLU A O 1
ATOM 4880 N N . GLY A 1 662 ? 0.217 -4.783 1.399 1.00 71.00 662 GLY A N 1
ATOM 4881 C CA . GLY A 1 662 ? -0.339 -4.357 2.677 1.00 71.00 662 GLY A CA 1
ATOM 4882 C C . GLY A 1 662 ? 0.747 -4.397 3.763 1.00 71.00 662 GLY A C 1
ATOM 4883 O O . GLY A 1 662 ? 1.856 -3.894 3.584 1.00 71.00 662 GLY A O 1
ATOM 4884 N N . THR A 1 663 ? 0.433 -5.023 4.892 1.00 64.19 663 THR A N 1
ATOM 4885 C CA . THR A 1 663 ? 1.385 -5.277 5.984 1.00 64.19 663 THR A CA 1
ATOM 4886 C C . THR A 1 663 ? 2.080 -6.639 5.871 1.00 64.19 663 THR A C 1
ATOM 4888 O O . THR A 1 663 ? 2.956 -6.942 6.685 1.00 64.19 663 THR A O 1
ATOM 4891 N N . SER A 1 664 ? 1.716 -7.459 4.878 1.00 69.00 664 SER A N 1
ATOM 4892 C CA . SER A 1 664 ? 2.327 -8.767 4.638 1.00 69.00 664 SER A CA 1
ATOM 4893 C C . SER A 1 664 ? 3.655 -8.618 3.905 1.00 69.00 664 SER A C 1
ATOM 4895 O O . SER A 1 664 ? 3.753 -7.935 2.886 1.00 69.00 664 SER A O 1
ATOM 4897 N N . GLU A 1 665 ? 4.685 -9.288 4.417 1.00 78.12 665 GLU A N 1
ATOM 4898 C CA . GLU A 1 665 ? 5.986 -9.379 3.762 1.00 78.12 665 GLU A CA 1
ATOM 4899 C C . GLU A 1 665 ? 6.024 -10.604 2.842 1.00 78.12 665 GLU A C 1
ATOM 4901 O O . GLU A 1 665 ? 6.017 -11.749 3.298 1.00 78.12 665 GLU A O 1
ATOM 4906 N N . ILE A 1 666 ? 6.123 -10.358 1.543 1.00 83.94 666 ILE A N 1
ATOM 4907 C CA . ILE A 1 666 ? 6.283 -11.370 0.509 1.00 83.94 666 ILE A CA 1
ATOM 4908 C C . ILE A 1 666 ? 7.759 -11.481 0.148 1.00 83.94 666 ILE A C 1
ATOM 4910 O O . ILE A 1 666 ? 8.355 -10.579 -0.440 1.00 83.94 666 ILE A O 1
ATOM 4914 N N . LYS A 1 667 ? 8.373 -12.607 0.497 1.00 83.19 667 LYS A N 1
ATOM 4915 C CA . LYS A 1 667 ? 9.805 -12.829 0.255 1.00 83.19 667 LYS A CA 1
ATOM 4916 C C . LYS A 1 667 ? 10.059 -13.411 -1.136 1.00 83.19 667 LYS A C 1
ATOM 4918 O O . LYS A 1 667 ? 9.150 -13.995 -1.721 1.00 83.19 667 LYS A O 1
ATOM 4923 N N . TRP A 1 668 ? 11.293 -13.303 -1.623 1.00 83.00 668 TRP A N 1
ATOM 4924 C CA . TRP A 1 668 ? 11.858 -14.045 -2.763 1.00 83.00 668 TRP A CA 1
ATOM 4925 C C . TRP A 1 668 ? 10.954 -14.150 -4.001 1.00 83.00 668 TRP A C 1
ATOM 4927 O O . TRP A 1 668 ? 10.604 -15.247 -4.438 1.00 83.00 668 TRP A O 1
ATOM 4937 N N . THR A 1 669 ? 10.555 -13.005 -4.553 1.00 87.38 669 THR A N 1
ATOM 4938 C CA . THR A 1 669 ? 9.794 -12.963 -5.812 1.00 87.38 669 THR A CA 1
ATOM 4939 C C . THR A 1 669 ? 10.761 -12.918 -6.992 1.00 87.38 669 THR A C 1
ATOM 4941 O O . THR A 1 669 ? 11.650 -12.065 -7.017 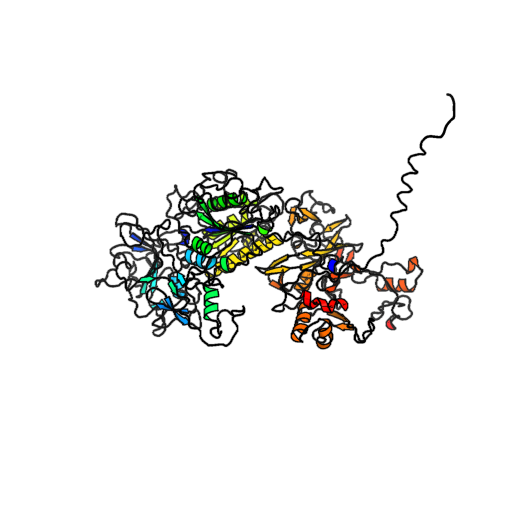1.00 87.38 669 THR A O 1
ATOM 4944 N N . GLY A 1 670 ? 10.622 -13.834 -7.955 1.00 88.69 670 GLY A N 1
ATOM 4945 C CA . GLY A 1 670 ? 11.445 -13.855 -9.170 1.00 88.69 670 GLY A CA 1
ATOM 4946 C C . GLY A 1 670 ? 10.752 -13.261 -10.385 1.00 88.69 670 GLY A C 1
ATOM 4947 O O . GLY A 1 670 ? 9.528 -13.325 -10.501 1.00 88.69 670 GLY A O 1
ATOM 4948 N N . TYR A 1 671 ? 11.561 -12.700 -11.280 1.00 88.88 671 TYR A N 1
ATOM 4949 C CA . TYR A 1 671 ? 11.143 -11.995 -12.485 1.00 88.88 671 TYR A CA 1
ATOM 4950 C C . TYR A 1 671 ? 12.025 -12.432 -13.647 1.00 88.88 671 TYR A C 1
ATOM 4952 O O . TYR A 1 671 ? 13.243 -12.581 -13.504 1.00 88.88 671 TYR A O 1
ATOM 4960 N N . VAL A 1 672 ? 11.408 -12.616 -14.810 1.00 90.44 672 VAL A N 1
ATOM 4961 C CA . VAL A 1 672 ? 12.115 -12.872 -16.068 1.00 90.44 672 VAL A CA 1
ATOM 4962 C C . VAL A 1 672 ? 11.429 -12.058 -17.144 1.00 90.44 672 VAL A C 1
ATOM 4964 O O . VAL A 1 672 ? 10.229 -12.214 -17.354 1.00 90.44 672 VAL A O 1
ATOM 4967 N N . GLN A 1 673 ? 12.184 -11.220 -17.841 1.00 89.88 673 GLN A N 1
ATOM 4968 C CA . GLN A 1 673 ? 11.651 -10.340 -18.874 1.00 89.88 673 GLN A CA 1
ATOM 4969 C C . GLN A 1 673 ? 12.487 -10.361 -20.148 1.00 89.88 673 GLN A C 1
ATOM 4971 O O . GLN A 1 673 ? 13.677 -10.683 -20.117 1.00 89.88 673 GLN A O 1
ATOM 4976 N N . GLY A 1 674 ? 11.862 -9.993 -21.265 1.00 88.94 674 GLY A N 1
ATOM 4977 C CA . GLY A 1 674 ? 12.538 -9.706 -22.530 1.00 88.94 674 GLY A CA 1
ATOM 4978 C C . GLY A 1 674 ? 12.580 -8.205 -22.807 1.00 88.94 674 GLY A C 1
ATOM 4979 O O . GLY A 1 674 ? 11.553 -7.545 -22.707 1.00 88.94 674 GLY A O 1
ATOM 4980 N N . LEU A 1 675 ? 13.744 -7.679 -23.176 1.00 89.81 675 LEU A N 1
ATOM 4981 C CA . LEU A 1 675 ? 13.950 -6.311 -23.659 1.00 89.81 675 LEU A CA 1
ATOM 4982 C C . LEU A 1 675 ? 14.395 -6.341 -25.116 1.00 89.81 675 LEU A C 1
ATOM 4984 O O . LEU A 1 675 ? 15.063 -7.290 -25.540 1.00 89.81 675 LEU A O 1
ATOM 4988 N N . PHE A 1 676 ? 14.086 -5.293 -25.869 1.00 89.69 676 PHE A N 1
ATOM 4989 C CA . PHE A 1 676 ? 14.626 -5.142 -27.212 1.00 89.69 676 PHE A CA 1
ATOM 4990 C C . PHE A 1 676 ? 16.103 -4.753 -27.167 1.00 89.69 676 PHE A C 1
ATOM 4992 O O . PHE A 1 676 ? 16.560 -4.052 -26.263 1.00 89.69 676 PHE A O 1
ATOM 4999 N N . VAL A 1 677 ? 16.848 -5.219 -28.167 1.00 88.44 677 VAL A N 1
ATOM 5000 C CA . VAL A 1 677 ? 18.210 -4.769 -28.457 1.00 88.44 677 VAL A CA 1
ATOM 5001 C C . VAL A 1 677 ? 18.188 -4.179 -29.851 1.00 88.44 677 VAL A C 1
ATOM 5003 O O . VAL A 1 677 ? 17.979 -4.903 -30.830 1.00 88.44 677 VAL A O 1
ATOM 5006 N N . ASP A 1 678 ? 18.391 -2.870 -29.939 1.00 85.25 678 ASP A N 1
ATOM 5007 C CA . ASP A 1 678 ? 18.457 -2.203 -31.231 1.00 85.25 678 ASP A CA 1
ATOM 5008 C C . ASP A 1 678 ? 19.801 -2.493 -31.947 1.00 85.25 678 ASP A C 1
ATOM 5010 O O . ASP A 1 678 ? 20.761 -2.978 -31.337 1.00 85.25 678 ASP A O 1
ATOM 5014 N N . PRO A 1 679 ? 19.916 -2.226 -33.261 1.00 80.88 679 PRO A N 1
ATOM 5015 C CA . PRO A 1 679 ? 21.152 -2.423 -34.020 1.00 80.88 679 PRO A CA 1
ATOM 5016 C C . PRO A 1 679 ? 22.343 -1.578 -33.542 1.00 80.88 679 PRO A C 1
ATOM 5018 O O . PRO A 1 679 ? 23.475 -1.865 -33.939 1.00 80.88 679 PRO A O 1
ATOM 5021 N N . PHE A 1 680 ? 22.109 -0.546 -32.728 1.00 83.00 680 PHE A N 1
ATOM 5022 C CA . PHE A 1 680 ? 23.145 0.299 -32.134 1.00 83.00 680 PHE A CA 1
ATOM 5023 C C . PHE A 1 680 ? 23.650 -0.260 -30.795 1.00 83.00 680 PHE A C 1
ATOM 5025 O O . PHE A 1 680 ? 24.668 0.202 -30.280 1.00 83.00 680 PHE A O 1
ATOM 5032 N N . GLY A 1 681 ? 23.001 -1.306 -30.278 1.00 82.81 681 GLY A N 1
ATOM 5033 C CA . GLY A 1 681 ? 23.343 -1.966 -29.026 1.00 82.81 681 GLY A CA 1
ATOM 5034 C C . GLY A 1 681 ? 22.665 -1.353 -27.803 1.00 82.81 681 GLY A C 1
ATOM 5035 O O . GLY A 1 681 ? 23.039 -1.713 -26.686 1.00 82.81 681 GLY A O 1
ATOM 5036 N N . ASN A 1 682 ? 21.687 -0.460 -27.984 1.00 87.88 682 ASN A N 1
ATOM 5037 C CA . ASN A 1 682 ? 20.900 0.057 -26.872 1.00 87.88 682 ASN A CA 1
ATOM 5038 C C . ASN A 1 682 ? 19.827 -0.954 -26.459 1.00 87.88 682 ASN A C 1
ATOM 5040 O O . ASN A 1 682 ? 19.261 -1.669 -27.293 1.00 87.88 682 ASN A O 1
ATOM 5044 N N . LEU A 1 683 ? 19.527 -0.980 -25.161 1.00 90.19 683 LEU A N 1
ATOM 5045 C CA . LEU A 1 683 ? 18.382 -1.707 -24.624 1.00 90.19 683 LEU A CA 1
ATOM 5046 C C . LEU A 1 683 ? 17.146 -0.818 -24.699 1.00 90.19 683 LEU A C 1
ATOM 5048 O O . LEU A 1 683 ? 17.231 0.373 -24.394 1.00 90.19 683 LEU A O 1
ATOM 5052 N N . ARG A 1 684 ? 16.011 -1.397 -25.090 1.00 90.69 684 ARG A N 1
ATOM 5053 C CA . ARG A 1 684 ? 14.737 -0.682 -25.204 1.00 90.69 684 ARG A CA 1
ATOM 5054 C C . ARG A 1 684 ? 13.601 -1.441 -24.527 1.00 90.69 684 ARG A C 1
ATOM 5056 O O . ARG A 1 684 ? 13.552 -2.676 -24.570 1.00 90.69 684 ARG A O 1
ATOM 5063 N N . GLU A 1 685 ? 12.734 -0.679 -23.869 1.00 91.31 685 GLU A N 1
ATOM 5064 C CA . GLU A 1 685 ? 11.434 -1.150 -23.372 1.00 91.31 685 GLU A CA 1
ATOM 5065 C C . GLU A 1 685 ? 10.482 -1.450 -24.541 1.00 91.31 685 GLU A C 1
ATOM 5067 O O . GLU A 1 685 ? 10.808 -1.169 -25.687 1.00 91.31 685 GLU A O 1
ATOM 5072 N N . ASP A 1 686 ? 9.327 -2.042 -24.243 1.00 90.12 686 ASP A N 1
ATOM 5073 C CA . ASP A 1 686 ? 8.224 -2.259 -25.186 1.00 90.12 686 ASP A CA 1
ATOM 5074 C C . ASP A 1 686 ? 7.002 -1.460 -24.713 1.00 90.12 686 ASP A C 1
ATOM 5076 O O . ASP A 1 686 ? 6.210 -1.902 -23.866 1.00 90.12 686 ASP A O 1
ATOM 5080 N N . ARG A 1 687 ? 6.893 -0.232 -25.209 1.00 86.06 687 ARG A N 1
ATOM 5081 C CA . ARG A 1 687 ? 5.836 0.717 -24.883 1.00 86.06 687 ARG A CA 1
ATOM 5082 C C . ARG A 1 687 ? 5.045 1.000 -26.154 1.00 86.06 687 ARG A C 1
ATOM 5084 O O . ARG A 1 687 ? 5.465 1.798 -26.979 1.00 86.06 687 ARG A O 1
ATOM 5091 N N . GLY A 1 688 ? 3.838 0.447 -26.258 1.00 75.56 688 GLY A N 1
ATOM 5092 C CA . GLY A 1 688 ? 2.970 0.726 -27.402 1.00 75.56 688 GLY A CA 1
ATOM 5093 C C . GLY A 1 688 ? 2.551 2.202 -27.459 1.00 75.56 688 GLY A C 1
ATOM 5094 O O . GLY A 1 688 ? 1.654 2.632 -26.727 1.00 75.56 688 GLY A O 1
ATOM 5095 N N . GLY A 1 689 ? 3.173 3.009 -28.318 1.00 72.12 689 GLY A N 1
ATOM 5096 C CA . GLY A 1 689 ? 2.867 4.436 -28.458 1.00 72.12 689 GLY A CA 1
ATOM 5097 C C . GLY A 1 689 ? 3.154 5.283 -27.208 1.00 72.12 689 GLY A C 1
ATOM 5098 O O . GLY A 1 689 ? 3.905 4.917 -26.306 1.00 72.12 689 GLY A O 1
ATOM 5099 N N . SER A 1 690 ? 2.493 6.443 -27.103 1.00 60.28 690 SER A N 1
ATOM 5100 C CA . SER A 1 690 ? 2.634 7.393 -25.982 1.00 60.28 690 SER A CA 1
ATOM 5101 C C . SER A 1 690 ? 2.021 6.903 -24.649 1.00 60.28 690 SER A C 1
ATOM 5103 O O . SER A 1 690 ? 1.222 7.611 -24.036 1.00 60.28 690 SER A O 1
ATOM 5105 N N . GLY A 1 691 ? 2.373 5.703 -24.171 1.00 61.78 691 GLY A N 1
ATOM 5106 C CA . GLY A 1 691 ? 1.926 5.161 -22.876 1.00 61.78 691 GLY A CA 1
ATOM 5107 C C . GLY A 1 691 ? 1.039 3.923 -22.919 1.00 61.78 691 GLY A C 1
ATOM 5108 O O . GLY A 1 691 ? 0.367 3.658 -21.923 1.00 61.78 691 GLY A O 1
ATOM 5109 N N . GLY A 1 692 ? 0.990 3.197 -24.034 1.00 71.56 692 GLY A N 1
ATOM 5110 C CA . GLY A 1 692 ? 0.211 1.969 -24.156 1.00 71.56 692 GLY A CA 1
ATOM 5111 C C . GLY A 1 692 ? 0.898 0.730 -23.575 1.00 71.56 692 GLY A C 1
ATOM 5112 O O . GLY A 1 692 ? 2.045 0.749 -23.126 1.00 71.56 692 GLY A O 1
ATOM 5113 N N . ALA A 1 693 ? 0.141 -0.367 -23.558 1.00 80.94 693 ALA A N 1
ATOM 5114 C CA . ALA A 1 693 ? 0.647 -1.683 -23.180 1.00 80.94 693 ALA A CA 1
ATOM 5115 C C . ALA A 1 693 ? 1.687 -2.189 -24.193 1.00 80.94 693 ALA A C 1
ATOM 5117 O O . ALA A 1 693 ? 1.712 -1.725 -25.328 1.00 80.94 693 ALA A O 1
ATOM 5118 N N . ALA A 1 694 ? 2.508 -3.151 -23.769 1.00 85.88 694 ALA A N 1
ATOM 5119 C CA . ALA A 1 694 ? 3.524 -3.773 -24.609 1.00 85.88 694 ALA A CA 1
ATOM 5120 C C . ALA A 1 694 ? 2.841 -4.425 -25.814 1.00 85.88 694 ALA A C 1
ATOM 5122 O O . ALA A 1 694 ? 1.877 -5.185 -25.640 1.00 85.88 694 ALA A O 1
ATOM 5123 N N . ASP A 1 695 ? 3.302 -4.095 -27.014 1.00 84.81 695 ASP A N 1
ATOM 5124 C CA . ASP A 1 695 ? 2.707 -4.535 -28.274 1.00 84.81 695 ASP A CA 1
ATOM 5125 C C . ASP A 1 695 ? 3.616 -5.489 -29.062 1.00 84.81 695 ASP A C 1
ATOM 5127 O O . ASP A 1 695 ? 3.186 -6.067 -30.066 1.00 84.81 695 ASP A O 1
ATOM 5131 N N . GLY A 1 696 ? 4.821 -5.749 -28.551 1.00 86.81 696 GLY A N 1
ATOM 5132 C CA . GLY A 1 696 ? 5.793 -6.655 -29.135 1.00 86.81 696 GLY A CA 1
ATOM 5133 C C . GLY A 1 696 ? 6.511 -6.070 -30.340 1.00 86.81 696 GLY A C 1
ATOM 5134 O O . GLY A 1 696 ? 7.121 -6.847 -31.080 1.00 86.81 696 GLY A O 1
ATOM 5135 N N . LYS A 1 697 ? 6.449 -4.757 -30.578 1.00 88.31 697 LYS A N 1
ATOM 5136 C CA . LYS A 1 697 ? 6.993 -4.108 -31.772 1.00 88.31 697 LYS A CA 1
ATOM 5137 C C . LYS A 1 697 ? 8.011 -3.050 -31.392 1.00 88.31 697 LYS A C 1
ATOM 5139 O O . LYS A 1 697 ? 7.734 -2.210 -30.561 1.00 88.31 697 LYS A O 1
ATOM 5144 N N . LEU A 1 698 ? 9.171 -3.078 -32.047 1.00 89.25 698 LEU A N 1
ATOM 5145 C CA . LEU A 1 698 ? 10.235 -2.113 -31.806 1.00 89.25 698 LEU A CA 1
ATOM 5146 C C . LEU A 1 698 ? 10.064 -0.869 -32.690 1.00 89.25 698 LEU A C 1
ATOM 5148 O O . LEU A 1 698 ? 10.468 -0.881 -33.858 1.00 89.25 698 LEU A O 1
ATOM 5152 N N . VAL A 1 699 ? 9.531 0.206 -32.121 1.00 89.50 699 VAL A N 1
ATOM 5153 C CA . VAL A 1 699 ? 9.358 1.530 -32.728 1.00 89.50 699 VAL A CA 1
ATOM 5154 C C . VAL A 1 699 ? 10.124 2.562 -31.903 1.00 89.50 699 VAL A C 1
ATOM 5156 O O . VAL A 1 699 ? 9.750 2.889 -30.786 1.00 89.50 699 VAL A O 1
ATOM 5159 N N . TYR A 1 700 ? 11.196 3.136 -32.455 1.00 89.25 700 TYR A N 1
ATOM 5160 C CA . TYR A 1 700 ? 12.119 3.982 -31.680 1.00 89.25 700 TYR A CA 1
ATOM 5161 C C . TYR A 1 700 ? 11.497 5.223 -31.030 1.00 89.25 700 TYR A C 1
ATOM 5163 O O . TYR A 1 700 ? 11.943 5.614 -29.954 1.00 89.25 700 TYR A O 1
ATOM 5171 N N . SER A 1 701 ? 10.483 5.826 -31.659 1.00 86.38 701 SER A N 1
ATOM 5172 C CA . SER A 1 701 ? 9.789 6.995 -31.103 1.00 86.38 701 SER A CA 1
ATOM 5173 C C . SER A 1 701 ? 8.901 6.665 -29.904 1.00 86.38 701 SER A C 1
ATOM 5175 O O . SER A 1 701 ? 8.549 7.566 -29.142 1.00 86.38 701 SER A O 1
ATOM 5177 N N . ASP A 1 702 ? 8.526 5.396 -29.757 1.00 87.75 702 ASP A N 1
ATOM 5178 C CA . ASP A 1 702 ? 7.584 4.920 -28.747 1.00 87.75 702 ASP A CA 1
ATOM 5179 C C . ASP A 1 702 ? 8.339 4.168 -27.633 1.00 87.75 702 ASP A C 1
ATOM 5181 O O . ASP A 1 702 ? 8.123 4.416 -26.440 1.00 87.75 702 ASP A O 1
ATOM 5185 N N . ASP A 1 703 ? 9.305 3.337 -28.034 1.00 89.81 703 ASP A N 1
ATOM 5186 C CA . ASP A 1 703 ? 10.146 2.501 -27.184 1.00 89.81 703 ASP A CA 1
ATOM 5187 C C . ASP A 1 703 ? 11.402 3.223 -26.709 1.00 89.81 703 ASP A C 1
ATOM 5189 O O . ASP A 1 703 ? 12.408 3.367 -27.421 1.00 89.81 703 ASP A O 1
ATOM 5193 N N . ASN A 1 704 ? 11.354 3.633 -25.445 1.00 90.44 704 ASN A N 1
ATOM 5194 C CA . ASN A 1 704 ? 12.435 4.370 -24.811 1.00 90.44 704 ASN A CA 1
ATOM 5195 C C . ASN A 1 704 ? 13.719 3.543 -24.728 1.00 90.44 704 ASN A C 1
ATOM 5197 O O . ASN A 1 704 ? 13.703 2.352 -24.401 1.00 90.44 704 ASN A O 1
ATOM 5201 N N . ILE A 1 705 ? 14.847 4.227 -24.909 1.00 91.88 705 ILE A N 1
ATOM 5202 C CA . ILE A 1 705 ? 16.157 3.684 -24.557 1.00 91.88 705 ILE A CA 1
ATOM 5203 C C . ILE A 1 705 ? 16.247 3.618 -23.032 1.00 91.88 705 ILE A C 1
ATOM 5205 O O . ILE A 1 705 ? 15.952 4.603 -22.349 1.00 91.88 705 ILE A O 1
ATOM 5209 N N . VAL A 1 706 ? 16.687 2.474 -22.507 1.00 91.81 706 VAL A N 1
ATOM 5210 C CA . VAL A 1 706 ? 16.847 2.252 -21.070 1.00 91.81 706 VAL A CA 1
ATOM 5211 C C . VAL A 1 706 ? 18.276 1.934 -20.672 1.00 91.81 706 VAL A C 1
ATOM 5213 O O . VAL A 1 706 ? 18.971 1.137 -21.305 1.00 91.81 706 VAL A O 1
ATOM 5216 N N . VAL A 1 707 ? 18.702 2.537 -19.563 1.00 89.06 707 VAL A N 1
ATOM 5217 C CA . VAL A 1 707 ? 20.007 2.292 -18.951 1.00 89.06 707 VAL A CA 1
ATOM 5218 C C . VAL A 1 707 ? 19.813 1.929 -17.485 1.00 89.06 707 VAL A C 1
ATOM 5220 O O . VAL A 1 707 ? 19.372 2.738 -16.675 1.00 89.06 707 VAL A O 1
ATOM 5223 N N . THR A 1 708 ? 20.173 0.698 -17.127 1.00 85.81 708 THR A N 1
ATOM 5224 C CA . THR A 1 708 ? 20.182 0.247 -15.731 1.00 85.81 708 THR A CA 1
ATOM 5225 C C . THR A 1 708 ? 21.458 0.713 -15.038 1.00 85.81 708 THR A C 1
ATOM 5227 O O . THR A 1 708 ? 22.558 0.410 -15.513 1.00 85.81 708 THR A O 1
ATOM 5230 N N . ARG A 1 709 ? 21.341 1.369 -13.884 1.00 83.06 709 ARG A N 1
ATOM 5231 C CA . ARG A 1 709 ? 22.490 1.750 -13.049 1.00 83.06 709 ARG A CA 1
ATOM 5232 C C . ARG A 1 709 ? 22.172 1.607 -11.568 1.00 83.06 709 ARG A C 1
ATOM 5234 O O . ARG A 1 709 ? 21.015 1.582 -11.169 1.00 83.06 709 ARG A O 1
ATOM 5241 N N . THR A 1 710 ? 23.209 1.560 -10.743 1.00 76.94 710 THR A N 1
ATOM 5242 C CA . THR A 1 710 ? 23.054 1.757 -9.300 1.00 76.94 710 THR A CA 1
ATO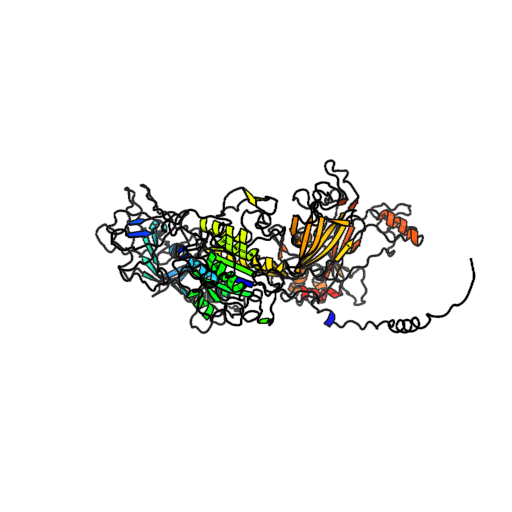M 5243 C C . THR A 1 710 ? 23.076 3.252 -9.014 1.00 76.94 710 THR A C 1
ATOM 5245 O O . THR A 1 710 ? 24.013 3.947 -9.414 1.00 76.94 710 THR A O 1
ATOM 5248 N N . ASP A 1 711 ? 22.048 3.761 -8.346 1.00 70.38 711 ASP A N 1
ATOM 5249 C CA . ASP A 1 711 ? 22.018 5.129 -7.859 1.00 70.38 711 ASP A CA 1
ATOM 5250 C C . ASP A 1 711 ? 23.067 5.295 -6.744 1.00 70.38 711 ASP A C 1
ATOM 5252 O O . ASP A 1 711 ? 23.001 4.611 -5.722 1.00 70.38 711 ASP A O 1
ATOM 5256 N N . PRO A 1 712 ? 24.068 6.177 -6.916 1.00 63.00 712 PRO A N 1
ATOM 5257 C CA . PRO A 1 712 ? 25.125 6.355 -5.927 1.00 63.00 712 PRO A CA 1
ATOM 5258 C C . PRO A 1 712 ? 24.631 6.960 -4.602 1.00 63.00 712 PRO A C 1
ATOM 5260 O O . PRO A 1 712 ? 25.344 6.857 -3.600 1.00 63.00 712 PRO A O 1
ATOM 5263 N N . SER A 1 713 ? 23.456 7.602 -4.589 1.00 61.69 713 SER A N 1
ATOM 5264 C CA . SER A 1 713 ? 22.901 8.258 -3.403 1.00 61.69 713 SER A CA 1
ATOM 5265 C C . SER A 1 713 ? 22.127 7.286 -2.506 1.00 61.69 713 SER A C 1
ATOM 5267 O O . SER A 1 713 ? 22.407 7.216 -1.307 1.00 61.69 713 SER A O 1
ATOM 5269 N N . SER A 1 714 ? 21.228 6.487 -3.088 1.00 60.84 714 SER A N 1
ATOM 5270 C CA . SER A 1 714 ? 20.422 5.482 -2.381 1.00 60.84 714 SER A CA 1
ATOM 5271 C C . SER A 1 714 ? 21.084 4.100 -2.305 1.00 60.84 714 SER A C 1
ATOM 5273 O O . SER A 1 714 ? 20.879 3.370 -1.337 1.00 60.84 714 SER A O 1
ATOM 5275 N N . GLY A 1 715 ? 21.925 3.748 -3.282 1.00 62.53 715 GLY A N 1
ATOM 5276 C CA . GLY A 1 715 ? 22.407 2.380 -3.491 1.00 62.53 715 GLY A CA 1
ATOM 5277 C C . GLY A 1 715 ? 21.405 1.482 -4.228 1.00 62.53 715 GLY A C 1
ATOM 5278 O O . GLY A 1 715 ? 21.705 0.305 -4.441 1.00 62.53 715 GLY A O 1
ATOM 5279 N N . ASP A 1 716 ? 20.252 2.023 -4.630 1.00 68.75 716 ASP A N 1
ATOM 5280 C CA . ASP A 1 716 ? 19.183 1.290 -5.306 1.00 68.75 716 ASP A CA 1
ATOM 5281 C C . ASP A 1 716 ? 19.544 1.057 -6.787 1.00 68.75 716 ASP A C 1
ATOM 5283 O O . ASP A 1 716 ? 20.262 1.844 -7.409 1.00 68.75 716 ASP A O 1
ATOM 5287 N N . VAL A 1 717 ? 19.052 -0.030 -7.389 1.00 75.56 717 VAL A N 1
ATOM 5288 C CA . VAL A 1 717 ? 19.164 -0.240 -8.844 1.00 75.56 717 VAL A CA 1
ATOM 5289 C C . VAL A 1 717 ? 17.979 0.432 -9.528 1.00 75.56 717 VAL A C 1
ATOM 5291 O O . VAL A 1 717 ? 16.827 0.073 -9.284 1.00 75.56 717 VAL A O 1
ATOM 5294 N N . VAL A 1 718 ? 18.281 1.388 -10.401 1.00 80.81 718 VAL A N 1
ATOM 5295 C CA . VAL A 1 718 ? 17.314 2.228 -11.111 1.00 80.81 718 VAL A CA 1
ATOM 5296 C C . VAL A 1 718 ? 17.456 2.077 -12.624 1.00 80.81 718 VAL A C 1
ATOM 5298 O O . VAL A 1 718 ? 18.494 1.634 -13.129 1.00 80.81 718 VAL A O 1
ATOM 5301 N N . VAL A 1 719 ? 16.398 2.445 -13.342 1.00 87.62 719 VAL A N 1
ATOM 5302 C CA . VAL A 1 719 ? 16.321 2.448 -14.804 1.00 87.62 719 VAL A CA 1
ATOM 5303 C C . VAL A 1 719 ? 16.126 3.879 -15.279 1.00 87.62 719 VAL A C 1
ATOM 5305 O O . VAL A 1 719 ? 15.087 4.482 -15.029 1.00 87.62 719 VAL A O 1
ATOM 5308 N N . ASP A 1 720 ? 17.122 4.405 -15.978 1.00 90.56 720 ASP A N 1
ATOM 5309 C CA . ASP A 1 720 ? 17.055 5.701 -16.644 1.00 90.56 720 ASP A CA 1
ATOM 5310 C C . ASP A 1 720 ? 16.404 5.537 -18.026 1.00 90.56 720 ASP A C 1
ATOM 5312 O O . ASP A 1 720 ? 16.851 4.696 -18.812 1.00 90.56 720 ASP A O 1
ATOM 5316 N N . ARG A 1 721 ? 15.393 6.354 -18.339 1.00 90.62 721 ARG A N 1
ATOM 5317 C CA . ARG A 1 721 ? 14.693 6.385 -19.631 1.00 90.62 721 ARG A CA 1
ATOM 5318 C C . ARG A 1 721 ? 15.098 7.595 -20.467 1.00 90.62 721 ARG A C 1
ATOM 5320 O O . ARG A 1 721 ? 15.169 8.724 -19.972 1.00 90.62 721 ARG A O 1
ATOM 5327 N N . TYR A 1 722 ? 15.289 7.363 -21.762 1.00 91.31 722 TYR A N 1
ATOM 5328 C CA . TYR A 1 722 ? 15.649 8.385 -22.741 1.00 91.31 722 TYR A CA 1
ATOM 5329 C C . TYR A 1 722 ? 14.714 8.336 -23.953 1.00 91.31 722 TYR A C 1
ATOM 5331 O O . TYR A 1 722 ? 14.364 7.255 -24.432 1.00 91.31 722 TYR A O 1
ATOM 5339 N N . TYR A 1 723 ? 14.332 9.518 -24.444 1.00 89.69 723 TYR A N 1
ATOM 5340 C CA . TYR A 1 723 ? 13.589 9.673 -25.694 1.00 89.69 723 TYR A CA 1
ATOM 5341 C C . TYR A 1 723 ? 14.522 9.598 -26.910 1.00 89.69 723 TYR A C 1
ATOM 5343 O O . TYR A 1 723 ? 15.684 10.001 -26.831 1.00 89.69 723 TYR A O 1
ATOM 5351 N N . ASP A 1 724 ? 13.963 9.116 -28.017 1.00 88.56 724 ASP A N 1
ATOM 5352 C CA . ASP A 1 724 ? 14.535 9.107 -29.370 1.00 88.56 724 ASP A CA 1
ATOM 5353 C C . ASP A 1 724 ? 13.407 9.485 -30.345 1.00 88.56 724 ASP A C 1
ATOM 5355 O O . ASP A 1 724 ? 12.837 8.652 -31.052 1.00 88.56 724 ASP A O 1
ATOM 5359 N N . VAL A 1 725 ? 12.959 10.741 -30.257 1.00 85.56 725 VAL A N 1
ATOM 5360 C CA . VAL A 1 725 ? 11.777 11.236 -30.978 1.00 85.56 725 VAL A CA 1
ATOM 5361 C C . VAL A 1 725 ? 12.126 12.217 -32.090 1.00 85.56 725 VAL A C 1
ATOM 5363 O O . VAL A 1 725 ? 11.354 12.338 -33.045 1.00 85.56 725 VAL A O 1
ATOM 5366 N N . SER A 1 726 ? 13.241 12.953 -32.003 1.00 85.62 726 SER A N 1
ATOM 5367 C CA . SER A 1 726 ? 13.604 13.918 -33.046 1.00 85.62 726 SER A CA 1
ATOM 5368 C C . SER A 1 726 ? 15.072 14.385 -32.971 1.00 85.62 726 SER A C 1
ATOM 5370 O O . SER A 1 726 ? 15.358 15.344 -32.245 1.00 85.62 726 SER A O 1
ATOM 5372 N N . PRO A 1 727 ? 15.954 13.917 -33.876 1.00 84.81 727 PRO A N 1
ATOM 5373 C CA . PRO A 1 727 ? 15.694 12.960 -34.956 1.00 84.81 727 PRO A CA 1
ATOM 5374 C C . PRO A 1 727 ? 15.548 11.529 -34.427 1.00 84.81 727 PRO A C 1
ATOM 5376 O O . PRO A 1 727 ? 16.266 11.152 -33.521 1.00 84.81 727 PRO A O 1
ATOM 5379 N N . VAL A 1 728 ? 14.675 10.726 -35.046 1.00 83.62 728 VAL A N 1
ATOM 5380 C CA . VAL A 1 728 ? 14.587 9.284 -34.757 1.00 83.62 728 VAL A CA 1
ATOM 5381 C C . VAL A 1 728 ? 15.782 8.582 -35.406 1.00 83.62 728 VAL A C 1
ATOM 5383 O O . VAL A 1 728 ? 15.711 8.171 -36.569 1.00 83.62 728 VAL A O 1
ATOM 5386 N N . ASP A 1 729 ? 16.916 8.544 -34.712 1.00 85.38 729 ASP A N 1
ATOM 5387 C CA . ASP A 1 729 ? 18.201 8.094 -35.262 1.00 85.38 729 ASP A CA 1
ATOM 5388 C C . ASP A 1 729 ? 18.851 6.943 -34.485 1.00 85.38 729 ASP A C 1
ATOM 5390 O O . ASP A 1 729 ? 19.903 6.439 -34.896 1.00 85.38 729 ASP A O 1
ATOM 5394 N N . GLY A 1 730 ? 18.191 6.457 -33.431 1.00 83.81 730 GLY A N 1
ATOM 5395 C CA . GLY A 1 730 ? 18.711 5.391 -32.586 1.00 83.81 730 GLY A CA 1
ATOM 5396 C C . GLY A 1 730 ? 19.617 5.888 -31.462 1.00 83.81 730 GLY A C 1
ATOM 5397 O O . GLY A 1 730 ? 20.216 5.063 -30.767 1.00 83.81 730 GLY A O 1
ATOM 5398 N N . LEU A 1 731 ? 19.755 7.202 -31.286 1.00 87.94 731 LEU A N 1
ATOM 5399 C CA . LEU A 1 731 ? 20.491 7.827 -30.196 1.00 87.94 731 LEU A CA 1
ATOM 5400 C C . LEU A 1 731 ? 19.517 8.544 -29.261 1.00 87.94 731 LEU A C 1
ATOM 5402 O O . LEU A 1 731 ? 18.442 8.982 -29.649 1.00 87.94 731 LEU A O 1
ATOM 5406 N N . ALA A 1 732 ? 19.907 8.674 -27.997 1.00 89.19 732 ALA A N 1
ATOM 5407 C CA . ALA A 1 732 ? 19.142 9.482 -27.061 1.00 89.19 732 ALA A CA 1
ATOM 5408 C C . ALA A 1 732 ? 19.184 10.963 -27.477 1.00 89.19 732 ALA A C 1
ATOM 5410 O O . ALA A 1 732 ? 20.269 11.520 -27.676 1.00 89.19 732 ALA A O 1
ATOM 5411 N N . ASP A 1 733 ? 18.023 11.621 -27.504 1.00 89.00 733 ASP A N 1
ATOM 5412 C CA . ASP A 1 733 ? 17.893 13.054 -27.820 1.00 89.00 733 ASP A CA 1
ATOM 5413 C C . ASP A 1 733 ? 18.632 13.955 -26.804 1.00 89.00 733 ASP A C 1
ATOM 5415 O O . ASP A 1 733 ? 18.975 15.106 -27.090 1.00 89.00 733 ASP A O 1
ATOM 5419 N N . SER A 1 734 ? 18.878 13.440 -25.593 1.00 88.25 734 SER A N 1
ATOM 5420 C CA . SER A 1 734 ? 19.572 14.129 -24.502 1.00 88.25 734 SER A CA 1
ATOM 5421 C C . SER A 1 734 ? 20.546 13.204 -23.774 1.00 88.25 734 SER A C 1
ATOM 5423 O O . SER A 1 734 ? 20.350 11.995 -23.689 1.00 88.25 734 SER A O 1
ATOM 5425 N N . THR A 1 735 ? 21.583 13.793 -23.173 1.00 86.25 735 THR A N 1
ATOM 5426 C CA . THR A 1 735 ? 22.507 13.098 -22.262 1.00 86.25 735 THR A CA 1
ATOM 5427 C C . THR A 1 735 ? 21.947 12.920 -20.851 1.00 86.25 735 THR A C 1
ATOM 5429 O O . THR A 1 735 ? 22.566 12.243 -20.036 1.00 86.25 735 THR A O 1
ATOM 5432 N N . THR A 1 736 ? 20.831 13.574 -20.528 1.00 86.25 736 THR A N 1
ATOM 5433 C CA . THR A 1 736 ? 20.127 13.428 -19.249 1.00 86.25 736 THR A CA 1
ATOM 5434 C C . THR A 1 736 ? 18.851 12.619 -19.459 1.00 86.25 736 THR A C 1
ATOM 5436 O O . THR A 1 736 ? 18.132 12.905 -20.424 1.00 86.25 736 THR A O 1
ATOM 5439 N N . PRO A 1 737 ? 18.540 11.651 -18.580 1.00 89.25 737 PRO A N 1
ATOM 5440 C CA . PRO A 1 737 ? 17.284 10.923 -18.677 1.00 89.25 737 PRO A CA 1
ATOM 5441 C C . PRO A 1 737 ? 16.105 11.869 -18.463 1.00 89.25 737 PRO A C 1
ATOM 5443 O O . PRO A 1 737 ? 16.222 12.856 -17.735 1.00 89.25 737 PRO A O 1
ATOM 5446 N N . TYR A 1 738 ? 14.972 11.577 -19.101 1.00 86.94 738 TYR A N 1
ATOM 5447 C CA . TYR A 1 738 ? 13.742 12.336 -18.859 1.00 86.94 738 TYR A CA 1
ATOM 5448 C C . TYR A 1 738 ? 12.971 11.802 -17.644 1.00 86.94 738 TYR A C 1
ATOM 5450 O O . TYR A 1 738 ? 12.203 12.542 -17.037 1.00 86.94 738 TYR A O 1
ATOM 5458 N N . GLU A 1 739 ? 13.161 10.523 -17.310 1.00 86.88 739 GLU A N 1
ATOM 5459 C CA . GLU A 1 739 ? 12.558 9.841 -16.167 1.00 86.88 739 GLU A CA 1
ATOM 5460 C C . GLU A 1 739 ? 13.504 8.728 -15.691 1.00 86.88 739 GLU A C 1
ATOM 5462 O O . GLU A 1 739 ? 14.156 8.061 -16.493 1.00 86.88 739 GLU A O 1
ATOM 5467 N N . THR A 1 740 ? 13.566 8.521 -14.383 1.00 86.38 740 THR A N 1
ATOM 5468 C CA . THR A 1 740 ? 14.266 7.439 -13.697 1.00 86.38 740 THR A CA 1
ATOM 5469 C C . THR A 1 740 ? 13.239 6.674 -12.879 1.00 86.38 740 THR A C 1
ATOM 5471 O O . THR A 1 740 ? 12.528 7.265 -12.067 1.00 86.38 740 THR A O 1
ATOM 5474 N N . VAL A 1 741 ? 13.154 5.362 -13.082 1.00 84.12 741 VAL A N 1
ATOM 5475 C CA . VAL A 1 741 ? 12.151 4.500 -12.438 1.00 84.12 741 VAL A CA 1
ATOM 5476 C C . VAL A 1 741 ? 12.783 3.279 -11.778 1.00 84.12 741 VAL A C 1
ATOM 5478 O O . VAL A 1 741 ? 13.950 2.950 -12.012 1.00 84.12 741 VAL A O 1
ATOM 5481 N N . SER A 1 742 ? 12.012 2.572 -10.950 1.00 79.38 742 SER A N 1
ATOM 5482 C CA . SER A 1 742 ? 12.429 1.264 -10.433 1.00 79.38 742 SER A CA 1
ATOM 5483 C C . SER A 1 742 ? 12.474 0.219 -11.553 1.00 79.38 742 SER A C 1
ATOM 5485 O O . SER A 1 742 ? 11.670 0.259 -12.483 1.00 79.38 742 SER A O 1
ATOM 5487 N N . LEU A 1 743 ? 13.337 -0.798 -11.427 1.00 80.00 743 LEU A N 1
ATOM 5488 C CA . LEU A 1 743 ? 13.383 -1.922 -12.375 1.00 80.00 743 LEU A CA 1
ATOM 5489 C C . LEU A 1 743 ? 12.024 -2.631 -12.533 1.00 80.00 743 LEU A C 1
ATOM 5491 O O . LEU A 1 743 ? 11.733 -3.154 -13.602 1.00 80.00 743 LEU A O 1
ATOM 5495 N N . ARG A 1 744 ? 11.172 -2.623 -11.497 1.00 77.56 744 ARG A N 1
ATOM 5496 C CA . ARG A 1 744 ? 9.815 -3.197 -11.552 1.00 77.56 744 ARG A CA 1
ATOM 5497 C C . ARG A 1 744 ? 8.870 -2.421 -12.477 1.00 77.56 744 ARG A C 1
ATOM 5499 O O . ARG A 1 744 ? 7.916 -3.001 -12.985 1.00 77.56 744 ARG A O 1
ATOM 5506 N N . GLU A 1 745 ? 9.103 -1.125 -12.662 1.00 81.31 745 GLU A N 1
ATOM 5507 C CA . GLU A 1 745 ? 8.308 -0.271 -13.552 1.00 81.31 745 GLU A CA 1
ATOM 5508 C C . GLU A 1 745 ? 8.769 -0.364 -15.009 1.00 81.31 745 GLU A C 1
ATOM 5510 O O . GLU A 1 745 ? 8.136 0.231 -15.885 1.00 81.31 745 GLU A O 1
ATOM 5515 N N . MET A 1 746 ? 9.854 -1.102 -15.270 1.00 85.12 746 MET A N 1
ATOM 5516 C CA . MET A 1 746 ? 10.353 -1.317 -16.615 1.00 85.12 746 MET A CA 1
ATOM 5517 C C . MET A 1 746 ? 9.392 -2.206 -17.400 1.00 85.12 746 MET A C 1
ATOM 5519 O O . MET A 1 746 ? 8.968 -3.267 -16.936 1.00 85.12 746 MET A O 1
ATOM 5523 N N . GLN A 1 747 ? 9.046 -1.771 -18.606 1.00 88.75 747 GLN A N 1
ATOM 5524 C CA . GLN A 1 747 ? 8.091 -2.482 -19.443 1.00 88.75 747 GLN A CA 1
ATOM 5525 C C . GLN A 1 747 ? 8.831 -3.321 -20.483 1.00 88.75 747 GLN A C 1
ATOM 5527 O O . GLN A 1 747 ? 9.262 -2.818 -21.514 1.00 88.75 747 GLN A O 1
ATOM 5532 N N . GLY A 1 748 ? 9.009 -4.610 -20.196 1.00 89.94 748 GLY A N 1
ATOM 5533 C CA . GLY A 1 748 ? 9.541 -5.560 -21.171 1.00 89.94 748 GLY A CA 1
ATOM 5534 C C . GLY A 1 748 ? 8.494 -6.035 -22.181 1.00 89.94 748 GLY A C 1
ATOM 5535 O O . GLY A 1 748 ? 7.290 -5.938 -21.940 1.00 89.94 748 GLY A O 1
ATOM 5536 N N . ILE A 1 749 ? 8.977 -6.661 -23.257 1.00 89.12 749 ILE A N 1
ATOM 5537 C CA . ILE A 1 749 ? 8.187 -7.344 -24.300 1.00 89.12 749 ILE A CA 1
ATOM 5538 C C . ILE A 1 749 ? 7.194 -8.327 -23.668 1.00 89.12 749 ILE A C 1
ATOM 5540 O O . ILE A 1 749 ? 6.045 -8.498 -24.075 1.00 89.12 749 ILE A O 1
ATOM 5544 N N . TRP A 1 750 ? 7.666 -9.002 -22.626 1.00 89.38 750 TRP A N 1
ATOM 5545 C CA . TRP A 1 750 ? 6.872 -9.805 -21.719 1.00 89.38 750 TRP A CA 1
ATOM 5546 C C . TRP A 1 750 ? 7.600 -9.913 -20.380 1.00 89.38 750 TRP A C 1
ATOM 5548 O O . TRP A 1 750 ? 8.821 -9.776 -20.318 1.00 89.38 750 TRP A O 1
ATOM 5558 N N . GLU A 1 751 ? 6.848 -10.211 -19.319 1.00 91.50 751 GLU A N 1
ATOM 5559 C CA . GLU A 1 751 ? 7.380 -10.514 -17.989 1.00 91.50 751 GLU A CA 1
ATOM 5560 C C . GLU A 1 751 ? 6.699 -11.787 -17.463 1.00 91.50 751 GLU A C 1
ATOM 5562 O O . GLU A 1 751 ? 5.470 -11.854 -17.337 1.00 91.50 751 GLU A O 1
ATOM 5567 N N . ALA A 1 752 ? 7.492 -12.836 -17.249 1.00 92.31 752 ALA A N 1
ATOM 5568 C CA . ALA A 1 752 ? 7.011 -14.185 -16.977 1.00 92.31 752 ALA A CA 1
ATOM 5569 C C . ALA A 1 752 ? 6.315 -14.303 -15.619 1.00 92.31 752 ALA A C 1
ATOM 5571 O O . ALA A 1 752 ? 5.303 -14.997 -15.524 1.00 92.31 752 ALA A O 1
ATOM 5572 N N . GLY A 1 753 ? 6.814 -13.628 -14.581 1.00 92.00 753 GLY A N 1
ATOM 5573 C CA . GLY A 1 753 ? 6.223 -13.651 -13.247 1.00 92.00 753 GLY A CA 1
ATOM 5574 C C . GLY A 1 753 ? 4.792 -13.112 -13.250 1.00 92.00 753 GLY A C 1
ATOM 5575 O O . GLY A 1 753 ? 3.877 -13.779 -12.767 1.00 92.00 753 GLY A O 1
ATOM 5576 N N . LYS A 1 754 ? 4.561 -11.977 -13.915 1.00 91.44 754 LYS A N 1
ATOM 5577 C CA . LYS A 1 754 ? 3.264 -11.327 -14.126 1.00 91.44 754 LYS A CA 1
ATOM 5578 C C . LYS A 1 754 ? 2.340 -12.193 -14.971 1.00 91.44 754 LYS A C 1
ATOM 5580 O O . LYS A 1 754 ? 1.182 -12.378 -14.599 1.00 91.44 754 LYS A O 1
ATOM 5585 N N . LYS A 1 755 ? 2.828 -12.764 -16.080 1.00 92.06 755 LYS A N 1
ATOM 5586 C CA . LYS A 1 755 ? 2.047 -13.704 -16.910 1.00 92.06 755 LYS A CA 1
ATOM 5587 C C . LYS A 1 755 ? 1.615 -14.930 -16.107 1.00 92.06 755 LYS A C 1
ATOM 5589 O O . LYS A 1 755 ? 0.461 -15.345 -16.187 1.00 92.06 755 LYS A O 1
ATOM 5594 N N . LEU A 1 756 ? 2.510 -15.475 -15.289 1.00 93.56 756 LEU A N 1
ATOM 5595 C CA . LEU A 1 756 ? 2.230 -16.633 -14.451 1.00 93.56 756 LEU A CA 1
ATOM 5596 C C . LEU A 1 756 ? 1.299 -16.281 -13.280 1.00 93.56 756 LEU A C 1
ATOM 5598 O O . LEU A 1 756 ? 0.430 -17.078 -12.926 1.00 93.56 756 LEU A O 1
ATOM 5602 N N . ALA A 1 757 ? 1.407 -15.080 -12.709 1.00 93.81 757 ALA A N 1
ATOM 5603 C CA . ALA A 1 757 ? 0.499 -14.576 -11.680 1.00 93.81 757 ALA A CA 1
ATOM 5604 C C . ALA A 1 757 ? -0.938 -14.424 -12.209 1.00 93.81 757 ALA A C 1
ATOM 5606 O O . ALA A 1 757 ? -1.876 -14.896 -11.563 1.00 93.81 757 ALA A O 1
ATOM 5607 N N . LEU A 1 758 ? -1.089 -13.864 -13.415 1.00 92.75 758 LEU A N 1
ATOM 5608 C CA . LEU A 1 758 ? -2.372 -13.671 -14.103 1.00 92.75 758 LEU A CA 1
ATOM 5609 C C . LEU A 1 758 ? -2.980 -14.966 -14.666 1.00 92.75 758 LEU A C 1
ATOM 5611 O O . LEU A 1 758 ? -4.161 -14.984 -15.010 1.00 92.75 758 LEU A O 1
ATOM 5615 N N . ARG A 1 759 ? -2.205 -16.054 -14.753 1.00 91.56 759 ARG A N 1
ATOM 5616 C CA . ARG A 1 759 ? -2.703 -17.362 -15.191 1.00 91.56 759 ARG A CA 1
ATOM 5617 C C . ARG A 1 759 ? -3.721 -17.915 -14.194 1.00 91.56 759 ARG A C 1
ATOM 5619 O O . ARG A 1 759 ? -3.389 -18.185 -13.035 1.00 91.56 759 ARG A O 1
ATOM 5626 N N . ASP A 1 760 ? -4.938 -18.147 -14.677 1.00 89.81 760 ASP A N 1
ATOM 5627 C CA . ASP A 1 760 ? -5.983 -18.841 -13.934 1.00 89.81 760 ASP A CA 1
ATOM 5628 C C . ASP A 1 760 ? -5.740 -20.355 -13.979 1.00 89.81 760 ASP A C 1
ATOM 5630 O O . ASP A 1 760 ? -5.885 -21.010 -15.014 1.00 89.81 760 ASP A O 1
ATOM 5634 N N . ILE A 1 761 ? -5.365 -20.907 -12.828 1.00 90.06 761 ILE A N 1
ATOM 5635 C CA . ILE A 1 761 ? -5.023 -22.323 -12.660 1.00 90.06 761 ILE A CA 1
ATOM 5636 C C . ILE A 1 761 ? -6.251 -23.230 -12.816 1.00 90.06 761 ILE A C 1
ATOM 5638 O O . ILE A 1 761 ? -6.095 -24.402 -13.157 1.00 90.06 761 ILE A O 1
ATOM 5642 N N . SER A 1 762 ? -7.465 -22.707 -12.615 1.00 87.44 762 SER A N 1
ATOM 5643 C CA . SER A 1 762 ? -8.695 -23.496 -12.734 1.00 87.44 762 SER A CA 1
ATOM 5644 C C . SER A 1 762 ? -9.081 -23.775 -14.190 1.00 87.44 762 SER A C 1
ATOM 5646 O O . SER A 1 762 ? -9.536 -24.875 -14.505 1.00 87.44 762 SER A O 1
ATOM 5648 N N . SER A 1 763 ? -8.859 -22.810 -15.087 1.00 89.06 763 SER A N 1
ATOM 5649 C CA . SER A 1 763 ? -9.149 -22.931 -16.522 1.00 89.06 763 SER A CA 1
ATOM 5650 C C . SER A 1 763 ? -7.930 -23.355 -17.346 1.00 89.06 763 SER A C 1
ATOM 5652 O O . SER A 1 763 ? -8.064 -24.100 -18.317 1.00 89.06 763 SER A O 1
ATOM 5654 N N . THR A 1 764 ? -6.734 -22.923 -16.944 1.00 87.88 764 THR A N 1
ATOM 5655 C CA . THR A 1 764 ? -5.461 -23.195 -17.624 1.00 87.88 764 THR A CA 1
ATOM 5656 C C . THR A 1 764 ? -4.414 -23.700 -16.619 1.00 87.88 764 THR A C 1
ATOM 5658 O O . THR A 1 764 ? -3.504 -22.960 -16.237 1.00 87.88 764 THR A O 1
ATOM 5661 N N . PRO A 1 765 ? -4.493 -24.963 -16.157 1.00 91.06 765 PRO A N 1
ATOM 5662 C CA . PRO A 1 765 ? -3.552 -25.497 -15.169 1.00 91.06 765 PRO A CA 1
ATOM 5663 C C . PRO A 1 765 ? -2.109 -25.494 -15.693 1.00 91.06 765 PRO A C 1
ATOM 5665 O O . PRO A 1 765 ? -1.877 -25.549 -16.905 1.00 91.06 765 PRO A O 1
ATOM 5668 N N . ARG A 1 766 ? -1.122 -25.416 -14.792 1.00 93.94 766 ARG A N 1
ATOM 5669 C CA . ARG A 1 766 ? 0.302 -25.513 -15.155 1.00 93.94 766 ARG A CA 1
ATOM 5670 C C . ARG A 1 766 ? 0.640 -26.939 -15.584 1.00 93.94 766 ARG A C 1
ATOM 5672 O O . ARG A 1 766 ? 0.182 -27.907 -14.978 1.00 93.94 766 ARG A O 1
ATOM 5679 N N . ASN A 1 767 ? 1.482 -27.068 -16.604 1.00 94.50 767 ASN A N 1
ATOM 5680 C CA . ASN A 1 767 ? 2.012 -28.358 -17.029 1.00 94.50 767 ASN A CA 1
ATOM 5681 C C . ASN A 1 767 ? 3.317 -28.647 -16.274 1.00 94.50 767 ASN A C 1
ATOM 5683 O O . ASN A 1 767 ? 4.395 -28.268 -16.732 1.00 94.50 767 ASN A O 1
ATOM 5687 N N . LEU A 1 768 ? 3.204 -29.256 -15.093 1.00 96.62 768 LEU A N 1
ATOM 5688 C CA . LEU A 1 768 ? 4.352 -29.597 -14.253 1.00 96.62 768 LEU A CA 1
ATOM 5689 C C . LEU A 1 768 ? 4.688 -31.083 -14.371 1.00 96.62 768 LEU A C 1
ATOM 5691 O O . LEU A 1 768 ? 3.818 -31.941 -14.207 1.00 96.62 768 LEU A O 1
ATOM 5695 N N . ILE A 1 769 ? 5.955 -31.386 -14.637 1.00 96.00 769 ILE A N 1
ATOM 5696 C CA . ILE A 1 769 ? 6.450 -32.738 -14.908 1.00 96.00 769 ILE A CA 1
ATOM 5697 C C . ILE A 1 769 ? 7.544 -33.081 -13.899 1.00 96.00 769 ILE A C 1
ATOM 5699 O O . ILE A 1 769 ? 8.337 -32.229 -13.500 1.00 96.00 769 ILE A O 1
ATOM 5703 N N . THR A 1 770 ? 7.590 -34.337 -13.482 1.00 95.69 770 THR A N 1
ATOM 5704 C CA . THR A 1 770 ? 8.646 -34.881 -12.632 1.00 95.69 770 THR A CA 1
ATOM 5705 C C . THR A 1 770 ? 8.874 -36.352 -12.975 1.00 95.69 770 THR A C 1
ATOM 5707 O O . THR A 1 770 ? 8.235 -36.905 -13.872 1.00 95.69 770 THR A O 1
ATOM 5710 N N . TRP A 1 771 ? 9.783 -36.995 -12.261 1.00 93.62 771 TRP A N 1
ATOM 5711 C CA . TRP A 1 771 ? 9.922 -38.441 -12.276 1.00 93.62 771 TRP A CA 1
ATOM 5712 C C . TRP A 1 771 ? 10.231 -38.935 -10.867 1.00 93.62 771 TRP A C 1
ATOM 5714 O O . TRP A 1 771 ? 10.712 -38.173 -10.021 1.00 93.62 771 TRP A O 1
ATOM 5724 N N . VAL A 1 772 ? 9.917 -40.200 -10.615 1.00 91.44 772 VAL A N 1
ATOM 5725 C CA . VAL A 1 772 ? 10.218 -40.882 -9.358 1.00 91.44 772 VAL A CA 1
ATOM 5726 C C . VAL A 1 772 ? 10.870 -42.217 -9.657 1.00 91.44 772 VAL A C 1
ATOM 5728 O O . VAL A 1 772 ? 10.376 -42.962 -10.492 1.00 91.44 772 VAL A O 1
ATOM 5731 N N . ASP A 1 773 ? 11.956 -42.497 -8.950 1.00 89.44 773 ASP A N 1
ATOM 5732 C CA . ASP A 1 773 ? 12.684 -43.759 -9.037 1.00 89.44 773 ASP A CA 1
ATOM 5733 C C . ASP A 1 773 ? 11.895 -44.846 -8.286 1.00 89.44 773 ASP A C 1
ATOM 5735 O O . ASP A 1 773 ? 11.859 -44.859 -7.046 1.00 89.44 773 ASP A O 1
ATOM 5739 N N . LEU A 1 774 ? 11.147 -45.671 -9.025 1.00 86.88 774 LEU A N 1
ATOM 5740 C CA . LEU A 1 774 ? 10.227 -46.663 -8.452 1.00 86.88 774 LEU A CA 1
ATOM 5741 C C . LEU A 1 774 ? 10.918 -47.999 -8.181 1.00 86.88 774 LEU A C 1
ATOM 5743 O O . LEU A 1 774 ? 10.492 -48.727 -7.276 1.00 86.88 774 LEU A O 1
ATOM 5747 N N . ASP A 1 775 ? 11.960 -48.327 -8.942 1.00 88.56 775 ASP A N 1
ATOM 5748 C CA . ASP A 1 775 ? 12.724 -49.565 -8.794 1.00 88.56 775 ASP A CA 1
ATOM 5749 C C . ASP A 1 775 ? 14.096 -49.378 -8.113 1.00 88.56 775 ASP A C 1
ATOM 5751 O O . ASP A 1 775 ? 14.716 -50.368 -7.707 1.00 88.56 775 ASP A O 1
ATOM 5755 N N . ASN A 1 776 ? 14.468 -48.131 -7.807 1.00 86.69 776 ASN A N 1
ATOM 5756 C CA . ASN A 1 776 ? 15.701 -47.704 -7.141 1.00 86.69 776 ASN A CA 1
ATOM 5757 C C . ASN A 1 776 ? 16.974 -47.995 -7.946 1.00 86.69 776 ASN A C 1
ATOM 5759 O O . ASN A 1 776 ? 18.013 -48.314 -7.348 1.00 86.69 776 ASN A O 1
ATOM 5763 N N . ASP A 1 777 ? 16.914 -47.922 -9.275 1.00 89.69 777 ASP A N 1
ATOM 5764 C CA . ASP A 1 777 ? 18.076 -48.124 -10.141 1.00 89.69 777 ASP A CA 1
ATOM 5765 C C . ASP A 1 777 ? 18.830 -46.818 -10.485 1.00 89.69 777 ASP A C 1
ATOM 5767 O O . ASP A 1 777 ? 19.987 -46.861 -10.926 1.00 89.69 777 ASP A O 1
ATOM 5771 N N . GLY A 1 778 ? 18.230 -45.658 -10.185 1.00 83.62 778 GLY A N 1
ATOM 5772 C CA . GLY A 1 778 ? 18.790 -44.330 -10.437 1.00 83.62 778 GLY A CA 1
ATOM 5773 C C . GLY A 1 778 ? 18.799 -43.905 -11.911 1.00 83.62 778 GLY A C 1
ATOM 5774 O O . GLY A 1 778 ? 19.469 -42.923 -12.256 1.00 83.62 778 GLY A O 1
ATOM 5775 N N . VAL A 1 779 ? 18.097 -44.631 -12.776 1.00 85.50 779 VAL A N 1
ATOM 5776 C CA . VAL A 1 779 ? 17.862 -44.341 -14.192 1.00 85.50 779 VAL A CA 1
ATOM 5777 C C . VAL A 1 779 ? 16.415 -43.861 -14.346 1.00 85.50 779 VAL A C 1
ATOM 5779 O O . VAL A 1 779 ? 15.622 -43.959 -13.426 1.00 85.50 779 VAL A O 1
ATOM 5782 N N . VAL A 1 780 ? 16.096 -43.207 -15.467 1.00 86.00 780 VAL A N 1
ATOM 5783 C CA . VAL A 1 780 ? 14.723 -42.772 -15.755 1.00 86.00 780 VAL A CA 1
ATOM 5784 C C . VAL A 1 780 ? 14.139 -43.664 -16.835 1.00 86.00 780 VAL A C 1
ATOM 5786 O O . VAL A 1 780 ? 14.545 -43.564 -17.997 1.00 86.00 780 VAL A O 1
ATOM 5789 N N . ASP A 1 781 ? 13.134 -44.451 -16.471 1.00 85.50 781 ASP A N 1
ATOM 5790 C CA . ASP A 1 781 ? 12.429 -45.349 -17.378 1.00 85.50 781 ASP A CA 1
ATOM 5791 C C . ASP A 1 781 ? 11.072 -44.810 -17.859 1.00 85.50 781 ASP A C 1
ATOM 5793 O O . ASP A 1 781 ? 10.463 -43.890 -17.303 1.00 85.50 781 ASP A O 1
ATOM 5797 N N . SER A 1 782 ? 10.544 -45.428 -18.923 1.00 80.12 782 SER A N 1
ATOM 5798 C CA . SER A 1 782 ? 9.276 -45.039 -19.569 1.00 80.12 782 SER A CA 1
ATOM 5799 C C . SER A 1 782 ? 8.040 -45.112 -18.649 1.00 80.12 782 SER A C 1
ATOM 5801 O O . SER A 1 782 ? 6.971 -44.658 -19.059 1.00 80.12 782 SER A O 1
ATOM 5803 N N . GLY A 1 783 ? 8.148 -45.694 -17.449 1.00 83.38 783 GLY A N 1
ATOM 5804 C CA . GLY A 1 783 ? 7.077 -45.771 -16.445 1.00 83.38 783 GLY A CA 1
ATOM 5805 C C . GLY A 1 783 ? 7.250 -44.841 -15.239 1.00 83.38 783 GLY A C 1
ATOM 5806 O O . GLY A 1 783 ? 6.360 -44.783 -14.394 1.00 83.38 783 GLY A O 1
ATOM 5807 N N . GLU A 1 784 ? 8.370 -44.127 -15.153 1.00 90.00 784 GLU A N 1
ATOM 5808 C CA . GLU A 1 784 ? 8.768 -43.355 -13.968 1.00 90.00 784 GLU A CA 1
ATOM 5809 C C . GLU A 1 784 ? 8.533 -41.856 -14.121 1.00 90.00 784 GLU A C 1
ATOM 5811 O O . GLU A 1 784 ? 8.380 -41.124 -13.140 1.00 90.00 784 GLU A O 1
ATOM 5816 N N . GLN A 1 785 ? 8.458 -41.395 -15.368 1.00 91.81 785 GLN A N 1
ATOM 5817 C CA . GLN A 1 785 ? 8.047 -40.038 -15.693 1.00 91.81 785 GLN A CA 1
ATOM 5818 C C . GLN A 1 785 ? 6.554 -39.868 -15.423 1.00 91.81 785 GLN A C 1
ATOM 5820 O O . GLN A 1 785 ? 5.718 -40.645 -15.888 1.00 91.81 785 GLN A O 1
ATOM 5825 N N . MET A 1 786 ? 6.199 -38.811 -14.700 1.00 93.44 786 MET A N 1
ATOM 5826 C CA . MET A 1 786 ? 4.810 -38.519 -14.373 1.00 93.44 786 MET A CA 1
ATOM 5827 C C . MET A 1 786 ? 4.537 -37.023 -14.250 1.00 93.44 786 MET A C 1
ATOM 5829 O O . MET A 1 786 ? 5.425 -36.203 -14.025 1.00 93.44 786 MET A O 1
ATOM 5833 N N . ALA A 1 787 ? 3.262 -36.654 -14.363 1.00 95.25 787 ALA A N 1
ATOM 5834 C CA . ALA A 1 787 ? 2.830 -35.301 -14.046 1.00 95.25 787 ALA A CA 1
ATOM 5835 C C . ALA A 1 787 ? 2.989 -35.044 -12.540 1.00 95.25 787 ALA A C 1
ATOM 5837 O O . ALA A 1 787 ? 2.474 -35.807 -11.716 1.00 95.25 787 ALA A O 1
ATOM 5838 N N . PHE A 1 788 ? 3.631 -33.940 -12.173 1.00 96.62 788 PHE A N 1
ATOM 5839 C CA . PHE A 1 788 ? 3.607 -33.453 -10.802 1.00 96.62 788 PHE A CA 1
ATOM 5840 C C . PHE A 1 788 ? 2.202 -32.904 -10.547 1.00 96.62 788 PHE A C 1
ATOM 5842 O O . PHE A 1 788 ? 1.900 -31.795 -10.963 1.00 96.62 788 PHE A O 1
ATOM 5849 N N . SER A 1 789 ? 1.289 -33.691 -9.979 1.00 95.75 789 SER A N 1
ATOM 5850 C CA . SER A 1 789 ? -0.121 -33.308 -9.815 1.00 95.75 789 SER A CA 1
ATOM 5851 C C . SER A 1 789 ? -0.782 -34.086 -8.682 1.00 95.75 789 SER A C 1
ATOM 5853 O O . SER A 1 789 ? -0.290 -35.138 -8.271 1.00 95.75 789 SER A O 1
ATOM 5855 N N . THR A 1 790 ? -1.925 -33.598 -8.197 1.00 94.62 790 THR A N 1
ATOM 5856 C CA . THR A 1 790 ? -2.672 -34.244 -7.106 1.00 94.62 790 THR A CA 1
ATOM 5857 C C . THR A 1 790 ? -3.207 -35.623 -7.495 1.00 94.62 790 THR A C 1
ATOM 5859 O O . THR A 1 790 ? -3.395 -36.469 -6.626 1.00 94.62 790 THR A O 1
ATOM 5862 N N . ALA A 1 791 ? -3.363 -35.906 -8.794 1.00 95.19 791 ALA A N 1
ATOM 5863 C CA . ALA A 1 791 ? -3.696 -37.243 -9.287 1.00 95.19 791 ALA A CA 1
ATOM 5864 C C . ALA A 1 791 ? -2.614 -38.287 -8.948 1.00 95.19 791 ALA A C 1
ATOM 5866 O O . ALA A 1 791 ? -2.932 -39.457 -8.752 1.00 95.19 791 ALA A O 1
ATOM 5867 N N . ASN A 1 792 ? -1.356 -37.853 -8.826 1.00 95.12 792 ASN A N 1
ATOM 5868 C CA . ASN A 1 792 ? -0.207 -38.692 -8.483 1.00 95.12 792 ASN A CA 1
ATOM 5869 C C . ASN A 1 792 ? 0.239 -38.520 -7.019 1.00 95.12 792 ASN A C 1
ATOM 5871 O O . ASN A 1 792 ? 1.319 -38.977 -6.649 1.00 95.12 792 ASN A O 1
ATOM 5875 N N . GLU A 1 793 ? -0.576 -37.880 -6.168 1.00 95.25 793 GLU A N 1
ATOM 5876 C CA . GLU A 1 793 ? -0.214 -37.544 -4.783 1.00 95.25 793 GLU A CA 1
ATOM 5877 C C . GLU A 1 793 ? 0.226 -38.766 -3.979 1.00 95.25 793 GLU A C 1
ATOM 5879 O O . GLU A 1 793 ? 1.260 -38.717 -3.324 1.00 95.25 793 GLU A O 1
ATOM 5884 N N . ALA A 1 794 ? -0.488 -39.889 -4.088 1.00 94.06 794 ALA A N 1
ATOM 5885 C CA . ALA A 1 794 ? -0.160 -41.101 -3.340 1.00 94.06 794 ALA A CA 1
ATOM 5886 C C . ALA A 1 794 ? 1.262 -41.619 -3.629 1.00 94.06 794 ALA A C 1
ATOM 5888 O O . ALA A 1 794 ? 1.929 -42.101 -2.710 1.00 94.06 794 ALA A O 1
ATOM 5889 N N . THR A 1 795 ? 1.720 -41.489 -4.879 1.00 93.88 795 THR A N 1
ATOM 5890 C CA . THR A 1 795 ? 3.068 -41.879 -5.313 1.00 93.88 795 THR A CA 1
ATOM 5891 C C . THR A 1 795 ? 4.099 -40.811 -4.959 1.00 93.88 795 THR A C 1
ATOM 5893 O O . THR A 1 795 ? 5.190 -41.154 -4.522 1.00 93.88 795 THR A O 1
ATOM 5896 N N . LEU A 1 796 ? 3.766 -39.522 -5.089 1.00 94.44 796 LEU A N 1
ATOM 5897 C CA . LEU A 1 796 ? 4.682 -38.406 -4.815 1.00 94.44 796 LEU A CA 1
ATOM 5898 C C . LEU A 1 796 ? 4.894 -38.149 -3.315 1.00 94.44 796 LEU A C 1
ATOM 5900 O O . LEU A 1 796 ? 5.969 -37.714 -2.909 1.00 94.44 796 LEU A O 1
ATOM 5904 N N . ARG A 1 797 ? 3.894 -38.428 -2.473 1.00 94.19 797 ARG A N 1
ATOM 5905 C CA . ARG A 1 797 ? 3.876 -38.100 -1.038 1.00 94.19 797 ARG A CA 1
ATOM 5906 C C . ARG A 1 797 ? 5.122 -38.565 -0.269 1.00 94.19 797 ARG A C 1
ATOM 5908 O O . ARG A 1 797 ? 5.651 -37.751 0.490 1.00 94.19 797 ARG A O 1
ATOM 5915 N N . PRO A 1 798 ? 5.632 -39.805 -0.435 1.00 91.75 798 PRO A N 1
ATOM 5916 C CA . PRO A 1 798 ? 6.859 -40.237 0.234 1.00 91.75 798 PRO A CA 1
ATOM 5917 C C . PRO A 1 798 ? 8.087 -39.420 -0.188 1.00 91.75 798 PRO A C 1
ATOM 5919 O O . PRO A 1 798 ? 8.919 -39.091 0.656 1.00 91.75 798 PRO A O 1
ATOM 5922 N N . TYR A 1 799 ? 8.173 -39.044 -1.467 1.00 92.88 799 TYR A N 1
ATOM 5923 C CA . TYR A 1 799 ? 9.279 -38.254 -2.011 1.00 92.88 799 TYR A CA 1
ATOM 5924 C C . TYR A 1 799 ? 9.191 -36.780 -1.609 1.00 92.88 799 TYR A C 1
ATOM 5926 O O . TYR A 1 799 ? 10.221 -36.149 -1.420 1.00 92.88 799 TYR A O 1
ATOM 5934 N N . LEU A 1 800 ? 7.984 -36.254 -1.384 1.00 92.81 800 LEU A N 1
ATOM 5935 C CA . LEU A 1 800 ? 7.746 -34.912 -0.838 1.00 92.81 800 LEU A CA 1
ATOM 5936 C C . LEU A 1 800 ? 8.002 -34.801 0.674 1.00 92.81 800 LEU A C 1
ATOM 5938 O O . LEU A 1 800 ? 7.886 -33.709 1.216 1.00 92.81 800 LEU A O 1
ATOM 5942 N N . ARG A 1 801 ? 8.280 -35.921 1.365 1.00 89.44 801 ARG A N 1
ATOM 5943 C CA . ARG A 1 801 ? 8.353 -36.025 2.841 1.00 89.44 801 ARG A CA 1
ATOM 5944 C C . ARG A 1 801 ? 7.070 -35.622 3.577 1.00 89.44 801 ARG A C 1
ATOM 5946 O O . ARG A 1 801 ? 7.062 -35.460 4.793 1.00 89.44 801 ARG A O 1
ATOM 5953 N N . ALA A 1 802 ? 5.948 -35.580 2.866 1.00 89.19 802 ALA A N 1
ATOM 5954 C CA . ALA A 1 802 ? 4.664 -35.212 3.433 1.00 89.19 802 ALA A CA 1
ATOM 5955 C C . ALA A 1 802 ? 4.130 -36.290 4.398 1.00 89.19 802 ALA A C 1
ATOM 5957 O O . ALA A 1 802 ? 3.806 -37.419 4.010 1.00 89.19 802 ALA A O 1
ATOM 5958 N N . GLY A 1 803 ? 3.966 -35.913 5.671 1.00 86.38 803 GLY A N 1
ATOM 5959 C CA . GLY A 1 803 ? 3.492 -36.809 6.735 1.00 86.38 803 GLY A CA 1
ATOM 5960 C C . GLY A 1 803 ? 2.031 -37.264 6.605 1.00 86.38 803 GLY A C 1
ATOM 5961 O O . GLY A 1 803 ? 1.625 -38.224 7.257 1.00 86.38 803 GLY A O 1
ATOM 5962 N N . SER A 1 804 ? 1.231 -36.612 5.756 1.00 90.81 804 SER A N 1
ATOM 5963 C CA . SER A 1 804 ? -0.175 -36.951 5.510 1.00 90.81 804 SER A CA 1
ATOM 5964 C C . SER A 1 804 ? -0.582 -36.658 4.063 1.00 90.81 804 SER A C 1
ATOM 5966 O O . SER A 1 804 ? 0.084 -35.878 3.383 1.00 90.81 804 SER A O 1
ATOM 5968 N N . SER A 1 805 ? -1.692 -37.247 3.599 1.00 88.88 805 SER A N 1
ATOM 5969 C CA . SER A 1 805 ? -2.223 -36.972 2.250 1.00 88.88 805 SER A CA 1
ATOM 5970 C C . SER A 1 805 ? -2.700 -35.521 2.081 1.00 88.88 805 SER A C 1
ATOM 5972 O O . SER A 1 805 ? -2.565 -34.929 1.011 1.00 88.88 805 SER A O 1
ATOM 5974 N N . VAL A 1 806 ? -3.172 -34.894 3.166 1.00 89.75 806 VAL A N 1
ATOM 5975 C CA . VAL A 1 806 ? -3.517 -33.462 3.177 1.00 89.75 806 VAL A CA 1
ATOM 5976 C C . VAL A 1 806 ? -2.264 -32.616 2.957 1.00 89.75 806 VAL A C 1
ATOM 5978 O O . VAL A 1 806 ? -2.266 -31.724 2.115 1.00 89.75 806 VAL A O 1
ATOM 5981 N N . THR A 1 807 ? -1.169 -32.928 3.656 1.00 90.12 807 THR A N 1
ATOM 5982 C CA . THR A 1 807 ? 0.115 -32.232 3.488 1.00 90.12 807 THR A CA 1
ATOM 5983 C C . THR A 1 807 ? 0.656 -32.393 2.066 1.00 90.12 807 THR A C 1
ATOM 5985 O O . THR A 1 807 ? 1.058 -31.403 1.464 1.00 90.12 807 THR A O 1
ATOM 5988 N N . GLY A 1 808 ? 0.616 -33.607 1.502 1.00 90.50 808 GLY A N 1
ATOM 5989 C CA . GLY A 1 808 ? 1.074 -33.868 0.133 1.00 90.50 808 GLY A CA 1
ATOM 5990 C C . GLY A 1 808 ? 0.256 -33.101 -0.906 1.00 90.50 808 GLY A C 1
ATOM 5991 O O . GLY A 1 808 ? 0.820 -32.412 -1.754 1.00 90.50 808 GLY A O 1
ATOM 5992 N N . THR A 1 809 ? -1.072 -33.125 -0.773 1.00 94.75 809 THR A N 1
ATOM 5993 C CA . THR A 1 809 ? -1.989 -32.347 -1.621 1.00 94.75 809 THR A CA 1
ATOM 5994 C C . THR A 1 809 ? -1.714 -30.845 -1.521 1.00 94.75 809 THR A C 1
ATOM 5996 O O . THR A 1 809 ? -1.649 -30.165 -2.542 1.00 94.75 809 THR A O 1
ATOM 5999 N N . ASN A 1 810 ? -1.508 -30.327 -0.307 1.00 94.31 810 ASN A N 1
ATOM 6000 C CA . ASN A 1 810 ? -1.226 -28.913 -0.075 1.00 94.31 810 ASN A CA 1
ATOM 6001 C C . ASN A 1 810 ? 0.104 -28.478 -0.700 1.00 94.31 810 ASN A C 1
ATOM 6003 O O . ASN A 1 810 ? 0.129 -27.446 -1.362 1.00 94.31 810 ASN A O 1
ATOM 6007 N N . ILE A 1 811 ? 1.176 -29.270 -0.564 1.00 94.81 811 ILE A N 1
ATOM 6008 C CA . ILE A 1 811 ? 2.473 -28.977 -1.202 1.00 94.81 811 ILE A CA 1
ATOM 6009 C C . ILE A 1 811 ? 2.318 -28.954 -2.725 1.00 94.81 811 ILE A C 1
ATOM 6011 O O . ILE A 1 811 ? 2.778 -28.021 -3.379 1.00 94.81 811 ILE A O 1
ATOM 6015 N N . ILE A 1 812 ? 1.626 -29.941 -3.303 1.00 95.81 812 ILE A N 1
ATOM 6016 C CA . ILE A 1 812 ? 1.401 -29.991 -4.752 1.00 95.81 812 ILE A CA 1
ATOM 6017 C C . ILE A 1 812 ? 0.598 -28.768 -5.216 1.00 95.81 812 ILE A C 1
ATOM 6019 O O . ILE A 1 812 ? 1.005 -28.097 -6.164 1.00 95.81 812 ILE A O 1
ATOM 6023 N N . ASN A 1 813 ? -0.502 -28.433 -4.537 1.00 95.25 813 ASN A N 1
ATOM 6024 C CA . ASN A 1 813 ? -1.329 -27.268 -4.863 1.00 95.25 813 ASN A CA 1
ATOM 6025 C C . ASN A 1 813 ? -0.556 -25.949 -4.723 1.00 95.25 813 ASN A C 1
ATOM 6027 O O . ASN A 1 813 ? -0.697 -25.059 -5.568 1.00 95.25 813 ASN A O 1
ATOM 6031 N N . PHE A 1 814 ? 0.294 -25.840 -3.700 1.00 94.88 814 PHE A N 1
ATOM 6032 C CA . PHE A 1 814 ? 1.183 -24.703 -3.503 1.00 94.88 814 PHE A CA 1
ATOM 6033 C C . PHE A 1 814 ? 2.145 -24.560 -4.687 1.00 94.88 814 PHE A C 1
ATOM 6035 O O . PHE A 1 814 ? 2.181 -23.521 -5.341 1.00 94.88 814 PHE A O 1
ATOM 6042 N N . ILE A 1 815 ? 2.849 -25.616 -5.078 1.00 95.25 815 ILE A N 1
ATOM 6043 C CA . ILE A 1 815 ? 3.778 -25.555 -6.215 1.00 95.25 815 ILE A CA 1
ATOM 6044 C C . ILE A 1 815 ? 3.038 -25.285 -7.541 1.00 95.25 815 ILE A C 1
ATOM 6046 O O . ILE A 1 815 ? 3.523 -24.532 -8.382 1.00 95.25 815 ILE A O 1
ATOM 6050 N N . HIS A 1 816 ? 1.802 -25.768 -7.705 1.00 94.31 816 HIS A N 1
ATOM 6051 C CA . HIS A 1 816 ? 0.945 -25.429 -8.855 1.00 94.31 816 HIS A CA 1
ATOM 6052 C C . HIS A 1 816 ? 0.492 -23.968 -8.917 1.00 94.31 816 HIS A C 1
ATOM 6054 O O . HIS A 1 816 ? 0.065 -23.511 -9.976 1.00 94.31 816 HIS A O 1
ATOM 6060 N N . GLY A 1 817 ? 0.599 -23.213 -7.825 1.00 91.50 817 GLY A N 1
ATOM 6061 C CA . GLY A 1 817 ? 0.194 -21.806 -7.812 1.00 91.50 817 GLY A CA 1
ATOM 6062 C C . GLY A 1 817 ? -1.143 -21.511 -7.137 1.00 91.50 817 GLY A C 1
ATOM 6063 O O . GLY A 1 817 ? -1.701 -20.446 -7.385 1.00 91.50 817 GLY A O 1
ATOM 6064 N N . THR A 1 818 ? -1.666 -22.428 -6.318 1.00 91.94 818 THR A N 1
ATOM 6065 C CA . THR A 1 818 ? -2.844 -22.179 -5.469 1.00 91.94 818 THR A CA 1
ATOM 6066 C C . THR A 1 818 ? -2.407 -21.623 -4.115 1.00 91.94 818 THR A C 1
ATOM 6068 O O . THR A 1 818 ? -1.399 -22.068 -3.565 1.00 91.94 818 THR A O 1
ATOM 6071 N N . GLU A 1 819 ? -3.141 -20.653 -3.575 1.00 90.56 819 GLU A N 1
ATOM 6072 C CA . GLU A 1 819 ? -2.895 -20.147 -2.222 1.00 90.56 819 GLU A CA 1
ATOM 6073 C C . GLU A 1 819 ? -3.376 -21.158 -1.174 1.00 90.56 819 GLU A C 1
ATOM 6075 O O . GLU A 1 819 ? -4.483 -21.691 -1.289 1.00 90.56 819 GLU A O 1
ATOM 6080 N N . VAL A 1 820 ? -2.548 -21.451 -0.168 1.00 89.81 820 VAL A N 1
ATOM 6081 C CA . VAL A 1 820 ? -2.835 -22.479 0.841 1.00 89.81 820 VAL A CA 1
ATOM 6082 C C . VAL A 1 820 ? -2.626 -21.900 2.235 1.00 89.81 820 VAL A C 1
ATOM 6084 O O . VAL A 1 820 ? -1.514 -21.552 2.620 1.00 89.81 820 VAL A O 1
ATOM 6087 N N . SER A 1 821 ? -3.699 -21.852 3.025 1.00 87.00 821 SER A N 1
ATOM 6088 C CA . SER A 1 821 ? -3.645 -21.340 4.397 1.00 87.00 821 SER A CA 1
ATOM 6089 C C . SER A 1 821 ? -2.653 -22.128 5.264 1.00 87.00 821 SER A C 1
ATOM 6091 O O . SER A 1 821 ? -2.629 -23.360 5.240 1.00 87.00 821 SER A O 1
ATOM 6093 N N . GLY A 1 822 ? -1.843 -21.408 6.045 1.00 83.38 822 GLY A N 1
ATOM 6094 C CA . GLY A 1 822 ? -0.805 -21.979 6.910 1.00 83.38 822 GLY A CA 1
ATOM 6095 C C . GLY A 1 822 ? 0.535 -22.243 6.213 1.00 83.38 822 GLY A C 1
ATOM 6096 O O . GLY A 1 822 ? 1.494 -22.609 6.890 1.00 83.38 822 GLY A O 1
ATOM 6097 N N . MET A 1 823 ? 0.617 -22.039 4.896 1.00 88.81 823 MET A N 1
ATOM 6098 C CA . MET A 1 823 ? 1.875 -21.982 4.148 1.00 88.81 823 MET A CA 1
ATOM 6099 C C . MET A 1 823 ? 2.325 -20.527 3.973 1.00 88.81 823 MET A C 1
ATOM 6101 O O . MET A 1 823 ? 1.625 -19.589 4.355 1.00 88.81 823 MET A O 1
ATOM 6105 N N . ARG A 1 824 ? 3.538 -20.338 3.456 1.00 88.12 824 ARG A N 1
ATOM 6106 C CA . ARG A 1 824 ? 4.102 -19.015 3.175 1.00 88.12 824 ARG A CA 1
ATOM 6107 C C . ARG A 1 824 ? 3.243 -18.226 2.182 1.00 88.12 824 ARG A C 1
ATOM 6109 O O . ARG A 1 824 ? 2.942 -18.729 1.106 1.00 88.12 824 ARG A O 1
ATOM 6116 N N . ASP A 1 825 ? 2.970 -16.968 2.516 1.00 88.62 825 ASP A N 1
ATOM 6117 C CA . ASP A 1 825 ? 2.265 -16.032 1.638 1.00 88.62 825 ASP A CA 1
ATOM 6118 C C . ASP A 1 825 ? 3.142 -15.614 0.444 1.00 88.62 825 ASP A C 1
ATOM 6120 O O . ASP A 1 825 ? 4.356 -15.391 0.560 1.00 88.62 825 ASP A O 1
ATOM 6124 N N . ARG A 1 826 ? 2.507 -15.533 -0.722 1.00 90.62 826 ARG A N 1
ATOM 6125 C CA . ARG A 1 826 ? 3.098 -15.137 -2.006 1.00 90.62 826 ARG A CA 1
ATOM 6126 C C . ARG A 1 826 ? 2.127 -14.324 -2.860 1.00 90.62 826 ARG A C 1
ATOM 6128 O O . ARG A 1 826 ? 2.261 -14.280 -4.082 1.00 90.62 826 ARG A O 1
ATOM 6135 N N . GLN A 1 827 ? 1.111 -13.733 -2.246 1.00 90.94 827 GLN A N 1
ATOM 6136 C CA . GLN A 1 827 ? 0.117 -12.945 -2.952 1.00 90.94 827 GLN A CA 1
ATOM 6137 C C . GLN A 1 827 ? 0.618 -11.512 -3.179 1.00 90.94 827 GLN A C 1
ATOM 6139 O O . GLN A 1 827 ? 1.035 -10.841 -2.244 1.00 90.94 827 GLN A O 1
ATOM 6144 N N . VAL A 1 828 ? 0.583 -11.050 -4.430 1.00 86.88 828 VAL A N 1
ATOM 6145 C CA . VAL A 1 828 ? 1.062 -9.732 -4.873 1.00 86.88 828 VAL A CA 1
ATOM 6146 C C . VAL A 1 828 ? 0.008 -9.053 -5.737 1.00 86.88 828 VAL A C 1
ATOM 6148 O O . VAL A 1 828 ? -0.661 -9.704 -6.543 1.00 86.88 828 VAL A O 1
ATOM 6151 N N . THR A 1 829 ? -0.157 -7.742 -5.580 1.00 84.94 829 THR A N 1
ATOM 6152 C CA . THR A 1 829 ? -1.098 -6.963 -6.383 1.00 84.94 829 THR A CA 1
ATOM 6153 C C . THR A 1 829 ? -0.577 -6.810 -7.811 1.00 84.94 829 THR A C 1
ATOM 6155 O O . THR A 1 829 ? 0.452 -6.183 -8.060 1.00 84.94 829 THR A O 1
ATOM 6158 N N . VAL A 1 830 ? -1.318 -7.354 -8.775 1.00 83.69 830 VAL A N 1
ATOM 6159 C CA . VAL A 1 830 ? -1.037 -7.266 -10.211 1.00 83.69 830 VAL A CA 1
ATOM 6160 C C . VAL A 1 830 ? -2.275 -6.706 -10.905 1.00 83.69 830 VAL A C 1
ATOM 6162 O O . VAL A 1 830 ? -3.366 -7.243 -10.757 1.00 83.69 830 VAL A O 1
ATOM 6165 N N . ASN A 1 831 ? -2.122 -5.618 -11.668 1.00 81.06 831 ASN A N 1
ATOM 6166 C CA . ASN A 1 831 ? -3.230 -4.929 -12.351 1.00 81.06 831 ASN A CA 1
ATOM 6167 C C . ASN A 1 831 ? -4.414 -4.572 -11.414 1.00 81.06 831 ASN A C 1
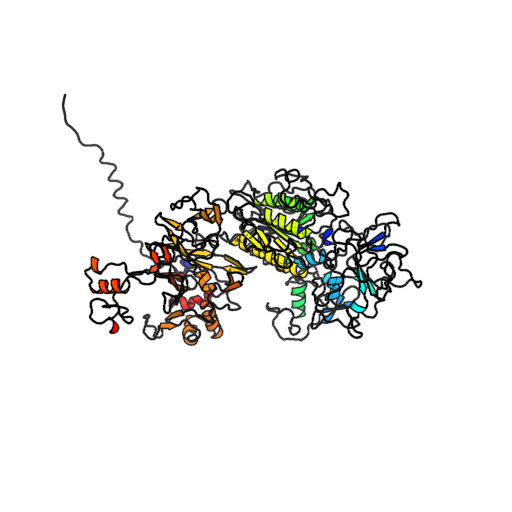ATOM 6169 O O . ASN A 1 831 ? -5.573 -4.686 -11.805 1.00 81.06 831 ASN A O 1
ATOM 6173 N N . GLY A 1 832 ? -4.123 -4.159 -10.174 1.00 76.69 832 GLY A N 1
ATOM 6174 C CA . GLY A 1 832 ? -5.131 -3.717 -9.200 1.00 76.69 832 GLY A CA 1
ATOM 6175 C C . GLY A 1 832 ? -5.864 -4.835 -8.447 1.00 76.69 832 GLY A C 1
ATOM 6176 O O . GLY A 1 832 ? -6.746 -4.538 -7.647 1.00 76.69 832 GLY A O 1
ATOM 6177 N N . ALA A 1 833 ? -5.509 -6.105 -8.665 1.00 82.94 833 ALA A N 1
ATOM 6178 C CA . ALA A 1 833 ? -6.070 -7.243 -7.939 1.00 82.94 833 ALA A CA 1
ATOM 6179 C C . ALA A 1 833 ? -4.969 -8.116 -7.326 1.00 82.94 833 ALA A C 1
ATOM 6181 O O . ALA A 1 833 ? -3.853 -8.190 -7.838 1.00 82.94 833 ALA A O 1
ATOM 6182 N N . LEU A 1 834 ? -5.286 -8.789 -6.221 1.00 88.88 834 LEU A N 1
ATOM 6183 C CA . LEU A 1 834 ? -4.352 -9.676 -5.541 1.00 88.88 834 LEU A CA 1
ATOM 6184 C C . LEU A 1 834 ? -4.233 -11.007 -6.299 1.00 88.88 834 LEU A C 1
ATOM 6186 O O . LEU A 1 834 ? -5.221 -11.721 -6.478 1.00 88.88 834 LEU A O 1
ATOM 6190 N N . HIS A 1 835 ? -3.019 -11.359 -6.719 1.00 92.06 835 HIS A N 1
ATOM 6191 C CA . HIS A 1 835 ? -2.719 -12.592 -7.443 1.00 92.06 835 HIS A CA 1
ATOM 6192 C C . HIS A 1 835 ? -1.593 -13.370 -6.763 1.00 92.06 835 HIS A C 1
ATOM 6194 O O . HIS A 1 835 ? -0.654 -12.800 -6.225 1.00 92.06 835 HIS A O 1
ATOM 6200 N N . VAL A 1 836 ? -1.650 -14.699 -6.828 1.00 93.75 836 VAL A N 1
ATOM 6201 C CA . VAL A 1 836 ? -0.561 -15.560 -6.349 1.00 93.75 836 VAL A CA 1
ATOM 6202 C C . VAL A 1 836 ? 0.648 -15.410 -7.279 1.00 93.75 836 VAL A C 1
ATOM 6204 O O . VAL A 1 836 ? 0.543 -15.762 -8.460 1.00 93.75 836 VAL A O 1
ATOM 6207 N N . TRP A 1 837 ? 1.782 -14.930 -6.759 1.00 93.75 837 TRP A N 1
ATOM 6208 C CA . TRP A 1 837 ? 3.066 -14.876 -7.461 1.00 93.75 837 TRP A CA 1
ATOM 6209 C C . TRP A 1 837 ? 3.712 -16.262 -7.460 1.00 93.75 837 TRP A C 1
ATOM 6211 O O . TRP A 1 837 ? 4.134 -16.776 -6.426 1.00 93.75 837 TRP A O 1
ATOM 6221 N N . LYS A 1 838 ? 3.727 -16.916 -8.622 1.00 93.69 838 LYS A N 1
ATOM 6222 C CA . LYS A 1 838 ? 4.050 -18.352 -8.727 1.00 93.69 838 LYS A CA 1
ATOM 6223 C C . LYS A 1 838 ? 5.510 -18.635 -9.081 1.00 93.69 838 LYS A C 1
ATOM 6225 O O . LYS A 1 838 ? 5.901 -19.792 -9.001 1.00 93.69 838 LYS A O 1
ATOM 6230 N N . LEU A 1 839 ? 6.264 -17.621 -9.511 1.00 93.75 839 LEU A N 1
ATOM 6231 C CA . LEU A 1 839 ? 7.658 -17.751 -9.931 1.00 93.75 839 LEU A CA 1
ATOM 6232 C C . LEU A 1 839 ? 8.590 -17.476 -8.745 1.00 93.75 839 LEU A C 1
ATOM 6234 O O . LEU A 1 839 ? 8.593 -16.363 -8.204 1.00 93.75 839 LEU A O 1
ATOM 6238 N N . GLY A 1 840 ? 9.365 -18.489 -8.354 1.00 90.69 840 GLY A N 1
ATOM 6239 C CA . GLY A 1 840 ? 10.428 -18.341 -7.362 1.00 90.69 840 GLY A CA 1
ATOM 6240 C C . GLY A 1 840 ? 11.546 -17.415 -7.836 1.00 90.69 840 GLY A C 1
ATOM 6241 O O . GLY A 1 840 ? 11.680 -17.127 -9.023 1.00 90.69 840 GLY A O 1
ATOM 6242 N N . ASP A 1 841 ? 12.357 -16.935 -6.900 1.00 87.62 841 ASP A N 1
ATOM 6243 C CA . ASP A 1 841 ? 13.509 -16.093 -7.197 1.00 87.62 841 ASP A CA 1
ATOM 6244 C C . ASP A 1 841 ? 14.528 -16.786 -8.120 1.00 87.62 841 ASP A C 1
ATOM 6246 O O . ASP A 1 841 ? 14.759 -17.995 -8.048 1.00 87.62 841 ASP A O 1
ATOM 6250 N N . VAL A 1 842 ? 15.152 -15.985 -8.988 1.00 85.81 842 VAL A N 1
ATOM 6251 C CA . VAL A 1 842 ? 16.170 -16.425 -9.947 1.00 85.81 842 VAL A CA 1
ATOM 6252 C C . VAL A 1 842 ? 17.491 -15.747 -9.587 1.00 85.81 842 VAL A C 1
ATOM 6254 O O . VAL A 1 842 ? 17.720 -14.598 -9.957 1.00 85.81 842 VAL A O 1
ATOM 6257 N N . VAL A 1 843 ? 18.342 -16.436 -8.819 1.00 76.31 843 VAL A N 1
ATOM 6258 C CA . VAL A 1 843 ? 19.570 -15.844 -8.247 1.00 76.31 843 VAL A CA 1
ATOM 6259 C C . VAL A 1 843 ? 20.784 -16.116 -9.122 1.00 76.31 843 VAL A C 1
ATOM 6261 O O . VAL A 1 843 ? 21.407 -15.186 -9.623 1.00 76.31 843 VAL A O 1
ATOM 6264 N N . ASN A 1 844 ? 21.126 -17.393 -9.318 1.00 76.12 844 ASN A N 1
ATOM 6265 C CA . ASN A 1 844 ? 22.321 -17.787 -10.064 1.00 76.12 844 ASN A CA 1
ATOM 6266 C C . ASN A 1 844 ? 21.989 -18.417 -11.420 1.00 76.12 844 ASN A C 1
ATOM 6268 O O . ASN A 1 844 ? 22.894 -18.902 -12.100 1.00 76.12 844 ASN A O 1
ATOM 6272 N N . SER A 1 845 ? 20.719 -18.441 -11.831 1.00 81.75 845 SER A N 1
ATOM 6273 C CA . SER A 1 845 ? 20.331 -18.960 -13.142 1.00 81.75 845 SER A CA 1
ATOM 6274 C C . SER A 1 845 ? 20.291 -17.857 -14.194 1.00 81.75 845 SER A C 1
ATOM 6276 O O . SER A 1 845 ? 19.759 -16.772 -13.979 1.00 81.75 845 SER A O 1
ATOM 6278 N N . THR A 1 846 ? 20.865 -18.138 -15.363 1.00 84.25 846 THR A N 1
ATOM 6279 C CA . THR A 1 846 ? 20.751 -17.267 -16.538 1.00 84.25 846 THR A CA 1
ATOM 6280 C C . THR A 1 846 ? 19.744 -17.872 -17.508 1.00 84.25 846 THR A C 1
ATOM 6282 O O . THR A 1 846 ? 19.952 -19.025 -17.913 1.00 84.25 846 THR A O 1
ATOM 6285 N N . PRO A 1 847 ? 18.713 -17.118 -17.942 1.00 88.25 847 PRO A N 1
ATOM 6286 C CA . PRO A 1 847 ? 17.791 -17.587 -18.965 1.00 88.25 847 PRO A CA 1
ATOM 6287 C C . PRO A 1 847 ? 18.549 -18.087 -20.189 1.00 88.25 847 PRO A C 1
ATOM 6289 O O . PRO A 1 847 ? 19.389 -17.377 -20.741 1.00 88.25 847 PRO A O 1
ATOM 6292 N N . THR A 1 848 ? 18.288 -19.319 -20.614 1.00 89.50 848 THR A N 1
ATOM 6293 C CA . THR A 1 848 ? 18.932 -19.903 -21.793 1.00 89.50 848 THR A CA 1
ATOM 6294 C C . THR A 1 848 ? 17.928 -20.030 -22.917 1.00 89.50 848 THR A C 1
ATOM 6296 O O . THR A 1 848 ? 16.944 -20.755 -22.794 1.00 89.50 848 THR A O 1
ATOM 6299 N N . ILE A 1 849 ? 18.184 -19.311 -24.010 1.00 87.00 849 ILE A N 1
ATOM 6300 C CA . ILE A 1 849 ? 17.258 -19.231 -25.135 1.00 87.00 849 ILE A CA 1
ATOM 6301 C C . ILE A 1 849 ? 17.587 -20.279 -26.182 1.00 87.00 849 ILE A C 1
ATOM 6303 O O . ILE A 1 849 ? 18.732 -20.413 -26.619 1.00 87.00 849 ILE A O 1
ATOM 6307 N N . VAL A 1 850 ? 16.553 -20.983 -26.619 1.00 87.12 850 VAL A N 1
ATOM 6308 C CA . VAL A 1 850 ? 16.627 -22.028 -27.631 1.00 87.12 850 VAL A CA 1
ATOM 6309 C C . VAL A 1 850 ? 15.731 -21.631 -28.793 1.00 87.12 850 VAL A C 1
ATOM 6311 O O . VAL A 1 850 ? 14.508 -21.635 -28.680 1.00 87.12 850 VAL A O 1
ATOM 6314 N N . GLY A 1 851 ? 16.366 -21.240 -29.899 1.00 82.75 851 GLY A N 1
ATOM 6315 C CA . GLY A 1 851 ? 15.723 -20.816 -31.147 1.00 82.75 851 GLY A CA 1
ATOM 6316 C C . GLY A 1 851 ? 16.028 -21.783 -32.287 1.00 82.75 851 GLY A C 1
ATOM 6317 O O . GLY A 1 851 ? 15.997 -22.994 -32.085 1.00 82.75 851 GLY A O 1
ATOM 6318 N N . ALA A 1 852 ? 16.342 -21.277 -33.478 1.00 82.81 852 ALA A N 1
ATOM 6319 C CA . ALA A 1 852 ? 16.816 -22.107 -34.589 1.00 82.81 852 ALA A CA 1
ATOM 6320 C C . ALA A 1 852 ? 18.118 -22.869 -34.230 1.00 82.81 852 ALA A C 1
ATOM 6322 O O . ALA A 1 852 ? 18.894 -22.356 -33.416 1.00 82.81 852 ALA A O 1
ATOM 6323 N N . PRO A 1 853 ? 18.376 -24.060 -34.808 1.00 85.19 853 PRO A N 1
ATOM 6324 C CA . PRO A 1 853 ? 19.641 -24.789 -34.639 1.00 85.19 853 PRO A CA 1
ATOM 6325 C C . PRO A 1 853 ? 20.861 -23.949 -35.060 1.00 85.19 853 PRO A C 1
ATOM 6327 O O . PRO A 1 853 ? 20.804 -23.250 -36.074 1.00 85.19 853 PRO A O 1
ATOM 6330 N N . LYS A 1 854 ? 21.959 -23.995 -34.287 1.00 78.81 854 LYS A N 1
ATOM 6331 C CA . LYS A 1 854 ? 23.152 -23.131 -34.486 1.00 78.81 854 LYS A CA 1
ATOM 6332 C C . LYS A 1 854 ? 24.496 -23.869 -34.521 1.00 78.81 854 LYS A C 1
ATOM 6334 O O . LYS A 1 854 ? 25.517 -23.228 -34.752 1.00 78.81 854 LYS A O 1
ATOM 6339 N N . GLU A 1 855 ? 24.519 -25.180 -34.297 1.00 83.06 855 GLU A N 1
ATOM 6340 C CA . GLU A 1 855 ? 25.769 -25.945 -34.147 1.00 83.06 855 GLU A CA 1
ATOM 6341 C C . GLU A 1 855 ? 26.479 -26.222 -35.490 1.00 83.06 855 GLU A C 1
ATOM 6343 O O . GLU A 1 855 ? 27.675 -26.505 -35.507 1.00 83.06 855 GLU A O 1
ATOM 6348 N N . LEU A 1 856 ? 25.773 -26.090 -36.624 1.00 83.00 856 LEU A N 1
ATOM 6349 C CA . LEU A 1 856 ? 26.314 -26.209 -37.994 1.00 83.00 856 LEU A CA 1
ATOM 6350 C C . LEU A 1 856 ? 27.132 -27.497 -38.240 1.00 83.00 856 LEU A C 1
ATOM 6352 O O . LEU A 1 856 ? 28.156 -27.479 -38.932 1.00 83.00 856 LEU A O 1
ATOM 6356 N N . TYR A 1 857 ? 26.704 -28.634 -37.679 1.00 85.69 857 TYR A N 1
ATOM 6357 C CA . TYR A 1 857 ? 27.391 -29.923 -37.849 1.00 85.69 857 TYR A CA 1
ATOM 6358 C C . TYR A 1 857 ? 27.426 -30.413 -39.303 1.00 85.69 857 TYR A C 1
ATOM 6360 O O . TYR A 1 857 ? 28.336 -31.150 -39.688 1.00 85.69 857 TYR A O 1
ATOM 6368 N N . ASP A 1 858 ? 26.509 -29.934 -40.139 1.00 82.25 858 ASP A N 1
ATOM 6369 C CA . ASP A 1 858 ? 26.509 -30.152 -41.583 1.00 82.25 858 ASP A CA 1
ATOM 6370 C C . ASP A 1 858 ? 27.726 -29.513 -42.270 1.00 82.25 858 ASP A C 1
ATOM 6372 O O . ASP A 1 858 ? 28.303 -30.102 -43.184 1.00 82.25 858 ASP A O 1
ATOM 6376 N N . ILE A 1 859 ? 28.160 -28.340 -41.801 1.00 83.56 859 ILE A N 1
ATOM 6377 C CA . ILE A 1 859 ? 29.335 -27.630 -42.324 1.00 83.56 859 ILE A CA 1
ATOM 6378 C C . ILE A 1 859 ? 30.620 -28.124 -41.651 1.00 83.56 859 ILE A C 1
ATOM 6380 O O . ILE A 1 859 ? 31.625 -28.338 -42.330 1.00 83.56 859 ILE A O 1
ATOM 6384 N N . LEU A 1 860 ? 30.608 -28.294 -40.325 1.00 85.44 860 LEU A N 1
ATOM 6385 C CA . LEU A 1 860 ? 31.801 -28.642 -39.545 1.00 85.44 860 LEU A CA 1
ATOM 6386 C C . LEU A 1 860 ? 32.223 -30.105 -39.721 1.00 85.44 860 LEU A C 1
ATOM 6388 O O . LEU A 1 860 ? 33.417 -30.388 -39.825 1.00 85.44 860 LEU A O 1
ATOM 6392 N N . TYR A 1 861 ? 31.255 -31.023 -39.750 1.00 86.81 861 TYR A N 1
ATOM 6393 C CA . TYR A 1 861 ? 31.496 -32.468 -39.765 1.00 86.81 861 TYR A CA 1
ATOM 6394 C C . TYR A 1 861 ? 30.960 -33.165 -41.021 1.00 86.81 861 TYR A C 1
ATOM 6396 O O . TYR A 1 861 ? 31.196 -34.359 -41.197 1.00 86.81 861 TYR A O 1
ATOM 6404 N N . GLY A 1 862 ? 30.285 -32.438 -41.918 1.00 83.88 862 GLY A N 1
ATOM 6405 C CA . GLY A 1 862 ? 29.699 -33.018 -43.126 1.00 83.88 862 GLY A CA 1
ATOM 6406 C C . GLY A 1 862 ? 28.462 -33.875 -42.852 1.00 83.88 862 GLY A C 1
ATOM 6407 O O . GLY A 1 862 ? 28.140 -34.740 -43.667 1.00 83.88 862 GLY A O 1
ATOM 6408 N N . ASP A 1 863 ? 27.790 -33.670 -41.714 1.00 84.38 863 ASP A N 1
ATOM 6409 C CA . ASP A 1 863 ? 26.593 -34.424 -41.341 1.00 84.38 863 ASP A CA 1
ATOM 6410 C C . ASP A 1 863 ? 25.391 -34.006 -42.205 1.00 84.38 863 ASP A C 1
ATOM 6412 O O . ASP A 1 863 ? 24.805 -32.932 -42.048 1.00 84.38 863 ASP A O 1
ATOM 6416 N N . SER A 1 864 ? 25.014 -34.869 -43.149 1.00 80.50 864 SER A N 1
ATOM 6417 C CA . SER A 1 864 ? 23.877 -34.617 -44.033 1.00 80.50 864 SER A CA 1
ATOM 6418 C C . SER A 1 864 ? 22.523 -34.653 -43.319 1.00 80.50 864 SER A C 1
ATOM 6420 O O . SER A 1 864 ? 21.605 -33.981 -43.786 1.00 80.50 864 SER A O 1
ATOM 6422 N N . GLY A 1 865 ? 22.393 -35.404 -42.218 1.00 82.31 865 GLY A N 1
ATOM 6423 C CA . GLY A 1 865 ? 21.158 -35.473 -41.431 1.00 82.31 865 GLY A CA 1
ATOM 6424 C C . GLY A 1 865 ? 20.913 -34.172 -40.670 1.00 82.31 865 GLY A C 1
ATOM 6425 O O . GLY A 1 865 ? 19.813 -33.615 -40.703 1.00 82.31 865 GLY A O 1
ATOM 6426 N N . TYR A 1 866 ? 21.979 -33.578 -40.121 1.00 86.75 866 TYR A N 1
ATOM 6427 C CA . TYR A 1 866 ? 21.886 -32.279 -39.451 1.00 86.75 866 TYR A CA 1
ATOM 6428 C C . TYR A 1 866 ? 21.381 -31.165 -40.383 1.00 86.75 866 TYR A C 1
ATOM 6430 O O . TYR A 1 866 ? 20.608 -30.302 -39.968 1.00 86.75 866 TYR A O 1
ATOM 6438 N N . ARG A 1 867 ? 21.718 -31.205 -41.678 1.00 85.44 867 ARG A N 1
ATOM 6439 C CA . ARG A 1 867 ? 21.180 -30.252 -42.664 1.00 85.44 867 ARG A CA 1
ATOM 6440 C C . ARG A 1 867 ? 19.652 -30.319 -42.767 1.00 85.44 867 ARG A C 1
ATOM 6442 O O . ARG A 1 867 ? 19.000 -29.283 -42.922 1.00 85.44 867 ARG A O 1
ATOM 6449 N N . HIS A 1 868 ? 19.070 -31.514 -42.698 1.00 84.56 868 HIS A N 1
ATOM 6450 C CA . HIS A 1 868 ? 17.619 -31.686 -42.712 1.00 84.56 868 HIS A CA 1
ATOM 6451 C C . HIS A 1 868 ? 16.979 -31.225 -41.396 1.00 84.56 868 HIS A C 1
ATOM 6453 O O . HIS A 1 868 ? 15.924 -30.586 -41.430 1.00 84.56 868 HIS A O 1
ATOM 6459 N N . PHE A 1 869 ? 17.644 -31.459 -40.262 1.00 86.00 869 PHE A N 1
ATOM 6460 C CA . PHE A 1 869 ? 17.242 -30.929 -38.957 1.00 86.00 869 PHE A CA 1
ATOM 6461 C C . PHE A 1 869 ? 17.220 -29.391 -38.934 1.00 86.00 869 PHE A C 1
ATOM 6463 O O . PHE A 1 869 ? 16.206 -28.795 -38.560 1.00 86.00 869 PHE A O 1
ATOM 6470 N N . VAL A 1 870 ? 18.279 -28.738 -39.428 1.00 86.12 870 VAL A N 1
ATOM 6471 C CA . VAL A 1 870 ? 18.348 -27.273 -39.579 1.00 86.12 870 VAL A CA 1
ATOM 6472 C C . VAL A 1 870 ? 17.219 -26.767 -40.474 1.00 86.12 870 VAL A C 1
ATOM 6474 O O . VAL A 1 870 ? 16.534 -25.816 -40.110 1.00 86.12 870 VAL A O 1
ATOM 6477 N N . ALA A 1 871 ? 16.971 -27.414 -41.617 1.00 83.81 871 ALA A N 1
ATOM 6478 C CA . ALA A 1 871 ? 15.904 -27.008 -42.533 1.00 83.81 871 ALA A CA 1
ATOM 6479 C C . ALA A 1 871 ? 14.501 -27.128 -41.908 1.00 83.81 871 ALA A C 1
ATOM 6481 O O . ALA A 1 871 ? 13.658 -26.259 -42.131 1.00 83.81 871 ALA A O 1
ATOM 6482 N N . LYS A 1 872 ? 14.248 -28.176 -41.109 1.00 83.06 872 LYS A N 1
ATOM 6483 C CA . LYS A 1 872 ? 12.976 -28.376 -40.397 1.00 83.06 872 LYS A CA 1
ATOM 6484 C C . LYS A 1 872 ? 12.746 -27.311 -39.327 1.00 83.06 872 LYS A C 1
ATOM 6486 O O . LYS A 1 872 ? 11.641 -26.781 -39.218 1.00 83.06 872 LYS A O 1
ATOM 6491 N N . TRP A 1 873 ? 13.774 -27.021 -38.534 1.00 84.19 873 TRP A N 1
ATOM 6492 C CA . TRP A 1 873 ? 13.674 -26.181 -37.338 1.00 84.19 873 TRP A CA 1
ATOM 6493 C C . TRP A 1 873 ? 14.212 -24.756 -37.532 1.00 84.19 873 TRP A C 1
ATOM 6495 O O . TRP A 1 873 ? 14.365 -24.024 -36.556 1.00 84.19 873 TRP A O 1
ATOM 6505 N N . ALA A 1 874 ? 14.437 -24.330 -38.780 1.00 81.25 874 ALA A N 1
ATOM 6506 C CA . ALA A 1 874 ? 14.927 -22.993 -39.126 1.00 81.25 874 ALA A CA 1
ATOM 6507 C C . ALA A 1 874 ? 14.048 -21.866 -38.559 1.00 81.25 874 ALA A C 1
ATOM 6509 O O . ALA A 1 874 ? 14.563 -20.867 -38.073 1.00 81.25 874 ALA A O 1
ATOM 6510 N N . ASN A 1 875 ? 12.726 -22.060 -38.567 1.00 76.88 875 ASN A N 1
ATOM 6511 C CA . ASN A 1 875 ? 11.748 -21.101 -38.047 1.00 76.88 875 ASN A CA 1
ATOM 6512 C C . ASN A 1 875 ? 11.153 -21.567 -36.709 1.00 76.88 875 ASN A C 1
ATOM 6514 O O . ASN A 1 875 ? 9.978 -21.334 -36.444 1.00 76.88 875 ASN A O 1
ATOM 6518 N N . ARG A 1 876 ? 11.910 -22.304 -35.883 1.00 80.31 876 ARG A N 1
ATOM 6519 C CA . ARG A 1 876 ? 11.412 -22.788 -34.588 1.00 80.31 876 ARG A CA 1
ATOM 6520 C C . ARG A 1 876 ? 11.145 -21.616 -33.642 1.00 80.31 876 ARG A C 1
ATOM 6522 O O . ARG A 1 876 ? 11.992 -20.741 -33.473 1.00 80.31 876 ARG A O 1
ATOM 6529 N N . ARG A 1 877 ? 9.998 -21.673 -32.961 1.00 81.31 877 ARG A N 1
ATOM 6530 C CA . ARG A 1 877 ? 9.637 -20.775 -31.858 1.00 81.31 877 ARG A CA 1
ATOM 6531 C C . ARG A 1 877 ? 10.730 -20.733 -30.802 1.00 81.31 877 ARG A C 1
ATOM 6533 O O . ARG A 1 877 ? 11.206 -21.785 -30.369 1.00 81.31 877 ARG A O 1
ATOM 6540 N N . GLN A 1 878 ? 11.071 -19.535 -30.353 1.00 85.06 878 GLN A N 1
ATOM 6541 C CA . GLN A 1 878 ? 12.061 -19.366 -29.307 1.00 85.06 878 GLN A CA 1
ATOM 6542 C C . GLN A 1 878 ? 11.462 -19.716 -27.932 1.00 85.06 878 GLN A C 1
ATOM 6544 O O . GLN A 1 878 ? 10.302 -19.417 -27.634 1.00 85.06 878 GLN A O 1
ATOM 6549 N N . GLN A 1 879 ? 12.247 -20.406 -27.105 1.00 87.56 879 GLN A N 1
ATOM 6550 C CA . GLN A 1 879 ? 11.887 -20.771 -25.733 1.00 87.56 879 GLN A CA 1
ATOM 6551 C C . GLN A 1 879 ? 13.011 -20.389 -24.775 1.00 87.56 879 GLN A C 1
ATOM 6553 O O . GLN A 1 879 ? 14.183 -20.585 -25.096 1.00 87.56 879 GLN A O 1
ATOM 6558 N N . ALA A 1 880 ? 12.653 -19.877 -23.599 1.00 90.31 880 ALA A N 1
ATOM 6559 C CA . ALA A 1 880 ? 13.584 -19.557 -22.526 1.00 90.31 880 ALA A CA 1
ATOM 6560 C C . ALA A 1 880 ? 13.510 -20.615 -21.428 1.00 90.31 880 ALA A C 1
ATOM 6562 O O . ALA A 1 880 ? 12.441 -20.839 -20.864 1.00 90.31 880 ALA A O 1
ATOM 6563 N N . TYR A 1 881 ? 14.653 -21.212 -21.099 1.00 93.06 881 TYR A N 1
ATOM 6564 C CA . TYR A 1 881 ? 14.804 -22.111 -19.958 1.00 93.06 881 TYR A CA 1
ATOM 6565 C C . TYR A 1 881 ? 15.439 -21.373 -18.785 1.00 93.06 881 TYR A C 1
ATOM 6567 O O . TYR A 1 881 ? 16.533 -20.820 -18.931 1.00 93.06 881 TYR A O 1
ATOM 6575 N N . VAL A 1 882 ? 14.765 -21.368 -17.637 1.00 92.44 882 VAL A N 1
ATOM 6576 C CA . VAL A 1 882 ? 15.196 -20.637 -16.437 1.00 92.44 882 VAL A CA 1
ATOM 6577 C C . VAL A 1 882 ? 15.070 -21.539 -15.219 1.00 92.44 882 VAL A C 1
ATOM 6579 O O . VAL A 1 882 ? 13.995 -22.077 -14.963 1.00 92.44 882 VAL A O 1
ATOM 6582 N N . GLY A 1 883 ? 16.165 -21.727 -14.486 1.00 92.44 883 GLY A N 1
ATOM 6583 C CA . GLY A 1 883 ? 16.134 -22.374 -13.177 1.00 92.44 883 GLY A CA 1
ATOM 6584 C C . GLY A 1 883 ? 15.691 -21.385 -12.105 1.00 92.44 883 GLY A C 1
ATOM 6585 O O . GLY A 1 883 ? 16.150 -20.241 -12.110 1.00 92.44 883 GLY A O 1
ATOM 6586 N N . ALA A 1 884 ? 14.793 -21.805 -11.220 1.00 91.94 884 ALA A N 1
ATOM 6587 C CA . ALA A 1 884 ? 14.306 -20.977 -10.129 1.00 91.94 884 ALA A CA 1
ATOM 6588 C C . ALA A 1 884 ? 14.394 -21.694 -8.777 1.00 91.94 884 ALA A C 1
ATOM 6590 O O . ALA A 1 884 ? 14.406 -22.927 -8.661 1.00 91.94 884 ALA A O 1
ATOM 6591 N N . ASN A 1 885 ? 14.428 -20.883 -7.721 1.00 90.00 885 ASN A N 1
ATOM 6592 C CA . ASN A 1 885 ? 14.476 -21.340 -6.337 1.00 90.00 885 ASN A CA 1
ATOM 6593 C C . ASN A 1 885 ? 13.083 -21.625 -5.741 1.00 90.00 885 ASN A C 1
ATOM 6595 O O . ASN A 1 885 ? 12.895 -21.637 -4.528 1.00 90.00 885 ASN A O 1
ATOM 6599 N N . ASP A 1 886 ? 12.101 -21.908 -6.590 1.00 91.19 886 ASP A N 1
ATOM 6600 C CA . ASP A 1 886 ? 10.901 -22.668 -6.223 1.00 91.19 886 ASP A CA 1
ATOM 6601 C C . ASP A 1 886 ? 11.083 -24.184 -6.446 1.00 91.19 886 ASP A C 1
ATOM 6603 O O . ASP A 1 886 ? 10.177 -24.973 -6.169 1.00 91.19 886 ASP A O 1
ATOM 6607 N N . GLY A 1 887 ? 12.266 -24.599 -6.916 1.00 91.44 887 GLY A N 1
ATOM 6608 C CA . GLY A 1 887 ? 12.617 -25.989 -7.191 1.00 91.44 887 GLY A CA 1
ATOM 6609 C C . GLY A 1 887 ? 12.382 -26.418 -8.637 1.00 91.44 887 GLY A C 1
ATOM 6610 O O . GLY A 1 887 ? 12.581 -27.596 -8.946 1.00 91.44 887 GLY A O 1
ATOM 6611 N N . LEU A 1 888 ? 11.958 -25.501 -9.514 1.00 95.12 888 LEU A N 1
ATOM 6612 C CA . LEU A 1 888 ? 11.574 -25.811 -10.883 1.00 95.12 888 LEU A CA 1
ATOM 6613 C C . LEU A 1 888 ? 12.589 -25.289 -11.907 1.00 95.12 888 LEU A C 1
ATOM 6615 O O . LEU A 1 888 ? 13.195 -24.227 -11.776 1.00 95.12 888 LEU A O 1
ATOM 6619 N N . LEU A 1 889 ? 12.726 -26.046 -12.995 1.00 95.31 889 LEU A N 1
ATOM 6620 C CA . LEU A 1 889 ? 13.199 -25.528 -14.273 1.00 95.31 889 LEU A CA 1
ATOM 6621 C C . LEU A 1 889 ? 11.976 -25.121 -15.099 1.00 95.31 889 LEU A C 1
ATOM 6623 O O . LEU A 1 889 ? 11.175 -25.976 -15.479 1.00 95.31 889 LEU A O 1
ATOM 6627 N N . HIS A 1 890 ? 11.840 -23.834 -15.390 1.00 95.44 890 HIS A N 1
ATOM 6628 C CA . HIS A 1 890 ? 10.732 -23.288 -16.167 1.00 95.44 890 HIS A CA 1
ATOM 6629 C C . HIS A 1 890 ? 11.090 -23.171 -17.643 1.00 95.44 890 HIS A C 1
ATOM 6631 O O . HIS A 1 890 ? 12.212 -22.796 -17.990 1.00 95.44 890 HIS A O 1
ATOM 6637 N N . ALA A 1 891 ? 10.107 -23.425 -18.503 1.00 94.94 891 ALA A N 1
ATOM 6638 C CA . ALA A 1 891 ? 10.171 -23.147 -19.929 1.00 94.94 891 ALA A CA 1
ATOM 6639 C C . ALA A 1 891 ? 9.127 -22.088 -20.302 1.00 94.94 891 ALA A C 1
ATOM 6641 O O . ALA A 1 891 ? 7.922 -22.344 -20.235 1.00 94.94 891 ALA A O 1
ATOM 6642 N N . PHE A 1 892 ? 9.581 -20.914 -20.733 1.00 92.75 892 PHE A N 1
ATOM 6643 C CA . PHE A 1 892 ? 8.721 -19.817 -21.176 1.00 92.75 892 PHE A CA 1
ATOM 6644 C C . PHE A 1 892 ? 8.737 -19.683 -22.693 1.00 92.75 892 PHE A C 1
ATOM 6646 O O . PHE A 1 892 ? 9.781 -19.821 -23.337 1.00 92.75 892 PHE A O 1
ATOM 6653 N N . ASN A 1 893 ? 7.578 -19.387 -23.272 1.00 89.75 893 ASN A N 1
ATOM 6654 C CA . ASN A 1 893 ? 7.484 -19.065 -24.685 1.00 89.75 893 ASN A CA 1
ATOM 6655 C C . ASN A 1 893 ? 7.962 -17.629 -24.936 1.00 89.75 893 ASN A C 1
ATOM 6657 O O . ASN A 1 893 ? 7.335 -16.687 -24.460 1.00 89.75 893 ASN A O 1
ATOM 6661 N N . THR A 1 894 ? 9.017 -17.446 -25.731 1.00 85.62 894 THR A N 1
ATOM 6662 C CA . THR A 1 894 ? 9.529 -16.107 -26.070 1.00 85.62 894 THR A CA 1
ATOM 6663 C C . THR A 1 894 ? 9.093 -15.629 -27.454 1.00 85.62 894 THR A C 1
ATOM 6665 O O . THR A 1 894 ? 9.456 -14.529 -27.848 1.00 85.62 894 THR A O 1
ATOM 6668 N N . GLY A 1 895 ? 8.286 -16.416 -28.174 1.00 82.69 895 GLY A N 1
ATOM 6669 C CA . GLY A 1 895 ? 7.656 -16.026 -29.438 1.00 82.69 895 GLY A CA 1
ATOM 6670 C C . GLY A 1 895 ? 8.491 -16.280 -30.696 1.00 82.69 895 GLY A C 1
ATOM 6671 O O . GLY A 1 895 ? 9.523 -16.958 -30.672 1.00 82.69 895 GLY A O 1
ATOM 6672 N N . TYR A 1 896 ? 7.995 -15.760 -31.823 1.00 81.31 896 TYR A N 1
ATOM 6673 C CA . TYR A 1 896 ? 8.702 -15.715 -33.103 1.00 81.31 896 TYR A CA 1
ATOM 6674 C C . TYR A 1 896 ? 9.177 -14.289 -33.343 1.00 81.31 896 TYR A C 1
ATOM 6676 O O . TYR A 1 896 ? 8.362 -13.371 -33.403 1.00 81.31 896 TYR A O 1
ATOM 6684 N N . TYR A 1 897 ? 10.493 -14.120 -33.450 1.00 81.81 897 TYR A N 1
ATOM 6685 C CA . TYR A 1 897 ? 11.094 -12.834 -33.768 1.00 81.81 897 TYR A CA 1
ATOM 6686 C C . TYR A 1 897 ? 11.163 -12.649 -35.284 1.00 81.81 897 TYR A C 1
ATOM 6688 O O . TYR A 1 897 ? 11.694 -13.503 -35.999 1.00 81.81 897 TYR A O 1
ATOM 6696 N N . HIS A 1 898 ? 10.664 -11.513 -35.750 1.00 82.44 898 HIS A N 1
ATOM 6697 C CA . HIS A 1 898 ? 10.742 -11.064 -37.127 1.00 82.44 898 HIS A CA 1
ATOM 6698 C C . HIS A 1 898 ? 11.656 -9.846 -37.205 1.00 82.44 898 HIS A C 1
ATOM 6700 O O . HIS A 1 898 ? 11.510 -8.873 -36.465 1.00 82.44 898 HIS A O 1
ATOM 6706 N N . ARG A 1 899 ? 12.631 -9.913 -38.111 1.00 82.19 899 ARG A N 1
ATOM 6707 C CA . ARG A 1 899 ? 13.589 -8.832 -38.327 1.00 82.19 899 ARG A CA 1
ATOM 6708 C C . ARG A 1 899 ? 13.029 -7.808 -39.311 1.00 82.19 899 ARG A C 1
ATOM 6710 O O . ARG A 1 899 ? 12.653 -8.180 -40.421 1.00 82.19 899 ARG A O 1
ATOM 6717 N N . GLY A 1 900 ? 13.128 -6.531 -38.948 1.00 83.12 900 GLY A N 1
ATOM 6718 C CA . GLY A 1 900 ? 12.709 -5.409 -39.787 1.00 83.12 900 GLY A CA 1
ATOM 6719 C C . GLY A 1 900 ? 11.233 -5.058 -39.627 1.00 83.12 900 GLY A C 1
ATOM 6720 O O . GLY A 1 900 ? 10.624 -5.388 -38.613 1.00 83.12 900 GLY A O 1
ATOM 6721 N N . ASP A 1 901 ? 10.714 -4.377 -40.642 1.00 85.44 901 ASP A N 1
ATOM 6722 C CA . ASP A 1 901 ? 9.379 -3.779 -40.660 1.00 85.44 901 ASP A CA 1
ATOM 6723 C C . ASP A 1 901 ? 8.274 -4.841 -40.691 1.00 85.44 901 ASP A C 1
ATOM 6725 O O . ASP A 1 901 ? 8.415 -5.873 -41.364 1.00 85.44 901 ASP A O 1
ATOM 6729 N N . ASP A 1 902 ? 7.179 -4.609 -39.967 1.00 83.06 902 ASP A N 1
ATOM 6730 C CA . ASP A 1 902 ? 6.018 -5.492 -40.026 1.00 83.06 902 ASP A CA 1
ATOM 6731 C C . ASP A 1 902 ? 5.225 -5.175 -41.306 1.00 83.06 902 ASP A C 1
ATOM 6733 O O . ASP A 1 902 ? 4.665 -4.093 -41.451 1.00 83.06 902 ASP A O 1
ATOM 6737 N N . PRO A 1 903 ? 5.129 -6.110 -42.272 1.00 78.75 903 PRO A N 1
ATOM 6738 C CA . PRO A 1 903 ? 4.467 -5.839 -43.546 1.00 78.75 903 PRO A CA 1
ATOM 6739 C C . PRO A 1 903 ? 2.953 -5.599 -43.409 1.00 78.75 903 PRO A C 1
ATOM 6741 O O . PRO A 1 903 ? 2.297 -5.269 -44.402 1.00 78.75 903 PRO A O 1
ATOM 6744 N N . THR A 1 904 ? 2.374 -5.826 -42.225 1.00 76.50 904 THR A N 1
ATOM 6745 C CA . THR A 1 904 ? 0.954 -5.599 -41.935 1.00 76.50 904 THR A CA 1
ATOM 6746 C C . THR A 1 904 ? 0.658 -4.184 -41.431 1.00 76.50 904 THR A C 1
ATOM 6748 O O . THR A 1 904 ? -0.497 -3.749 -41.495 1.00 76.50 904 THR A O 1
ATOM 6751 N N . THR A 1 905 ? 1.677 -3.442 -40.995 1.00 75.12 905 THR A N 1
ATOM 6752 C CA . THR A 1 905 ? 1.600 -2.033 -40.598 1.00 75.12 905 THR A CA 1
ATOM 6753 C C . THR A 1 905 ? 2.120 -1.137 -41.719 1.00 75.12 905 THR A C 1
ATOM 6755 O O . THR A 1 905 ? 3.050 -1.465 -42.443 1.00 75.12 905 THR A O 1
ATOM 6758 N N . THR A 1 906 ? 1.452 -0.001 -41.948 1.00 72.12 906 THR A N 1
ATOM 6759 C CA . THR A 1 906 ? 1.803 0.919 -43.053 1.00 72.12 906 THR A CA 1
ATOM 6760 C C . THR A 1 906 ? 2.038 2.357 -42.599 1.00 72.12 906 THR A C 1
ATOM 6762 O O . THR A 1 906 ? 2.262 3.235 -43.430 1.00 72.12 906 THR A O 1
ATOM 6765 N N . THR A 1 907 ? 1.886 2.636 -41.303 1.00 74.50 907 THR A N 1
ATOM 6766 C CA . THR A 1 907 ? 1.904 3.993 -40.726 1.00 74.50 907 THR A CA 1
ATOM 6767 C C . THR A 1 907 ? 3.066 4.240 -39.774 1.00 74.50 907 THR A C 1
ATOM 6769 O O . THR A 1 907 ? 3.355 5.393 -39.475 1.00 74.50 907 THR A O 1
ATOM 6772 N N . VAL A 1 908 ? 3.706 3.175 -39.306 1.00 78.50 908 VAL A N 1
ATOM 6773 C CA . VAL A 1 908 ? 4.871 3.178 -38.421 1.00 78.50 908 VAL A CA 1
ATOM 6774 C C . VAL A 1 908 ? 5.909 2.253 -39.042 1.00 78.50 908 VAL A C 1
ATOM 6776 O O . VAL A 1 908 ? 5.524 1.335 -39.760 1.00 78.50 908 VAL A O 1
ATOM 6779 N N . THR A 1 909 ? 7.188 2.548 -38.824 1.00 83.12 909 THR A N 1
ATOM 6780 C CA . THR A 1 909 ? 8.288 1.691 -39.273 1.00 83.12 909 THR A CA 1
ATOM 6781 C C . THR A 1 909 ? 8.796 0.920 -38.068 1.00 83.12 909 THR A C 1
ATOM 6783 O O . THR A 1 909 ? 9.359 1.521 -37.150 1.00 83.12 909 THR A O 1
ATOM 6786 N N . GLU A 1 910 ? 8.623 -0.394 -38.072 1.00 86.75 910 GLU A N 1
ATOM 6787 C CA . GLU A 1 910 ? 9.185 -1.263 -37.049 1.00 86.75 910 GLU A CA 1
ATOM 6788 C C . GLU A 1 910 ? 10.634 -1.662 -37.389 1.00 86.75 910 GLU A C 1
ATOM 6790 O O . GLU A 1 910 ? 11.010 -1.917 -38.535 1.00 86.75 910 GLU A O 1
ATOM 6795 N N . HIS A 1 911 ? 11.482 -1.760 -36.367 1.00 85.56 911 HIS A N 1
ATOM 6796 C CA . HIS A 1 911 ? 12.871 -2.223 -36.496 1.00 85.56 911 HIS A CA 1
ATOM 6797 C C . HIS A 1 911 ? 13.051 -3.698 -36.089 1.00 85.56 911 HIS A C 1
ATOM 6799 O O . HIS A 1 911 ? 14.138 -4.272 -36.217 1.00 85.56 911 HIS A O 1
ATOM 6805 N N . GLY A 1 912 ? 11.965 -4.332 -35.655 1.00 86.75 912 GLY A N 1
ATOM 6806 C CA . GLY A 1 912 ? 11.832 -5.744 -35.327 1.00 86.75 912 GLY A CA 1
ATOM 6807 C C . GLY A 1 912 ? 10.552 -5.963 -34.530 1.00 86.75 912 GLY A C 1
ATOM 6808 O O . GLY A 1 912 ? 10.084 -5.051 -33.857 1.00 86.75 912 GLY A O 1
ATOM 6809 N N . TRP A 1 913 ? 9.969 -7.154 -34.599 1.00 86.06 913 TRP A N 1
ATOM 6810 C CA . TRP A 1 913 ? 8.711 -7.419 -33.904 1.00 86.06 913 TRP A CA 1
ATOM 6811 C C . TRP A 1 913 ? 8.540 -8.891 -33.538 1.00 86.06 913 TRP A C 1
ATOM 6813 O O . TRP A 1 913 ? 9.135 -9.787 -34.141 1.00 86.06 913 TRP A O 1
ATOM 6823 N N . TYR A 1 914 ? 7.723 -9.133 -32.521 1.00 84.69 914 TYR A N 1
ATOM 6824 C CA . TYR A 1 914 ? 7.290 -10.447 -32.079 1.00 84.69 914 TYR A CA 1
ATOM 6825 C C . TYR A 1 914 ? 5.833 -10.674 -32.457 1.00 84.69 914 TYR A C 1
ATOM 6827 O O . TYR A 1 914 ? 4.977 -9.811 -32.274 1.00 84.69 914 TYR A O 1
ATOM 6835 N N . THR A 1 915 ? 5.508 -11.882 -32.905 1.00 77.38 915 THR A N 1
ATOM 6836 C CA . THR A 1 915 ? 4.105 -12.295 -33.025 1.00 77.38 915 THR A CA 1
ATOM 6837 C C . THR A 1 915 ? 3.477 -12.376 -31.630 1.00 77.38 915 THR A C 1
ATOM 6839 O O . THR A 1 915 ? 3.827 -13.261 -30.841 1.00 77.38 915 THR A O 1
ATOM 6842 N N . THR A 1 916 ? 2.542 -11.479 -31.318 1.00 67.25 916 THR A N 1
ATOM 6843 C CA . THR A 1 916 ? 1.862 -11.422 -30.009 1.00 67.25 916 THR A CA 1
ATOM 6844 C C . THR A 1 916 ? 0.564 -12.233 -29.959 1.00 67.25 916 THR A C 1
ATOM 6846 O O . THR A 1 916 ? 0.128 -12.640 -28.880 1.00 67.25 916 THR A O 1
ATOM 6849 N N . GLY A 1 917 ? -0.053 -12.495 -31.117 1.00 58.38 917 GLY A N 1
ATOM 6850 C CA . GLY A 1 917 ? -1.373 -13.115 -31.237 1.00 58.38 917 GLY A CA 1
ATOM 6851 C C . GLY A 1 917 ? -1.366 -14.597 -31.655 1.00 58.38 917 GLY A C 1
ATOM 6852 O O . GLY A 1 917 ? -0.454 -15.047 -32.347 1.00 58.38 917 GLY A O 1
ATOM 6853 N N . PRO A 1 918 ? -2.427 -15.366 -31.328 1.00 51.44 918 PRO A N 1
ATOM 6854 C CA . PRO A 1 918 ? -2.570 -16.752 -31.768 1.00 51.44 918 PRO A CA 1
ATOM 6855 C C . PRO A 1 918 ? -2.880 -16.954 -33.267 1.00 51.44 918 PRO A C 1
ATOM 6857 O O . PRO A 1 918 ? -3.005 -18.090 -33.702 1.00 51.44 918 PRO A O 1
ATOM 6860 N N . ALA A 1 919 ? -3.079 -15.908 -34.075 1.00 48.56 919 ALA A N 1
ATOM 6861 C CA . ALA A 1 919 ? -3.570 -16.065 -35.454 1.00 48.56 919 ALA A CA 1
ATOM 6862 C C . ALA A 1 919 ? -2.541 -16.697 -36.420 1.00 48.56 919 ALA A C 1
ATOM 6864 O O . ALA A 1 919 ? -2.948 -17.375 -37.361 1.00 48.56 919 ALA A O 1
ATOM 6865 N N . ASP A 1 920 ? -1.243 -16.597 -36.113 1.00 50.75 920 ASP A N 1
ATOM 6866 C CA . ASP A 1 920 ? -0.156 -17.352 -36.771 1.00 50.75 920 ASP A CA 1
ATOM 6867 C C . ASP A 1 920 ? 0.193 -18.657 -36.019 1.00 50.75 920 ASP A C 1
ATOM 6869 O O . ASP A 1 920 ? 1.197 -19.323 -36.272 1.00 50.75 920 ASP A O 1
ATOM 6873 N N . ASN A 1 921 ? -0.654 -19.032 -35.059 1.00 53.34 921 ASN A N 1
ATOM 6874 C CA . ASN A 1 921 ? -0.485 -20.117 -34.105 1.00 53.34 921 ASN A CA 1
ATOM 6875 C C . ASN A 1 921 ? -1.802 -20.897 -34.016 1.00 53.34 921 ASN A C 1
ATOM 6877 O O . ASN A 1 921 ? -2.575 -20.772 -33.064 1.00 53.34 921 ASN A O 1
ATOM 6881 N N . SER A 1 922 ? -2.077 -21.735 -35.017 1.00 43.59 922 SER A N 1
ATOM 6882 C CA . SER A 1 922 ? -3.130 -22.739 -34.883 1.00 43.59 922 SER A CA 1
ATOM 6883 C C . SER A 1 922 ? -2.737 -23.704 -33.747 1.00 43.59 922 SER A C 1
ATOM 6885 O O . SER A 1 922 ? -2.056 -24.696 -33.991 1.00 43.59 922 SER A O 1
ATOM 6887 N N . SER A 1 923 ? -3.152 -23.379 -32.516 1.00 53.72 923 SER A N 1
ATOM 6888 C CA . SER A 1 923 ? -2.853 -24.007 -31.213 1.00 53.72 923 SER A CA 1
ATOM 6889 C C . SER A 1 923 ? -1.435 -23.795 -30.637 1.00 53.72 923 SER A C 1
ATOM 6891 O O . SER A 1 923 ? -0.452 -24.338 -31.133 1.00 53.72 923 SER A O 1
ATOM 6893 N N . GLY A 1 924 ? -1.339 -23.066 -29.513 1.00 64.00 924 GLY A N 1
ATOM 6894 C CA . GLY A 1 924 ? -0.101 -22.930 -28.734 1.00 64.00 924 GLY A CA 1
ATOM 6895 C C . GLY A 1 924 ? -0.180 -21.899 -27.600 1.00 64.00 924 GLY A C 1
ATOM 6896 O O . GLY A 1 924 ? -1.130 -21.128 -27.528 1.00 64.00 924 GLY A O 1
ATOM 6897 N N . VAL A 1 925 ? 0.836 -21.901 -26.735 1.00 76.75 925 VAL A N 1
ATOM 6898 C CA . VAL A 1 925 ? 0.998 -21.029 -25.551 1.00 76.75 925 VAL A CA 1
ATOM 6899 C C . VAL A 1 925 ? 1.312 -19.582 -25.969 1.00 76.75 925 VAL A C 1
ATOM 6901 O O . VAL A 1 925 ? 2.017 -19.384 -26.959 1.00 76.75 925 VAL A O 1
ATOM 6904 N N . GLY A 1 926 ? 0.794 -18.576 -25.257 1.00 83.00 926 GLY A N 1
ATOM 6905 C CA . GLY A 1 926 ? 0.980 -17.153 -25.573 1.00 83.00 926 GLY A CA 1
ATOM 6906 C C . GLY A 1 926 ? 2.403 -16.636 -25.322 1.00 83.00 926 GLY A C 1
ATOM 6907 O O . GLY A 1 926 ? 3.240 -17.331 -24.747 1.00 83.00 926 GLY A O 1
ATOM 6908 N N . LEU A 1 927 ? 2.704 -15.413 -25.773 1.00 86.31 927 LEU A N 1
ATOM 6909 C CA . LEU A 1 927 ? 4.006 -14.771 -25.546 1.00 86.31 927 LEU A CA 1
ATOM 6910 C C . LEU A 1 927 ? 4.240 -14.505 -24.047 1.00 86.31 927 LEU A C 1
ATOM 6912 O O . LEU A 1 927 ? 3.385 -13.930 -23.365 1.00 86.31 927 LEU A O 1
ATOM 6916 N N . GLY A 1 928 ? 5.401 -14.927 -23.544 1.00 88.19 928 GLY A N 1
ATOM 6917 C CA . GLY A 1 928 ? 5.807 -14.838 -22.140 1.00 88.19 928 GLY A CA 1
ATOM 6918 C C . GLY A 1 928 ? 5.137 -15.850 -21.209 1.00 88.19 928 GLY A C 1
ATOM 6919 O O . GLY A 1 928 ? 5.408 -15.847 -20.011 1.00 88.19 928 GLY A O 1
ATOM 6920 N N . GLU A 1 929 ? 4.250 -16.706 -21.719 1.00 90.06 929 GLU A N 1
ATOM 6921 C CA . GLU A 1 929 ? 3.563 -17.703 -20.900 1.00 90.06 929 GLU A CA 1
ATOM 6922 C C . GLU A 1 929 ? 4.422 -18.954 -20.675 1.00 90.06 929 GLU A C 1
ATOM 6924 O O . GLU A 1 929 ? 5.209 -19.378 -21.528 1.00 90.06 929 GLU A O 1
ATOM 6929 N N . GLU A 1 930 ? 4.237 -19.574 -19.509 1.00 94.00 930 GLU A N 1
ATOM 6930 C CA . GLU A 1 930 ? 4.869 -20.847 -19.171 1.00 94.00 930 GLU A CA 1
ATOM 6931 C C . GLU A 1 930 ? 4.282 -21.994 -20.007 1.00 94.00 930 GLU A C 1
ATOM 6933 O O . GLU A 1 930 ? 3.068 -22.240 -20.009 1.00 94.00 930 GLU A O 1
ATOM 6938 N N . VAL A 1 931 ? 5.173 -22.714 -20.689 1.00 92.06 931 VAL A N 1
ATOM 6939 C CA . VAL A 1 931 ? 4.867 -23.896 -21.499 1.00 92.06 931 VAL A CA 1
ATOM 6940 C C . VAL A 1 931 ? 4.846 -25.149 -20.627 1.00 92.06 931 VAL A C 1
ATOM 6942 O O . VAL A 1 931 ? 3.922 -25.959 -20.721 1.00 92.06 931 VAL A O 1
ATOM 6945 N N . TRP A 1 932 ? 5.863 -25.308 -19.780 1.00 94.62 932 TRP A N 1
ATOM 6946 C CA . TRP A 1 932 ? 5.975 -26.379 -18.795 1.00 94.62 932 TRP A CA 1
ATOM 6947 C C . TRP A 1 932 ? 6.968 -26.005 -17.690 1.00 94.62 932 TRP A C 1
ATOM 6949 O O . TRP A 1 932 ? 7.812 -25.127 -17.870 1.00 94.62 932 TRP A O 1
ATOM 6959 N N . GLY A 1 933 ? 6.872 -26.702 -16.559 1.00 96.00 933 GLY A N 1
ATOM 6960 C CA . GLY A 1 933 ? 7.860 -26.675 -15.483 1.00 96.00 933 GLY A CA 1
ATOM 6961 C C . GLY A 1 933 ? 8.319 -28.092 -15.144 1.00 96.00 933 GLY A C 1
ATOM 6962 O O . GLY A 1 933 ? 7.517 -29.025 -15.157 1.00 96.00 933 GLY A O 1
ATOM 6963 N N . TYR A 1 934 ? 9.605 -28.269 -14.862 1.00 96.50 934 TYR A N 1
ATOM 6964 C CA . TYR A 1 934 ? 10.179 -29.557 -14.480 1.00 96.50 934 TYR A CA 1
ATOM 6965 C C . TYR A 1 934 ? 10.693 -29.509 -13.046 1.00 96.50 934 TYR A C 1
ATOM 6967 O O . TYR A 1 934 ? 11.498 -28.644 -12.710 1.00 96.50 934 TYR A O 1
ATOM 6975 N N . VAL A 1 935 ? 10.245 -30.456 -12.223 1.00 96.19 935 VAL A N 1
ATOM 6976 C CA . VAL A 1 935 ? 10.708 -30.648 -10.847 1.00 96.19 935 VAL A CA 1
ATOM 6977 C C . VAL A 1 935 ? 11.698 -31.817 -10.832 1.00 96.19 935 VAL A C 1
ATOM 6979 O O . VAL A 1 935 ? 11.274 -32.965 -11.014 1.00 96.19 935 VAL A O 1
ATOM 6982 N N . PRO A 1 936 ? 13.001 -31.574 -10.607 1.00 93.62 936 PRO A N 1
ATOM 6983 C CA . PRO A 1 936 ? 13.984 -32.642 -10.486 1.00 93.62 936 PRO A CA 1
ATOM 6984 C C . PRO A 1 936 ? 13.676 -33.572 -9.308 1.00 93.62 936 PRO A C 1
ATOM 6986 O O . PRO A 1 936 ? 13.374 -33.108 -8.208 1.00 93.62 936 PRO A O 1
ATOM 6989 N N . TYR A 1 937 ? 13.847 -34.880 -9.512 1.00 91.00 937 TYR A N 1
ATOM 6990 C CA . TYR A 1 937 ? 13.638 -35.913 -8.489 1.00 91.00 937 TYR A CA 1
ATOM 6991 C C . TYR A 1 937 ? 14.308 -35.589 -7.141 1.00 91.00 937 TYR A C 1
ATOM 6993 O O . TYR A 1 937 ? 13.668 -35.632 -6.091 1.00 91.00 937 TYR A O 1
ATOM 7001 N N . HIS A 1 938 ? 15.579 -35.171 -7.161 1.00 89.69 938 HIS A N 1
ATOM 7002 C CA . HIS A 1 938 ? 16.337 -34.841 -5.947 1.00 89.69 938 HIS A CA 1
ATOM 7003 C C . HIS A 1 938 ? 15.823 -33.607 -5.188 1.00 89.69 938 HIS A C 1
ATOM 7005 O O . HIS A 1 938 ? 16.189 -33.418 -4.027 1.00 89.69 938 HIS A O 1
ATOM 7011 N N . LEU A 1 939 ? 14.982 -32.781 -5.816 1.00 92.81 939 LEU A N 1
ATOM 7012 C CA . LEU A 1 939 ? 14.396 -31.593 -5.201 1.00 92.81 939 LEU A CA 1
ATOM 7013 C C . LEU A 1 939 ? 12.999 -31.836 -4.625 1.00 92.81 939 LEU A C 1
ATOM 7015 O O . LEU A 1 939 ? 12.577 -31.055 -3.775 1.00 92.81 939 LEU A O 1
ATOM 7019 N N . LEU A 1 940 ? 12.323 -32.938 -4.984 1.00 93.44 940 LEU A N 1
ATOM 7020 C CA . LEU A 1 940 ? 11.017 -33.305 -4.414 1.00 93.44 940 LEU A CA 1
ATOM 7021 C C . LEU A 1 940 ? 10.990 -33.236 -2.873 1.00 93.44 940 LEU A C 1
ATOM 7023 O O . LEU A 1 940 ? 10.073 -32.608 -2.339 1.00 93.44 940 LEU A O 1
ATOM 7027 N N . PRO A 1 941 ? 11.995 -33.758 -2.136 1.00 91.81 941 PRO A N 1
ATOM 7028 C CA . PRO A 1 941 ? 11.970 -33.729 -0.674 1.00 91.81 941 PRO A CA 1
ATOM 7029 C C . PRO A 1 941 ? 12.156 -32.337 -0.072 1.00 91.81 941 PRO A C 1
ATOM 7031 O O . PRO A 1 941 ? 11.952 -32.165 1.127 1.00 91.81 941 PRO A O 1
ATOM 7034 N N . GLN A 1 942 ? 12.602 -31.364 -0.869 1.00 90.88 942 GLN A N 1
ATOM 7035 C CA . GLN A 1 942 ? 12.883 -30.011 -0.407 1.00 90.88 942 GLN A CA 1
ATOM 7036 C C . GLN A 1 942 ? 11.720 -29.041 -0.636 1.00 90.88 942 GLN A C 1
ATOM 7038 O O . GLN A 1 942 ? 11.715 -27.959 -0.051 1.00 90.88 942 GLN A O 1
ATOM 7043 N N . LEU A 1 943 ? 10.726 -29.418 -1.447 1.00 92.94 943 LEU A N 1
ATOM 7044 C CA . LEU A 1 943 ? 9.569 -28.563 -1.727 1.00 92.94 943 LEU A CA 1
ATOM 7045 C C . LEU A 1 943 ? 8.740 -28.286 -0.470 1.00 92.94 943 LEU A C 1
ATOM 7047 O O . LEU A 1 943 ? 8.184 -27.200 -0.335 1.00 92.94 943 LEU A O 1
ATOM 7051 N N . GLU A 1 944 ? 8.710 -29.223 0.486 1.00 90.56 944 GLU A N 1
ATOM 7052 C CA . GLU A 1 944 ? 8.107 -28.992 1.803 1.00 90.56 944 GLU A CA 1
ATOM 7053 C C . GLU A 1 944 ? 8.741 -27.775 2.493 1.00 90.56 944 GLU A C 1
ATOM 7055 O O . GLU A 1 944 ? 8.017 -26.930 3.017 1.00 90.56 944 GLU A O 1
ATOM 7060 N N . TRP A 1 945 ? 10.071 -27.635 2.429 1.00 89.75 945 TRP A N 1
ATOM 7061 C CA . TRP A 1 945 ? 10.799 -26.521 3.041 1.00 89.75 945 TRP A CA 1
ATOM 7062 C C . TRP A 1 945 ? 10.419 -25.175 2.418 1.00 89.75 945 TRP A C 1
ATOM 7064 O O . TRP A 1 945 ? 10.154 -24.223 3.150 1.00 89.75 945 TRP A O 1
ATOM 7074 N N . TYR A 1 946 ? 10.308 -25.117 1.087 1.00 90.19 946 TYR A N 1
ATOM 7075 C CA . TYR A 1 946 ? 9.894 -23.915 0.354 1.00 90.19 946 TYR A CA 1
ATOM 7076 C C . TYR A 1 946 ? 8.499 -23.408 0.768 1.00 90.19 946 TYR A C 1
ATOM 7078 O O . TYR A 1 946 ? 8.263 -22.199 0.798 1.00 90.19 946 TYR A O 1
ATOM 7086 N N . THR A 1 947 ? 7.583 -24.313 1.146 1.00 91.06 947 THR A N 1
ATOM 7087 C CA . THR A 1 947 ? 6.210 -23.952 1.557 1.00 91.06 947 THR A CA 1
ATOM 7088 C C . THR A 1 947 ? 6.098 -23.365 2.969 1.00 91.06 947 THR A C 1
ATOM 7090 O O . THR A 1 947 ? 5.042 -22.840 3.334 1.00 91.06 947 THR A O 1
ATOM 7093 N N . ARG A 1 948 ? 7.153 -23.444 3.790 1.00 88.19 948 ARG A N 1
ATOM 7094 C CA . ARG A 1 948 ? 7.098 -23.048 5.204 1.00 88.19 948 ARG A CA 1
ATOM 7095 C C . ARG A 1 948 ? 7.077 -21.531 5.380 1.00 88.19 948 ARG A C 1
ATOM 7097 O O . ARG A 1 948 ? 7.808 -20.803 4.714 1.00 88.19 948 ARG A O 1
ATOM 7104 N N . THR A 1 949 ? 6.303 -21.053 6.350 1.00 85.00 949 THR A N 1
ATOM 7105 C CA . THR A 1 949 ? 6.216 -19.623 6.700 1.00 85.00 949 THR A CA 1
ATOM 7106 C C . THR A 1 949 ? 7.528 -19.048 7.244 1.00 85.00 949 THR A C 1
ATOM 7108 O O . THR A 1 949 ? 7.776 -17.855 7.093 1.00 85.00 949 THR A O 1
ATOM 7111 N N . ASP A 1 950 ? 8.388 -19.887 7.828 1.00 80.25 950 ASP A N 1
ATOM 7112 C CA . ASP A 1 950 ? 9.724 -19.546 8.330 1.00 80.25 950 ASP A CA 1
ATOM 7113 C C . ASP A 1 950 ? 10.849 -19.831 7.315 1.00 80.25 950 ASP A C 1
ATOM 7115 O O . ASP A 1 950 ? 12.012 -19.914 7.706 1.00 80.25 950 ASP A O 1
ATOM 7119 N N . TYR A 1 951 ? 10.523 -19.987 6.023 1.00 80.94 951 TYR A N 1
ATOM 7120 C CA . TYR A 1 951 ? 11.492 -20.309 4.972 1.00 80.94 951 TYR A CA 1
ATOM 7121 C C . TYR A 1 951 ? 12.701 -19.363 4.983 1.00 80.94 951 TYR A C 1
ATOM 7123 O O . TYR A 1 951 ? 12.612 -18.175 4.655 1.00 80.94 951 TYR A O 1
ATOM 7131 N N . THR A 1 952 ? 13.858 -19.934 5.305 1.00 75.75 952 THR A N 1
ATOM 7132 C CA . THR A 1 952 ? 15.171 -19.355 5.034 1.00 75.75 952 THR A CA 1
ATOM 7133 C C . THR A 1 952 ? 15.604 -19.776 3.636 1.00 75.75 952 THR A C 1
ATOM 7135 O O . THR A 1 952 ? 15.460 -20.947 3.288 1.00 75.75 952 THR A O 1
ATOM 7138 N N . HIS A 1 953 ? 16.126 -18.835 2.849 1.00 82.31 953 HIS A N 1
ATOM 7139 C CA . HIS A 1 953 ? 16.483 -19.044 1.443 1.00 82.31 953 HIS A CA 1
ATOM 7140 C C . HIS A 1 953 ? 17.444 -20.211 1.222 1.00 82.31 953 HIS A C 1
ATOM 7142 O O . HIS A 1 953 ? 18.425 -20.354 1.952 1.00 82.31 953 HIS A O 1
ATOM 7148 N N . VAL A 1 954 ? 17.142 -21.031 0.216 1.00 81.75 954 VAL A N 1
ATOM 7149 C CA . VAL A 1 954 ? 17.962 -22.152 -0.239 1.00 81.75 954 VAL A CA 1
ATOM 7150 C C . VAL A 1 954 ? 18.048 -22.104 -1.761 1.00 81.75 954 VAL A C 1
ATOM 7152 O O . VAL A 1 954 ? 17.054 -21.876 -2.448 1.00 81.75 954 VAL A O 1
ATOM 7155 N N . SER A 1 955 ? 19.245 -22.359 -2.278 1.00 81.69 955 SER A N 1
ATOM 7156 C CA . SER A 1 955 ? 19.492 -22.570 -3.701 1.00 81.69 955 SER A CA 1
ATOM 7157 C C . SER A 1 955 ? 18.944 -23.922 -4.164 1.00 81.69 955 SER A C 1
ATOM 7159 O O . SER A 1 955 ? 19.347 -24.966 -3.642 1.00 81.69 955 SER A O 1
ATOM 7161 N N . TYR A 1 956 ? 18.063 -23.913 -5.164 1.00 87.69 956 TYR A N 1
ATOM 7162 C CA . TYR A 1 956 ? 17.510 -25.116 -5.784 1.00 87.69 956 TYR A CA 1
ATOM 7163 C C . TYR A 1 956 ? 18.033 -25.310 -7.212 1.00 87.69 956 TYR A C 1
ATOM 7165 O O . TYR A 1 956 ? 19.125 -25.847 -7.398 1.00 87.69 956 TYR A O 1
ATOM 7173 N N . VAL A 1 957 ? 17.260 -24.916 -8.232 1.00 88.50 957 VAL A N 1
ATOM 7174 C CA . VAL A 1 957 ? 17.661 -25.037 -9.638 1.00 88.50 957 VAL A CA 1
ATOM 7175 C C . VAL A 1 957 ? 18.441 -23.787 -10.025 1.00 88.50 957 VAL A C 1
ATOM 7177 O O . VAL A 1 957 ? 17.883 -22.803 -10.497 1.00 88.50 957 VAL A O 1
ATOM 7180 N N . ASP A 1 958 ? 19.752 -23.844 -9.823 1.00 81.31 958 ASP A N 1
ATOM 7181 C CA . ASP A 1 958 ? 20.672 -22.743 -10.102 1.00 81.31 958 ASP A CA 1
ATOM 7182 C C . ASP A 1 958 ? 21.520 -22.974 -11.365 1.00 81.31 958 ASP A C 1
ATOM 7184 O O . ASP A 1 958 ? 21.517 -24.048 -11.970 1.00 81.31 958 ASP A O 1
ATOM 7188 N N . LEU A 1 959 ? 22.299 -21.947 -11.731 1.00 82.81 959 LEU A N 1
ATOM 7189 C CA . LEU A 1 959 ? 23.204 -21.908 -12.883 1.00 82.81 959 LEU A CA 1
ATOM 7190 C C . LEU A 1 959 ? 22.493 -21.888 -14.239 1.00 82.81 959 LEU A C 1
ATOM 7192 O O . LEU A 1 959 ? 21.272 -21.994 -14.367 1.00 82.81 959 LEU A O 1
ATOM 7196 N N . LYS A 1 960 ? 23.290 -21.656 -15.283 1.00 82.75 960 LYS A N 1
ATOM 7197 C CA . LYS A 1 960 ? 22.834 -21.596 -16.669 1.00 82.75 960 LYS A CA 1
ATOM 7198 C C . LYS A 1 960 ? 22.666 -23.017 -17.232 1.00 82.75 960 LYS A C 1
ATOM 7200 O O . LYS A 1 960 ? 23.670 -23.733 -17.316 1.00 82.75 960 LYS A O 1
ATOM 7205 N N . PRO A 1 961 ? 21.461 -23.417 -17.685 1.00 85.69 961 PRO A N 1
ATOM 7206 C CA . PRO A 1 961 ? 21.283 -24.661 -18.425 1.00 85.69 961 PRO A CA 1
ATOM 7207 C C . PRO A 1 961 ? 22.190 -24.712 -19.660 1.00 85.69 961 PRO A C 1
ATOM 7209 O O . PRO A 1 961 ? 22.328 -23.732 -20.395 1.00 85.69 961 PRO A O 1
ATOM 7212 N N . LYS A 1 962 ? 22.806 -25.868 -19.921 1.00 87.44 962 LYS A N 1
ATOM 7213 C CA . LYS A 1 962 ? 23.533 -26.101 -21.171 1.00 87.44 962 LYS A CA 1
ATOM 7214 C C . LYS A 1 962 ? 22.588 -26.730 -22.185 1.00 87.44 962 LYS A C 1
ATOM 7216 O O . LYS A 1 962 ? 21.967 -27.746 -21.897 1.00 87.44 962 LYS A O 1
ATOM 7221 N N . VAL A 1 963 ? 22.533 -26.147 -23.375 1.00 86.88 963 VAL A N 1
ATOM 7222 C CA . VAL A 1 963 ? 21.749 -26.664 -24.499 1.00 86.88 963 VAL A CA 1
ATOM 7223 C C . VAL A 1 963 ? 22.699 -26.967 -25.646 1.00 86.88 963 VAL A C 1
ATOM 7225 O O . VAL A 1 963 ? 23.670 -26.238 -25.846 1.00 86.88 963 VAL A O 1
ATOM 7228 N N . THR A 1 964 ? 22.445 -28.059 -26.357 1.00 88.38 964 THR A N 1
ATOM 7229 C CA . THR A 1 964 ? 23.165 -28.445 -27.570 1.00 88.38 964 THR A CA 1
ATOM 7230 C C . THR A 1 964 ? 22.260 -29.338 -28.415 1.00 88.38 964 THR A C 1
ATOM 7232 O O . THR A 1 964 ? 21.331 -29.951 -27.879 1.00 88.38 964 THR A O 1
ATOM 7235 N N . ASP A 1 965 ? 22.510 -29.394 -29.717 1.00 87.62 965 ASP A N 1
ATOM 7236 C CA . ASP A 1 965 ? 21.785 -30.293 -30.610 1.00 87.62 965 ASP A CA 1
ATOM 7237 C C . ASP A 1 965 ? 22.405 -31.699 -30.524 1.00 87.62 965 ASP A C 1
ATOM 7239 O O . ASP A 1 965 ? 23.626 -31.851 -30.548 1.00 87.62 965 ASP A O 1
ATOM 7243 N N . VAL A 1 966 ? 21.575 -32.739 -30.407 1.00 86.81 966 VAL A N 1
ATOM 7244 C CA . VAL A 1 966 ? 22.027 -34.134 -30.273 1.00 86.81 966 VAL A CA 1
ATOM 7245 C C . VAL A 1 966 ? 21.195 -35.070 -31.143 1.00 86.81 966 VAL A C 1
ATOM 7247 O O . VAL A 1 966 ? 19.995 -34.868 -31.296 1.00 86.81 966 VAL A O 1
ATOM 7250 N N . HIS A 1 967 ? 21.835 -36.117 -31.662 1.00 85.75 967 HIS A N 1
ATOM 7251 C CA . HIS A 1 967 ? 21.198 -37.185 -32.433 1.00 85.75 967 HIS A CA 1
ATOM 7252 C C . HIS A 1 967 ? 21.040 -38.424 -31.542 1.00 85.75 967 HIS A C 1
ATOM 7254 O O . HIS A 1 967 ? 21.985 -39.196 -31.346 1.00 85.75 967 HIS A O 1
ATOM 7260 N N . ILE A 1 968 ? 19.865 -38.556 -30.926 1.00 86.56 968 ILE A N 1
ATOM 7261 C CA . ILE A 1 968 ? 19.550 -39.615 -29.949 1.00 86.56 968 ILE A CA 1
ATOM 7262 C C . ILE A 1 968 ? 18.241 -40.345 -30.256 1.00 86.56 968 ILE A C 1
ATOM 7264 O O . ILE A 1 968 ? 17.921 -41.327 -29.586 1.00 86.56 968 ILE A O 1
ATOM 7268 N N . PHE A 1 969 ? 17.484 -39.878 -31.247 1.00 85.19 969 PHE A N 1
ATOM 7269 C CA . PHE A 1 969 ? 16.193 -40.444 -31.597 1.00 85.19 969 PHE A CA 1
ATOM 7270 C C . PHE A 1 969 ? 16.298 -41.265 -32.873 1.00 85.19 969 PHE A C 1
ATOM 7272 O O . PHE A 1 969 ? 17.223 -41.138 -33.668 1.00 85.19 969 PHE A O 1
ATOM 7279 N N . THR A 1 970 ? 15.338 -42.161 -33.063 1.00 85.38 970 THR A N 1
ATOM 7280 C CA . THR A 1 970 ? 15.149 -42.811 -34.357 1.00 85.38 970 THR A CA 1
ATOM 7281 C C . THR A 1 970 ? 14.196 -41.967 -35.186 1.00 85.38 970 THR A C 1
ATOM 7283 O O . THR A 1 970 ? 13.133 -41.602 -34.682 1.00 85.38 970 THR A O 1
ATOM 7286 N N . GLN A 1 971 ? 14.530 -41.732 -36.454 1.00 84.69 971 GLN A N 1
ATOM 7287 C CA . GLN A 1 971 ? 13.674 -41.021 -37.402 1.00 84.69 971 GLN A CA 1
ATOM 7288 C C . GLN A 1 971 ? 12.223 -41.522 -37.369 1.00 84.69 971 GLN A C 1
ATOM 7290 O O . GLN A 1 971 ? 11.962 -42.728 -37.468 1.00 84.69 971 GLN A O 1
ATOM 7295 N N . GLU A 1 972 ? 11.258 -40.603 -37.298 1.00 86.50 972 GLU A N 1
ATOM 7296 C CA . GLU A 1 972 ? 9.853 -40.993 -37.363 1.00 86.50 972 GLU A CA 1
ATOM 7297 C C . GLU A 1 972 ? 9.464 -41.470 -38.766 1.00 86.50 972 GLU A C 1
ATOM 7299 O O . GLU A 1 972 ? 9.854 -40.895 -39.784 1.00 86.50 972 GLU A O 1
ATOM 7304 N N . ALA A 1 973 ? 8.566 -42.458 -38.837 1.00 83.25 973 ALA A N 1
ATOM 7305 C CA . ALA A 1 973 ? 8.019 -42.943 -40.108 1.00 83.25 973 ALA A CA 1
ATOM 7306 C C . ALA A 1 973 ? 7.387 -41.821 -40.961 1.00 83.25 973 ALA A C 1
ATOM 7308 O O . ALA A 1 973 ? 7.383 -41.892 -42.189 1.00 83.25 973 ALA A O 1
ATOM 7309 N N . ALA A 1 974 ? 6.881 -40.771 -40.308 1.00 81.94 974 ALA A N 1
ATOM 7310 C CA . ALA A 1 974 ? 6.281 -39.604 -40.946 1.00 81.94 974 ALA A CA 1
ATOM 7311 C C . ALA A 1 974 ? 7.286 -38.706 -41.691 1.00 81.94 974 ALA A C 1
ATOM 7313 O O . ALA A 1 974 ? 6.859 -37.869 -42.485 1.00 81.94 974 ALA A O 1
ATOM 7314 N N . CYS A 1 975 ? 8.593 -38.863 -41.465 1.00 77.25 975 CYS A N 1
ATOM 7315 C CA . CYS A 1 975 ? 9.617 -38.099 -42.170 1.00 77.25 975 CYS A CA 1
ATOM 7316 C C . CYS A 1 975 ? 9.738 -38.478 -43.646 1.00 77.25 975 CYS A C 1
ATOM 7318 O O . CYS A 1 975 ? 9.932 -37.587 -44.469 1.00 77.25 975 CYS A O 1
ATOM 7320 N N . GLY A 1 976 ? 9.551 -39.760 -43.990 1.00 67.31 976 GLY A N 1
ATOM 7321 C CA . GLY A 1 976 ? 9.746 -40.276 -45.349 1.00 67.31 976 GLY A CA 1
ATOM 7322 C C . GLY A 1 976 ? 11.197 -40.126 -45.841 1.00 67.31 976 GLY A C 1
ATOM 7323 O O . GLY A 1 976 ? 11.903 -39.194 -45.483 1.00 67.31 976 GLY A O 1
ATOM 7324 N N . GLY A 1 977 ? 11.686 -41.039 -46.683 1.00 61.31 977 GLY A N 1
ATOM 7325 C CA . GLY A 1 977 ? 13.079 -41.022 -47.173 1.00 61.31 977 GLY A CA 1
ATOM 7326 C C . GLY A 1 977 ? 13.407 -39.927 -48.208 1.00 61.31 977 GLY A C 1
ATOM 7327 O O . GLY A 1 977 ? 14.105 -40.211 -49.177 1.00 61.31 977 GLY A O 1
ATOM 7328 N N . GLY A 1 978 ? 12.841 -38.720 -48.082 1.00 58.03 978 GLY A N 1
ATOM 7329 C CA . GLY A 1 978 ? 12.956 -37.620 -49.048 1.00 58.03 978 GLY A CA 1
ATOM 7330 C C . GLY A 1 978 ? 13.779 -36.424 -48.550 1.00 58.03 978 GLY A C 1
ATOM 7331 O O . GLY A 1 978 ? 13.896 -36.179 -47.358 1.00 58.03 978 GLY A O 1
ATOM 7332 N N . THR A 1 979 ? 14.298 -35.627 -49.489 1.00 56.28 979 THR A N 1
ATOM 7333 C CA . THR A 1 979 ? 15.259 -34.517 -49.290 1.00 56.28 979 THR A CA 1
ATOM 7334 C C . THR A 1 979 ? 14.696 -33.249 -48.622 1.00 56.28 979 THR A C 1
ATOM 7336 O O . THR A 1 979 ? 15.316 -32.186 -48.698 1.00 56.28 979 THR A O 1
ATOM 7339 N N . THR A 1 980 ? 13.491 -33.280 -48.042 1.00 58.56 980 THR A N 1
ATOM 7340 C CA . THR A 1 980 ? 12.919 -32.129 -47.311 1.00 58.56 980 THR A CA 1
ATOM 7341 C C . THR A 1 980 ? 11.821 -32.592 -46.343 1.00 58.56 980 THR A C 1
ATOM 7343 O O . THR A 1 980 ? 10.666 -32.747 -46.744 1.00 58.56 980 THR A O 1
ATOM 7346 N N . PRO A 1 981 ? 12.147 -32.836 -45.066 1.00 64.31 981 PRO A N 1
ATOM 7347 C CA . PRO A 1 981 ? 11.190 -33.350 -44.095 1.00 64.31 981 PRO A CA 1
ATOM 7348 C C . PRO A 1 981 ? 10.288 -32.225 -43.570 1.00 64.31 981 PRO A C 1
ATOM 7350 O O . PRO A 1 981 ? 10.481 -31.709 -42.480 1.00 64.31 981 PRO A O 1
ATOM 7353 N N . THR A 1 982 ? 9.290 -31.799 -44.345 1.00 65.25 982 THR A N 1
ATOM 7354 C CA . THR A 1 982 ? 8.334 -30.750 -43.925 1.00 65.25 982 THR A CA 1
ATOM 7355 C C . THR A 1 982 ? 7.042 -31.310 -43.326 1.00 65.25 982 THR A C 1
ATOM 7357 O O . THR A 1 982 ? 6.229 -30.549 -42.802 1.00 65.25 982 THR A O 1
ATOM 7360 N N . ALA A 1 983 ? 6.856 -32.635 -43.342 1.00 73.38 983 ALA A N 1
ATOM 7361 C CA . ALA A 1 983 ? 5.669 -33.291 -42.800 1.00 73.38 983 ALA A CA 1
ATOM 7362 C C . ALA A 1 983 ? 5.465 -32.969 -41.308 1.00 73.38 983 ALA A C 1
ATOM 7364 O O . ALA A 1 983 ? 6.414 -32.972 -40.521 1.00 73.38 983 ALA A O 1
ATOM 7365 N N . ALA A 1 984 ? 4.214 -32.717 -40.908 1.00 71.94 984 ALA A N 1
ATOM 7366 C CA . ALA A 1 984 ? 3.867 -32.324 -39.539 1.00 71.94 984 ALA A CA 1
ATOM 7367 C C . ALA A 1 984 ? 4.258 -33.378 -38.484 1.00 71.94 984 ALA A C 1
ATOM 7369 O O . ALA A 1 984 ? 4.665 -33.012 -37.389 1.00 71.94 984 ALA A O 1
ATOM 7370 N N . GLY A 1 985 ? 4.194 -34.672 -38.826 1.00 76.38 985 GLY A N 1
ATOM 7371 C CA . GLY A 1 985 ? 4.593 -35.771 -37.936 1.00 76.38 985 GLY A CA 1
ATOM 7372 C C . GLY A 1 985 ? 6.095 -36.082 -37.913 1.00 76.38 985 GLY A C 1
ATOM 7373 O O . GLY A 1 985 ? 6.499 -36.983 -37.190 1.00 76.38 985 GLY A O 1
ATOM 7374 N N . CYS A 1 986 ? 6.905 -35.389 -38.717 1.00 82.06 986 CYS A N 1
ATOM 7375 C CA . CYS A 1 986 ? 8.357 -35.537 -38.713 1.00 82.06 986 CYS A CA 1
ATOM 7376 C C . CYS A 1 986 ? 8.982 -34.527 -37.751 1.00 82.06 986 CYS A C 1
ATOM 7378 O O . CYS A 1 986 ? 8.971 -33.325 -38.047 1.00 82.06 986 CYS A O 1
ATOM 7380 N N . ILE A 1 987 ? 9.482 -35.005 -36.612 1.00 83.81 987 ILE A N 1
ATOM 7381 C CA . ILE A 1 987 ? 10.014 -34.176 -35.520 1.00 83.81 987 ILE A CA 1
ATOM 7382 C C . ILE A 1 987 ? 11.548 -34.239 -35.531 1.00 83.81 987 ILE A C 1
ATOM 7384 O O . ILE A 1 987 ? 12.202 -33.196 -35.450 1.00 83.81 987 ILE A O 1
ATOM 7388 N N . HIS A 1 988 ? 12.098 -35.437 -35.727 1.00 86.50 988 HIS A N 1
ATOM 7389 C CA . HIS A 1 988 ? 13.522 -35.765 -35.710 1.00 86.50 988 HIS A CA 1
ATOM 7390 C C . HIS A 1 988 ? 13.929 -36.341 -37.085 1.00 86.50 988 HIS A C 1
ATOM 7392 O O . HIS A 1 988 ? 13.955 -37.560 -37.293 1.00 86.50 988 HIS A O 1
ATOM 7398 N N . PRO A 1 989 ? 14.118 -35.480 -38.106 1.00 82.50 989 PRO A N 1
ATOM 7399 C CA . PRO A 1 989 ? 14.517 -35.935 -39.432 1.00 82.50 989 PRO A CA 1
ATOM 7400 C C . PRO A 1 989 ? 15.921 -36.543 -39.419 1.00 82.50 989 PRO A C 1
ATOM 7402 O O . PRO A 1 989 ? 16.874 -35.885 -39.023 1.00 82.50 989 PRO A O 1
ATOM 7405 N N . ASP A 1 990 ? 16.025 -37.772 -39.930 1.00 80.62 990 ASP A N 1
ATOM 7406 C CA . ASP A 1 990 ? 17.225 -38.622 -39.894 1.00 80.62 990 ASP A CA 1
ATOM 7407 C C . ASP A 1 990 ? 17.700 -39.030 -38.486 1.00 80.62 990 ASP A C 1
ATOM 7409 O O . ASP A 1 990 ? 18.737 -39.677 -38.386 1.00 80.62 990 ASP A O 1
ATOM 7413 N N . GLY A 1 991 ? 16.886 -38.758 -37.454 1.00 72.62 991 GLY A N 1
ATOM 7414 C CA . GLY A 1 991 ? 17.127 -39.010 -36.025 1.00 72.62 991 GLY A CA 1
ATOM 7415 C C . GLY A 1 991 ? 17.361 -37.719 -35.250 1.00 72.62 991 GLY A C 1
ATOM 7416 O O . GLY A 1 991 ? 18.016 -37.776 -34.181 1.00 72.62 991 GLY A O 1
#

Foldseek 3Di:
DDDDDDDDDDPDDPPVVVVVVVVPPDDPPPPDPDDCVVQQDDPPQFDDQDFFAEEEEEEQAQQLQWQQDDDVQWTQHWFWPDDDQPAAEHDEQAFADPFPAYTHFTAGPLRDTPDDLDDQDGNGADDQQDAADFLFGLQFKWAADPAATFTDDGHPHSSFFDWQRIAGRRVCRNQAHTLVRLVLCQAFFEAAPDPPAPPLNFHFKRFDAQAFDALRDPDDPQDPPDTGTKHKYWHAPCRQPVDPTGGNHHPPADWDFDDHHNGHGHHITWMWIYDSQKIFTFDPPPPDDHDDNDRGDDDPVRIHGNMHGLVRDDQPDQDDDDPPDDDDPPPSHDNCNSVSSRSVRGGHPVRPDPCVRHFYWYWYAPQAVQAEIATLGFTPDDDDPVSSVSVSPDGHHHWGQLQRPLLQVLLLQLLQQFGQAPRRDDCPPLNNPPGPLDGRRSQHDPVVSDGHQLRAAEYEYEELQWGFSYLDGGDRDDPDPPLSPDDFDFDDPPDASPPDDPVRSPDRPSSLLSSLLCQAQAASYPVDPFRHHYAYAYENSQNALNSQRNRQSSNQNNHFAPFQPPSDQCQPDFDWAAAPDPDSPDGGIDTHDCRQCVPRNPTGQRYFYPNHSVCRSVRVLSNVLSVSQVSQLFGDFDDFFWDDPVPWKIKTKTWGQWGGDRNDIAGFFIKIFIWTQFPVRFTWAQFDAPRHARPQFAFQQGIWGWDWDQDPRNRGIKIFTFGCNVPVDPDGPDPGGSTIGGPVPGHGSAMQQLQLQPDDCVVPWAFEKEFADPPPPPDGDPPGIDTLALVCLVVLCVLQVPPDSVSSNQLSCLQRQHDDPQWAQQWDQHPNDTTRRNFGHANFEHWDKDAQADPPCCPVVVDLQVVQVNLQRVQPFMWIWGFHQLQKTWIFGQAGKDAWADPVDDPGTTRIGGDQDCPVPPDDDGHSYTPHIYHYSNCSNVSSLVGHNPRSGGDHGHHYDDDHDDDDDAWDPQQPPDPHRNGPPTDRGND

Sequence (991 aa):
MKRGRLATRGYGFLAAGAFSALMLAGMPAGVSAQNMVDYTNYPIFLSQTVPPNILFLVDMGNYTLEAAYSGSNQRYWISFKAGTAADLKYSANVTVTDATGDPLVAANNNGVAINTSGVTSPADTFDSSKSYYGMYDSLRCYTTGSNSFNYASVKASVSDACGNSYWDGNFLNWLTTRKKETIYQVLVGGEPIPAQANQDGTANKLDGEPKTGQNGSTDTCATNSKSCWRFVKFVPSTTLWPTGSTARVPTTLPVATVDLNGGGTVASGIFFGVGEGTLFINDNTKKTGKVTASPFDTAPANQYPLEVNLLTEPNVPSGTGSVSDNCIVGDPLFAGHLICYQRDRSLGLFQKMRTDNMHVAVMFINASTGQGGSLQFAFDQSFNASSVTGIRNQHLAANAPLSEGLYEGLCLYRKSQGPCYSNSGSWSTGYSSGGIAAAGDPFFFVSMNQTIRCCKSFVLMISPGKGVLDGDAPDLQSPFGNLFTGTNIGVDYTQAPLSMTAANAKAAGDRLDDVAYYGRTQDLRSDLSGTQSVAFYAVNAMGGPNGAALLASAAKYGGFEDRNNDNAVNLTGSQACTYPAGSKLGSGASTSNPEWDIDKDCVPDTYFDASEGGDLEGQINAAIAAILKKAASGTSISVLASSSTGEGALFQAFFYPSTFEGTSEIKWTGYVQGLFVDPFGNLREDRGGSGGAADGKLVYSDDNIVVTRTDPSSGDVVVDRYYDVSPVDGLADSTTPYETVSLREMQGIWEAGKKLALRDISSTPRNLITWVDLDNDGVVDSGEQMAFSTANEATLRPYLRAGSSVTGTNIINFIHGTEVSGMRDRQVTVNGALHVWKLGDVVNSTPTIVGAPKELYDILYGDSGYRHFVAKWANRRQQAYVGANDGLLHAFNTGYYHRGDDPTTTTVTEHGWYTTGPADNSSGVGLGEEVWGYVPYHLLPQLEWYTRTDYTHVSYVDLKPKVTDVHIFTQEAACGGGTTPTAAGCIHPDG

pLDDT: mean 75.08, std 17.3, range [27.27, 97.31]

Radius of gyration: 35.75 Å; chains: 1; bounding box: 126×89×88 Å

Secondary structure (DSSP, 8-state):
------------SSSSSSSSSSSSS-S--------GGGGG---TTPPP-PPPEEEEEE--BGGGSSBS---TTB--PPPPB-SSTT-B-EEBSS-B--SSS--EE-BBTTS-B---TT--S-SS---TTSPPPSSS-TTEEEEE-SSSEEEEEE-SSTTS---TTSEEHHHHHHHH-BHHHHHHHHHH--B-SSSS--TT---SEEE-----SGGG----TT-TTS----EEEEEEHHHH-SBTTB-SS-TTSPPEEEEPTTSPEEEEEEEEEEETTEEEE------SSS--S-TTSS-GGGEEE-EEEGGGS---S-------S-PPTT-TT-TTHHHHHHHHHH--HHHH--GGG-EEEEEEE-TTTTSSEEEEE-TTPPP-HHHHHHHHTPPPBS-B-HHHHHHHHHHHHH-TT--SSTTS--TTSSSSSS-TTSTT-TTEETTTTEE-TT--EEEEEEE-S--BS--PPPSS---S-STTTSPPPS----S--TTS-TTS-S-SSTTHHHHHHHHHHS-S-TTSSS---EEEEEEEES-HHHHHHHHHHHHHHHH---SSSSSSS--S--EEEEPPTT-SS--SEEEE-TTT-SSSSSS-TTEEEE-STTTHHHHHHHHHHHHHHHHHTTS-----EEEE-SSSEEEEEEEEEEEEETTEEEEEEEEEEEEEE-TTS-EE----TTTPPP-SB--TTTS-EEEEEE-TTT--EEEEEE---SS-SSS-S-SS-SEEEEGGG---SEEHHHHHHH--TTTS---EEEE--SSSSSS--TTTEEE-SGGGHHHHTTTTT-SSHHHHHHHHHHHHT---TTSPP-EEEETTEEEE--PBP-SSPPPEEE-S----HHHHT--HHHHHHHHHHTTPPEEEEEE-TTS-EEEEEEE-EEES--TT-SSS--SEEE--SGGG-SS-PPTT-EEEEEE-GGGGGGHHHHT-TT------S-SPPP------SPPPGGG-SSS----TT-SSTT-